Protein AF-A0A2Z4HPY4-F1 (afdb_monomer_lite)

Secondary structure (DSSP, 8-state):
----------HHHHHHHHHHHHHHHHHHT--TTS----B-B--THHHHHHHHHHHH-TT--STTTHHHHHHHHHHT--TTS--BSSTTSPBPHHHHHHHHHHHHHTT--TTSHHHHHHHHHHHHTT-GGG--HHHHHHHHTTTSS-GGGSPP--GGGGGS-TTSSSSGGGS-HHHHHHHHHHHHHHHH-----BTTB--TT--TTGGG-S-TT-----SSPPHHHHHHTT-HHHHHHHHHHHHHHHTGGGTTSTTHHHHHHHHHHHHHHT--TTS-STTBHHHHHHHHHHHHHTT--TTSHHHHHHHHHHHTTEEE-SS-EEE-SBB-HHHHHHHHHHHHHHTT-TT-HHHHHHHHHHHHT----S--GGGGT-S------B-SSSS-SSS-BHHHHHHHHHHHHHH-GGGGGSHHHHHHHHHHHHT--TTS---SS-SS---GGGGGSTT-TTS-S-----HHHHHHHHHHHHHHHH-SSSPPPHHHHHHHHHHHHHHHHHHHHH--TTS----SSBSHHHHHHHHHHHHHTTTTTT-HHHHHHHHHHHHHHHHT--TTS-----GGGGT-GGGTT-S---HHHHHHHHHHHHHHS-TT-HHHHHHHHHHHHTEEET---EETTEE-SS-TT--EEE---S---EEEETTTEEEB-TTHHHHHHHHHHHHHHHHHHGGGSPPP---HHHHHHHS--EEEEE--SSHHHHHHHHHHGGG-TTSEEEEEE-GGGHHHHHHTTPEEEE----HHHHHHHHHSTT-HHHHHHTSHHHHHHHHHHHHHHHHHHTTT--TTTTSS------SPPP--SEEEE-GGG--HHHHHHHHT--EEEEESS--S--SSS--GGG--STT----HHHHHHHHHHHHHHHHHHHHHHHHHHIIIII-PPP--HHIIIIIGGGS---EEE-S-TTTSPPPTTS-TTEEE--PPP-----TT---HHHHHHHTSSS-EEEEE-TT---S-HHHHHHHHHHHHHHTT-EEEEE-TT------GGG--TTEEEES---HHHHGGG-SEEEE---HHHHHHHHHHT-EEEE---STTHHHHHHHHHHTTSSSPP--GGG--HHHHHHHHHHHTSTTSHHHHHHHHHHHHHSPPHHHHHHHHHHHHHHTSPBPSS-TTSB--EEETTTTEEE-HHHHHHHHHTTSS-GGGEEE--SS-HHHHHHHHHHS-HHHHHHHHHHHHHHHHHHHHHHHTTTTTT----S--SS-------HHHHHHHHHHHHHHHHHHHHHTTS-SS-HHHHHHHHHHHHHHHHHHHHHTT-----S-S-S----------------

InterPro domains:
  IPR002213 UDP-glucuronosyl/UDP-glucosyltransferase [cd03784] (697-1127)
  IPR004276 Glycosyltransferase family 28, N-terminal domain [PF03033] (699-834)
  IPR006400 Squalene hopene cyclase [TIGR01507] (14-676)
  IPR008930 Terpenoid cyclases/protein prenyltransferase alpha-alpha toroid [SSF48239] (44-322)
  IPR008930 Terpenoid cyclases/protein prenyltransferase alpha-alpha toroid [SSF48239] (322-674)
  IPR010610 Erythromycin biosynthesis protein CIII-like, C-terminal domain [PF06722] (1002-1106)
  IPR018333 Squalene cyclase [SFLDG01016] (10-675)
  IPR018333 Squalene cyclase [TIGR01787] (19-672)
  IPR032696 Squalene cyclase, C-terminal [PF13243] (327-672)
  IPR032697 Squalene cyclase, N-terminal [PF13249] (20-317)
  IPR050426 Glycosyltransferase 28 [PTHR48050] (692-1157)

pLDDT: mean 83.68, std 17.11, range [25.3, 98.69]

Sequence (1314 aa):
MPSYHNTDKTLLGDARQSLQQAVDYSLGCQQPDGHWVAPVMADATFTAQYVFFKHQIPELSLDEDGPEIQRWLLGEQTADGSWTLAPDLPGNLSTTVEAYLALRILGVPKSDQAMLRARDFVVRNGGVEGVRFFTRFFLATFGLVPWTAIPQMPAELILLPTFMFLNIYVLSSWARSTLIPILLVRHHEPVYALPNGQSANNNFLDELWCNPGEKNIPFALPLWDLLRRYQWIEFAFTLLDHILALFGGLRRWPCRHMALKRCTAWLLEHQEESGDWAGFFPPIHGSIWALLLDGFSFQSEVIRLGMEALERLVVIDPKGKWVQSTVSPCWDTALMANALCDAGMSGDTRLAKATQWLRDRQLMVSHGDWRNYANTQQAGGWSFQYFNSFYPDVDDTAVVIMTLIKEDPNCTNSDCVMNGVEWMLGMQSRDGGWGAFDVNNNARWLHKIPFSDMDSLVDPSTSDVTGRILECLGLLLSQRKSPLSPRWRHRLQASSAKAIAFLAKEQESSGAWWGRWGNNYHYGTANVLRGLAWFAQTDPSAQMMCMRTLSWIDETQNADGGWGETLASYVDKSLAGLGRSTAAHTAWALESLLRFRLPSDQAIERGVRWLIDNQQPNVDGYYYGTKWQAGAGQGASWRFDHAYVGTGFPSVLYLGYPYYHHLFPIQALSRYIDKASRQGIETLRIPSSSAVILDRPNVLLMAMGSRGDIQVFLNVTKRLSSCRVRIATHPAHQAKVEGHGFEFYDVGGSPEVFSAALANGHGILRSIIDGRFRELQHLLRSIYRSFWVAALDDVQSHSPLKPESSSRPFIADVVVSGPSTSVHVHAAERAQAPLVIISTQPAIITGDFQSPLTMSRAQFNPSRLWNRISFHMLAFFDWLSFGPSFNRMRANSYQLRSLDLAWALFEFVKVSVPHVCLWSTSLAPKPEDWDNNVIIAGYSSMSDDADDVASKSLQAFLETRQPVVAISFGSATIEDPMKLIKLMSAALVKVGASSVVCRSWDSSFEAEADLPSNVFLVDSIPHGWLLQHVEGFVHHGGAGHTAAGAKAGVSQLVMPQFLDQFFWATKVSEMGLGPTPLPLRELFLDELAPRMEDLLSSKYTKACTNMALQLRGDVDGADVAGDEILRQVEAITTCCIFPELSAHWYCTESDLSLSGAAAASLVSSKEIQWQDLELRPAKDWEQQWRTVRSSSNLVRIWRAIVQLLYGFTTTILALFGWLKGTHGYLDGDRHLIKMEDPLRQARLEQAQFDLHLIHQACDSGSSTSLDAKIIENWKARKAVVIHEVFDDDSGASESSRSSLDGGHADSVLDIEEK

Foldseek 3Di:
DDDPDDPDPDLLVLLLVQLVLLVFLLLLQADPLQFHWDFKDWWQQLLLVVLLLQQQDPVHDCPVALVQSLLLLLVQQDPQLATDGFPPDDGDLLSLVSSLQSNVLSPNDCPDPSNVSSLVVLVVVQFPLPYALVSLLSCQQALCAALLQHFQQALCLQVDDPVDPRHLLLFDLVLSLLSLLVNLCNLLSHHGAGPVGTDNLDCSPVSRHPCSPCRNHHLADPLVVCVVVVVVLLNVQVVVRVVCVVVVSCSVPPCRVVSLVSSLVVLVVQQFPQLDHQQFRSSLSSSLVSVVSVPDDCPDPNNVSSVSSQCVQWDQFPSGIGGGRGIFGLPRLLLQLLLVLLVVCQPPPSSVSSLVVNLVQFQQDQEASQCSQFQDSQGQAGCRHSTHSRFGFLLSLLSSLSSNCSSPVQCLVPPNNVSSVRRSLSQQEPQLAHFTGHHVSPPLSCCSNSNNPQSRRTGDGFLLSLLSNLLSLLVSCPRDVHHDDPVSNVSSVVSNVSSLQSNLVQQDPQLFHFDAWFQTTLNSRLSNLSNLLSCLLPDVSSVVSLVSVLVSLVVLQDPQLAWDADLCCLVPVVRRRPDDGALLSLLSSLSSQLSPDALPPPSNSSSSVVLSVQKAFCPQPPPPRGRDSSNPGGRIFHDPPSPQGTHDGRPPMTIRDPCSRSSSSSSSSSSSSVRNVPPPQDFDAFPPVLLLVFQAAEEEEEFEADPVRVVLVLLLCVLNPSHQYEYEYDPVCVCVQVVSVHHYFHLYDDRVLVLVLFQPQPDPVVCLVVCVLVVVLVSLLSSLLSSLQSQWDPPVVVPVDDPDPPDFTHHHQEYEYEVVNVNRVLSCVLSLHAYAYEDLFDLAAFLAAAALQPDPAAPPDDGSVNNRVRNLVVLQVCCVSCLVSSQCCCVPPSVHHRDDSLCSRAQVSLFLHQYQHAADCLLPNDGPPDDPSDHPAYHADDPPVDVPFDDPVRVVLLPDPAAEEEEEAAQNADPDPVVVQVLLQVLQVVLRAAYEYAQNHDPPDPPDPPHDPRYHYDPDDPLLVVLLRGQAYEYQQRSVSLSSLLLSLHQYAHAHEGGNSSVSLNSCVVLLSADRHHHPVNDDSVVNNVRVNRRNDPRRNVSSVVSNVSSVPGDRSSNVSSVVSVVLSVSAQAFLNHRSHGFQKAQPVQRGTHALQLVVLCCVVPVDHPVRIDGDRSHDPVVSSVCSVVPDPVSVVVSVVVVVVVVVVLVVCVVVVSPPPPPDDPPPDDDPPPDPSSSSVSSNSSSVVSNVSSQVSPVPDDPDRPSVSSVVSVVVSSVVSVCVVPPPPPDPDPPDDPDDPDDDPDDPDPDPPD

Organism: Hormonema carpetanum (NCBI:txid284138)

Radius of gyration: 37.66 Å; chains: 1; bounding box: 101×94×107 Å

Structure (mmCIF, N/CA/C/O backbone):
data_AF-A0A2Z4HPY4-F1
#
_entry.id   AF-A0A2Z4HPY4-F1
#
loop_
_atom_site.group_PDB
_atom_site.id
_atom_site.type_symbol
_atom_site.label_atom_id
_atom_site.label_alt_id
_atom_site.label_comp_id
_atom_site.label_asym_id
_atom_site.label_entity_id
_atom_site.label_seq_id
_atom_site.pdbx_PDB_ins_code
_atom_site.Cartn_x
_atom_site.Cartn_y
_atom_site.Cartn_z
_atom_site.occupancy
_atom_site.B_iso_or_equiv
_atom_site.auth_seq_id
_atom_site.auth_comp_id
_atom_site.auth_asym_id
_atom_site.auth_atom_id
_atom_site.pdbx_PDB_model_num
ATOM 1 N N . MET A 1 1 ? -53.302 -1.403 -34.888 1.00 29.80 1 MET A N 1
ATOM 2 C CA . MET A 1 1 ? -52.097 -2.033 -34.318 1.00 29.80 1 MET A CA 1
ATOM 3 C C . MET A 1 1 ? -51.013 -0.974 -34.205 1.00 29.80 1 MET A C 1
ATOM 5 O O . MET A 1 1 ? -50.438 -0.636 -35.232 1.00 29.80 1 MET A O 1
ATOM 9 N N . PRO A 1 2 ? -50.788 -0.375 -33.029 1.00 30.78 2 PRO A N 1
ATOM 10 C CA . PRO A 1 2 ? -49.604 0.432 -32.790 1.00 30.78 2 PRO A CA 1
ATOM 11 C C . PRO A 1 2 ? -48.464 -0.473 -32.310 1.00 30.78 2 PRO A C 1
ATOM 13 O O . PRO A 1 2 ? -48.642 -1.322 -31.442 1.00 30.78 2 PRO A O 1
ATOM 16 N N . SER A 1 3 ? -47.318 -0.291 -32.948 1.00 27.08 3 SER A N 1
ATOM 17 C CA . SER A 1 3 ? -46.036 -0.956 -32.748 1.00 27.08 3 SER A CA 1
ATOM 18 C C . SER A 1 3 ? -45.542 -0.914 -31.298 1.00 27.08 3 SER A C 1
ATOM 20 O O . SER A 1 3 ? -45.352 0.165 -30.735 1.00 27.08 3 SER A O 1
ATOM 22 N N . TYR A 1 4 ? -45.254 -2.091 -30.743 1.00 28.55 4 TYR A N 1
ATOM 23 C CA . TYR A 1 4 ? -44.473 -2.281 -29.521 1.00 28.55 4 TYR A CA 1
ATOM 24 C C . TYR A 1 4 ? -42.997 -1.931 -29.777 1.00 28.55 4 TYR A C 1
ATOM 26 O O . TYR A 1 4 ? -42.174 -2.805 -30.017 1.00 28.55 4 TYR A O 1
ATOM 34 N N . HIS A 1 5 ? -42.658 -0.645 -29.737 1.00 28.94 5 HIS A N 1
ATOM 35 C CA . HIS A 1 5 ? -41.285 -0.180 -29.529 1.00 28.94 5 HIS A CA 1
ATOM 36 C C . HIS A 1 5 ? -41.317 0.965 -28.522 1.00 28.94 5 HIS A C 1
ATOM 38 O O . HIS A 1 5 ? -41.231 2.136 -28.871 1.00 28.94 5 HIS A O 1
ATOM 44 N N . ASN A 1 6 ? -41.503 0.604 -27.258 1.00 27.86 6 ASN A N 1
ATOM 45 C CA . ASN A 1 6 ? -41.200 1.475 -26.134 1.00 27.86 6 ASN A CA 1
ATOM 46 C C . ASN A 1 6 ? -40.545 0.583 -25.075 1.00 27.86 6 ASN A C 1
ATOM 48 O O . ASN A 1 6 ? -41.185 0.141 -24.130 1.00 27.86 6 ASN A O 1
ATOM 52 N N . THR A 1 7 ? -39.293 0.193 -25.317 1.00 32.53 7 THR A N 1
ATOM 53 C CA . THR A 1 7 ? -38.424 -0.308 -24.249 1.00 32.53 7 THR A CA 1
ATOM 54 C C . THR A 1 7 ? -38.289 0.821 -23.238 1.00 32.53 7 THR A C 1
ATOM 56 O O . THR A 1 7 ? -37.804 1.898 -23.585 1.00 32.53 7 THR A O 1
ATOM 59 N N . ASP A 1 8 ? -38.801 0.597 -22.030 1.00 34.69 8 ASP A N 1
ATOM 60 C CA . ASP A 1 8 ? -38.771 1.543 -20.922 1.00 34.69 8 ASP A CA 1
ATOM 61 C C . ASP A 1 8 ? -37.375 2.165 -20.762 1.00 34.69 8 ASP A C 1
ATOM 63 O O . ASP A 1 8 ? -36.398 1.456 -20.506 1.00 34.69 8 ASP A O 1
ATOM 67 N N . LYS A 1 9 ? -37.288 3.497 -20.900 1.00 48.53 9 LYS A N 1
ATOM 68 C CA . LYS A 1 9 ? -36.094 4.313 -20.614 1.00 48.53 9 LYS A CA 1
ATOM 69 C C . LYS A 1 9 ? -35.781 4.289 -19.115 1.00 48.53 9 LYS A C 1
ATOM 71 O O . LYS A 1 9 ? -36.032 5.252 -18.393 1.00 48.53 9 LYS A O 1
ATOM 76 N N . THR A 1 10 ? -35.314 3.150 -18.633 1.00 83.25 10 THR A N 1
ATOM 77 C CA . THR A 1 10 ? -34.859 2.950 -17.259 1.00 83.25 10 THR A CA 1
ATOM 78 C C . THR A 1 10 ? -33.340 2.999 -17.236 1.00 83.25 10 THR A C 1
ATOM 80 O O . THR A 1 10 ? -32.695 2.513 -18.162 1.00 83.25 10 THR A O 1
ATOM 83 N N . LEU A 1 11 ? -32.764 3.516 -16.147 1.00 89.88 11 LEU A N 1
ATOM 84 C CA . LEU A 1 11 ? -31.309 3.547 -15.947 1.00 89.88 11 LEU A CA 1
ATOM 85 C C . LEU A 1 11 ? -30.669 2.155 -16.115 1.00 89.88 11 LEU A C 1
ATOM 87 O O . LEU A 1 11 ? -29.559 2.035 -16.618 1.00 89.88 11 LEU A O 1
ATOM 91 N N . LEU A 1 12 ? -31.398 1.093 -15.751 1.00 90.44 12 LEU A N 1
ATOM 92 C CA . LEU A 1 12 ? -30.994 -0.297 -15.966 1.00 90.44 12 LEU A CA 1
ATOM 93 C C . LEU A 1 12 ? -30.886 -0.671 -17.455 1.00 90.44 12 LEU A C 1
ATOM 95 O O . LEU A 1 12 ? -29.958 -1.381 -17.838 1.00 90.44 12 LEU A O 1
ATOM 99 N N . GLY A 1 13 ? -31.825 -0.216 -18.288 1.00 90.12 13 GLY A N 1
ATOM 100 C CA . GLY A 1 13 ? -31.780 -0.422 -19.737 1.00 90.12 13 GLY A CA 1
ATOM 101 C C . GLY A 1 13 ? -30.577 0.274 -20.373 1.00 90.12 13 GLY A C 1
ATOM 102 O O . GLY A 1 13 ? -29.825 -0.362 -21.112 1.00 90.12 13 GLY A O 1
ATOM 103 N N . ASP A 1 14 ? -30.350 1.537 -20.008 1.00 95.06 14 ASP A N 1
ATOM 104 C CA . ASP A 1 14 ? -29.218 2.328 -20.501 1.00 95.06 14 ASP A CA 1
ATOM 105 C C . ASP A 1 14 ? -27.874 1.735 -20.034 1.00 95.06 14 ASP A C 1
ATOM 107 O O . ASP A 1 14 ? -26.940 1.603 -20.826 1.00 95.06 14 ASP A O 1
ATOM 111 N N . ALA A 1 15 ? -27.794 1.269 -18.781 1.00 95.88 15 ALA A N 1
ATOM 112 C CA . ALA A 1 15 ? -26.616 0.581 -18.252 1.00 95.88 15 ALA A CA 1
ATOM 113 C C . ALA A 1 15 ? -26.300 -0.711 -19.023 1.00 95.88 15 ALA A C 1
ATOM 115 O O . ALA A 1 15 ? -25.137 -0.968 -19.331 1.00 95.88 15 ALA A O 1
ATOM 116 N N . ARG A 1 16 ? -27.316 -1.515 -19.379 1.00 96.06 16 ARG A N 1
ATOM 117 C CA . ARG A 1 16 ? -27.134 -2.734 -20.194 1.00 96.06 16 ARG A CA 1
ATOM 118 C C . ARG A 1 16 ? -26.613 -2.415 -21.590 1.00 96.06 16 ARG A C 1
ATOM 120 O O . ARG A 1 16 ? -25.717 -3.101 -22.072 1.00 96.06 16 ARG A O 1
ATOM 127 N N . GLN A 1 17 ? -27.149 -1.374 -22.225 1.00 95.31 17 GLN A N 1
ATOM 128 C CA . GLN A 1 17 ? -26.663 -0.929 -23.527 1.00 95.31 17 GLN A CA 1
ATOM 129 C C . GLN A 1 17 ? -25.207 -0.448 -23.442 1.00 95.31 17 GLN A C 1
ATOM 131 O O . GLN A 1 17 ? -24.387 -0.849 -24.266 1.00 95.31 17 GLN A O 1
ATOM 136 N N . SER A 1 18 ? -24.884 0.360 -22.430 1.00 95.81 18 SER A N 1
ATOM 137 C CA . SER A 1 18 ? -23.531 0.870 -22.191 1.00 95.81 18 SER A CA 1
ATOM 138 C C . SER A 1 18 ? -22.522 -0.261 -21.956 1.00 95.81 18 SER A C 1
ATOM 140 O O . SER A 1 18 ? -21.458 -0.290 -22.584 1.00 95.81 18 SER A O 1
ATOM 142 N N . LEU A 1 19 ? -22.890 -1.252 -21.134 1.00 96.88 19 LEU A N 1
ATOM 143 C CA . LEU A 1 19 ? -22.081 -2.446 -20.889 1.00 96.88 19 LEU A CA 1
ATOM 144 C C . LEU A 1 19 ? -21.831 -3.235 -22.181 1.00 96.88 19 LEU A C 1
ATOM 146 O O . LEU A 1 19 ? -20.685 -3.572 -22.469 1.00 96.88 19 LEU A O 1
ATOM 150 N N . GLN A 1 20 ? -22.870 -3.492 -22.983 1.00 95.44 20 GLN A N 1
ATOM 151 C CA . GLN A 1 20 ? -22.719 -4.242 -24.233 1.00 95.44 20 GLN A CA 1
ATOM 152 C C . GLN A 1 20 ? -21.775 -3.532 -25.210 1.00 95.44 20 GLN A C 1
ATOM 154 O O . GLN A 1 20 ? -20.895 -4.163 -25.789 1.00 95.44 20 GLN A O 1
ATOM 159 N N . GLN A 1 21 ? -21.901 -2.210 -25.350 1.00 93.69 21 GLN A N 1
ATOM 160 C CA . GLN A 1 21 ? -20.999 -1.438 -26.204 1.00 93.69 21 GLN A CA 1
ATOM 161 C C . GLN A 1 21 ? -19.546 -1.485 -25.711 1.00 93.69 21 GLN A C 1
ATOM 163 O O . GLN A 1 21 ? -18.627 -1.523 -26.532 1.00 93.69 21 GLN A O 1
ATOM 168 N N . ALA A 1 22 ? -19.326 -1.507 -24.393 1.00 93.62 22 ALA A N 1
ATOM 169 C CA . ALA A 1 22 ? -17.992 -1.645 -23.818 1.00 93.62 22 ALA A CA 1
ATOM 170 C C . ALA A 1 22 ? -17.397 -3.042 -24.056 1.00 93.62 22 ALA A C 1
ATOM 172 O O . ALA A 1 22 ? -16.219 -3.157 -24.393 1.00 93.62 22 ALA A O 1
ATOM 173 N N . VAL A 1 23 ? -18.214 -4.093 -23.942 1.00 94.19 23 VAL A N 1
ATOM 174 C CA . VAL A 1 23 ? -17.824 -5.475 -24.256 1.00 94.19 23 VAL A CA 1
ATOM 175 C C . VAL A 1 23 ? -17.423 -5.615 -25.726 1.00 94.19 23 VAL A C 1
ATOM 177 O O . VAL A 1 23 ? -16.355 -6.155 -26.018 1.00 94.19 23 VAL A O 1
ATOM 180 N N . ASP A 1 24 ? -18.224 -5.082 -26.651 1.00 91.44 24 ASP A N 1
ATOM 181 C CA . ASP A 1 24 ? -17.928 -5.132 -28.088 1.00 91.44 24 ASP A CA 1
ATOM 182 C C . ASP A 1 24 ? -16.588 -4.447 -28.406 1.00 91.44 24 ASP A C 1
ATOM 184 O O . ASP A 1 24 ? -15.777 -4.983 -29.167 1.00 91.44 24 ASP A O 1
ATOM 188 N N . TYR A 1 25 ? -16.317 -3.306 -27.759 1.00 89.88 25 TYR A N 1
ATOM 189 C CA . TYR A 1 25 ? -15.034 -2.610 -27.868 1.00 89.88 25 TYR A CA 1
ATOM 190 C C . TYR A 1 25 ? -13.874 -3.471 -27.342 1.00 89.88 25 TYR A C 1
ATOM 192 O O . TYR A 1 25 ? -12.868 -3.629 -28.036 1.00 89.88 25 TYR A O 1
ATOM 200 N N . SER A 1 26 ? -14.015 -4.085 -26.157 1.00 91.38 26 SER A N 1
ATOM 201 C CA . SER A 1 26 ? -12.985 -4.964 -25.579 1.00 91.38 26 SER A CA 1
ATOM 202 C C . SER A 1 26 ? -12.597 -6.086 -26.537 1.00 91.38 26 SER A C 1
ATOM 204 O O . SER A 1 26 ? -11.415 -6.320 -26.780 1.00 91.38 26 SER A O 1
ATOM 206 N N . LEU A 1 27 ? -13.586 -6.766 -27.116 1.00 90.25 27 LEU A N 1
ATOM 207 C CA . LEU A 1 27 ? -13.361 -7.890 -28.027 1.00 90.25 27 LEU A CA 1
ATOM 208 C C . LEU A 1 27 ? -12.721 -7.432 -29.340 1.00 90.25 27 LEU A C 1
ATOM 210 O O . LEU A 1 27 ? -11.896 -8.148 -29.902 1.00 90.25 27 LEU A O 1
ATOM 214 N N . GLY A 1 28 ? -13.047 -6.221 -29.797 1.00 86.25 28 GLY A N 1
ATOM 215 C CA . GLY A 1 28 ? -12.378 -5.589 -30.927 1.00 86.25 28 GLY A CA 1
ATOM 216 C C . GLY A 1 28 ? -10.893 -5.305 -30.677 1.00 86.25 28 GLY A C 1
ATOM 217 O O . GLY A 1 28 ? -10.109 -5.306 -31.621 1.00 86.25 28 GLY A O 1
ATOM 218 N N . CYS A 1 29 ? -10.482 -5.076 -29.428 1.00 86.19 29 CYS A N 1
ATOM 219 C CA . CYS A 1 29 ? -9.089 -4.810 -29.054 1.00 86.19 29 CYS A CA 1
ATOM 220 C C . CYS A 1 29 ? -8.236 -6.064 -28.805 1.00 86.19 29 CYS A C 1
ATOM 222 O O . CYS A 1 29 ? -7.047 -5.923 -28.518 1.00 86.19 29 CYS A O 1
ATOM 224 N N . GLN A 1 30 ? -8.816 -7.265 -28.862 1.00 91.31 30 GLN A N 1
ATOM 225 C CA . GLN A 1 30 ? -8.106 -8.500 -28.533 1.00 91.31 30 GLN A CA 1
ATOM 226 C C . GLN A 1 30 ? -7.048 -8.841 -29.592 1.00 91.31 30 GLN A C 1
ATOM 228 O O . GLN A 1 30 ? -7.320 -8.814 -30.794 1.00 91.31 30 GLN A O 1
ATOM 233 N N . GLN A 1 31 ? -5.847 -9.214 -29.149 1.00 90.19 31 GLN A N 1
ATOM 234 C CA . GLN A 1 31 ? -4.774 -9.660 -30.035 1.00 90.19 31 GLN A CA 1
ATOM 235 C C . GLN A 1 31 ? -5.060 -11.051 -30.631 1.00 90.19 31 GLN A C 1
ATOM 237 O O . GLN A 1 31 ? -5.831 -11.834 -30.065 1.00 90.19 31 GLN A O 1
ATOM 242 N N . PRO A 1 32 ? -4.423 -11.424 -31.761 1.00 90.44 32 PRO A N 1
ATOM 243 C CA . PRO A 1 32 ? -4.674 -12.700 -32.430 1.00 90.44 32 PRO A CA 1
ATOM 244 C C . PRO A 1 32 ? -4.416 -13.957 -31.596 1.00 90.44 32 PRO A C 1
ATOM 246 O O . PRO A 1 32 ? -4.967 -15.003 -31.925 1.00 90.44 32 PRO A O 1
ATOM 249 N N . ASP A 1 33 ? -3.595 -13.905 -30.553 1.00 92.88 33 ASP A N 1
ATOM 250 C CA . ASP A 1 33 ? -3.329 -14.996 -29.604 1.00 92.88 33 ASP A CA 1
ATOM 251 C C . ASP A 1 33 ? -4.228 -14.940 -28.352 1.00 92.88 33 ASP A C 1
ATOM 253 O O . ASP A 1 33 ? -4.217 -15.876 -27.563 1.00 92.88 33 ASP A O 1
ATOM 257 N N . GLY A 1 34 ? -5.088 -13.924 -28.232 1.00 93.88 34 GLY A N 1
ATOM 258 C CA . GLY A 1 34 ? -6.133 -13.816 -27.214 1.00 93.88 34 GLY A CA 1
ATOM 259 C C . GLY A 1 34 ? -5.857 -12.816 -26.092 1.00 93.88 34 GLY A C 1
ATOM 260 O O . GLY A 1 34 ? -6.761 -12.555 -25.304 1.00 93.88 34 GLY A O 1
ATOM 261 N N . HIS A 1 35 ? -4.658 -12.245 -26.005 1.00 95.56 35 HIS A N 1
ATOM 262 C CA . HIS A 1 35 ? -4.322 -11.309 -24.930 1.00 95.56 35 HIS A CA 1
ATOM 263 C C . HIS A 1 35 ? -4.722 -9.860 -25.268 1.00 95.56 35 HIS A C 1
ATOM 265 O O . HIS A 1 35 ? -5.042 -9.531 -26.414 1.00 95.56 35 HIS A O 1
ATOM 271 N N . TRP A 1 36 ? -4.692 -8.986 -24.264 1.00 94.00 36 TRP A N 1
ATOM 272 C CA . TRP A 1 36 ? -4.801 -7.535 -24.414 1.00 94.00 36 TRP A CA 1
ATOM 273 C C . TRP A 1 36 ? -3.534 -6.874 -23.899 1.00 94.00 36 TRP A C 1
ATOM 275 O O . TRP A 1 36 ? -2.950 -7.301 -22.907 1.00 94.00 36 TRP A O 1
ATOM 285 N N . VAL A 1 37 ? -3.115 -5.813 -24.575 1.00 92.44 37 VAL A N 1
ATOM 286 C CA . VAL A 1 37 ? -1.999 -4.985 -24.130 1.00 92.44 37 VAL A CA 1
ATOM 287 C C . VAL A 1 37 ? -2.201 -3.589 -24.688 1.00 92.44 37 VAL A C 1
ATOM 289 O O . VAL A 1 37 ? -2.499 -3.434 -25.871 1.00 92.44 37 VAL A O 1
ATOM 292 N N . ALA A 1 38 ? -2.063 -2.577 -23.844 1.00 87.69 38 ALA A N 1
ATOM 293 C CA . ALA A 1 38 ? -2.007 -1.187 -24.260 1.00 87.69 38 ALA A CA 1
ATOM 294 C C . ALA A 1 38 ? -0.628 -0.596 -23.935 1.00 87.69 38 ALA A C 1
ATOM 296 O O . ALA A 1 38 ? 0.036 -1.055 -23.004 1.00 87.69 38 ALA A O 1
ATOM 297 N N . PRO A 1 39 ? -0.175 0.435 -24.672 1.00 88.31 39 PRO A N 1
ATOM 298 C CA . PRO A 1 39 ? 1.069 1.100 -24.328 1.00 88.31 39 PRO A CA 1
ATOM 299 C C . PRO A 1 39 ? 1.015 1.747 -22.937 1.00 88.31 39 PRO A C 1
ATOM 301 O O . PRO A 1 39 ? 0.075 2.488 -22.634 1.00 88.31 39 PRO A O 1
ATOM 304 N N . VAL A 1 40 ? 2.045 1.518 -22.118 1.00 90.44 40 VAL A N 1
ATOM 305 C CA . VAL A 1 40 ? 2.182 2.141 -20.794 1.00 90.44 40 VAL A CA 1
ATOM 306 C C . VAL A 1 40 ? 2.861 3.497 -20.959 1.00 90.44 40 VAL A C 1
ATOM 308 O O . VAL A 1 40 ? 4.052 3.588 -21.266 1.00 90.44 40 VAL A O 1
ATOM 311 N N . MET A 1 41 ? 2.099 4.572 -20.763 1.00 89.00 41 MET A N 1
ATOM 312 C CA . MET A 1 41 ? 2.627 5.933 -20.884 1.00 89.00 41 MET A CA 1
ATOM 313 C C . MET A 1 41 ? 3.364 6.351 -19.610 1.00 89.00 41 MET A C 1
ATOM 315 O O . MET A 1 41 ? 2.929 6.038 -18.503 1.00 89.00 41 MET A O 1
ATOM 319 N N . ALA A 1 42 ? 4.441 7.112 -19.775 1.00 92.19 42 ALA A N 1
ATOM 320 C CA . ALA A 1 42 ? 5.231 7.704 -18.700 1.00 92.19 42 ALA A CA 1
ATOM 321 C C . ALA A 1 42 ? 5.652 9.133 -19.095 1.00 92.19 42 ALA A C 1
ATOM 323 O O . ALA A 1 42 ? 5.116 9.690 -20.055 1.00 92.19 42 ALA A O 1
ATOM 324 N N . ASP A 1 43 ? 6.569 9.742 -18.349 1.00 93.88 43 ASP A N 1
ATOM 325 C CA . ASP A 1 43 ? 7.141 11.042 -18.690 1.00 93.88 43 ASP A CA 1
ATOM 326 C C . ASP A 1 43 ? 8.233 10.934 -19.774 1.00 93.88 43 ASP A C 1
ATOM 328 O O . ASP A 1 43 ? 8.643 9.852 -20.201 1.00 93.88 43 ASP A O 1
ATOM 332 N N . ALA A 1 44 ? 8.732 12.083 -20.236 1.00 96.19 44 ALA A N 1
ATOM 333 C CA . ALA A 1 44 ? 9.716 12.156 -21.319 1.00 96.19 44 ALA A CA 1
ATOM 334 C C . ALA A 1 44 ? 11.107 11.586 -20.966 1.00 96.19 44 ALA A C 1
ATOM 336 O O . ALA A 1 44 ? 11.977 11.504 -21.837 1.00 96.19 44 ALA A O 1
ATOM 337 N N . THR A 1 45 ? 11.327 11.190 -19.710 1.00 96.12 45 THR A N 1
ATOM 338 C CA . THR A 1 45 ? 12.620 10.731 -19.200 1.00 96.12 45 THR A CA 1
ATOM 339 C C . THR A 1 45 ? 13.142 9.506 -19.950 1.00 96.12 45 THR A C 1
ATOM 341 O O . THR A 1 45 ? 14.298 9.503 -20.366 1.00 96.12 45 THR A O 1
ATOM 344 N N . PHE A 1 46 ? 12.318 8.480 -20.178 1.00 96.56 46 PHE A N 1
ATOM 345 C CA . PHE A 1 46 ? 12.785 7.234 -20.805 1.00 96.56 46 PHE A CA 1
ATOM 346 C C . PHE A 1 46 ? 13.187 7.454 -22.266 1.00 96.56 46 PHE A C 1
ATOM 348 O O . PHE A 1 46 ? 14.246 7.002 -22.699 1.00 96.56 46 PHE A O 1
ATOM 355 N N . THR A 1 47 ? 12.401 8.244 -23.001 1.00 98.00 47 THR A N 1
ATOM 356 C CA . THR A 1 47 ? 12.729 8.657 -24.370 1.00 98.00 47 THR A CA 1
ATOM 357 C C . THR A 1 47 ? 14.014 9.492 -24.415 1.00 98.00 47 THR A C 1
ATOM 359 O O . THR A 1 47 ? 14.863 9.268 -25.277 1.00 98.00 47 THR A O 1
ATOM 362 N N . ALA A 1 48 ? 14.211 10.422 -23.473 1.00 98.44 48 ALA A N 1
ATOM 363 C CA . ALA A 1 48 ? 15.442 11.209 -23.392 1.00 98.44 48 ALA A CA 1
ATOM 364 C C . ALA A 1 48 ? 16.671 10.333 -23.085 1.00 98.44 48 ALA A C 1
ATOM 366 O O . ALA A 1 48 ? 17.705 10.456 -23.741 1.00 98.44 48 ALA A O 1
ATOM 367 N N . GLN A 1 49 ? 16.551 9.400 -22.141 1.00 97.50 49 GLN A N 1
ATOM 368 C CA . GLN A 1 49 ? 17.627 8.474 -21.781 1.00 97.50 49 GLN A CA 1
ATOM 369 C C . GLN A 1 49 ? 17.955 7.489 -22.907 1.00 97.50 49 GLN A C 1
ATOM 371 O O . GLN A 1 49 ? 19.120 7.156 -23.104 1.00 97.50 49 GLN A O 1
ATOM 376 N N . TYR A 1 50 ? 16.968 7.086 -23.706 1.00 97.81 50 TYR A N 1
ATOM 377 C CA . TYR A 1 50 ? 17.197 6.305 -24.920 1.00 97.81 50 TYR A CA 1
ATOM 378 C C . TYR A 1 50 ? 18.037 7.071 -25.955 1.00 97.81 50 TYR A C 1
ATOM 380 O O . TYR A 1 50 ? 18.956 6.500 -26.546 1.00 97.81 50 TYR A O 1
ATOM 388 N N . VAL A 1 51 ? 17.801 8.381 -26.121 1.00 98.38 51 VAL A N 1
ATOM 389 C CA . VAL A 1 51 ? 18.664 9.244 -26.951 1.00 98.38 51 VAL A CA 1
ATOM 390 C C . VAL A 1 51 ? 20.082 9.298 -26.389 1.00 98.38 51 VAL A C 1
ATOM 392 O O . VAL A 1 51 ? 21.040 9.181 -27.152 1.00 98.38 51 VAL A O 1
ATOM 395 N N . PHE A 1 52 ? 20.236 9.438 -25.066 1.00 97.81 52 PHE A N 1
ATOM 396 C CA . PHE A 1 52 ? 21.561 9.434 -24.435 1.00 97.81 52 PHE A CA 1
ATOM 397 C C . PHE A 1 52 ? 22.299 8.141 -24.745 1.00 97.81 52 PHE A C 1
ATOM 399 O O . PHE A 1 52 ? 23.440 8.189 -25.192 1.00 97.81 52 PHE A O 1
ATOM 406 N N . PHE A 1 53 ? 21.629 7.006 -24.573 1.00 96.50 53 PHE A N 1
ATOM 407 C CA . PHE A 1 53 ? 22.206 5.696 -24.812 1.00 96.50 53 PHE A CA 1
ATOM 408 C C . PHE A 1 53 ? 22.671 5.510 -26.254 1.00 96.50 53 PHE A C 1
ATOM 410 O O . PHE A 1 53 ? 23.835 5.188 -26.490 1.00 96.50 53 PHE A O 1
ATOM 417 N N . LYS A 1 54 ? 21.795 5.777 -27.232 1.00 96.19 54 LYS A N 1
ATOM 418 C CA . LYS A 1 54 ? 22.151 5.660 -28.652 1.00 96.19 54 LYS A CA 1
ATOM 419 C C . LYS A 1 54 ? 23.281 6.604 -29.052 1.00 96.19 54 LYS A C 1
ATOM 421 O O . LYS A 1 54 ? 24.101 6.239 -29.879 1.00 96.19 54 LYS A O 1
ATOM 426 N N . HIS A 1 55 ? 23.364 7.784 -28.440 1.00 96.56 55 HIS A N 1
ATOM 427 C CA . HIS A 1 55 ? 24.465 8.723 -28.673 1.00 96.56 55 HIS A CA 1
ATOM 428 C C . HIS A 1 55 ? 25.798 8.265 -28.052 1.00 96.56 55 HIS A C 1
ATOM 430 O O . HIS A 1 55 ? 26.869 8.596 -28.556 1.00 96.56 55 HIS A O 1
ATOM 436 N N . GLN A 1 56 ? 25.756 7.527 -26.940 1.00 94.56 56 GLN A N 1
ATOM 437 C CA . GLN A 1 56 ? 26.948 7.060 -26.220 1.00 94.56 56 GLN A CA 1
ATOM 438 C C . GLN A 1 56 ? 27.625 5.855 -26.884 1.00 94.56 56 GLN A C 1
ATOM 440 O O . GLN A 1 56 ? 28.842 5.700 -26.747 1.00 94.56 56 GLN A O 1
ATOM 445 N N . ILE A 1 57 ? 26.858 4.996 -27.561 1.00 93.75 57 ILE A N 1
ATOM 446 C CA . ILE A 1 57 ? 27.346 3.742 -28.147 1.00 93.75 57 ILE A CA 1
ATOM 447 C C . ILE A 1 57 ? 27.633 3.937 -29.647 1.00 93.75 57 ILE A C 1
ATOM 449 O O . ILE A 1 57 ? 26.691 4.136 -30.408 1.00 93.75 57 ILE A O 1
ATOM 453 N N . PRO A 1 58 ? 28.900 3.852 -30.104 1.00 90.44 58 PRO A N 1
ATOM 454 C CA . PRO A 1 58 ? 29.273 4.126 -31.498 1.00 90.44 58 PRO A CA 1
ATOM 455 C C . PRO A 1 58 ? 28.578 3.252 -32.550 1.00 90.44 58 PRO A C 1
ATOM 457 O O . PRO A 1 58 ? 28.431 3.669 -33.695 1.00 90.44 58 PRO A O 1
ATOM 460 N N . GLU A 1 59 ? 28.194 2.029 -32.186 1.00 92.88 59 GLU A N 1
ATOM 461 C CA . GLU A 1 59 ? 27.485 1.088 -33.054 1.00 92.88 59 GLU A CA 1
ATOM 462 C C . GLU A 1 59 ? 26.008 1.456 -33.280 1.00 92.88 59 GLU A C 1
ATOM 464 O O . GLU A 1 59 ? 25.372 0.888 -34.169 1.00 92.88 59 GLU A O 1
ATOM 469 N N . LEU A 1 60 ? 25.455 2.390 -32.500 1.00 93.44 60 LEU A N 1
ATOM 470 C CA . LEU A 1 60 ? 24.073 2.849 -32.606 1.00 93.44 60 LEU A CA 1
ATOM 471 C C . LEU A 1 60 ? 24.013 4.194 -33.344 1.00 93.44 60 LEU A C 1
ATOM 473 O O . LEU A 1 60 ? 24.836 5.077 -33.125 1.00 93.44 60 LEU A O 1
ATOM 477 N N . SER A 1 61 ? 23.015 4.361 -34.217 1.00 91.81 61 SER A N 1
ATOM 478 C CA . SER A 1 61 ? 22.754 5.631 -34.907 1.00 91.81 61 SER A CA 1
ATOM 479 C C . SER A 1 61 ? 21.448 6.263 -34.427 1.00 91.81 61 SER A C 1
ATOM 481 O O . SER A 1 61 ? 20.472 5.570 -34.134 1.00 91.81 61 SER A O 1
ATOM 483 N N . LEU A 1 62 ? 21.446 7.596 -34.369 1.00 95.00 62 LEU A N 1
ATOM 484 C CA . LEU A 1 62 ? 20.267 8.433 -34.138 1.00 95.00 62 LEU A CA 1
ATOM 485 C C . LEU A 1 62 ? 19.689 9.015 -35.437 1.00 95.00 62 LEU A C 1
ATOM 487 O O . LEU A 1 62 ? 18.691 9.725 -35.376 1.00 95.00 62 LEU A O 1
ATOM 491 N N . ASP A 1 63 ? 20.280 8.731 -36.601 1.00 92.38 63 ASP A N 1
ATOM 492 C CA . ASP A 1 63 ? 19.884 9.361 -37.868 1.00 92.38 63 ASP A CA 1
ATOM 493 C C . ASP A 1 63 ? 18.456 8.981 -38.293 1.00 92.38 63 ASP A C 1
ATOM 495 O O . ASP A 1 63 ? 17.708 9.827 -38.782 1.00 92.38 63 ASP A O 1
ATOM 499 N N . GLU A 1 64 ? 18.069 7.718 -38.085 1.00 89.88 64 GLU A N 1
ATOM 500 C CA . GLU A 1 64 ? 16.736 7.208 -38.438 1.00 89.88 64 GLU A CA 1
ATOM 501 C C . GLU A 1 64 ? 15.673 7.644 -37.419 1.00 89.88 64 GLU A C 1
ATOM 503 O O . GLU A 1 64 ? 14.602 8.120 -37.791 1.00 89.88 64 GLU A O 1
ATOM 508 N N . ASP A 1 65 ? 15.992 7.545 -36.127 1.00 92.94 65 ASP A N 1
ATOM 509 C CA . ASP A 1 65 ? 15.038 7.778 -35.038 1.00 92.94 65 ASP A CA 1
ATOM 510 C C . ASP A 1 65 ? 14.881 9.258 -34.670 1.00 92.94 65 ASP A C 1
ATOM 512 O O . ASP A 1 65 ? 13.832 9.694 -34.187 1.00 92.94 65 ASP A O 1
ATOM 516 N N . GLY A 1 66 ? 15.946 10.037 -34.860 1.00 96.44 66 GLY A N 1
ATOM 517 C CA . GLY A 1 66 ? 16.098 11.386 -34.329 1.00 96.44 66 GLY A CA 1
ATOM 518 C C . GLY A 1 66 ? 14.964 12.341 -34.703 1.00 96.44 66 GLY A C 1
ATOM 519 O O . GLY A 1 66 ? 14.405 12.966 -33.798 1.00 96.44 66 GLY A O 1
ATOM 520 N N . PRO A 1 67 ? 14.556 12.440 -35.984 1.00 97.00 67 PRO A N 1
ATOM 521 C CA . PRO A 1 67 ? 13.459 13.318 -36.388 1.00 97.00 67 PRO A CA 1
ATOM 522 C C . PRO A 1 67 ? 12.119 12.982 -35.722 1.00 97.00 67 PRO A C 1
ATOM 524 O O . PRO A 1 67 ? 11.334 13.884 -35.418 1.00 97.00 67 PRO A O 1
ATOM 527 N N . GLU A 1 68 ? 11.835 11.699 -35.495 1.00 96.25 68 GLU A N 1
ATOM 528 C CA . GLU A 1 68 ? 10.581 11.258 -34.881 1.00 96.25 68 GLU A CA 1
ATOM 529 C C . GLU A 1 68 ? 10.595 11.441 -33.365 1.00 96.25 68 GLU A C 1
ATOM 531 O O . GLU A 1 68 ? 9.598 11.891 -32.800 1.00 96.25 68 GLU A O 1
ATOM 536 N N . ILE A 1 69 ? 11.731 11.176 -32.714 1.00 98.19 69 ILE A N 1
ATOM 537 C CA . ILE A 1 69 ? 11.910 11.441 -31.282 1.00 98.19 69 ILE A CA 1
ATOM 538 C C . ILE A 1 69 ? 11.845 12.943 -30.999 1.00 98.19 69 ILE A C 1
ATOM 540 O O . ILE A 1 69 ? 11.170 13.374 -30.065 1.00 98.19 69 ILE A O 1
ATOM 544 N N . GLN A 1 70 ? 12.505 13.762 -31.823 1.00 97.94 70 GLN A N 1
ATOM 545 C CA . GLN A 1 70 ? 12.467 15.217 -31.699 1.00 97.94 70 GLN A CA 1
ATOM 546 C C . GLN A 1 70 ? 11.028 15.739 -31.797 1.00 97.94 70 GLN A C 1
ATOM 548 O O . GLN A 1 70 ? 10.629 16.588 -30.998 1.00 97.94 70 GLN A O 1
ATOM 553 N N . ARG A 1 71 ? 10.246 15.233 -32.761 1.00 96.50 71 ARG A N 1
ATOM 554 C CA . ARG A 1 71 ? 8.838 15.613 -32.938 1.00 96.50 71 ARG A CA 1
ATOM 555 C C . ARG A 1 71 ? 8.014 15.289 -31.693 1.00 96.50 71 ARG A C 1
ATOM 557 O O . ARG A 1 71 ? 7.274 16.157 -31.234 1.00 96.50 71 ARG A O 1
ATOM 564 N N . TRP A 1 72 ? 8.188 14.092 -31.136 1.00 96.12 72 TRP A N 1
ATOM 565 C CA . TRP A 1 72 ? 7.469 13.669 -29.938 1.00 96.12 72 TRP A CA 1
ATOM 566 C C . TRP A 1 72 ? 7.865 14.501 -28.713 1.00 96.12 72 TRP A C 1
ATOM 568 O O . TRP A 1 72 ? 7.002 15.104 -28.083 1.00 96.12 72 TRP A O 1
ATOM 578 N N . LEU A 1 73 ? 9.167 14.638 -28.428 1.00 97.81 73 LEU A N 1
ATOM 579 C CA . LEU A 1 73 ? 9.659 15.416 -27.284 1.00 97.81 73 LEU A CA 1
ATOM 580 C C . LEU A 1 73 ? 9.172 16.869 -27.328 1.00 97.81 73 LEU A C 1
ATOM 582 O O . LEU A 1 73 ? 8.693 17.380 -26.320 1.00 97.81 73 LEU A O 1
ATOM 586 N N . LEU A 1 74 ? 9.257 17.536 -28.484 1.00 97.31 74 LEU A N 1
ATOM 587 C CA . LEU A 1 74 ? 8.756 18.907 -28.637 1.00 97.31 74 LEU A CA 1
ATOM 588 C C . LEU A 1 74 ? 7.228 18.992 -28.513 1.00 97.31 74 LEU A C 1
ATOM 590 O O . LEU A 1 74 ? 6.722 20.012 -28.048 1.00 97.31 74 LEU A O 1
ATOM 594 N N . GLY A 1 75 ? 6.506 17.945 -28.918 1.00 93.81 75 GLY A N 1
ATOM 595 C CA . GLY A 1 75 ? 5.052 17.850 -28.789 1.00 93.81 75 GLY A CA 1
ATOM 596 C C . GLY A 1 75 ? 4.565 17.715 -27.345 1.00 93.81 75 GLY A C 1
ATOM 597 O O . GLY A 1 75 ? 3.475 18.187 -27.035 1.00 93.81 75 GLY A O 1
ATOM 598 N N . GLU A 1 76 ? 5.381 17.132 -26.465 1.00 93.75 76 GLU A N 1
ATOM 599 C CA . GLU A 1 76 ? 5.069 16.960 -25.039 1.00 93.75 76 GLU A CA 1
ATOM 600 C C . GLU A 1 76 ? 5.526 18.148 -24.165 1.00 93.75 76 GLU A C 1
ATOM 602 O O . GLU A 1 76 ? 5.288 18.159 -22.957 1.00 93.75 76 GLU A O 1
ATOM 607 N N . GLN A 1 77 ? 6.168 19.170 -24.746 1.00 96.94 77 GLN A N 1
ATOM 608 C CA . GLN A 1 77 ? 6.537 20.378 -24.006 1.00 96.94 77 GLN A CA 1
ATOM 609 C C . GLN A 1 77 ? 5.286 21.172 -23.604 1.00 96.94 77 GLN A C 1
ATOM 611 O O . GLN A 1 77 ? 4.454 21.529 -24.441 1.00 96.94 77 GLN A O 1
ATOM 616 N N . THR A 1 78 ? 5.186 21.535 -22.329 1.00 95.38 78 THR A N 1
ATOM 617 C CA . THR A 1 78 ? 4.074 22.344 -21.822 1.00 95.38 78 THR A CA 1
ATOM 618 C C . THR A 1 78 ? 4.249 23.841 -22.109 1.00 95.38 78 THR A C 1
ATOM 620 O O . THR A 1 78 ? 5.304 24.320 -22.540 1.00 95.38 78 THR A O 1
ATOM 623 N N . ALA A 1 79 ? 3.189 24.619 -21.866 1.00 93.56 79 ALA A N 1
ATOM 624 C CA . ALA A 1 79 ? 3.149 26.048 -22.179 1.00 93.56 79 ALA A CA 1
ATOM 625 C C . ALA A 1 79 ? 4.199 26.890 -21.426 1.00 93.56 79 ALA A C 1
ATOM 627 O O . ALA A 1 79 ? 4.620 27.930 -21.938 1.00 93.56 79 ALA A O 1
ATOM 628 N N . ASP A 1 80 ? 4.641 26.457 -20.240 1.00 94.50 80 ASP A N 1
ATOM 629 C CA . ASP A 1 80 ? 5.674 27.154 -19.464 1.00 94.50 80 ASP A CA 1
ATOM 630 C C . ASP A 1 80 ? 7.112 26.820 -19.915 1.00 94.50 80 ASP A C 1
ATOM 632 O O . ASP A 1 80 ? 8.065 27.437 -19.435 1.00 94.50 80 ASP A O 1
ATOM 636 N N . GLY A 1 81 ? 7.262 25.895 -20.873 1.00 96.94 81 GLY A N 1
ATOM 637 C CA . GLY A 1 81 ? 8.539 25.424 -21.405 1.00 96.94 81 GLY A CA 1
ATOM 638 C C . GLY A 1 81 ? 9.058 24.122 -20.797 1.00 96.94 81 GLY A C 1
ATOM 639 O O . GLY A 1 81 ? 10.078 23.620 -21.268 1.00 96.94 81 GLY A O 1
ATOM 640 N N . SER A 1 82 ? 8.401 23.579 -19.777 1.00 97.94 82 SER A N 1
ATOM 641 C CA . SER A 1 82 ? 8.837 22.373 -19.072 1.00 97.94 82 SER A CA 1
ATOM 642 C C . SER A 1 82 ? 8.254 21.081 -19.647 1.00 97.94 82 SER A C 1
ATOM 644 O O . SER A 1 82 ? 7.314 21.098 -20.447 1.00 97.94 82 SER A O 1
ATOM 646 N N . TRP A 1 83 ? 8.789 19.956 -19.172 1.00 97.81 83 TRP A N 1
ATOM 647 C CA . TRP A 1 83 ? 8.185 18.627 -19.265 1.00 97.81 83 TRP A CA 1
ATOM 648 C C . TRP A 1 83 ? 7.754 18.175 -17.870 1.00 97.81 83 TRP A C 1
ATOM 650 O O . TRP A 1 83 ? 8.445 18.436 -16.881 1.00 97.81 83 TRP A O 1
ATOM 660 N N . THR A 1 84 ? 6.606 17.511 -17.784 1.00 95.19 84 THR A N 1
ATOM 661 C CA . THR A 1 84 ? 5.950 17.145 -16.522 1.00 95.19 84 THR A CA 1
ATOM 662 C C . THR A 1 84 ? 6.054 15.641 -16.260 1.00 95.19 84 THR A C 1
ATOM 664 O O . THR A 1 84 ? 6.286 14.860 -17.179 1.00 95.19 84 THR A O 1
ATOM 667 N N . LEU A 1 85 ? 5.882 15.221 -14.997 1.00 93.06 85 LEU A N 1
ATOM 668 C CA . LEU A 1 85 ? 5.853 13.790 -14.631 1.00 93.06 85 LEU A CA 1
ATOM 669 C C . LEU A 1 85 ? 4.557 13.090 -15.060 1.00 93.06 85 LEU A C 1
ATOM 671 O O . LEU A 1 85 ? 4.516 11.875 -15.231 1.00 93.06 85 LEU A O 1
ATOM 675 N N . ALA A 1 86 ? 3.483 13.864 -15.157 1.00 92.06 86 ALA A N 1
ATOM 676 C CA . ALA A 1 86 ? 2.189 13.445 -15.655 1.00 92.06 86 ALA A CA 1
ATOM 677 C C . ALA A 1 86 ? 1.469 14.671 -16.233 1.00 92.06 86 ALA A C 1
ATOM 679 O O . ALA A 1 86 ? 1.836 15.813 -15.917 1.00 92.06 86 ALA A O 1
ATOM 680 N N . PRO A 1 87 ? 0.429 14.465 -17.044 1.00 86.44 87 PRO A N 1
ATOM 681 C CA . PRO A 1 87 ? -0.448 15.541 -17.483 1.00 86.44 87 PRO A CA 1
ATOM 682 C C . PRO A 1 87 ? -1.069 16.275 -16.284 1.00 86.44 87 PRO A C 1
ATOM 684 O O . PRO A 1 87 ? -1.296 15.682 -15.231 1.00 86.44 87 PRO A O 1
ATOM 687 N N . ASP A 1 88 ? -1.305 17.577 -16.438 1.00 81.31 88 ASP A N 1
ATOM 688 C CA . ASP A 1 88 ? -1.854 18.485 -15.414 1.00 81.31 88 ASP A CA 1
ATOM 689 C C . ASP A 1 88 ? -0.987 18.703 -14.151 1.00 81.31 88 ASP A C 1
ATOM 691 O O . ASP A 1 88 ? -1.345 19.517 -13.297 1.00 81.31 88 ASP A O 1
ATOM 695 N N . LEU A 1 89 ? 0.173 18.045 -14.024 1.00 89.94 89 LEU A N 1
ATOM 696 C CA . LEU A 1 89 ? 1.140 18.338 -12.963 1.00 89.94 89 LEU A CA 1
ATOM 697 C C . LEU A 1 89 ? 2.063 19.511 -13.336 1.00 89.94 89 LEU A C 1
ATOM 699 O O . LEU A 1 89 ? 2.297 19.761 -14.518 1.00 89.94 89 LEU A O 1
ATOM 703 N N . PRO A 1 90 ? 2.637 20.219 -12.345 1.00 91.81 90 PRO A N 1
ATOM 704 C CA . PRO A 1 90 ? 3.660 21.228 -12.599 1.00 91.81 90 PRO A CA 1
ATOM 705 C C . PRO A 1 90 ? 4.891 20.657 -13.316 1.00 91.81 90 PRO A C 1
ATOM 707 O O . PRO A 1 90 ? 5.209 19.469 -13.197 1.00 91.81 90 PRO A O 1
ATOM 710 N N . GLY A 1 91 ? 5.617 21.533 -14.015 1.00 94.88 91 GLY A N 1
ATOM 711 C CA . GLY A 1 91 ? 6.881 21.197 -14.664 1.00 94.88 91 GLY A CA 1
ATOM 712 C C . GLY A 1 91 ? 7.877 20.522 -13.726 1.00 94.88 91 GLY A C 1
ATOM 713 O O . GLY A 1 91 ? 8.073 20.961 -12.591 1.00 94.88 91 GLY A O 1
ATOM 714 N N . ASN A 1 92 ? 8.542 19.470 -14.205 1.00 95.69 92 ASN A N 1
ATOM 715 C CA . ASN A 1 92 ? 9.581 18.774 -13.456 1.00 95.69 92 ASN A CA 1
ATOM 716 C C . ASN A 1 92 ? 10.969 19.201 -13.939 1.00 95.69 92 ASN A C 1
ATOM 718 O O . ASN A 1 92 ? 11.300 19.079 -15.119 1.00 95.69 92 ASN A O 1
ATOM 722 N N . LEU A 1 93 ? 11.803 19.673 -13.013 1.00 96.56 93 LEU A N 1
ATOM 723 C CA . LEU A 1 93 ? 13.150 20.162 -13.313 1.00 96.56 93 LEU A CA 1
ATOM 724 C C . LEU A 1 93 ? 14.037 19.093 -13.969 1.00 96.56 93 LEU A C 1
ATOM 726 O O . LEU A 1 93 ? 14.700 19.367 -14.965 1.00 96.56 93 LEU A O 1
ATOM 730 N N . SER A 1 94 ? 14.020 17.870 -13.438 1.00 96.00 94 SER A N 1
ATOM 731 C CA . SER A 1 94 ? 14.874 16.774 -13.905 1.00 96.00 94 SER A CA 1
ATOM 732 C C . SER A 1 94 ? 14.442 16.273 -15.281 1.00 96.00 94 SER A C 1
ATOM 734 O O . SER A 1 94 ? 15.262 16.233 -16.196 1.00 96.00 94 SER A O 1
ATOM 736 N N . THR A 1 95 ? 13.147 15.994 -15.464 1.00 96.88 95 THR A N 1
ATOM 737 C CA . THR A 1 95 ? 12.578 15.587 -16.760 1.00 96.88 95 THR A CA 1
ATOM 738 C C . THR A 1 95 ? 12.808 16.667 -17.825 1.00 96.88 95 THR A C 1
ATOM 740 O O . THR A 1 95 ? 13.164 16.353 -18.958 1.00 96.88 95 THR A O 1
ATOM 743 N N . THR A 1 96 ? 12.701 17.953 -17.461 1.00 98.50 96 THR A N 1
ATOM 744 C CA . THR A 1 96 ? 12.967 19.077 -18.379 1.00 98.50 96 THR A CA 1
ATOM 745 C C . THR A 1 96 ? 14.435 19.151 -18.800 1.00 98.50 96 THR A C 1
ATOM 747 O O . THR A 1 96 ? 14.718 19.347 -19.980 1.00 98.50 96 THR A O 1
ATOM 750 N N . VAL A 1 97 ? 15.382 18.986 -17.868 1.00 98.50 97 VAL A N 1
ATOM 751 C CA . VAL A 1 97 ? 16.821 18.980 -18.189 1.00 98.50 97 VAL A CA 1
ATOM 752 C C . VAL A 1 97 ? 17.186 17.779 -19.064 1.00 98.50 97 VAL A C 1
ATOM 754 O O . VAL A 1 97 ? 17.950 17.933 -20.018 1.00 98.50 97 VAL A O 1
ATOM 757 N N . GLU A 1 98 ? 16.617 16.603 -18.786 1.00 98.56 98 GLU A N 1
ATOM 758 C CA . GLU A 1 98 ? 16.824 15.403 -19.603 1.00 98.56 98 GLU A CA 1
ATOM 759 C C . GLU A 1 98 ? 16.286 15.601 -21.033 1.00 98.56 98 GLU A C 1
ATOM 761 O O . GLU A 1 98 ? 17.028 15.422 -22.001 1.00 98.56 98 GLU A O 1
ATOM 766 N N . ALA A 1 99 ? 15.039 16.063 -21.182 1.00 98.62 99 ALA A N 1
ATOM 767 C CA . ALA A 1 99 ? 14.445 16.350 -22.489 1.00 98.62 99 ALA A CA 1
ATOM 768 C C . ALA A 1 99 ? 15.231 17.426 -23.263 1.00 98.62 99 ALA A C 1
ATOM 770 O O . ALA A 1 99 ? 15.498 17.265 -24.456 1.00 98.62 99 ALA A O 1
ATOM 771 N N . TYR A 1 100 ? 15.674 18.491 -22.585 1.00 98.69 100 TYR A N 1
ATOM 772 C CA . TYR A 1 100 ? 16.503 19.536 -23.188 1.00 98.69 100 TYR A CA 1
ATOM 773 C C . TYR A 1 100 ? 17.822 18.974 -23.726 1.00 98.69 100 TYR A C 1
ATOM 775 O O . TYR A 1 100 ? 18.201 19.262 -24.863 1.00 98.69 100 TYR A O 1
ATOM 783 N N . LEU A 1 101 ? 18.533 18.165 -22.932 1.00 98.62 101 LEU A N 1
ATOM 784 C CA . LEU A 1 101 ? 19.783 17.546 -23.372 1.00 98.62 101 LEU A CA 1
ATOM 785 C C . LEU A 1 101 ? 19.553 16.629 -24.579 1.00 98.62 101 LEU A C 1
ATOM 787 O O . LEU A 1 101 ? 20.330 16.688 -25.531 1.00 98.62 101 LEU A O 1
ATOM 791 N N . ALA A 1 102 ? 18.479 15.837 -24.577 1.00 98.62 102 ALA A N 1
ATOM 792 C CA . ALA A 1 102 ? 18.156 14.945 -25.688 1.00 98.62 102 ALA A CA 1
ATOM 793 C C . ALA A 1 102 ? 17.910 15.739 -26.979 1.00 98.62 102 ALA A C 1
ATOM 795 O O . ALA A 1 102 ? 18.518 15.454 -28.008 1.00 98.62 102 ALA A O 1
ATOM 796 N N . LEU A 1 103 ? 17.117 16.812 -26.914 1.00 98.69 103 LEU A N 1
ATOM 797 C CA . LEU A 1 103 ? 16.875 17.702 -28.055 1.00 98.69 103 LEU A CA 1
ATOM 798 C C . LEU A 1 103 ? 18.162 18.373 -28.559 1.00 98.69 103 LEU A C 1
ATOM 800 O O . LEU A 1 103 ? 18.365 18.501 -29.766 1.00 98.69 103 LEU A O 1
ATOM 804 N N . ARG A 1 104 ? 19.067 18.767 -27.655 1.00 98.19 104 ARG A N 1
ATOM 805 C CA . ARG A 1 104 ? 20.379 19.318 -28.026 1.00 98.19 104 ARG A CA 1
ATOM 806 C C . ARG A 1 104 ? 21.273 18.297 -28.726 1.00 98.19 104 ARG A C 1
ATOM 808 O O . ARG A 1 104 ? 21.988 18.681 -29.651 1.00 98.19 104 ARG A O 1
ATOM 815 N N . ILE A 1 105 ? 21.254 17.038 -28.289 1.00 98.12 105 ILE A N 1
ATOM 816 C CA . ILE A 1 105 ? 21.972 15.930 -28.938 1.00 98.12 105 ILE A CA 1
ATOM 817 C C . ILE A 1 105 ? 21.413 15.690 -30.346 1.00 98.12 105 ILE A C 1
ATOM 819 O O . ILE A 1 105 ? 22.188 15.577 -31.290 1.00 98.12 105 ILE A O 1
ATOM 823 N N . LEU A 1 106 ? 20.088 15.736 -30.503 1.00 98.00 106 LEU A N 1
ATOM 824 C CA . LEU A 1 106 ? 19.390 15.617 -31.791 1.00 98.00 106 LEU A CA 1
ATOM 825 C C . LEU A 1 106 ? 19.548 16.844 -32.714 1.00 98.00 106 LEU A C 1
ATOM 827 O O . LEU A 1 106 ? 18.972 16.885 -33.797 1.00 98.00 106 LEU A O 1
ATOM 831 N N . GLY A 1 107 ? 20.333 17.851 -32.316 1.00 96.31 107 GLY A N 1
ATOM 832 C CA . GLY A 1 107 ? 20.686 18.991 -33.164 1.00 96.31 107 GLY A CA 1
ATOM 833 C C . GLY A 1 107 ? 19.743 20.194 -33.081 1.00 96.31 107 GLY A C 1
ATOM 834 O O . GLY A 1 107 ? 19.926 21.152 -33.835 1.00 96.31 107 GLY A O 1
ATOM 835 N N . VAL A 1 108 ? 18.776 20.211 -32.155 1.00 97.81 108 VAL A N 1
ATOM 836 C CA . VAL A 1 108 ? 17.927 21.393 -31.935 1.00 97.81 108 VAL A CA 1
ATOM 837 C C . VAL A 1 108 ? 18.785 22.536 -31.373 1.00 97.81 108 VAL A C 1
ATOM 839 O O . VAL A 1 108 ? 19.419 22.377 -30.324 1.00 97.81 108 VAL A O 1
ATOM 842 N N . PRO A 1 109 ? 18.851 23.706 -32.034 1.00 96.81 109 PRO A N 1
ATOM 843 C CA . PRO A 1 109 ? 19.722 24.785 -31.593 1.00 96.81 109 PRO A CA 1
ATOM 844 C C . PRO A 1 109 ? 19.197 25.419 -30.301 1.00 96.81 109 PRO A C 1
ATOM 846 O O . PRO A 1 109 ? 18.001 25.628 -30.132 1.00 96.81 109 PRO A O 1
ATOM 849 N N . LYS A 1 110 ? 20.098 25.841 -29.405 1.00 95.94 110 LYS A N 1
ATOM 850 C CA . LYS A 1 110 ? 19.727 26.534 -28.151 1.00 95.94 110 LYS A CA 1
ATOM 851 C C . LYS A 1 110 ? 18.976 27.862 -28.348 1.00 95.94 110 LYS A C 1
ATOM 853 O O . LYS A 1 110 ? 18.423 28.395 -27.393 1.00 95.94 110 LYS A O 1
ATOM 858 N N . SER A 1 111 ? 19.011 28.414 -29.563 1.00 96.94 111 SER A N 1
ATOM 859 C CA . SER A 1 111 ? 18.252 29.601 -29.971 1.00 96.94 111 SER A CA 1
ATOM 860 C C . SER A 1 111 ? 16.820 29.289 -30.405 1.00 96.94 111 SER A C 1
ATOM 862 O O . SER A 1 111 ? 16.065 30.224 -30.656 1.00 96.94 111 SER A O 1
ATOM 864 N N . ASP A 1 112 ? 16.458 28.012 -30.549 1.00 97.88 112 ASP A N 1
ATOM 865 C CA . ASP A 1 112 ? 15.088 27.608 -30.843 1.00 97.88 112 ASP A CA 1
ATOM 866 C C . ASP A 1 112 ? 14.147 28.068 -29.721 1.00 97.88 112 ASP A C 1
ATOM 868 O O . ASP A 1 112 ? 14.491 28.026 -28.536 1.00 97.88 112 ASP A O 1
ATOM 872 N N . GLN A 1 113 ? 12.950 28.519 -30.092 1.00 97.50 113 GLN A N 1
ATOM 873 C CA . GLN A 1 113 ? 12.001 29.087 -29.142 1.00 97.50 113 GLN A CA 1
ATOM 874 C C . GLN A 1 113 ? 11.573 28.082 -28.063 1.00 97.50 113 GLN A C 1
ATOM 876 O O . GLN A 1 113 ? 11.391 28.480 -26.911 1.00 97.50 113 GLN A O 1
ATOM 881 N N . ALA A 1 114 ? 11.429 26.797 -28.402 1.00 97.44 114 ALA A N 1
ATOM 882 C CA . ALA A 1 114 ? 11.112 25.752 -27.433 1.00 97.44 114 ALA A CA 1
ATOM 883 C C . ALA A 1 114 ? 12.244 25.592 -26.410 1.00 97.44 114 ALA A C 1
ATOM 885 O O . ALA A 1 114 ? 11.995 25.526 -25.204 1.00 97.44 114 ALA A O 1
ATOM 886 N N . MET A 1 115 ? 13.492 25.633 -26.878 1.00 98.44 115 MET A N 1
ATOM 887 C CA . MET A 1 115 ? 14.680 25.537 -26.031 1.00 98.44 115 MET A CA 1
ATOM 888 C C . MET A 1 115 ? 14.826 26.764 -25.123 1.00 98.44 115 MET A C 1
ATOM 890 O O . MET A 1 115 ? 15.142 26.626 -23.944 1.00 98.44 115 MET A O 1
ATOM 894 N N . LEU A 1 116 ? 14.537 27.970 -25.617 1.00 98.38 116 LEU A N 1
ATOM 895 C CA . LEU A 1 116 ? 14.568 29.183 -24.791 1.00 98.38 116 LEU A CA 1
ATOM 896 C C . LEU A 1 116 ? 13.562 29.119 -23.634 1.00 98.38 116 LEU A C 1
ATOM 898 O O . LEU A 1 116 ? 13.929 29.431 -22.502 1.00 98.38 116 LEU A O 1
ATOM 902 N N . ARG A 1 117 ? 12.329 28.653 -23.886 1.00 98.19 117 ARG A N 1
ATOM 903 C CA . ARG A 1 117 ? 11.323 28.474 -22.824 1.00 98.19 117 ARG A CA 1
ATOM 904 C C . ARG A 1 117 ? 11.768 27.448 -21.782 1.00 98.19 117 ARG A C 1
ATOM 906 O O . ARG A 1 117 ? 11.671 27.713 -20.589 1.00 98.19 117 ARG A O 1
ATOM 913 N N . ALA A 1 118 ? 12.302 26.313 -22.232 1.00 98.44 118 ALA A N 1
ATOM 914 C CA . ALA A 1 118 ? 12.819 25.271 -21.348 1.00 98.44 118 ALA A CA 1
ATOM 915 C C . ALA A 1 118 ? 13.975 25.771 -20.474 1.00 98.44 118 ALA A C 1
ATOM 917 O O . ALA A 1 118 ? 13.974 25.560 -19.263 1.00 98.44 118 ALA A O 1
ATOM 918 N N . ARG A 1 119 ? 14.927 26.506 -21.062 1.00 98.31 119 ARG A N 1
ATOM 919 C CA . ARG A 1 119 ? 16.012 27.163 -20.321 1.00 98.31 119 ARG A CA 1
ATOM 920 C C . ARG A 1 119 ? 15.460 28.100 -19.251 1.00 98.31 119 ARG A C 1
ATOM 922 O O . ARG A 1 119 ? 15.887 28.033 -18.102 1.00 98.31 119 ARG A O 1
ATOM 929 N N . ASP A 1 120 ? 14.517 28.963 -19.620 1.00 97.94 120 ASP A N 1
ATOM 930 C CA . ASP A 1 120 ? 13.943 29.947 -18.700 1.00 97.94 120 ASP A CA 1
ATOM 931 C C . ASP A 1 120 ? 13.207 29.274 -17.538 1.00 97.94 120 ASP A C 1
ATOM 933 O O . ASP A 1 120 ? 13.290 29.748 -16.404 1.00 97.94 120 ASP A O 1
ATOM 937 N N . PHE A 1 121 ? 12.524 28.156 -17.797 1.00 98.38 121 PHE A N 1
ATOM 938 C CA . PHE A 1 121 ? 11.938 27.323 -16.753 1.00 98.38 121 PHE A CA 1
ATOM 939 C C . PHE A 1 121 ? 13.010 26.733 -15.826 1.00 98.38 121 PHE A C 1
ATOM 941 O O . PHE A 1 121 ? 12.901 26.876 -14.608 1.00 98.38 121 PHE A O 1
ATOM 948 N N . VAL A 1 122 ? 14.046 26.097 -16.383 1.00 98.38 122 VAL A N 1
ATOM 949 C CA . VAL A 1 122 ? 15.104 25.426 -15.609 1.00 98.38 122 VAL A CA 1
ATOM 950 C C . VAL A 1 122 ? 15.826 26.417 -14.699 1.00 98.38 122 VAL A C 1
ATOM 952 O O . VAL A 1 122 ? 15.894 26.195 -13.492 1.00 98.38 122 VAL A O 1
ATOM 955 N N . VAL A 1 123 ? 16.283 27.551 -15.237 1.00 97.25 123 VAL A N 1
ATOM 956 C CA . VAL A 1 123 ? 16.987 28.585 -14.459 1.00 97.25 123 VAL A CA 1
ATOM 957 C C . VAL A 1 123 ? 16.088 29.161 -13.361 1.00 97.25 123 VAL A C 1
ATOM 959 O O . VAL A 1 123 ? 16.533 29.349 -12.230 1.00 97.25 123 VAL A O 1
ATOM 962 N N . ARG A 1 124 ? 14.799 29.391 -13.648 1.00 96.50 124 ARG A N 1
ATOM 963 C CA . ARG A 1 124 ? 13.834 29.881 -12.648 1.00 96.50 124 ARG A CA 1
ATOM 964 C C . ARG A 1 124 ? 13.614 28.891 -11.500 1.00 96.50 124 ARG A C 1
ATOM 966 O O . ARG A 1 124 ? 13.338 29.325 -10.387 1.00 96.50 124 ARG A O 1
ATOM 973 N N . ASN A 1 125 ? 13.746 27.592 -11.762 1.00 96.38 125 ASN A N 1
ATOM 974 C CA . ASN A 1 125 ? 13.538 26.519 -10.787 1.00 96.38 125 ASN A CA 1
ATOM 975 C C . ASN A 1 125 ? 14.846 26.008 -10.153 1.00 96.38 125 ASN A C 1
ATOM 977 O O . ASN A 1 125 ? 14.888 24.893 -9.643 1.00 96.38 125 ASN A O 1
ATOM 981 N N . GLY A 1 126 ? 15.905 26.824 -10.147 1.00 93.25 126 GLY A N 1
ATOM 982 C CA . GLY A 1 126 ? 17.160 26.520 -9.449 1.00 93.25 126 GLY A CA 1
ATOM 983 C C . GLY A 1 126 ? 18.258 25.910 -10.319 1.00 93.25 126 GLY A C 1
ATOM 984 O O . GLY A 1 126 ? 19.329 25.620 -9.798 1.00 93.25 126 GLY A O 1
ATOM 985 N N . GLY A 1 127 ? 18.027 25.765 -11.626 1.00 96.00 127 GLY A N 1
ATOM 986 C CA . GLY A 1 127 ? 19.023 25.301 -12.589 1.00 96.00 127 GLY A CA 1
ATOM 987 C C . GLY A 1 127 ? 19.334 23.805 -12.505 1.00 96.00 127 GLY A C 1
ATOM 988 O O . GLY A 1 127 ? 18.677 23.042 -11.793 1.00 96.00 127 GLY A O 1
ATOM 989 N N . VAL A 1 128 ? 20.356 23.366 -13.246 1.00 95.50 128 VAL A N 1
ATOM 990 C CA . VAL A 1 128 ? 20.851 21.972 -13.221 1.00 95.50 128 VAL A CA 1
ATOM 991 C C . VAL A 1 128 ? 21.268 21.541 -11.808 1.00 95.50 128 VAL A C 1
ATOM 993 O O . VAL A 1 128 ? 21.217 20.362 -11.467 1.00 95.50 128 VAL A O 1
ATOM 996 N N . GLU A 1 129 ? 21.613 22.496 -10.951 1.00 92.88 129 GLU A N 1
ATOM 997 C CA . GLU A 1 129 ? 21.952 22.293 -9.549 1.00 92.88 129 GLU A CA 1
ATOM 998 C C . GLU A 1 129 ? 20.852 21.567 -8.756 1.00 92.88 129 GLU A C 1
ATOM 1000 O O . GLU A 1 129 ? 21.155 20.812 -7.831 1.00 92.88 129 GLU A O 1
ATOM 1005 N N . GLY A 1 130 ? 19.582 21.749 -9.128 1.00 90.31 130 GLY A N 1
ATOM 1006 C CA . GLY A 1 130 ? 18.434 21.153 -8.442 1.00 90.31 130 GLY A CA 1
ATOM 1007 C C . GLY A 1 130 ? 17.994 19.776 -8.953 1.00 90.31 130 GLY A C 1
ATOM 1008 O O . GLY A 1 130 ? 17.016 19.240 -8.435 1.00 90.31 130 GLY A O 1
ATOM 1009 N N . VAL A 1 131 ? 18.648 19.198 -9.971 1.00 93.56 131 VAL A N 1
ATOM 1010 C CA . VAL A 1 131 ? 18.193 17.922 -10.560 1.00 93.56 131 VAL A CA 1
ATOM 1011 C C . VAL A 1 131 ? 18.478 16.719 -9.656 1.00 93.56 131 VAL A C 1
ATOM 1013 O O . VAL A 1 131 ? 19.450 16.711 -8.889 1.00 93.56 131 VAL A O 1
ATOM 1016 N N . ARG A 1 132 ? 17.649 15.680 -9.808 1.00 91.00 132 ARG A N 1
ATOM 1017 C CA . ARG A 1 132 ? 17.722 14.412 -9.070 1.00 91.00 132 ARG A CA 1
ATOM 1018 C C . ARG A 1 132 ? 19.002 13.623 -9.362 1.00 91.00 132 ARG A C 1
ATOM 1020 O O . ARG A 1 132 ? 19.669 13.835 -10.379 1.00 91.00 132 ARG A O 1
ATOM 1027 N N . PHE A 1 133 ? 19.303 12.645 -8.513 1.00 89.12 133 PHE A N 1
ATOM 1028 C CA . PHE A 1 133 ? 20.466 11.764 -8.591 1.00 89.12 133 PHE A CA 1
ATOM 1029 C C . PHE A 1 133 ? 20.608 11.118 -9.969 1.00 89.12 133 PHE A C 1
ATOM 1031 O O . PHE A 1 133 ? 21.668 11.236 -10.579 1.00 89.12 133 PHE A O 1
ATOM 1038 N N . PHE A 1 134 ? 19.551 10.478 -10.480 1.00 89.75 134 PHE A N 1
ATOM 1039 C CA . PHE A 1 134 ? 19.600 9.796 -11.777 1.00 89.75 134 PHE A CA 1
ATOM 1040 C C . PHE A 1 134 ? 19.975 10.749 -12.913 1.00 89.75 134 PHE A C 1
ATOM 1042 O O . PHE A 1 134 ? 20.840 10.432 -13.726 1.00 89.75 134 PHE A O 1
ATOM 1049 N N . THR A 1 135 ? 19.412 11.956 -12.925 1.00 94.25 135 THR A N 1
ATOM 1050 C CA . THR A 1 135 ? 19.764 12.975 -13.915 1.00 94.25 135 THR A CA 1
ATOM 1051 C C . THR A 1 135 ? 21.225 13.384 -13.770 1.00 94.25 135 THR A C 1
ATOM 1053 O O . THR A 1 135 ? 21.954 13.360 -14.757 1.00 94.25 135 THR A O 1
ATOM 1056 N N . ARG A 1 136 ? 21.710 13.664 -12.550 1.00 93.81 136 ARG A N 1
ATOM 1057 C CA . ARG A 1 136 ? 23.139 13.958 -12.319 1.00 93.81 136 ARG A CA 1
ATOM 1058 C C . ARG A 1 136 ? 24.040 12.814 -12.781 1.00 93.81 136 ARG A C 1
ATOM 1060 O O . ARG A 1 136 ? 25.090 13.075 -13.359 1.00 93.81 136 ARG A O 1
ATOM 1067 N N . PHE A 1 137 ? 23.628 11.569 -12.552 1.00 94.06 137 PHE A N 1
ATOM 1068 C CA . PHE A 1 137 ? 24.359 10.378 -12.965 1.00 94.06 137 PHE A CA 1
ATOM 1069 C C . PHE A 1 137 ? 24.526 10.339 -14.487 1.00 94.06 137 PHE A C 1
ATOM 1071 O O . PHE A 1 137 ? 25.654 10.239 -14.964 1.00 94.06 137 PHE A O 1
ATOM 1078 N N . PHE A 1 138 ? 23.448 10.530 -15.256 1.00 95.94 138 PHE A N 1
ATOM 1079 C CA . PHE A 1 138 ? 23.532 10.640 -16.717 1.00 95.94 138 PHE A CA 1
ATOM 1080 C C . PHE A 1 138 ? 24.348 11.858 -17.167 1.00 95.94 138 PHE A C 1
ATOM 1082 O O . PHE A 1 138 ? 25.204 11.731 -18.039 1.00 95.94 138 PHE A O 1
ATOM 1089 N N . LEU A 1 139 ? 24.171 13.025 -16.546 1.00 97.25 139 LEU A N 1
ATOM 1090 C CA . LEU A 1 139 ? 24.957 14.222 -16.864 1.00 97.25 139 LEU A CA 1
ATOM 1091 C C . LEU A 1 139 ? 26.462 14.022 -16.617 1.00 97.25 139 LEU A C 1
ATOM 1093 O O . LEU A 1 139 ? 27.286 14.549 -17.372 1.00 97.25 139 LEU A O 1
ATOM 1097 N N . ALA A 1 140 ? 26.837 13.232 -15.606 1.00 96.25 140 ALA A N 1
ATOM 1098 C CA . ALA A 1 140 ? 28.232 12.916 -15.321 1.00 96.25 140 ALA A CA 1
ATOM 1099 C C . ALA A 1 140 ? 28.898 12.104 -16.433 1.00 96.25 140 ALA A C 1
ATOM 1101 O O . ALA A 1 140 ? 30.065 12.333 -16.754 1.00 96.25 140 ALA A O 1
ATOM 1102 N N . THR A 1 141 ? 28.127 11.253 -17.111 1.00 96.94 141 THR A N 1
ATOM 1103 C CA . THR A 1 141 ? 28.617 10.484 -18.262 1.00 96.94 141 THR A CA 1
ATOM 1104 C C . THR A 1 141 ? 28.951 11.347 -19.472 1.00 96.94 141 THR A C 1
ATOM 1106 O O . THR A 1 141 ? 29.624 10.877 -20.375 1.00 96.94 141 THR A O 1
ATOM 1109 N N . PHE A 1 142 ? 28.529 12.610 -19.501 1.00 97.88 142 PHE A N 1
ATOM 1110 C CA . PHE A 1 142 ? 28.875 13.568 -20.551 1.00 97.88 142 PHE A CA 1
ATOM 1111 C C . PHE A 1 142 ? 29.827 14.669 -20.058 1.00 97.88 142 PHE A C 1
ATOM 1113 O O . PHE A 1 142 ? 30.087 15.640 -20.774 1.00 97.88 142 PHE A O 1
ATOM 1120 N N . GLY A 1 143 ? 30.319 14.555 -18.817 1.00 96.88 143 GLY A N 1
ATOM 1121 C CA . GLY A 1 143 ? 31.149 15.567 -18.162 1.00 96.88 143 GLY A CA 1
ATOM 1122 C C . GLY A 1 143 ? 30.430 16.895 -17.912 1.00 96.88 143 GLY A C 1
ATOM 1123 O O . GLY A 1 143 ? 31.085 17.922 -17.742 1.00 96.88 143 GLY A O 1
ATOM 1124 N N . LEU A 1 144 ? 29.092 16.898 -17.912 1.00 96.75 144 LEU A N 1
ATOM 1125 C CA . LEU A 1 144 ? 28.274 18.073 -17.589 1.00 96.75 144 LEU A CA 1
ATOM 1126 C C . LEU A 1 144 ? 28.171 18.290 -16.077 1.00 96.75 144 LEU A C 1
ATOM 1128 O O . LEU A 1 144 ? 27.971 19.411 -15.629 1.00 96.75 144 LEU A O 1
ATOM 1132 N N . VAL A 1 145 ? 28.351 17.220 -15.306 1.00 94.94 145 VAL A N 1
ATOM 1133 C CA . VAL A 1 145 ? 28.563 17.206 -13.856 1.00 94.94 145 VAL A CA 1
ATOM 1134 C C . VAL A 1 145 ? 29.833 16.379 -13.615 1.00 94.94 145 VAL A C 1
ATOM 1136 O O . VAL A 1 145 ? 30.027 15.368 -14.285 1.00 94.94 145 VAL A O 1
ATOM 1139 N N . PRO A 1 146 ? 30.749 16.751 -12.711 1.00 94.19 146 PRO A N 1
ATOM 1140 C CA . PRO A 1 146 ? 31.913 15.914 -12.446 1.00 94.19 146 PRO A CA 1
ATOM 1141 C C . PRO A 1 146 ? 31.512 14.641 -11.684 1.00 94.19 146 PRO A C 1
ATOM 1143 O O . PRO A 1 146 ? 30.694 14.686 -10.768 1.00 94.19 146 PRO A O 1
ATOM 1146 N N . TRP A 1 147 ? 32.162 13.508 -11.969 1.00 93.31 147 TRP A N 1
ATOM 1147 C CA . TRP A 1 147 ? 31.944 12.244 -11.240 1.00 93.31 147 TRP A CA 1
ATOM 1148 C C . TRP A 1 147 ? 32.202 12.333 -9.726 1.00 93.31 147 TRP A C 1
ATOM 1150 O O . TRP A 1 147 ? 31.733 11.482 -8.971 1.00 93.31 147 TRP A O 1
ATOM 1160 N N . THR A 1 148 ? 32.929 13.353 -9.260 1.00 90.75 148 THR A N 1
ATOM 1161 C CA . THR A 1 148 ? 33.128 13.641 -7.831 1.00 90.75 148 THR A CA 1
ATOM 1162 C C . THR A 1 148 ? 31.871 14.154 -7.130 1.00 90.75 148 THR A C 1
ATOM 1164 O O . THR A 1 148 ? 31.801 14.058 -5.910 1.00 90.75 148 THR A O 1
ATOM 1167 N N . ALA A 1 149 ? 30.886 14.666 -7.875 1.00 89.06 149 ALA A N 1
ATOM 1168 C CA . ALA A 1 149 ? 29.589 15.090 -7.344 1.00 89.06 149 ALA A CA 1
ATOM 1169 C C . ALA A 1 149 ? 28.584 13.927 -7.226 1.00 89.06 149 ALA A C 1
ATOM 1171 O O . ALA A 1 149 ? 27.476 14.113 -6.724 1.00 89.06 149 ALA A O 1
ATOM 1172 N N . ILE A 1 150 ? 28.954 12.731 -7.697 1.00 91.19 150 ILE A N 1
ATOM 1173 C CA . ILE A 1 150 ? 28.135 11.521 -7.617 1.00 91.19 150 ILE A CA 1
ATOM 1174 C C . ILE A 1 150 ? 28.585 10.691 -6.404 1.00 91.19 150 ILE A C 1
ATOM 1176 O O . ILE A 1 150 ? 29.780 10.363 -6.327 1.00 91.19 150 ILE A O 1
ATOM 1180 N N . PRO A 1 151 ? 27.661 10.299 -5.499 1.00 89.31 151 PRO A N 1
ATOM 1181 C CA . PRO A 1 151 ? 27.970 9.447 -4.355 1.00 89.31 151 PRO A CA 1
ATOM 1182 C C . PRO A 1 151 ? 28.786 8.198 -4.712 1.00 89.31 151 PRO A C 1
ATOM 1184 O O . PRO A 1 151 ? 28.765 7.677 -5.836 1.00 89.31 151 PRO A O 1
ATOM 1187 N N . GLN A 1 152 ? 29.538 7.710 -3.737 1.00 86.69 152 GLN A N 1
ATOM 1188 C CA . GLN A 1 152 ? 30.278 6.464 -3.809 1.00 86.69 152 GLN A CA 1
ATOM 1189 C C . GLN A 1 152 ? 29.304 5.288 -3.721 1.00 86.69 152 GLN A C 1
ATOM 1191 O O . GLN A 1 152 ? 28.562 5.130 -2.756 1.00 86.69 152 GLN A O 1
ATOM 1196 N N . MET A 1 153 ? 29.332 4.432 -4.742 1.00 89.06 153 MET A N 1
ATOM 1197 C CA . MET A 1 153 ? 28.485 3.241 -4.837 1.00 89.06 153 MET A CA 1
ATOM 1198 C C . MET A 1 153 ? 29.407 2.029 -5.037 1.00 89.06 153 MET A C 1
ATOM 1200 O O . MET A 1 153 ? 29.714 1.665 -6.174 1.00 89.06 153 MET A O 1
ATOM 1204 N N . PRO A 1 154 ? 29.981 1.477 -3.951 1.00 90.75 154 PRO A N 1
ATOM 1205 C CA . PRO A 1 154 ? 30.994 0.434 -4.051 1.00 90.75 154 PRO A CA 1
ATOM 1206 C C . PRO A 1 154 ? 30.380 -0.875 -4.556 1.00 90.75 154 PRO A C 1
ATOM 1208 O O . PRO A 1 154 ? 29.402 -1.370 -3.994 1.00 90.75 154 PRO A O 1
ATOM 1211 N N . ALA A 1 155 ? 30.996 -1.472 -5.581 1.00 93.94 155 ALA A N 1
ATOM 1212 C CA . ALA A 1 155 ? 30.572 -2.760 -6.136 1.00 93.94 155 ALA A CA 1
ATOM 1213 C C . ALA A 1 155 ? 30.562 -3.877 -5.076 1.00 93.94 155 ALA A C 1
ATOM 1215 O O . ALA A 1 155 ? 29.803 -4.833 -5.184 1.00 93.94 155 ALA A O 1
ATOM 1216 N N . GLU A 1 156 ? 31.369 -3.743 -4.019 1.00 94.44 156 GLU A N 1
ATOM 1217 C CA . GLU A 1 156 ? 31.455 -4.680 -2.898 1.00 94.44 156 GLU A CA 1
ATOM 1218 C C . GLU A 1 156 ? 30.118 -4.909 -2.170 1.00 94.44 156 GLU A C 1
ATOM 1220 O O . GLU A 1 156 ? 29.987 -5.918 -1.478 1.00 94.44 156 GLU A O 1
ATOM 1225 N N . LEU A 1 157 ? 29.111 -4.045 -2.357 1.00 92.06 157 LEU A N 1
ATOM 1226 C CA . LEU A 1 157 ? 27.749 -4.267 -1.857 1.00 92.06 157 LEU A CA 1
ATOM 1227 C C . LEU A 1 157 ? 27.175 -5.623 -2.309 1.00 92.06 157 LEU A C 1
ATOM 1229 O O . LEU A 1 157 ? 26.477 -6.277 -1.534 1.00 92.06 157 LEU A O 1
ATOM 1233 N N . ILE A 1 158 ? 27.522 -6.085 -3.517 1.00 95.56 158 ILE A N 1
ATOM 1234 C CA . ILE A 1 158 ? 27.065 -7.376 -4.055 1.00 95.56 158 ILE A CA 1
ATOM 1235 C C . ILE A 1 158 ? 27.652 -8.591 -3.316 1.00 95.56 158 ILE A C 1
ATOM 1237 O O . ILE A 1 158 ? 27.168 -9.712 -3.457 1.00 95.56 158 ILE A O 1
ATOM 1241 N N . LEU A 1 159 ? 28.715 -8.386 -2.535 1.00 95.06 159 LEU A N 1
ATOM 1242 C CA . LEU A 1 159 ? 29.381 -9.442 -1.773 1.00 95.06 159 LEU A CA 1
ATOM 1243 C C . LEU A 1 159 ? 28.761 -9.642 -0.384 1.00 95.06 159 LEU A C 1
ATOM 1245 O O . LEU A 1 159 ? 29.125 -10.595 0.306 1.00 95.06 159 LEU A O 1
ATOM 1249 N N . LEU A 1 160 ? 27.859 -8.752 0.049 1.00 93.06 160 LEU A N 1
ATOM 1250 C CA . LEU A 1 160 ? 27.231 -8.849 1.362 1.00 93.06 160 LEU A CA 1
ATOM 1251 C C . LEU A 1 160 ? 26.184 -9.981 1.380 1.00 93.06 160 LEU A C 1
ATOM 1253 O O . LEU A 1 160 ? 25.269 -9.982 0.555 1.00 93.06 160 LEU A O 1
ATOM 1257 N N . PRO A 1 161 ? 26.286 -10.947 2.310 1.00 90.12 161 PRO A N 1
ATOM 1258 C CA . PRO A 1 161 ? 25.366 -12.077 2.387 1.00 90.12 161 PRO A CA 1
ATOM 1259 C C . PRO A 1 161 ? 23.985 -11.683 2.934 1.00 90.12 161 PRO A C 1
ATOM 1261 O O . PRO A 1 161 ? 23.847 -10.745 3.719 1.00 90.12 161 PRO A O 1
ATOM 1264 N N . THR A 1 162 ? 22.962 -12.470 2.590 1.00 89.12 162 THR A N 1
ATOM 1265 C CA . THR A 1 162 ? 21.538 -12.209 2.896 1.00 89.12 162 THR A CA 1
ATOM 1266 C C . THR A 1 162 ? 21.182 -12.156 4.383 1.00 89.12 162 THR A C 1
ATOM 1268 O O . THR A 1 162 ? 20.133 -11.613 4.732 1.00 89.12 162 THR A O 1
ATOM 1271 N N . PHE A 1 163 ? 22.029 -12.699 5.266 1.00 84.75 163 PHE A N 1
ATOM 1272 C CA . PHE A 1 163 ? 21.836 -12.628 6.719 1.00 84.75 163 PHE A CA 1
ATOM 1273 C C . PHE A 1 163 ? 22.260 -11.279 7.325 1.00 84.75 163 PHE A C 1
ATOM 1275 O O . PHE A 1 163 ? 21.940 -11.007 8.483 1.00 84.75 163 PHE A O 1
ATOM 1282 N N . MET A 1 164 ? 23.006 -10.445 6.590 1.00 88.50 164 MET A N 1
ATOM 1283 C CA . MET A 1 164 ? 23.381 -9.105 7.042 1.00 88.50 164 MET A CA 1
ATOM 1284 C C . MET A 1 164 ? 22.227 -8.122 6.852 1.00 88.50 164 MET A C 1
ATOM 1286 O O . MET A 1 164 ? 21.483 -8.200 5.878 1.00 88.50 164 MET A O 1
ATOM 1290 N N . PHE A 1 165 ? 22.124 -7.150 7.761 1.00 83.44 165 PHE A N 1
ATOM 1291 C CA . PHE A 1 165 ? 21.077 -6.120 7.734 1.00 83.44 165 PHE A CA 1
ATOM 1292 C C . PHE A 1 165 ? 21.119 -5.229 6.478 1.00 83.44 165 PHE A C 1
ATOM 1294 O O . PHE A 1 165 ? 20.102 -4.649 6.112 1.00 83.44 165 PHE A O 1
ATOM 1301 N N . LEU A 1 166 ? 22.288 -5.111 5.839 1.00 86.19 166 LEU A N 1
ATOM 1302 C CA . LEU A 1 166 ? 22.482 -4.471 4.543 1.00 86.19 166 LEU A CA 1
ATOM 1303 C C . LEU A 1 166 ? 23.018 -5.522 3.569 1.00 86.19 166 LEU A C 1
ATOM 1305 O O . LEU A 1 166 ? 24.088 -6.085 3.792 1.00 86.19 166 LEU A O 1
ATOM 1309 N N . ASN A 1 167 ? 22.266 -5.772 2.505 1.00 92.50 167 ASN A N 1
ATOM 1310 C CA . ASN A 1 167 ? 22.646 -6.575 1.347 1.00 92.50 167 ASN A CA 1
ATOM 1311 C C . ASN A 1 167 ? 21.715 -6.201 0.176 1.00 92.50 167 ASN A C 1
ATOM 1313 O O . ASN A 1 167 ? 20.724 -5.495 0.379 1.00 92.50 167 ASN A O 1
ATOM 1317 N N . ILE A 1 168 ? 22.010 -6.667 -1.039 1.00 93.69 168 ILE A N 1
ATOM 1318 C CA . ILE A 1 168 ? 21.250 -6.264 -2.235 1.00 93.69 168 ILE A CA 1
ATOM 1319 C C . ILE A 1 168 ? 19.778 -6.709 -2.221 1.00 93.69 168 ILE A C 1
ATOM 1321 O O . ILE A 1 168 ? 18.958 -6.073 -2.872 1.00 93.69 168 ILE A O 1
ATOM 1325 N N . TYR A 1 169 ? 19.416 -7.759 -1.476 1.00 93.44 169 TYR A N 1
ATOM 1326 C CA . TYR A 1 169 ? 18.048 -8.290 -1.434 1.00 93.44 169 TYR A CA 1
ATOM 1327 C C . TYR A 1 169 ? 17.133 -7.541 -0.460 1.00 93.44 169 TYR A C 1
ATOM 1329 O O . TYR A 1 169 ? 15.925 -7.751 -0.461 1.00 93.44 169 TYR A O 1
ATOM 1337 N N . VAL A 1 170 ? 17.696 -6.642 0.354 1.00 92.38 170 VAL A N 1
ATOM 1338 C CA . VAL A 1 170 ? 16.919 -5.695 1.172 1.00 92.38 170 VAL A CA 1
ATOM 1339 C C . VAL A 1 170 ? 16.371 -4.546 0.314 1.00 92.38 170 VAL A C 1
ATOM 1341 O O . VAL A 1 170 ? 15.439 -3.864 0.726 1.00 92.38 170 VAL A O 1
ATOM 1344 N N . LEU A 1 171 ? 16.926 -4.339 -0.884 1.00 92.62 171 LEU A N 1
ATOM 1345 C CA . LEU A 1 171 ? 16.364 -3.446 -1.894 1.00 92.62 171 LEU A CA 1
ATOM 1346 C C . LEU A 1 171 ? 15.224 -4.155 -2.625 1.00 92.62 171 LEU A C 1
ATOM 1348 O O . LEU A 1 171 ? 15.289 -5.365 -2.851 1.00 92.62 171 LEU A O 1
ATOM 1352 N N . SER A 1 172 ? 14.208 -3.389 -3.004 1.00 93.62 172 SER A N 1
ATOM 1353 C CA . SER A 1 172 ? 13.147 -3.834 -3.914 1.00 93.62 172 SER A CA 1
ATOM 1354 C C . SER A 1 172 ? 13.709 -4.335 -5.247 1.00 93.62 172 SER A C 1
ATOM 1356 O O . SER A 1 172 ? 14.793 -3.923 -5.674 1.00 93.62 172 SER A O 1
ATOM 1358 N N . SER A 1 173 ? 12.960 -5.202 -5.922 1.00 93.81 173 SER A N 1
ATOM 1359 C CA . SER A 1 173 ? 13.308 -5.811 -7.208 1.00 93.81 173 SER A CA 1
ATOM 1360 C C . SER A 1 173 ? 13.784 -4.794 -8.249 1.00 93.81 173 SER A C 1
ATOM 1362 O O . SER A 1 173 ? 14.871 -4.956 -8.808 1.00 93.81 173 SER A O 1
ATOM 1364 N N . TRP A 1 174 ? 13.034 -3.708 -8.454 1.00 92.00 174 TRP A N 1
ATOM 1365 C CA . TRP A 1 174 ? 13.368 -2.656 -9.418 1.00 92.00 174 TRP A CA 1
ATOM 1366 C C . TRP A 1 174 ? 14.611 -1.856 -9.012 1.00 92.00 174 TRP A C 1
ATOM 1368 O O . TRP A 1 174 ? 15.424 -1.490 -9.865 1.00 92.00 174 TRP A O 1
ATOM 1378 N N . ALA A 1 175 ? 14.793 -1.588 -7.715 1.00 92.19 175 ALA A N 1
ATOM 1379 C CA . ALA A 1 175 ? 15.956 -0.864 -7.218 1.00 92.19 175 ALA A CA 1
ATOM 1380 C C . ALA A 1 175 ? 17.214 -1.727 -7.334 1.00 92.19 175 ALA A C 1
ATOM 1382 O O . ALA A 1 175 ? 18.251 -1.238 -7.774 1.00 92.19 175 ALA A O 1
ATOM 1383 N N . ARG A 1 176 ? 17.118 -3.018 -6.997 1.00 94.44 176 ARG A N 1
ATOM 1384 C CA . ARG A 1 176 ? 18.197 -4.003 -7.124 1.00 94.44 176 ARG A CA 1
ATOM 1385 C C . ARG A 1 176 ? 18.642 -4.135 -8.579 1.00 94.44 176 ARG A C 1
ATOM 1387 O O . ARG A 1 176 ? 19.814 -3.894 -8.863 1.00 94.44 176 ARG A O 1
ATOM 1394 N N . SER A 1 177 ? 17.723 -4.440 -9.494 1.00 95.31 177 SER A N 1
ATOM 1395 C CA . SER A 1 177 ? 18.038 -4.651 -10.915 1.00 95.31 177 SER A CA 1
ATOM 1396 C C . SER A 1 177 ? 18.559 -3.390 -11.616 1.00 95.31 177 SER A C 1
ATOM 1398 O O . SER A 1 177 ? 19.368 -3.495 -12.533 1.00 95.31 177 SER A O 1
ATOM 1400 N N . THR A 1 178 ? 18.186 -2.197 -11.141 1.00 94.88 178 THR A N 1
ATOM 1401 C CA . THR A 1 178 ? 18.730 -0.919 -11.634 1.00 94.88 178 THR A CA 1
ATOM 1402 C C . THR A 1 178 ? 20.081 -0.570 -10.994 1.00 94.88 178 THR A C 1
ATOM 1404 O O . THR A 1 178 ? 20.955 0.007 -11.640 1.00 94.88 178 THR A O 1
ATOM 1407 N N . LEU A 1 179 ? 20.295 -0.925 -9.723 1.00 93.81 179 LEU A N 1
ATOM 1408 C CA . LEU A 1 179 ? 21.515 -0.594 -8.987 1.00 93.81 179 LEU A CA 1
ATOM 1409 C C . LEU A 1 179 ? 22.728 -1.388 -9.477 1.00 93.81 179 LEU A C 1
ATOM 1411 O O . LEU A 1 179 ? 23.801 -0.808 -9.622 1.00 93.81 179 LEU A O 1
ATOM 1415 N N . ILE A 1 180 ? 22.593 -2.695 -9.723 1.00 96.75 180 ILE A N 1
ATOM 1416 C CA . ILE A 1 180 ? 23.727 -3.541 -10.136 1.00 96.75 180 ILE A CA 1
ATOM 1417 C C . ILE A 1 180 ? 24.462 -3.002 -11.379 1.00 96.75 180 ILE A C 1
ATOM 1419 O O . ILE A 1 180 ? 25.686 -2.846 -11.297 1.00 96.75 180 ILE A O 1
ATOM 1423 N N . PRO A 1 181 ? 23.792 -2.645 -12.493 1.00 97.38 181 PRO A N 1
ATOM 1424 C CA . PRO A 1 181 ? 24.486 -2.036 -13.625 1.00 97.38 181 PRO A CA 1
ATOM 1425 C C . PRO A 1 181 ? 25.086 -0.664 -13.282 1.00 97.38 181 PRO A C 1
ATOM 1427 O O . PRO A 1 181 ? 26.205 -0.362 -13.698 1.00 97.38 181 PRO A O 1
ATOM 1430 N N . ILE A 1 182 ? 24.416 0.143 -12.448 1.00 94.94 182 ILE A N 1
ATOM 1431 C CA . ILE A 1 182 ? 24.957 1.427 -11.970 1.00 94.94 182 ILE A CA 1
ATOM 1432 C C . ILE A 1 182 ? 26.277 1.242 -11.209 1.00 94.94 182 ILE A C 1
ATOM 1434 O O . ILE A 1 182 ? 27.176 2.066 -11.368 1.00 94.94 182 ILE A O 1
ATOM 1438 N N . LEU A 1 183 ? 26.445 0.168 -10.426 1.00 95.25 183 LEU A N 1
ATOM 1439 C CA . LEU A 1 183 ? 27.707 -0.116 -9.724 1.00 95.25 183 LEU A CA 1
ATOM 1440 C C . LEU A 1 183 ? 28.880 -0.316 -10.699 1.00 95.25 183 LEU A C 1
ATOM 1442 O O . LEU A 1 183 ? 29.988 0.154 -10.426 1.00 95.25 183 LEU A O 1
ATOM 1446 N N . LEU A 1 184 ? 28.641 -0.975 -11.838 1.00 96.50 184 LEU A N 1
ATOM 1447 C CA . LEU A 1 184 ? 29.641 -1.159 -12.897 1.00 96.50 184 LEU A CA 1
ATOM 1448 C C . LEU A 1 184 ? 29.939 0.168 -13.600 1.00 96.50 184 LEU A C 1
ATOM 1450 O O . LEU A 1 184 ? 31.091 0.593 -13.662 1.00 96.50 184 LEU A O 1
ATOM 1454 N N . VAL A 1 185 ? 28.913 0.901 -14.030 1.00 95.69 185 VAL A N 1
ATOM 1455 C CA . VAL A 1 185 ? 29.099 2.215 -14.665 1.00 95.69 185 VAL A CA 1
ATOM 1456 C C . VAL A 1 185 ? 29.859 3.180 -13.744 1.00 95.69 185 VAL A C 1
ATOM 1458 O O . VAL A 1 185 ? 30.821 3.830 -14.159 1.00 95.69 185 VAL A O 1
ATOM 1461 N N . ARG A 1 186 ? 29.480 3.244 -12.462 1.00 93.69 186 ARG A N 1
ATOM 1462 C CA . ARG A 1 186 ? 30.134 4.079 -11.444 1.00 93.69 186 ARG A CA 1
ATOM 1463 C C . ARG A 1 186 ? 31.586 3.661 -11.192 1.00 93.69 186 ARG A C 1
ATOM 1465 O O . ARG A 1 186 ? 32.392 4.496 -10.764 1.00 93.69 186 ARG A O 1
ATOM 1472 N N . HIS A 1 187 ? 31.928 2.390 -11.414 1.00 94.19 187 HIS A N 1
ATOM 1473 C CA . HIS A 1 187 ? 33.306 1.914 -11.357 1.00 94.19 187 HIS A CA 1
ATOM 1474 C C . HIS A 1 187 ? 34.147 2.460 -12.516 1.00 94.19 187 HIS A C 1
ATOM 1476 O O . HIS A 1 187 ? 35.270 2.897 -12.255 1.00 94.19 187 HIS A O 1
ATOM 1482 N N . HIS A 1 188 ? 33.606 2.460 -13.737 1.00 94.31 188 HIS A N 1
ATOM 1483 C CA . HIS A 1 188 ? 34.313 2.901 -14.943 1.00 94.31 188 HIS A CA 1
ATOM 1484 C C . HIS A 1 188 ? 34.377 4.424 -15.109 1.00 94.31 188 HIS A C 1
ATOM 1486 O O . HIS A 1 188 ? 35.330 4.909 -15.710 1.00 94.31 188 HIS A O 1
ATOM 1492 N N . GLU A 1 189 ? 33.402 5.170 -14.575 1.00 94.69 189 GLU A N 1
ATOM 1493 C CA . GLU A 1 189 ? 33.312 6.635 -14.712 1.00 94.69 189 GLU A CA 1
ATOM 1494 C C . GLU A 1 189 ? 33.460 7.129 -16.169 1.00 94.69 189 GLU A C 1
ATOM 1496 O O . GLU A 1 189 ? 34.287 8.006 -16.442 1.00 94.69 189 GLU A O 1
ATOM 1501 N N . PRO A 1 190 ? 32.700 6.580 -17.138 1.00 96.44 190 PRO A N 1
ATOM 1502 C CA . PRO A 1 190 ? 32.862 6.967 -18.535 1.00 96.44 190 PRO A CA 1
ATOM 1503 C C . PRO A 1 190 ? 32.519 8.449 -18.749 1.00 96.44 190 PRO A C 1
ATOM 1505 O O . PRO A 1 190 ? 31.665 9.009 -18.062 1.00 96.44 190 PRO A O 1
ATOM 1508 N N . VAL A 1 191 ? 33.179 9.077 -19.725 1.00 97.69 191 VAL A N 1
ATOM 1509 C CA . VAL A 1 191 ? 32.843 10.421 -20.220 1.00 97.69 191 VAL A CA 1
ATOM 1510 C C . VAL A 1 191 ? 32.730 10.343 -21.737 1.00 97.69 191 VAL A C 1
ATOM 1512 O O . VAL A 1 191 ? 33.744 10.226 -22.415 1.00 97.69 191 VAL A O 1
ATOM 1515 N N . TYR A 1 192 ? 31.518 10.385 -22.272 1.00 97.12 192 TYR A N 1
ATOM 1516 C CA . TYR A 1 192 ? 31.215 10.315 -23.697 1.00 97.12 192 TYR A CA 1
ATOM 1517 C C . TYR A 1 192 ? 31.258 11.701 -24.348 1.00 97.12 192 TYR A C 1
ATOM 1519 O O . TYR A 1 192 ? 31.066 12.732 -23.696 1.00 97.12 192 TYR A O 1
ATOM 1527 N N . ALA A 1 193 ? 31.537 11.731 -25.651 1.00 96.94 193 ALA A N 1
ATOM 1528 C CA . ALA A 1 193 ? 31.551 12.967 -26.420 1.00 96.94 193 ALA A CA 1
ATOM 1529 C C . ALA A 1 193 ? 30.128 13.500 -26.620 1.00 96.94 193 ALA A C 1
ATOM 1531 O O . ALA A 1 193 ? 29.216 12.744 -26.935 1.00 96.94 193 ALA A O 1
ATOM 1532 N N . LEU A 1 194 ? 29.949 14.811 -26.500 1.00 97.62 194 LEU A N 1
ATOM 1533 C CA . LEU A 1 194 ? 28.755 15.514 -26.971 1.00 97.62 194 LEU A CA 1
ATOM 1534 C C . LEU A 1 194 ? 29.044 16.160 -28.338 1.00 97.62 194 LEU A C 1
ATOM 1536 O O . LEU A 1 194 ? 30.193 16.134 -28.786 1.00 97.62 194 LEU A O 1
ATOM 1540 N N . PRO A 1 195 ? 28.057 16.778 -29.015 1.00 96.06 195 PRO A N 1
ATOM 1541 C CA . PRO A 1 195 ? 28.290 17.458 -30.295 1.00 96.06 195 PRO A CA 1
ATOM 1542 C C . PRO A 1 195 ? 29.383 18.544 -30.275 1.00 96.06 195 PRO A C 1
ATOM 1544 O O . PRO A 1 195 ? 29.926 18.893 -31.319 1.00 96.06 195 PRO A O 1
ATOM 1547 N N . ASN A 1 196 ? 29.740 19.079 -29.101 1.00 96.12 196 ASN A N 1
ATOM 1548 C CA . ASN A 1 196 ? 30.863 20.007 -28.917 1.00 96.12 196 ASN A CA 1
ATOM 1549 C C . ASN A 1 196 ? 32.189 19.326 -28.503 1.00 96.12 196 ASN A C 1
ATOM 1551 O O . ASN A 1 196 ? 33.138 20.022 -28.144 1.00 96.12 196 ASN A O 1
ATOM 1555 N N . GLY A 1 197 ? 32.266 17.994 -28.548 1.00 96.56 197 GLY A N 1
ATOM 1556 C CA . GLY A 1 197 ? 33.433 17.192 -28.183 1.00 96.56 197 GLY A CA 1
ATOM 1557 C C . GLY A 1 197 ? 33.340 16.519 -26.807 1.00 96.56 197 GLY A C 1
ATOM 1558 O O . GLY A 1 197 ? 32.364 16.655 -26.069 1.00 96.56 197 GLY A O 1
ATOM 1559 N N . GLN A 1 198 ? 34.380 15.754 -26.470 1.00 96.38 198 GLN A N 1
ATOM 1560 C CA . GLN A 1 198 ? 34.531 15.065 -25.185 1.00 96.38 198 GLN A CA 1
ATOM 1561 C C . GLN A 1 198 ? 35.290 15.953 -24.192 1.00 96.38 198 GLN A C 1
ATOM 1563 O O . GLN A 1 198 ? 36.387 16.427 -24.485 1.00 96.38 198 GLN A O 1
ATOM 1568 N N . SER A 1 199 ? 34.725 16.173 -23.005 1.00 96.75 199 SER A N 1
ATOM 1569 C CA . SER A 1 199 ? 35.356 16.948 -21.932 1.00 96.75 199 SER A CA 1
ATOM 1570 C C . SER A 1 199 ? 34.810 16.513 -20.577 1.00 96.75 199 SER A C 1
ATOM 1572 O O . SER A 1 199 ? 33.608 16.335 -20.439 1.00 96.75 199 SER A O 1
ATOM 1574 N N . ALA A 1 200 ? 35.673 16.397 -19.563 1.00 93.19 200 ALA A N 1
ATOM 1575 C CA . ALA A 1 200 ? 35.261 16.129 -18.178 1.00 93.19 200 ALA A CA 1
ATOM 1576 C C . ALA A 1 200 ? 34.634 17.354 -17.475 1.00 93.19 200 ALA A C 1
ATOM 1578 O O . ALA A 1 200 ? 34.088 17.226 -16.384 1.00 93.19 200 ALA A O 1
ATOM 1579 N N . ASN A 1 201 ? 34.736 18.535 -18.090 1.00 94.75 201 ASN A N 1
ATOM 1580 C CA . ASN A 1 201 ? 34.058 19.763 -17.680 1.00 94.75 201 ASN A CA 1
ATOM 1581 C C . ASN A 1 201 ? 33.390 20.380 -18.913 1.00 94.75 201 ASN A C 1
ATOM 1583 O O . ASN A 1 201 ? 33.797 21.426 -19.424 1.00 94.75 201 ASN A O 1
ATOM 1587 N N . ASN A 1 202 ? 32.442 19.646 -19.480 1.00 96.56 202 ASN A N 1
ATOM 1588 C CA . ASN A 1 202 ? 31.770 20.015 -20.709 1.00 96.56 202 ASN A CA 1
ATOM 1589 C C . ASN A 1 202 ? 30.833 21.213 -20.471 1.00 96.56 202 ASN A C 1
ATOM 1591 O O . ASN A 1 202 ? 30.088 21.244 -19.492 1.00 96.56 202 ASN A O 1
ATOM 1595 N N . ASN A 1 203 ? 30.871 22.201 -21.368 1.00 96.06 203 ASN A N 1
ATOM 1596 C CA . ASN A 1 203 ? 30.054 23.414 -21.311 1.00 96.06 203 ASN A CA 1
ATOM 1597 C C . ASN A 1 203 ? 28.770 23.353 -22.158 1.00 96.06 203 ASN A C 1
ATOM 1599 O O . ASN A 1 203 ? 28.136 24.378 -22.402 1.00 96.06 203 ASN A O 1
ATOM 1603 N N . PHE A 1 204 ? 28.387 22.166 -22.639 1.00 97.00 204 PHE A N 1
ATOM 1604 C CA . PHE A 1 204 ? 27.287 22.002 -23.594 1.00 97.00 204 PHE A CA 1
ATOM 1605 C C . PHE A 1 204 ? 25.925 22.485 -23.075 1.00 97.00 204 PHE A C 1
ATOM 1607 O O . PHE A 1 204 ? 25.089 22.865 -23.897 1.00 97.00 204 PHE A O 1
ATOM 1614 N N . LEU A 1 205 ? 25.718 22.473 -21.751 1.00 96.19 205 LEU A N 1
ATOM 1615 C CA . LEU A 1 205 ? 24.491 22.909 -21.072 1.00 96.19 205 LEU A CA 1
ATOM 1616 C C . LEU A 1 205 ? 24.709 24.102 -20.122 1.00 96.19 205 LEU A C 1
ATOM 1618 O O . LEU A 1 205 ? 23.887 24.314 -19.234 1.00 96.19 205 LEU A O 1
ATOM 1622 N N . ASP A 1 206 ? 25.800 24.868 -20.248 1.00 96.75 206 ASP A N 1
ATOM 1623 C CA . ASP A 1 206 ? 26.124 25.954 -19.300 1.00 96.75 206 ASP A CA 1
ATOM 1624 C C . ASP A 1 206 ? 25.001 26.996 -19.161 1.00 96.75 206 ASP A C 1
ATOM 1626 O O . ASP A 1 206 ? 24.838 27.577 -18.093 1.00 96.75 206 ASP A O 1
ATOM 1630 N N . GLU A 1 207 ? 24.181 27.203 -20.196 1.00 96.94 207 GLU A N 1
ATOM 1631 C CA . GLU A 1 207 ? 23.018 28.098 -20.137 1.00 96.94 207 GLU A CA 1
ATOM 1632 C C . GLU A 1 207 ? 21.883 27.644 -19.203 1.00 96.94 207 GLU A C 1
ATOM 1634 O O . GLU A 1 207 ? 20.978 28.437 -18.945 1.00 96.94 207 GLU A O 1
ATOM 1639 N N . LEU A 1 208 ? 21.897 26.392 -18.737 1.00 97.50 208 LEU A N 1
ATOM 1640 C CA . LEU A 1 208 ? 20.916 25.852 -17.790 1.00 97.50 208 LEU A CA 1
ATOM 1641 C C . LEU A 1 208 ? 21.376 25.943 -16.326 1.00 97.50 208 LEU A C 1
ATOM 1643 O O . LEU A 1 208 ? 20.576 25.706 -15.422 1.00 97.50 208 LEU A O 1
ATOM 1647 N N . TRP A 1 209 ? 22.652 26.243 -16.084 1.00 96.88 209 TRP A N 1
ATOM 1648 C CA . TRP A 1 209 ? 23.204 26.384 -14.738 1.00 96.88 209 TRP A CA 1
ATOM 1649 C C . TRP A 1 209 ? 22.939 27.787 -14.193 1.00 96.88 209 TRP A C 1
ATOM 1651 O O . TRP A 1 209 ? 23.083 28.778 -14.913 1.00 96.88 209 TRP A O 1
ATOM 1661 N N . CYS A 1 210 ? 22.629 27.891 -12.902 1.00 94.06 210 CYS A N 1
ATOM 1662 C CA . CYS A 1 210 ? 22.656 29.176 -12.201 1.00 94.06 210 CYS A CA 1
ATOM 1663 C C . CYS A 1 210 ? 24.103 29.659 -11.997 1.00 94.06 210 CYS A C 1
ATOM 1665 O O . CYS A 1 210 ? 24.385 30.851 -12.126 1.00 94.06 210 CYS A O 1
ATOM 1667 N N . ASN A 1 211 ? 25.026 28.736 -11.708 1.00 91.69 211 ASN A N 1
ATOM 1668 C CA . ASN A 1 211 ? 26.457 28.985 -11.559 1.00 91.69 211 ASN A CA 1
ATOM 1669 C C . ASN A 1 211 ? 27.298 27.943 -12.336 1.00 91.69 211 ASN A C 1
ATOM 1671 O O . ASN A 1 211 ? 27.835 27.005 -11.742 1.00 91.69 211 ASN A O 1
ATOM 1675 N N . PRO A 1 212 ? 27.490 28.109 -13.661 1.00 90.69 212 PRO A N 1
ATOM 1676 C CA . PRO A 1 212 ? 28.240 27.151 -14.486 1.00 90.69 212 PRO A CA 1
ATOM 1677 C C . PRO A 1 212 ? 29.724 27.014 -14.098 1.00 90.69 212 PRO A C 1
ATOM 1679 O O . PRO A 1 212 ? 30.384 26.063 -14.518 1.00 90.69 212 PRO A O 1
ATOM 1682 N N . GLY A 1 213 ? 30.265 27.942 -13.299 1.00 89.81 213 GLY A N 1
ATOM 1683 C CA . GLY A 1 213 ? 31.629 27.861 -12.775 1.00 89.81 213 GLY A CA 1
ATOM 1684 C C . GLY A 1 213 ? 31.808 26.843 -11.642 1.00 89.81 213 GLY A C 1
ATOM 1685 O O . GLY A 1 213 ? 32.939 26.443 -11.371 1.00 89.81 213 GLY A O 1
ATOM 1686 N N . GLU A 1 214 ? 30.725 26.397 -10.998 1.00 89.69 214 GLU A N 1
ATOM 1687 C CA . GLU A 1 214 ? 30.757 25.537 -9.810 1.00 89.69 214 GLU A CA 1
ATOM 1688 C C . GLU A 1 214 ? 29.852 24.307 -9.976 1.00 89.69 214 GLU A C 1
ATOM 1690 O O . GLU A 1 214 ? 28.813 24.159 -9.344 1.00 89.69 214 GLU A O 1
ATOM 1695 N N . LYS A 1 215 ? 30.269 23.378 -10.841 1.00 91.75 215 LYS A N 1
ATOM 1696 C CA . LYS A 1 215 ? 29.479 22.172 -11.156 1.00 91.75 215 LYS A CA 1
ATOM 1697 C C . LYS A 1 215 ? 29.585 21.052 -10.116 1.00 91.75 215 LYS A C 1
ATOM 1699 O O . LYS A 1 215 ? 28.819 20.092 -10.162 1.00 91.75 215 LYS A O 1
ATOM 1704 N N . ASN A 1 216 ? 30.552 21.127 -9.198 1.00 89.00 216 ASN A N 1
ATOM 1705 C CA . ASN A 1 216 ? 30.811 20.083 -8.200 1.00 89.00 216 ASN A CA 1
ATOM 1706 C C . ASN A 1 216 ? 29.964 20.287 -6.935 1.00 89.00 216 ASN A C 1
ATOM 1708 O O . ASN A 1 216 ? 30.489 20.624 -5.875 1.00 89.00 216 ASN A O 1
ATOM 1712 N N . ILE A 1 217 ? 28.651 20.115 -7.064 1.00 83.94 217 ILE A N 1
ATOM 1713 C CA . ILE A 1 217 ? 27.696 20.393 -5.988 1.00 83.94 217 ILE A CA 1
ATOM 1714 C C . ILE A 1 217 ? 27.435 19.114 -5.187 1.00 83.94 217 ILE A C 1
ATOM 1716 O O . ILE A 1 217 ? 27.038 18.104 -5.778 1.00 83.94 217 ILE A O 1
ATOM 1720 N N . PRO A 1 218 ? 27.623 19.127 -3.853 1.00 78.94 218 PRO A N 1
ATOM 1721 C CA . PRO A 1 218 ? 27.348 17.962 -3.025 1.00 78.94 218 PRO A CA 1
ATOM 1722 C C . PRO A 1 218 ? 25.863 17.590 -3.086 1.00 78.94 218 PRO A C 1
ATOM 1724 O O . PRO A 1 218 ? 24.988 18.444 -3.226 1.00 78.94 218 PRO A O 1
ATOM 1727 N N . PHE A 1 219 ? 25.573 16.294 -2.999 1.00 74.38 219 PHE A N 1
ATOM 1728 C CA . PHE A 1 219 ? 24.193 15.809 -2.973 1.00 74.38 219 PHE A CA 1
ATOM 1729 C C . PHE A 1 219 ? 23.566 15.924 -1.579 1.00 74.38 219 PHE A C 1
ATOM 1731 O O . PHE A 1 219 ? 22.419 16.336 -1.434 1.00 74.38 219 PHE A O 1
ATOM 1738 N N . ALA A 1 220 ? 24.327 15.565 -0.545 1.00 80.25 220 ALA A N 1
ATOM 1739 C CA . ALA A 1 220 ? 23.878 15.611 0.838 1.00 80.25 220 ALA A CA 1
ATOM 1740 C C . ALA A 1 220 ? 24.155 16.975 1.488 1.00 80.25 220 ALA A C 1
ATOM 1742 O O . ALA A 1 220 ? 25.084 17.694 1.112 1.00 80.25 220 ALA A O 1
ATOM 1743 N N . LEU A 1 221 ? 23.368 17.297 2.517 1.00 81.31 221 LEU A N 1
ATOM 1744 C CA . LEU A 1 221 ? 23.646 18.431 3.397 1.00 81.31 221 LEU A CA 1
ATOM 1745 C C . LEU A 1 221 ? 24.999 18.252 4.112 1.00 81.31 221 LEU A C 1
ATOM 1747 O O . LEU A 1 221 ? 25.420 17.119 4.365 1.00 81.31 221 LEU A O 1
ATOM 1751 N N . PRO A 1 222 ? 25.659 19.351 4.517 1.00 84.50 222 PRO A N 1
ATOM 1752 C CA . PRO A 1 222 ? 26.858 19.276 5.342 1.00 84.50 222 PRO A CA 1
ATOM 1753 C C . PRO A 1 222 ? 26.635 18.444 6.614 1.00 84.50 222 PRO A C 1
ATOM 1755 O O . PRO A 1 222 ? 25.614 18.578 7.290 1.00 84.50 222 PRO A O 1
ATOM 1758 N N . LEU A 1 223 ? 27.630 17.635 6.999 1.00 87.06 223 LEU A N 1
ATOM 1759 C CA . LEU A 1 223 ? 27.571 16.768 8.188 1.00 87.06 223 LEU A CA 1
ATOM 1760 C C . LEU A 1 223 ? 27.148 17.511 9.469 1.00 87.06 223 LEU A C 1
ATOM 1762 O O . LEU A 1 223 ? 26.385 16.983 10.276 1.00 87.06 223 LEU A O 1
ATOM 1766 N N . TRP A 1 224 ? 27.620 18.747 9.648 1.00 88.06 224 TRP A N 1
ATOM 1767 C CA . TRP A 1 224 ? 27.262 19.589 10.792 1.00 88.06 224 TRP A CA 1
ATOM 1768 C C . TRP A 1 224 ? 25.783 19.987 10.807 1.00 88.06 224 TRP A C 1
ATOM 1770 O O . TRP A 1 224 ? 25.183 20.038 11.881 1.00 88.06 224 TRP A O 1
ATOM 1780 N N . ASP A 1 225 ? 25.181 20.225 9.641 1.00 87.62 225 ASP A N 1
ATOM 1781 C CA . ASP A 1 225 ? 23.758 20.552 9.538 1.00 87.62 225 ASP A CA 1
ATOM 1782 C C . ASP A 1 225 ? 22.891 19.328 9.830 1.00 87.62 225 ASP A C 1
ATOM 1784 O O . ASP A 1 225 ? 21.904 19.444 10.557 1.00 87.62 225 ASP A O 1
ATOM 1788 N N . LEU A 1 226 ? 23.294 18.147 9.347 1.00 87.06 226 LEU A N 1
ATOM 1789 C CA . LEU A 1 226 ? 22.621 16.881 9.656 1.00 87.06 226 LEU A CA 1
ATOM 1790 C C . LEU A 1 226 ? 22.653 16.579 11.164 1.00 87.06 226 LEU A C 1
ATOM 1792 O O . LEU A 1 226 ? 21.616 16.252 11.743 1.00 87.06 226 LEU A O 1
ATOM 1796 N N . LEU A 1 227 ? 23.805 16.771 11.824 1.00 86.06 227 LEU A N 1
ATOM 1797 C CA . LEU A 1 227 ? 23.929 16.640 13.284 1.00 86.06 227 LEU A CA 1
ATOM 1798 C C . LEU A 1 227 ? 23.031 17.631 14.027 1.00 86.06 227 LEU A C 1
ATOM 1800 O O . LEU A 1 227 ? 22.309 17.245 14.944 1.00 86.06 227 LEU A O 1
ATOM 1804 N N . ARG A 1 228 ? 23.044 18.907 13.623 1.00 89.00 228 ARG A N 1
ATOM 1805 C CA . ARG A 1 228 ? 22.245 19.963 14.262 1.00 89.00 228 ARG A CA 1
ATOM 1806 C C . ARG A 1 228 ? 20.740 19.730 14.114 1.00 89.00 228 ARG A C 1
ATOM 1808 O O . ARG A 1 228 ? 19.978 20.125 14.992 1.00 89.00 228 ARG A O 1
ATOM 1815 N N . ARG A 1 229 ? 20.319 19.102 13.013 1.00 87.56 229 ARG A N 1
ATOM 1816 C CA . ARG A 1 229 ? 18.926 18.717 12.733 1.00 87.56 229 ARG A CA 1
ATOM 1817 C C . ARG A 1 229 ? 18.551 17.345 13.305 1.00 87.56 229 ARG A C 1
ATOM 1819 O O . ARG A 1 229 ? 17.430 16.902 13.080 1.00 87.56 229 ARG A O 1
ATOM 1826 N N . TYR A 1 230 ? 19.454 16.682 14.036 1.00 85.06 230 TYR A N 1
ATOM 1827 C CA . TYR A 1 230 ? 19.259 15.340 14.600 1.00 85.06 230 TYR A CA 1
ATOM 1828 C C . TYR A 1 230 ? 18.918 14.261 13.547 1.00 85.06 230 TYR A C 1
ATOM 1830 O O . TYR A 1 230 ? 18.227 13.286 13.842 1.00 85.06 230 TYR A O 1
ATOM 1838 N N . GLN A 1 231 ? 19.415 14.412 12.313 1.00 85.38 231 GLN A N 1
ATOM 1839 C CA . GLN A 1 231 ? 19.214 13.470 11.202 1.00 85.38 231 GLN A CA 1
ATOM 1840 C C . GLN A 1 231 ? 20.316 12.398 11.196 1.00 85.38 231 GLN A C 1
ATOM 1842 O O . GLN A 1 231 ? 21.242 12.421 10.386 1.00 85.38 231 GLN A O 1
ATOM 1847 N N . TRP A 1 232 ? 20.256 11.477 12.163 1.00 86.81 232 TRP A N 1
ATOM 1848 C CA . TRP A 1 232 ? 21.346 10.533 12.457 1.00 86.81 232 TRP A CA 1
ATOM 1849 C C . TRP A 1 232 ? 21.630 9.511 11.348 1.00 86.81 232 TRP A C 1
ATOM 1851 O O . TRP A 1 232 ? 22.787 9.143 11.146 1.00 86.81 232 TRP A O 1
ATOM 1861 N N . ILE A 1 233 ? 20.599 9.046 10.636 1.00 85.44 233 ILE A N 1
ATOM 1862 C CA . ILE A 1 233 ? 20.748 8.032 9.579 1.00 85.44 233 ILE A CA 1
ATOM 1863 C C . ILE A 1 233 ? 21.384 8.671 8.340 1.00 85.44 233 ILE A C 1
ATOM 1865 O O . ILE A 1 233 ? 22.391 8.171 7.840 1.00 85.44 233 ILE A O 1
ATOM 1869 N N . GLU A 1 234 ? 20.855 9.814 7.897 1.00 87.06 234 GLU A N 1
ATOM 1870 C CA . GLU A 1 234 ? 21.427 10.620 6.816 1.00 87.06 234 GLU A CA 1
ATOM 1871 C C . GLU A 1 234 ? 22.878 11.016 7.131 1.00 87.06 234 GLU A C 1
ATOM 1873 O O . GLU A 1 234 ? 23.751 10.920 6.266 1.00 87.06 234 GLU A O 1
ATOM 1878 N N . PHE A 1 235 ? 23.161 11.415 8.379 1.00 90.12 235 PHE A N 1
ATOM 1879 C CA . PHE A 1 235 ? 24.520 11.710 8.837 1.00 90.12 235 PHE A CA 1
ATOM 1880 C C . PHE A 1 235 ? 25.445 10.502 8.671 1.00 90.12 235 PHE A C 1
ATOM 1882 O O . PHE A 1 235 ? 26.536 10.641 8.119 1.00 90.12 235 PHE A O 1
ATOM 1889 N N . ALA A 1 236 ? 25.017 9.317 9.117 1.00 87.94 236 ALA A N 1
ATOM 1890 C CA . ALA A 1 236 ? 25.825 8.105 9.039 1.00 87.94 236 ALA A CA 1
ATOM 1891 C C . ALA A 1 236 ? 26.147 7.722 7.588 1.00 87.94 236 ALA A C 1
ATOM 1893 O O . ALA A 1 236 ? 27.303 7.427 7.282 1.00 87.94 236 ALA A O 1
ATOM 1894 N N . PHE A 1 237 ? 25.164 7.772 6.683 1.00 87.81 237 PHE A N 1
ATOM 1895 C CA . PHE A 1 237 ? 25.409 7.476 5.273 1.00 87.81 237 PHE A CA 1
ATOM 1896 C C . PHE A 1 237 ? 26.263 8.535 4.577 1.00 87.81 237 PHE A C 1
ATOM 1898 O O . PHE A 1 237 ? 27.145 8.178 3.803 1.00 87.81 237 PHE A O 1
ATOM 1905 N N . THR A 1 238 ? 26.051 9.819 4.870 1.00 88.25 238 THR A N 1
ATOM 1906 C CA . THR A 1 238 ? 26.866 10.909 4.305 1.00 88.25 238 THR A CA 1
ATOM 1907 C C . THR A 1 238 ? 28.314 10.815 4.789 1.00 88.25 238 THR A C 1
ATOM 1909 O O . THR A 1 238 ? 29.256 10.987 4.019 1.00 88.25 238 THR A O 1
ATOM 1912 N N . LEU A 1 239 ? 28.518 10.471 6.064 1.00 89.75 239 LEU A N 1
ATOM 1913 C CA . LEU A 1 239 ? 29.847 10.225 6.612 1.00 89.75 239 LEU A CA 1
ATOM 1914 C C . LEU A 1 239 ? 30.500 9.006 5.951 1.00 89.75 239 LEU A C 1
ATOM 1916 O O . LEU A 1 239 ? 31.676 9.065 5.597 1.00 89.75 239 LEU A O 1
ATOM 1920 N N . LEU A 1 240 ? 29.749 7.917 5.767 1.00 89.06 240 LEU A N 1
ATOM 1921 C CA . LEU A 1 240 ? 30.232 6.725 5.075 1.00 89.06 240 LEU A CA 1
ATOM 1922 C C . LEU A 1 240 ? 30.629 7.041 3.629 1.00 89.06 240 LEU A C 1
ATOM 1924 O O . LEU A 1 240 ? 31.690 6.605 3.195 1.00 89.06 240 LEU A O 1
ATOM 1928 N N . ASP A 1 241 ? 29.829 7.827 2.912 1.00 89.19 241 ASP A N 1
ATOM 1929 C CA . ASP A 1 241 ? 30.131 8.291 1.557 1.00 89.19 241 ASP A CA 1
ATOM 1930 C C . ASP A 1 241 ? 31.450 9.078 1.505 1.00 89.19 241 ASP A C 1
ATOM 1932 O O . ASP A 1 241 ? 32.332 8.771 0.701 1.00 89.19 241 ASP A O 1
ATOM 1936 N N . HIS A 1 242 ? 31.651 10.015 2.437 1.00 88.94 242 HIS A N 1
ATOM 1937 C CA . HIS A 1 242 ? 32.913 10.746 2.564 1.00 88.94 242 HIS A CA 1
ATOM 1938 C C . HIS A 1 242 ? 34.099 9.831 2.887 1.00 88.94 242 HIS A C 1
ATOM 1940 O O . HIS A 1 242 ? 35.170 9.984 2.300 1.00 88.94 242 HIS A O 1
ATOM 1946 N N . ILE A 1 243 ? 33.926 8.854 3.782 1.00 90.06 243 ILE A N 1
ATOM 1947 C CA . ILE A 1 243 ? 34.964 7.861 4.090 1.00 90.06 243 ILE A CA 1
ATOM 1948 C C . ILE A 1 243 ? 35.300 7.043 2.840 1.00 90.06 243 ILE A C 1
ATOM 1950 O O . ILE A 1 243 ? 36.473 6.880 2.506 1.00 90.06 243 ILE A O 1
ATOM 1954 N N . LEU A 1 244 ? 34.292 6.564 2.111 1.00 90.19 244 LEU A N 1
ATOM 1955 C CA . LEU A 1 244 ? 34.492 5.842 0.859 1.00 90.19 244 LEU A CA 1
ATOM 1956 C C . LEU A 1 244 ? 35.234 6.715 -0.156 1.00 90.19 244 LEU A C 1
ATOM 1958 O O . LEU A 1 244 ? 36.173 6.230 -0.783 1.00 90.19 244 LEU A O 1
ATOM 1962 N N . ALA A 1 245 ? 34.888 7.998 -0.273 1.00 88.12 245 ALA A N 1
ATOM 1963 C CA . ALA A 1 245 ? 35.553 8.933 -1.175 1.00 88.12 245 ALA A CA 1
ATOM 1964 C C . ALA A 1 245 ? 37.039 9.109 -0.816 1.00 88.12 245 ALA A C 1
ATOM 1966 O O . ALA A 1 245 ? 37.888 9.069 -1.709 1.00 88.12 245 ALA A O 1
ATOM 1967 N N . LEU A 1 246 ? 37.377 9.197 0.480 1.00 88.75 246 LEU A N 1
ATOM 1968 C CA . LEU A 1 246 ? 38.767 9.238 0.961 1.00 88.75 246 LEU A CA 1
ATOM 1969 C C . LEU A 1 246 ? 39.569 7.992 0.553 1.00 88.75 246 LEU A C 1
ATOM 1971 O O . LEU A 1 246 ? 40.757 8.095 0.252 1.00 88.75 246 LEU A O 1
ATOM 1975 N N . PHE A 1 247 ? 38.924 6.825 0.487 1.00 87.81 247 PHE A N 1
ATOM 1976 C CA . PHE A 1 247 ? 39.529 5.572 0.020 1.00 87.81 247 PHE A CA 1
ATOM 1977 C C . PHE A 1 247 ? 39.346 5.320 -1.489 1.00 87.81 247 PHE A C 1
ATOM 1979 O O . PHE A 1 247 ? 39.506 4.189 -1.958 1.00 87.81 247 PHE A O 1
ATOM 1986 N N . GLY A 1 248 ? 39.010 6.352 -2.272 1.00 85.19 248 GLY A N 1
ATOM 1987 C CA . GLY A 1 248 ? 38.822 6.243 -3.722 1.00 85.19 248 GLY A CA 1
ATOM 1988 C C . GLY A 1 248 ? 37.685 5.293 -4.110 1.00 85.19 248 GLY A C 1
ATOM 1989 O O . GLY A 1 248 ? 37.819 4.509 -5.054 1.00 85.19 248 GLY A O 1
ATOM 1990 N N . GLY A 1 249 ? 36.611 5.284 -3.320 1.00 84.50 249 GLY A N 1
ATOM 1991 C CA . GLY A 1 249 ? 35.427 4.454 -3.515 1.00 84.50 249 GLY A CA 1
ATOM 1992 C C . GLY A 1 249 ? 35.710 2.958 -3.465 1.00 84.50 249 GLY A C 1
ATOM 1993 O O . GLY A 1 249 ? 34.984 2.205 -4.104 1.00 84.50 249 GLY A O 1
ATOM 1994 N N . LEU A 1 250 ? 36.796 2.531 -2.803 1.00 87.19 250 LEU A N 1
ATOM 1995 C CA . LEU A 1 250 ? 37.309 1.151 -2.780 1.00 87.19 250 LEU A CA 1
ATOM 1996 C C . LEU A 1 250 ? 37.768 0.605 -4.150 1.00 87.19 250 LEU A C 1
ATOM 1998 O O . LEU A 1 250 ? 38.015 -0.588 -4.291 1.00 87.19 250 LEU A O 1
ATOM 2002 N N . ARG A 1 251 ? 37.964 1.449 -5.175 1.00 86.50 251 ARG A N 1
ATOM 2003 C CA . ARG A 1 251 ? 38.352 0.998 -6.536 1.00 86.50 251 ARG A CA 1
ATOM 2004 C C . ARG A 1 251 ? 39.668 0.238 -6.606 1.00 86.50 251 ARG A C 1
ATOM 2006 O O . ARG A 1 251 ? 39.856 -0.581 -7.497 1.00 86.50 251 ARG A O 1
ATOM 2013 N N . ARG A 1 252 ? 40.583 0.525 -5.684 1.00 84.81 252 ARG A N 1
ATOM 2014 C CA . ARG A 1 252 ? 41.886 -0.146 -5.578 1.00 84.81 252 ARG A CA 1
ATOM 2015 C C . ARG A 1 252 ? 41.897 -1.232 -4.500 1.00 84.81 252 ARG A C 1
ATOM 2017 O O . ARG A 1 252 ? 42.961 -1.741 -4.164 1.00 84.81 252 ARG A O 1
ATOM 2024 N N . TRP A 1 253 ? 40.739 -1.549 -3.921 1.00 86.62 253 TRP A N 1
ATOM 2025 C CA . TRP A 1 253 ? 40.628 -2.531 -2.853 1.00 86.62 253 TRP A CA 1
ATOM 2026 C C . TRP A 1 253 ? 40.779 -3.958 -3.408 1.00 86.62 253 TRP A C 1
ATOM 2028 O O . TRP A 1 253 ? 40.290 -4.228 -4.506 1.00 86.62 253 TRP A O 1
ATOM 2038 N N . PRO A 1 254 ? 41.406 -4.901 -2.676 1.00 86.81 254 PRO A N 1
ATOM 2039 C CA . PRO A 1 254 ? 41.679 -6.247 -3.196 1.00 86.81 254 PRO A CA 1
ATOM 2040 C C . PRO A 1 254 ? 40.436 -7.018 -3.667 1.00 86.81 254 PRO A C 1
ATOM 2042 O O . PRO A 1 254 ? 40.508 -7.786 -4.623 1.00 86.81 254 PRO A O 1
ATOM 2045 N N . CYS A 1 255 ? 39.281 -6.794 -3.032 1.00 90.31 255 CYS A N 1
ATOM 2046 C CA . CYS A 1 255 ? 38.029 -7.467 -3.386 1.00 90.31 255 CYS A CA 1
ATOM 2047 C C . CYS A 1 255 ? 37.317 -6.856 -4.603 1.00 90.31 255 CYS A C 1
ATOM 2049 O O . CYS A 1 255 ? 36.341 -7.444 -5.067 1.00 90.31 255 CYS A O 1
ATOM 2051 N N . ARG A 1 256 ? 37.786 -5.718 -5.141 1.00 94.25 256 ARG A N 1
ATOM 2052 C CA . ARG A 1 256 ? 37.109 -5.009 -6.236 1.00 94.25 256 ARG A CA 1
ATOM 2053 C C . ARG A 1 256 ? 36.905 -5.896 -7.454 1.00 94.25 256 ARG A C 1
ATOM 2055 O O . ARG A 1 256 ? 35.795 -5.999 -7.954 1.00 94.25 256 ARG A O 1
ATOM 2062 N N . HIS A 1 257 ? 37.955 -6.573 -7.908 1.00 93.44 257 HIS A N 1
ATOM 2063 C CA . HIS A 1 257 ? 37.866 -7.444 -9.080 1.00 93.44 257 HIS A CA 1
ATOM 2064 C C . HIS A 1 257 ? 36.828 -8.564 -8.893 1.00 93.44 257 HIS A C 1
ATOM 2066 O O . HIS A 1 257 ? 36.049 -8.853 -9.797 1.00 93.44 257 HIS A O 1
ATOM 2072 N N . MET A 1 258 ? 36.768 -9.151 -7.693 1.00 95.75 258 MET A N 1
ATOM 2073 C CA . MET A 1 258 ? 35.764 -10.158 -7.345 1.00 95.75 258 MET A CA 1
ATOM 2074 C C . MET A 1 258 ? 34.347 -9.572 -7.329 1.00 95.75 258 MET A C 1
ATOM 2076 O O . MET A 1 258 ? 33.426 -10.217 -7.820 1.00 95.75 258 MET A O 1
ATOM 2080 N N . ALA A 1 259 ? 34.178 -8.361 -6.794 1.00 96.62 259 ALA A N 1
ATOM 2081 C CA . ALA A 1 259 ? 32.896 -7.667 -6.776 1.00 96.62 259 ALA A CA 1
ATOM 2082 C C . ALA A 1 259 ? 32.384 -7.377 -8.194 1.00 96.62 259 ALA A C 1
ATOM 2084 O O . ALA A 1 259 ? 31.252 -7.728 -8.502 1.00 96.62 259 ALA A O 1
ATOM 2085 N N . LEU A 1 260 ? 33.231 -6.834 -9.078 1.00 96.62 260 LEU A N 1
ATOM 2086 C CA . LEU A 1 260 ? 32.874 -6.574 -10.480 1.00 96.62 260 LEU A CA 1
ATOM 2087 C C . LEU A 1 260 ? 32.496 -7.867 -11.200 1.00 96.62 260 LEU A C 1
ATOM 2089 O O . LEU A 1 260 ? 31.420 -7.952 -11.777 1.00 96.62 260 LEU A O 1
ATOM 2093 N N . LYS A 1 261 ? 33.316 -8.916 -11.056 1.00 96.81 261 LYS A N 1
ATOM 2094 C CA . LYS A 1 261 ? 33.019 -10.232 -11.629 1.00 96.81 261 LYS A CA 1
ATOM 2095 C C . LYS A 1 261 ? 31.684 -10.788 -11.129 1.00 96.81 261 LYS A C 1
ATOM 2097 O O . LYS A 1 261 ? 30.977 -11.442 -11.890 1.00 96.81 261 LYS A O 1
ATOM 2102 N N . ARG A 1 262 ? 31.333 -10.550 -9.860 1.00 97.69 262 ARG A N 1
ATOM 2103 C CA . ARG A 1 262 ? 30.040 -10.960 -9.304 1.00 97.69 262 ARG A CA 1
ATOM 2104 C C . ARG A 1 262 ? 28.893 -10.108 -9.849 1.00 97.69 262 ARG A C 1
ATOM 2106 O O . ARG A 1 262 ? 27.847 -10.688 -10.103 1.00 97.69 262 ARG A O 1
ATOM 2113 N N . CYS A 1 263 ? 29.084 -8.803 -10.068 1.00 98.06 263 CYS A N 1
ATOM 2114 C CA . CYS A 1 263 ? 28.095 -7.951 -10.741 1.00 98.06 263 CYS A CA 1
ATOM 2115 C C . CYS A 1 263 ? 27.824 -8.452 -12.159 1.00 98.06 263 CYS A C 1
ATOM 2117 O O . CYS A 1 263 ? 26.674 -8.706 -12.495 1.00 98.06 263 CYS A O 1
ATOM 2119 N N . THR A 1 264 ? 28.870 -8.682 -12.953 1.00 98.31 264 THR A N 1
ATOM 2120 C CA . THR A 1 264 ? 28.748 -9.220 -14.313 1.00 98.31 264 THR A CA 1
ATOM 2121 C C . THR A 1 264 ? 28.072 -10.588 -14.308 1.00 98.31 264 THR A C 1
ATOM 2123 O O . THR A 1 264 ? 27.127 -10.801 -15.057 1.00 98.31 264 THR A O 1
ATOM 2126 N N . ALA A 1 265 ? 28.486 -11.502 -13.422 1.00 98.06 265 ALA A N 1
ATOM 2127 C CA . ALA A 1 265 ? 27.835 -12.805 -13.287 1.00 98.06 265 ALA A CA 1
ATOM 2128 C C . ALA A 1 265 ? 26.349 -12.671 -12.926 1.00 98.06 265 ALA A C 1
ATOM 2130 O O . ALA A 1 265 ? 25.526 -13.349 -13.524 1.00 98.06 265 ALA A O 1
ATOM 2131 N N . TRP A 1 266 ? 26.001 -11.766 -12.007 1.00 97.69 266 TRP A N 1
ATOM 2132 C CA . TRP A 1 266 ? 24.610 -11.504 -11.641 1.00 97.69 266 TRP A CA 1
ATOM 2133 C C . TRP A 1 266 ? 23.806 -11.001 -12.846 1.00 97.69 266 TRP A C 1
ATOM 2135 O O . TRP A 1 266 ? 22.738 -11.537 -13.106 1.00 97.69 266 TRP A O 1
ATOM 2145 N N . LEU A 1 267 ? 24.332 -10.055 -13.636 1.00 98.25 267 LEU A N 1
ATOM 2146 C CA . LEU A 1 267 ? 23.656 -9.573 -14.849 1.00 98.25 267 LEU A CA 1
ATOM 2147 C C . LEU A 1 267 ? 23.419 -10.700 -15.862 1.00 98.25 267 LEU A C 1
ATOM 2149 O O . LEU A 1 267 ? 22.321 -10.809 -16.395 1.00 98.25 267 LEU A O 1
ATOM 2153 N N . LEU A 1 268 ? 24.416 -11.556 -16.100 1.00 98.25 268 LEU A N 1
ATOM 2154 C CA . LEU A 1 268 ? 24.278 -12.697 -17.010 1.00 98.25 268 LEU A CA 1
ATOM 2155 C C . LEU A 1 268 ? 23.279 -13.740 -16.490 1.00 98.25 268 LEU A C 1
ATOM 2157 O O . LEU A 1 268 ? 22.542 -14.320 -17.276 1.00 98.25 268 LEU A O 1
ATOM 2161 N N . GLU A 1 269 ? 23.250 -13.972 -15.176 1.00 97.12 269 GLU A N 1
ATOM 2162 C CA . GLU A 1 269 ? 22.301 -14.884 -14.527 1.00 97.12 269 GLU A CA 1
ATOM 2163 C C . GLU A 1 269 ? 20.854 -14.357 -14.583 1.00 97.12 269 GLU A C 1
ATOM 2165 O O . GLU A 1 269 ? 19.939 -15.169 -14.555 1.00 97.12 269 GLU A O 1
ATOM 2170 N N . HIS A 1 270 ? 20.646 -13.035 -14.661 1.00 97.38 270 HIS A N 1
ATOM 2171 C CA . HIS A 1 270 ? 19.326 -12.384 -14.589 1.00 97.38 270 HIS A CA 1
ATOM 2172 C C . HIS A 1 270 ? 18.785 -11.894 -15.940 1.00 97.38 270 HIS A C 1
ATOM 2174 O O . HIS A 1 270 ? 17.757 -11.214 -15.966 1.00 97.38 270 HIS A O 1
ATOM 2180 N N . GLN A 1 271 ? 19.461 -12.200 -17.052 1.00 98.12 271 GLN A N 1
ATOM 2181 C CA . GLN A 1 271 ? 18.891 -11.974 -18.377 1.00 98.12 271 GLN A CA 1
ATOM 2182 C C . GLN A 1 271 ? 17.898 -13.098 -18.692 1.00 98.12 271 GLN A C 1
ATOM 2184 O O . GLN A 1 271 ? 18.249 -14.276 -18.628 1.00 98.12 271 GLN A O 1
ATOM 2189 N N . GLU A 1 272 ? 16.668 -12.743 -19.050 1.00 97.19 272 GLU A N 1
ATOM 2190 C CA . GLU A 1 272 ? 15.694 -13.698 -19.578 1.00 97.19 272 GLU A CA 1
ATOM 2191 C C . GLU A 1 272 ? 16.162 -14.250 -20.933 1.00 97.19 272 GLU A C 1
ATOM 2193 O O . GLU A 1 272 ? 16.915 -13.603 -21.660 1.00 97.19 272 GLU A O 1
ATOM 2198 N N . GLU A 1 273 ? 15.653 -15.413 -21.343 1.00 95.62 273 GLU A N 1
ATOM 2199 C CA . GLU A 1 273 ? 15.967 -15.993 -22.663 1.00 95.62 273 GLU A CA 1
ATOM 2200 C C . GLU A 1 273 ? 15.588 -15.059 -23.829 1.00 95.62 273 GLU A C 1
ATOM 2202 O O . GLU A 1 273 ? 16.205 -15.091 -24.893 1.00 95.62 273 GLU A O 1
ATOM 2207 N N . SER A 1 274 ? 14.593 -14.192 -23.623 1.00 94.88 274 SER A N 1
ATOM 2208 C CA . SER A 1 274 ? 14.178 -13.152 -24.570 1.00 94.88 274 SER A CA 1
ATOM 2209 C C . SER A 1 274 ? 15.135 -11.956 -24.642 1.00 94.88 274 SER A C 1
ATOM 2211 O O . SER A 1 274 ? 14.999 -11.125 -25.544 1.00 94.88 274 SER A O 1
ATOM 2213 N N . GLY A 1 275 ? 16.068 -11.835 -23.696 1.00 97.56 275 GLY A N 1
ATOM 2214 C CA . GLY A 1 275 ? 17.013 -10.730 -23.564 1.00 97.56 275 GLY A CA 1
ATOM 2215 C C . GLY A 1 275 ? 16.657 -9.673 -22.517 1.00 97.56 275 GLY A C 1
ATOM 2216 O O . GLY A 1 275 ? 17.472 -8.785 -22.267 1.00 97.56 275 GLY A O 1
ATOM 2217 N N . ASP A 1 276 ? 15.466 -9.741 -21.918 1.00 97.38 276 ASP A N 1
ATOM 2218 C CA . ASP A 1 276 ? 14.982 -8.752 -20.951 1.00 97.38 276 ASP A CA 1
ATOM 2219 C C . ASP A 1 276 ? 15.691 -8.872 -19.592 1.00 97.38 276 ASP A C 1
ATOM 2221 O O . ASP A 1 276 ? 16.024 -9.963 -19.138 1.00 97.38 276 ASP A O 1
ATOM 2225 N N . TRP A 1 277 ? 15.841 -7.742 -18.899 1.00 97.94 277 TRP A N 1
ATOM 2226 C CA . TRP A 1 277 ? 16.148 -7.689 -17.469 1.00 97.94 277 TRP A CA 1
ATOM 2227 C C . TRP A 1 277 ? 14.979 -7.034 -16.751 1.00 97.94 277 TRP A C 1
ATOM 2229 O O . TRP A 1 277 ? 14.693 -5.859 -16.981 1.00 97.94 277 TRP A O 1
ATOM 2239 N N . ALA A 1 278 ? 14.291 -7.788 -15.892 1.00 95.50 278 ALA A N 1
ATOM 2240 C CA . ALA A 1 278 ? 13.131 -7.329 -15.121 1.00 95.50 278 ALA A CA 1
ATOM 2241 C C . ALA A 1 278 ? 11.940 -6.773 -15.945 1.00 95.50 278 ALA A C 1
ATOM 2243 O O . ALA A 1 278 ? 10.967 -6.304 -15.362 1.00 95.50 278 ALA A O 1
ATOM 2244 N N . GLY A 1 279 ? 12.003 -6.787 -17.281 1.00 94.06 279 GLY A N 1
ATOM 2245 C CA . GLY A 1 279 ? 10.938 -6.330 -18.178 1.00 94.06 279 GLY A CA 1
ATOM 2246 C C . GLY A 1 279 ? 10.696 -4.809 -18.225 1.00 94.06 279 GLY A C 1
ATOM 2247 O O . GLY A 1 279 ? 9.649 -4.360 -18.697 1.00 94.06 279 GLY A O 1
ATOM 2248 N N . PHE A 1 280 ? 11.618 -3.975 -17.740 1.00 94.81 280 PHE A N 1
ATOM 2249 C CA . PHE A 1 280 ? 11.444 -2.517 -17.784 1.00 94.81 280 PHE A CA 1
ATOM 2250 C C . PHE A 1 280 ? 12.734 -1.780 -18.156 1.00 94.81 280 PHE A C 1
ATOM 2252 O O . PHE A 1 280 ? 13.828 -2.342 -18.114 1.00 94.81 280 PHE A O 1
ATOM 2259 N N . PHE A 1 281 ? 12.601 -0.521 -18.580 1.00 96.50 281 PHE A N 1
ATOM 2260 C CA . PHE A 1 281 ? 13.660 0.202 -19.289 1.00 96.50 281 PHE A CA 1
ATOM 2261 C C . PHE A 1 281 ? 14.997 0.298 -18.525 1.00 96.50 281 PHE A C 1
ATOM 2263 O O . PHE A 1 281 ? 16.015 -0.097 -19.097 1.00 96.50 281 PHE A O 1
ATOM 2270 N N . PRO A 1 282 ? 15.060 0.790 -17.267 1.00 95.19 282 PRO A N 1
ATOM 2271 C CA . PRO A 1 282 ? 16.332 1.066 -16.603 1.00 95.19 282 PRO A CA 1
ATOM 2272 C C . PRO A 1 282 ? 17.253 -0.154 -16.438 1.00 95.19 282 PRO A C 1
ATOM 2274 O O . PRO A 1 282 ? 18.437 -0.001 -16.749 1.00 95.19 282 PRO A O 1
ATOM 2277 N N . PRO A 1 283 ? 16.792 -1.357 -16.030 1.00 96.69 283 PRO A N 1
ATOM 2278 C CA . PRO A 1 283 ? 17.665 -2.529 -15.993 1.00 96.69 283 PRO A CA 1
ATOM 2279 C C . PRO A 1 283 ? 18.046 -3.045 -17.374 1.00 96.69 283 PRO A C 1
ATOM 2281 O O . PRO A 1 283 ? 19.187 -3.468 -17.535 1.00 96.69 283 PRO A O 1
ATOM 2284 N N . ILE A 1 284 ? 17.154 -2.990 -18.372 1.00 98.19 284 ILE A N 1
ATOM 2285 C CA . ILE A 1 284 ? 17.479 -3.434 -19.738 1.00 98.19 284 ILE A CA 1
ATOM 2286 C C . ILE A 1 284 ? 18.602 -2.565 -20.307 1.00 98.19 284 ILE A C 1
ATOM 2288 O O . ILE A 1 284 ? 19.693 -3.051 -20.598 1.00 98.19 284 ILE A O 1
ATOM 2292 N N . HIS A 1 285 ? 18.362 -1.256 -20.381 1.00 96.69 285 HIS A N 1
ATOM 2293 C CA . HIS A 1 285 ? 19.340 -0.276 -20.841 1.00 96.69 285 HIS A CA 1
ATOM 2294 C C . HIS A 1 285 ? 20.633 -0.332 -20.009 1.00 96.69 285 HIS A C 1
ATOM 2296 O O . HIS A 1 285 ? 21.739 -0.406 -20.549 1.00 96.69 285 HIS A O 1
ATOM 2302 N N . GLY A 1 286 ? 20.497 -0.319 -18.679 1.00 96.94 286 GLY A N 1
ATOM 2303 C CA . GLY A 1 286 ? 21.626 -0.274 -17.758 1.00 96.94 286 GLY A CA 1
ATOM 2304 C C . GLY A 1 286 ? 22.525 -1.501 -17.869 1.00 96.94 286 GLY A C 1
ATOM 2305 O O . GLY A 1 286 ? 23.745 -1.359 -17.828 1.00 96.94 286 GLY A O 1
ATOM 2306 N N . SER A 1 287 ? 21.951 -2.693 -18.043 1.00 98.31 287 SER A N 1
ATOM 2307 C CA . SER A 1 287 ? 22.715 -3.942 -18.146 1.00 98.31 287 SER A CA 1
ATOM 2308 C C . SER A 1 287 ? 23.516 -4.009 -19.439 1.00 98.31 287 SER A C 1
ATOM 2310 O O . SER A 1 287 ? 24.701 -4.333 -19.394 1.00 98.31 287 SER A O 1
ATOM 2312 N N . ILE A 1 288 ? 22.920 -3.621 -20.572 1.00 98.00 288 ILE A N 1
ATOM 2313 C CA . ILE A 1 288 ? 23.632 -3.533 -21.857 1.00 98.00 288 ILE A CA 1
ATOM 2314 C C . ILE A 1 288 ? 24.812 -2.569 -21.720 1.00 98.00 288 ILE A C 1
ATOM 2316 O O . ILE A 1 288 ? 25.951 -2.914 -22.035 1.00 98.00 288 ILE A O 1
ATOM 2320 N N . TRP A 1 289 ? 24.551 -1.377 -21.182 1.00 96.56 289 TRP A N 1
ATOM 2321 C CA . TRP A 1 289 ? 25.571 -0.357 -20.976 1.00 96.56 289 TRP A CA 1
ATOM 2322 C C . TRP A 1 289 ? 26.715 -0.837 -20.072 1.00 96.56 289 TRP A C 1
ATOM 2324 O O . TRP A 1 289 ? 27.891 -0.678 -20.408 1.00 96.56 289 TRP A O 1
ATOM 2334 N N . ALA A 1 290 ? 26.382 -1.465 -18.945 1.00 97.75 290 ALA A N 1
ATOM 2335 C CA . ALA A 1 290 ? 27.351 -1.985 -17.994 1.00 97.75 290 ALA A CA 1
ATOM 2336 C C . ALA A 1 290 ? 28.215 -3.109 -18.587 1.00 97.75 290 ALA A C 1
ATOM 2338 O O . ALA A 1 290 ? 29.428 -3.114 -18.386 1.00 97.75 290 ALA A O 1
ATOM 2339 N N . LEU A 1 291 ? 27.618 -4.032 -19.346 1.00 98.38 291 LEU A N 1
ATOM 2340 C CA . LEU A 1 291 ? 28.334 -5.136 -19.988 1.00 98.38 291 LEU A CA 1
ATOM 2341 C C . LEU A 1 291 ? 29.273 -4.648 -21.101 1.00 98.38 291 LEU A C 1
ATOM 2343 O O . LEU A 1 291 ? 30.393 -5.146 -21.212 1.00 98.38 291 LEU A O 1
ATOM 2347 N N . LEU A 1 292 ? 28.869 -3.643 -21.887 1.00 97.44 292 LEU A N 1
ATOM 2348 C CA . LEU A 1 292 ? 29.753 -3.011 -22.875 1.00 97.44 292 LEU A CA 1
ATOM 2349 C C . LEU A 1 292 ? 30.981 -2.376 -22.204 1.00 97.44 292 LEU A C 1
ATOM 2351 O O . LEU A 1 292 ? 32.103 -2.544 -22.682 1.00 97.44 292 LEU A O 1
ATOM 2355 N N . LEU A 1 293 ? 30.795 -1.698 -21.066 1.00 96.12 293 LEU A N 1
ATOM 2356 C CA . LEU A 1 293 ? 31.902 -1.133 -20.283 1.00 96.12 293 LEU A CA 1
ATOM 2357 C C . LEU A 1 293 ? 32.809 -2.203 -19.656 1.00 96.12 293 LEU A C 1
ATOM 2359 O O . LEU A 1 293 ? 34.019 -1.989 -19.567 1.00 96.12 293 LEU A O 1
ATOM 2363 N N . ASP A 1 294 ? 32.250 -3.356 -19.279 1.00 95.12 294 ASP A N 1
ATOM 2364 C CA . ASP A 1 294 ? 33.002 -4.517 -18.777 1.00 95.12 294 ASP A CA 1
ATOM 2365 C C . ASP A 1 294 ? 33.720 -5.298 -19.904 1.00 95.12 294 ASP A C 1
ATOM 2367 O O . ASP A 1 294 ? 34.437 -6.266 -19.652 1.00 95.12 294 ASP A O 1
ATOM 2371 N N . GLY A 1 295 ? 33.581 -4.854 -21.161 1.00 95.31 295 GLY A N 1
ATOM 2372 C CA . GLY A 1 295 ? 34.347 -5.339 -22.312 1.00 95.31 295 GLY A CA 1
ATOM 2373 C C . GLY A 1 295 ? 33.636 -6.373 -23.187 1.00 95.31 295 GLY A C 1
ATOM 2374 O O . GLY A 1 295 ? 34.285 -6.996 -24.032 1.00 95.31 295 GLY A O 1
ATOM 2375 N N . PHE A 1 296 ? 32.325 -6.572 -23.024 1.00 97.69 296 PHE A N 1
ATOM 2376 C CA . PHE A 1 296 ? 31.550 -7.408 -23.940 1.00 97.69 296 PHE A CA 1
ATOM 2377 C C . PHE A 1 296 ? 31.481 -6.755 -25.324 1.00 97.69 296 PHE A C 1
ATOM 2379 O O . PHE A 1 296 ? 31.284 -5.551 -25.460 1.00 97.69 296 PHE A O 1
ATOM 2386 N N . SER A 1 297 ? 31.633 -7.563 -26.376 1.00 96.50 297 SER A N 1
ATOM 2387 C CA . SER A 1 297 ? 31.453 -7.084 -27.749 1.00 96.50 297 SER A CA 1
ATOM 2388 C C . SER A 1 297 ? 29.984 -6.755 -28.005 1.00 96.50 297 SER A C 1
ATOM 2390 O O . SER A 1 297 ? 29.105 -7.512 -27.585 1.00 96.50 297 SER A O 1
ATOM 2392 N N . PHE A 1 298 ? 29.726 -5.710 -28.794 1.00 94.94 298 PHE A N 1
ATOM 2393 C CA . PHE A 1 298 ? 28.388 -5.393 -29.296 1.00 94.94 298 PHE A CA 1
ATOM 2394 C C . PHE A 1 298 ? 27.731 -6.572 -30.045 1.00 94.94 298 PHE A C 1
ATOM 2396 O O . PHE A 1 298 ? 26.514 -6.702 -30.047 1.00 94.94 298 PHE A O 1
ATOM 2403 N N . GLN A 1 299 ? 28.538 -7.486 -30.603 1.00 93.69 299 GLN A N 1
ATOM 2404 C CA . GLN A 1 299 ? 28.060 -8.683 -31.310 1.00 93.69 299 GLN A CA 1
ATOM 2405 C C . GLN A 1 299 ? 27.898 -9.917 -30.424 1.00 93.69 299 GLN A C 1
ATOM 2407 O O . GLN A 1 299 ? 27.567 -10.996 -30.918 1.00 93.69 299 GLN A O 1
ATOM 2412 N N . SER A 1 300 ? 28.165 -9.794 -29.123 1.00 97.19 300 SER A N 1
ATOM 2413 C CA . SER A 1 300 ? 27.879 -10.876 -28.190 1.00 97.19 300 SER A CA 1
ATOM 2414 C C . SER A 1 300 ? 26.372 -11.105 -28.093 1.00 97.19 300 SER A C 1
ATOM 2416 O O . SER A 1 300 ? 25.571 -10.174 -28.180 1.00 97.19 300 SER A O 1
ATOM 2418 N N . GLU A 1 301 ? 25.986 -12.363 -27.908 1.00 97.75 301 GLU A N 1
ATOM 2419 C CA . GLU A 1 301 ? 24.582 -12.766 -27.873 1.00 97.75 301 GLU A CA 1
ATOM 2420 C C . GLU A 1 301 ? 23.788 -12.032 -26.786 1.00 97.75 301 GLU A C 1
ATOM 2422 O O . GLU A 1 301 ? 22.716 -11.508 -27.074 1.00 97.75 301 GLU A O 1
ATOM 2427 N N . VAL A 1 302 ? 24.361 -11.903 -25.584 1.00 98.06 302 VAL A N 1
ATOM 2428 C CA . VAL A 1 302 ? 23.775 -11.165 -24.451 1.00 98.06 302 VAL A CA 1
ATOM 2429 C C . VAL A 1 302 ? 23.445 -9.711 -24.813 1.00 98.06 302 VAL A C 1
ATOM 2431 O O . VAL A 1 302 ? 22.358 -9.232 -24.493 1.00 98.06 302 VAL A O 1
ATOM 2434 N N . ILE A 1 303 ? 24.341 -9.013 -25.525 1.00 98.19 303 ILE A N 1
ATOM 2435 C CA . ILE A 1 303 ? 24.118 -7.623 -25.948 1.00 98.19 303 ILE A CA 1
ATOM 2436 C C . ILE A 1 303 ? 23.064 -7.561 -27.051 1.00 98.19 303 ILE A C 1
ATOM 2438 O O . ILE A 1 303 ? 22.150 -6.746 -26.958 1.00 98.19 303 ILE A O 1
ATOM 2442 N N . ARG A 1 304 ? 23.140 -8.439 -28.060 1.00 97.75 304 ARG A N 1
ATOM 2443 C CA . ARG A 1 304 ? 22.155 -8.491 -29.152 1.00 97.75 304 ARG A CA 1
ATOM 2444 C C . ARG A 1 304 ? 20.736 -8.719 -28.620 1.00 97.75 304 ARG A C 1
ATOM 2446 O O . ARG A 1 304 ? 19.833 -7.970 -28.975 1.00 97.75 304 ARG A O 1
ATOM 2453 N N . LEU A 1 305 ? 20.552 -9.714 -27.751 1.00 98.25 305 LEU A N 1
ATOM 2454 C CA . LEU A 1 305 ? 19.259 -10.011 -27.127 1.00 98.25 305 LEU A CA 1
ATOM 2455 C C . LEU A 1 305 ? 18.782 -8.851 -26.240 1.00 98.25 305 LEU A C 1
ATOM 2457 O O . LEU A 1 305 ? 17.610 -8.485 -26.280 1.00 98.25 305 LEU A O 1
ATOM 2461 N N . GLY A 1 306 ? 19.694 -8.217 -25.498 1.00 98.00 306 GLY A N 1
ATOM 2462 C CA . GLY A 1 306 ? 19.385 -7.020 -24.717 1.00 98.00 306 GLY A CA 1
ATOM 2463 C C . GLY A 1 306 ? 18.892 -5.855 -25.578 1.00 98.00 306 GLY A C 1
ATOM 2464 O O . GLY A 1 306 ? 17.905 -5.206 -25.238 1.00 98.00 306 GLY A O 1
ATOM 2465 N N . MET A 1 307 ? 19.533 -5.608 -26.722 1.00 97.38 307 MET A N 1
ATOM 2466 C CA . MET A 1 307 ? 19.097 -4.581 -27.673 1.00 97.38 307 MET A CA 1
ATOM 2467 C C . MET A 1 307 ? 17.715 -4.895 -28.256 1.00 97.38 307 MET A C 1
ATOM 2469 O O . MET A 1 307 ? 16.884 -3.998 -28.362 1.00 97.38 307 MET A O 1
ATOM 2473 N N . GLU A 1 308 ? 17.436 -6.160 -28.578 1.00 97.12 308 GLU A N 1
ATOM 2474 C CA . GLU A 1 308 ? 16.101 -6.592 -29.012 1.00 97.12 308 GLU A CA 1
ATOM 2475 C C . GLU A 1 308 ? 15.042 -6.358 -27.923 1.00 97.12 308 GLU A C 1
ATOM 2477 O O . GLU A 1 308 ? 13.931 -5.935 -28.239 1.00 97.12 308 GLU A O 1
ATOM 2482 N N . ALA A 1 309 ? 15.380 -6.581 -26.649 1.00 97.50 309 ALA A N 1
ATOM 2483 C CA . ALA A 1 309 ? 14.511 -6.259 -25.517 1.00 97.50 309 ALA A CA 1
ATOM 2484 C C . ALA A 1 309 ? 14.257 -4.756 -25.373 1.00 97.50 309 ALA A C 1
ATOM 2486 O O . ALA A 1 309 ? 13.115 -4.338 -25.186 1.00 97.50 309 ALA A O 1
ATOM 2487 N N . LEU A 1 310 ? 15.295 -3.933 -25.527 1.00 96.94 310 LEU A N 1
ATOM 2488 C CA . LEU A 1 310 ? 15.170 -2.479 -25.463 1.00 96.94 310 LEU A CA 1
ATOM 2489 C C . LEU A 1 310 ? 14.262 -1.933 -26.576 1.00 96.94 310 LEU A C 1
ATOM 2491 O O . LEU A 1 310 ? 13.393 -1.104 -26.313 1.00 96.94 310 LEU A O 1
ATOM 2495 N N . GLU A 1 311 ? 14.426 -2.419 -27.808 1.00 95.62 311 GLU A N 1
ATOM 2496 C CA . GLU A 1 311 ? 13.621 -1.978 -28.954 1.00 95.62 311 GLU A CA 1
ATOM 2497 C C . GLU A 1 311 ? 12.150 -2.426 -28.857 1.00 95.62 311 GLU A C 1
ATOM 2499 O O . GLU A 1 311 ? 11.281 -1.758 -29.412 1.00 95.62 311 GLU A O 1
ATOM 2504 N N . ARG A 1 312 ? 11.815 -3.479 -28.090 1.00 94.81 312 ARG A N 1
ATOM 2505 C CA . ARG A 1 312 ? 10.408 -3.851 -27.819 1.00 94.81 312 ARG A CA 1
ATOM 2506 C C . ARG A 1 312 ? 9.638 -2.805 -27.006 1.00 94.81 312 ARG A C 1
ATOM 2508 O O . ARG A 1 312 ? 8.409 -2.814 -27.035 1.00 94.81 312 ARG A O 1
ATOM 2515 N N . LEU A 1 313 ? 10.327 -1.915 -26.289 1.00 95.75 313 LEU A N 1
ATOM 2516 C CA . LEU A 1 313 ? 9.693 -0.832 -25.526 1.00 95.75 313 LEU A CA 1
ATOM 2517 C C . LEU A 1 313 ? 9.359 0.393 -26.389 1.00 95.75 313 LEU A C 1
ATOM 2519 O O . LEU A 1 313 ? 8.615 1.270 -25.943 1.00 95.75 313 LEU A O 1
ATOM 2523 N N . VAL A 1 314 ? 9.899 0.467 -27.606 1.00 95.31 314 VAL A N 1
ATOM 2524 C CA . VAL A 1 314 ? 9.703 1.592 -28.522 1.00 95.31 314 VAL A CA 1
ATOM 2525 C C . VAL A 1 314 ? 8.289 1.578 -29.098 1.00 95.31 314 VAL A C 1
ATOM 2527 O O . VAL A 1 314 ? 7.801 0.561 -29.586 1.00 95.31 314 VAL A O 1
ATOM 2530 N N . VAL A 1 315 ? 7.656 2.748 -29.109 1.00 92.06 315 VAL A N 1
ATOM 2531 C CA . VAL A 1 315 ? 6.381 3.008 -29.777 1.00 92.06 315 VAL A CA 1
ATOM 2532 C C . VAL A 1 315 ? 6.604 4.066 -30.851 1.00 92.06 315 VAL A C 1
ATOM 2534 O O . VAL A 1 315 ? 7.276 5.070 -30.616 1.00 92.06 315 VAL A O 1
ATOM 2537 N N . ILE A 1 316 ? 6.045 3.831 -32.038 1.00 90.19 316 ILE A N 1
ATOM 2538 C CA . ILE A 1 316 ? 6.043 4.791 -33.143 1.00 90.19 316 ILE A CA 1
ATOM 2539 C C . ILE A 1 316 ? 4.597 5.105 -33.496 1.00 90.19 316 ILE A C 1
ATOM 2541 O O . ILE A 1 316 ? 3.815 4.212 -33.826 1.00 90.19 316 ILE A O 1
ATOM 2545 N N . ASP A 1 317 ? 4.267 6.387 -33.443 1.00 85.56 317 ASP A N 1
ATOM 2546 C CA . ASP A 1 317 ? 2.961 6.934 -33.761 1.00 85.56 317 ASP A CA 1
ATOM 2547 C C . ASP A 1 317 ? 3.058 8.267 -34.527 1.00 85.56 317 ASP A C 1
ATOM 2549 O O . ASP A 1 317 ? 4.153 8.777 -34.767 1.00 85.56 317 ASP A O 1
ATOM 2553 N N . PRO A 1 318 ? 1.938 8.869 -34.968 1.00 84.81 318 PRO A N 1
ATOM 2554 C CA . PRO A 1 318 ? 1.961 10.136 -35.686 1.00 84.81 318 PRO A CA 1
ATOM 2555 C C . PRO A 1 318 ? 2.464 11.333 -34.886 1.00 84.81 318 PRO A C 1
ATOM 2557 O O . PRO A 1 318 ? 2.834 12.330 -35.510 1.00 84.81 318 PRO A O 1
ATOM 2560 N N . LYS A 1 319 ? 2.512 11.278 -33.549 1.00 85.31 319 LYS A N 1
ATOM 2561 C CA . LYS A 1 319 ? 3.220 12.295 -32.760 1.00 85.31 319 LYS A CA 1
ATOM 2562 C C . LYS A 1 319 ? 4.729 12.049 -32.760 1.00 85.31 319 LYS A C 1
ATOM 2564 O O . LYS A 1 319 ? 5.482 13.022 -32.743 1.00 85.31 319 LYS A O 1
ATOM 2569 N N . GLY A 1 320 ? 5.179 10.803 -32.881 1.00 92.62 320 GLY A N 1
ATOM 2570 C CA . GLY A 1 320 ? 6.562 10.456 -33.196 1.00 92.62 320 GLY A CA 1
ATOM 2571 C C . GLY A 1 320 ? 7.004 9.128 -32.592 1.00 92.62 320 GLY A C 1
ATOM 2572 O O . GLY A 1 320 ? 6.202 8.223 -32.385 1.00 92.62 320 GLY A O 1
ATOM 2573 N N . LYS A 1 321 ? 8.304 9.018 -32.312 1.00 94.88 321 LYS A N 1
ATOM 2574 C CA . LYS A 1 321 ? 8.916 7.834 -31.702 1.00 94.88 321 LYS A CA 1
ATOM 2575 C C . LYS A 1 321 ? 9.209 8.108 -30.229 1.00 94.88 321 LYS A C 1
ATOM 2577 O O . LYS A 1 321 ? 9.826 9.118 -29.898 1.00 94.88 321 LYS A O 1
ATOM 2582 N N . TRP A 1 322 ? 8.783 7.211 -29.350 1.00 95.50 322 TRP A N 1
ATOM 2583 C CA . TRP A 1 322 ? 8.972 7.325 -27.904 1.00 95.50 322 TRP A CA 1
ATOM 2584 C C . TRP A 1 322 ? 9.161 5.959 -27.253 1.00 95.50 322 TRP A C 1
ATOM 2586 O O . TRP A 1 322 ? 8.996 4.926 -27.899 1.00 95.50 322 TRP A O 1
ATOM 2596 N N . VAL A 1 323 ? 9.574 5.947 -25.985 1.00 95.62 323 VAL A N 1
ATOM 2597 C CA . VAL A 1 323 ? 9.930 4.719 -25.264 1.00 95.62 323 VAL A CA 1
ATOM 2598 C C . VAL A 1 323 ? 9.067 4.571 -24.022 1.00 95.62 323 VAL A C 1
ATOM 2600 O O . VAL A 1 323 ? 8.989 5.482 -23.197 1.00 95.62 323 VAL A O 1
ATOM 2603 N N . GLN A 1 324 ? 8.429 3.412 -23.888 1.00 93.88 324 GLN A N 1
ATOM 2604 C CA . GLN A 1 324 ? 7.668 3.053 -22.696 1.00 93.88 324 GLN A CA 1
ATOM 2605 C C . GLN A 1 324 ? 8.605 2.744 -21.526 1.00 93.88 324 GLN A C 1
ATOM 2607 O O . GLN A 1 324 ? 9.712 2.235 -21.708 1.00 93.88 324 GLN A O 1
ATOM 2612 N N . SER A 1 325 ? 8.138 2.982 -20.300 1.00 93.75 325 SER A N 1
ATOM 2613 C CA . SER A 1 325 ? 8.870 2.563 -19.101 1.00 93.75 325 SER A CA 1
ATOM 2614 C C . SER A 1 325 ? 8.888 1.035 -18.953 1.00 93.75 325 SER A C 1
ATOM 2616 O O . SER A 1 325 ? 9.897 0.470 -18.534 1.00 93.75 325 SER A O 1
ATOM 2618 N N . THR A 1 326 ? 7.787 0.371 -19.312 1.00 95.19 326 THR A N 1
ATOM 2619 C CA . THR A 1 326 ? 7.568 -1.084 -19.276 1.00 95.19 326 THR A CA 1
ATOM 2620 C C . THR A 1 326 ? 6.375 -1.451 -20.178 1.00 95.19 326 THR A C 1
ATOM 2622 O O . THR A 1 326 ? 5.813 -0.580 -20.836 1.00 95.19 326 THR A O 1
ATOM 2625 N N . VAL A 1 327 ? 5.971 -2.722 -20.204 1.00 93.62 327 VAL A N 1
ATOM 2626 C CA . VAL A 1 327 ? 4.769 -3.226 -20.894 1.00 93.62 327 VAL A CA 1
ATOM 2627 C C . VAL A 1 327 ? 3.938 -4.084 -19.936 1.00 93.62 327 VAL A C 1
ATOM 2629 O O . VAL A 1 327 ? 4.514 -4.790 -19.115 1.00 93.62 327 VAL A O 1
ATOM 2632 N N . SER A 1 328 ? 2.606 -4.052 -20.037 1.00 94.06 328 SER A N 1
ATOM 2633 C CA . SER A 1 328 ? 1.682 -4.637 -19.042 1.00 94.06 328 SER A CA 1
ATOM 2634 C C . SER A 1 328 ? 0.760 -5.762 -19.558 1.00 94.06 328 SER A C 1
ATOM 2636 O O . SER A 1 328 ? -0.413 -5.799 -19.189 1.00 94.06 328 SER A O 1
ATOM 2638 N N . PRO A 1 329 ? 1.208 -6.694 -20.421 1.00 95.50 329 PRO A N 1
ATOM 2639 C CA . PRO A 1 329 ? 0.312 -7.637 -21.096 1.00 95.50 329 PRO A CA 1
ATOM 2640 C C . PRO A 1 329 ? -0.432 -8.583 -20.145 1.00 95.50 329 PRO A C 1
ATOM 2642 O O . PRO A 1 329 ? -1.615 -8.846 -20.354 1.00 95.50 329 PRO A O 1
ATOM 2645 N N . CYS A 1 330 ? 0.229 -9.104 -19.106 1.00 97.19 330 CYS A N 1
ATOM 2646 C CA . CYS A 1 330 ? -0.411 -10.004 -18.146 1.00 97.19 330 CYS A CA 1
ATOM 2647 C C . CYS A 1 330 ? -1.454 -9.255 -17.322 1.00 97.19 330 CYS A C 1
ATOM 2649 O O . CYS A 1 330 ? -2.587 -9.723 -17.212 1.00 97.19 330 CYS A O 1
ATOM 2651 N N . TRP A 1 331 ? -1.093 -8.069 -16.835 1.00 96.38 331 TRP A N 1
ATOM 2652 C CA . TRP A 1 331 ? -1.973 -7.208 -16.058 1.00 96.38 331 TRP A CA 1
ATOM 2653 C C . TRP A 1 331 ? -3.216 -6.789 -16.846 1.00 96.38 331 TRP A C 1
ATOM 2655 O O . TRP A 1 331 ? -4.346 -7.017 -16.407 1.00 96.38 331 TRP A O 1
ATOM 2665 N N . ASP A 1 332 ? -3.016 -6.254 -18.053 1.00 95.62 332 ASP A N 1
ATOM 2666 C CA . ASP A 1 332 ? -4.089 -5.812 -18.944 1.00 95.62 332 ASP A CA 1
ATOM 2667 C C . ASP A 1 332 ? -5.020 -6.973 -19.302 1.00 95.62 332 ASP A C 1
ATOM 2669 O O . ASP A 1 332 ? -6.244 -6.839 -19.238 1.00 95.62 332 ASP A O 1
ATOM 2673 N N . THR A 1 333 ? -4.451 -8.135 -19.638 1.00 97.69 333 THR A N 1
ATOM 2674 C CA . THR A 1 333 ? -5.223 -9.324 -20.015 1.00 97.69 333 THR A CA 1
ATOM 2675 C C . THR A 1 333 ? -6.007 -9.881 -18.839 1.00 97.69 333 THR A C 1
ATOM 2677 O O . THR A 1 333 ? -7.187 -10.187 -18.996 1.00 97.69 333 THR A O 1
ATOM 2680 N N . ALA A 1 334 ? -5.386 -9.995 -17.664 1.00 98.00 334 ALA A N 1
ATOM 2681 C CA . ALA A 1 334 ? -6.039 -10.502 -16.465 1.00 98.00 334 ALA A CA 1
ATOM 2682 C C . ALA A 1 334 ? -7.196 -9.590 -16.047 1.00 98.00 334 ALA A C 1
ATOM 2684 O O . ALA A 1 334 ? -8.305 -10.066 -15.819 1.00 98.00 334 ALA A O 1
ATOM 2685 N N . LEU A 1 335 ? -6.981 -8.274 -16.015 1.00 97.25 335 LEU A N 1
ATOM 2686 C CA . LEU A 1 335 ? -8.030 -7.319 -15.673 1.00 97.25 335 LEU A CA 1
ATOM 2687 C C . LEU A 1 335 ? -9.157 -7.278 -16.712 1.00 97.25 335 LEU A C 1
ATOM 2689 O O . LEU A 1 335 ? -10.328 -7.265 -16.329 1.00 97.25 335 LEU A O 1
ATOM 2693 N N . MET A 1 336 ? -8.827 -7.280 -18.009 1.00 96.94 336 MET A N 1
ATOM 2694 C CA . MET A 1 336 ? -9.831 -7.285 -19.076 1.00 96.94 336 MET A CA 1
ATOM 2695 C C . MET A 1 336 ? -10.667 -8.565 -19.034 1.00 96.94 336 MET A C 1
ATOM 2697 O O . MET A 1 336 ? -11.893 -8.496 -19.020 1.00 96.94 336 MET A O 1
ATOM 2701 N N . ALA A 1 337 ? -10.023 -9.731 -18.951 1.00 98.00 337 ALA A N 1
ATOM 2702 C CA . ALA A 1 337 ? -10.710 -11.012 -18.859 1.00 98.00 337 ALA A CA 1
ATOM 2703 C C . ALA A 1 337 ? -11.592 -11.088 -17.602 1.00 98.00 337 ALA A C 1
ATOM 2705 O O . ALA A 1 337 ? -12.752 -11.475 -17.702 1.00 98.00 337 ALA A O 1
ATOM 2706 N N . ASN A 1 338 ? -11.101 -10.630 -16.445 1.00 97.19 338 ASN A N 1
ATOM 2707 C CA . ASN A 1 338 ? -11.889 -10.552 -15.211 1.00 97.19 338 ASN A CA 1
ATOM 2708 C C . ASN A 1 338 ? -13.151 -9.689 -15.382 1.00 97.19 338 ASN A C 1
ATOM 2710 O O . ASN A 1 338 ? -14.229 -10.072 -14.930 1.00 97.19 338 ASN A O 1
ATOM 2714 N N . ALA A 1 339 ? -13.023 -8.536 -16.047 1.00 97.50 339 ALA A N 1
ATOM 2715 C CA . ALA A 1 339 ? -14.146 -7.645 -16.315 1.00 97.50 339 ALA A CA 1
ATOM 2716 C C . ALA A 1 339 ? -15.161 -8.262 -17.292 1.00 97.50 339 ALA A C 1
ATOM 2718 O O . ALA A 1 339 ? -16.366 -8.110 -17.100 1.00 97.50 339 ALA A O 1
ATOM 2719 N N . LEU A 1 340 ? -14.698 -9.008 -18.299 1.00 97.62 340 LEU A N 1
ATOM 2720 C CA . LEU A 1 340 ? -15.570 -9.740 -19.221 1.00 97.62 340 LEU A CA 1
ATOM 2721 C C . LEU A 1 340 ? -16.282 -10.920 -18.538 1.00 97.62 340 LEU A C 1
ATOM 2723 O O . LEU A 1 340 ? -17.462 -11.142 -18.812 1.00 97.62 340 LEU A O 1
ATOM 2727 N N . CYS A 1 341 ? -15.631 -11.624 -17.602 1.00 96.62 341 CYS A N 1
ATOM 2728 C CA . CYS A 1 341 ? -16.313 -12.600 -16.745 1.00 96.62 341 CYS A CA 1
ATOM 2729 C C . CYS A 1 341 ? -17.448 -11.931 -15.956 1.00 96.62 341 CYS A C 1
ATOM 2731 O O . CYS A 1 341 ? -18.568 -12.436 -15.940 1.00 96.62 341 CYS A O 1
ATOM 2733 N N . ASP A 1 342 ? -17.185 -10.768 -15.346 1.00 93.94 342 ASP A N 1
ATOM 2734 C CA . ASP A 1 342 ? -18.205 -10.009 -14.608 1.00 93.94 342 ASP A CA 1
ATOM 2735 C C . ASP A 1 342 ? -19.359 -9.558 -15.525 1.00 93.94 342 ASP A C 1
ATOM 2737 O O . ASP A 1 342 ? -20.502 -9.490 -15.083 1.00 93.94 342 ASP A O 1
ATOM 2741 N N . ALA A 1 343 ? -19.087 -9.297 -16.808 1.00 95.00 343 ALA A N 1
ATOM 2742 C CA . ALA A 1 343 ? -20.089 -8.996 -17.834 1.00 95.00 343 ALA A CA 1
ATOM 2743 C C . ALA A 1 343 ? -20.870 -10.223 -18.352 1.00 95.00 343 ALA A C 1
ATOM 2745 O O . ALA A 1 343 ? -21.681 -10.082 -19.267 1.00 95.00 343 ALA A O 1
ATOM 2746 N N . GLY A 1 344 ? -20.654 -11.414 -17.781 1.00 91.06 344 GLY A N 1
ATOM 2747 C CA . GLY A 1 344 ? -21.390 -12.632 -18.129 1.00 91.06 344 GLY A CA 1
ATOM 2748 C C . GLY A 1 344 ? -20.868 -13.358 -19.370 1.00 91.06 344 GLY A C 1
ATOM 2749 O O . GLY A 1 344 ? -21.618 -14.100 -19.996 1.00 91.06 344 GLY A O 1
ATOM 2750 N N . MET A 1 345 ? -19.600 -13.156 -19.745 1.00 91.19 345 MET A N 1
ATOM 2751 C CA . MET A 1 345 ? -18.994 -13.811 -20.914 1.00 91.19 345 MET A CA 1
ATOM 2752 C C . MET A 1 345 ? -18.374 -15.191 -20.640 1.00 91.19 345 MET A C 1
ATOM 2754 O O . MET A 1 345 ? -17.713 -15.740 -21.525 1.00 91.19 345 MET A O 1
ATOM 2758 N N . SER A 1 346 ? -18.547 -15.768 -19.448 1.00 84.00 346 SER A N 1
ATOM 2759 C CA . SER A 1 346 ? -18.048 -17.119 -19.152 1.00 84.00 346 SER A CA 1
ATOM 2760 C C . SER A 1 346 ? -18.594 -18.129 -20.176 1.00 84.00 346 SER A C 1
ATOM 2762 O O . SER A 1 346 ? -19.788 -18.147 -20.469 1.00 84.00 346 SER A O 1
ATOM 2764 N N . GLY A 1 347 ? -17.707 -18.934 -20.772 1.00 83.69 347 GLY A N 1
ATOM 2765 C CA . GLY A 1 347 ? -18.024 -19.843 -21.884 1.00 83.69 347 GLY A CA 1
ATOM 2766 C C . GLY A 1 347 ? -17.803 -19.276 -23.298 1.00 83.69 347 GLY A C 1
ATOM 2767 O O . GLY A 1 347 ? -17.825 -20.041 -24.265 1.00 83.69 347 GLY A O 1
ATOM 2768 N N . ASP A 1 348 ? -17.538 -17.974 -23.465 1.00 92.25 348 ASP A N 1
ATOM 2769 C CA . ASP A 1 348 ? -17.153 -17.422 -24.770 1.00 92.25 348 ASP A CA 1
ATOM 2770 C C . ASP A 1 348 ? -15.737 -17.879 -25.156 1.00 92.25 348 ASP A C 1
ATOM 2772 O O . ASP A 1 348 ? -14.763 -17.676 -24.430 1.00 92.25 348 ASP A O 1
ATOM 2776 N N . THR A 1 349 ? -15.600 -18.452 -26.353 1.00 94.19 349 THR A N 1
ATOM 2777 C CA . THR A 1 349 ? -14.314 -18.953 -26.871 1.00 94.19 349 THR A CA 1
ATOM 2778 C C . THR A 1 349 ? -13.194 -17.904 -26.910 1.00 94.19 349 THR A C 1
ATOM 2780 O O . THR A 1 349 ? -12.021 -18.261 -26.795 1.00 94.19 349 THR A O 1
ATOM 2783 N N . ARG A 1 350 ? -13.519 -16.611 -27.050 1.00 93.31 350 ARG A N 1
ATOM 2784 C CA . ARG A 1 350 ? -12.544 -15.508 -27.038 1.00 93.31 350 ARG A CA 1
ATOM 2785 C C . ARG A 1 350 ? -12.009 -15.250 -25.637 1.00 93.31 350 ARG A C 1
ATOM 2787 O O . ARG A 1 350 ? -10.813 -15.011 -25.488 1.00 93.31 350 ARG A O 1
ATOM 2794 N N . LEU A 1 351 ? -12.868 -15.343 -24.623 1.00 95.25 351 LEU A N 1
ATOM 2795 C CA . LEU A 1 351 ? -12.461 -15.252 -23.223 1.00 95.25 351 LEU A CA 1
ATOM 2796 C C . LEU A 1 351 ? -11.631 -16.479 -22.824 1.00 95.25 351 LEU A C 1
ATOM 2798 O O . LEU A 1 351 ? -10.552 -16.314 -22.262 1.00 95.25 351 LEU A O 1
ATOM 2802 N N . ALA A 1 352 ? -12.063 -17.682 -23.218 1.00 95.31 352 ALA A N 1
ATOM 2803 C CA . ALA A 1 352 ? -11.317 -18.922 -22.986 1.00 95.31 352 ALA A CA 1
ATOM 2804 C C . ALA A 1 352 ? -9.907 -18.884 -23.608 1.00 95.31 352 ALA A C 1
ATOM 2806 O O . ALA A 1 352 ? -8.940 -19.397 -23.050 1.00 95.31 352 ALA A O 1
ATOM 2807 N N . LYS A 1 353 ? -9.759 -18.228 -24.764 1.00 97.06 353 LYS A N 1
ATOM 2808 C CA . LYS A 1 353 ? -8.451 -18.016 -25.391 1.00 97.06 353 LYS A CA 1
ATOM 2809 C C . LYS A 1 353 ? -7.544 -17.110 -24.553 1.00 97.06 353 LYS A C 1
ATOM 2811 O O . LYS A 1 353 ? -6.360 -17.403 -24.417 1.00 97.06 353 LYS A O 1
ATOM 2816 N N . ALA A 1 354 ? -8.093 -16.046 -23.970 1.00 97.62 354 ALA A N 1
ATOM 2817 C CA . ALA A 1 354 ? -7.351 -15.159 -23.078 1.00 97.62 354 ALA A CA 1
ATOM 2818 C C . ALA A 1 354 ? -6.950 -15.856 -21.769 1.00 97.62 354 ALA A C 1
ATOM 2820 O O . ALA A 1 354 ? -5.814 -15.720 -21.318 1.00 97.62 354 ALA A O 1
ATOM 2821 N N . THR A 1 355 ? -7.850 -16.641 -21.167 1.00 97.25 355 THR A N 1
ATOM 2822 C CA . THR A 1 355 ? -7.530 -17.399 -19.948 1.00 97.25 355 THR A CA 1
ATOM 2823 C C . THR A 1 355 ? -6.519 -18.505 -20.220 1.00 97.25 355 THR A C 1
ATOM 2825 O O . THR A 1 355 ? -5.623 -18.710 -19.402 1.00 97.25 355 THR A O 1
ATOM 2828 N N . GLN A 1 356 ? -6.577 -19.162 -21.383 1.00 97.50 356 GLN A N 1
ATOM 2829 C CA . GLN A 1 356 ? -5.534 -20.095 -21.807 1.00 97.50 356 GLN A CA 1
ATOM 2830 C C . GLN A 1 356 ? -4.183 -19.391 -21.968 1.00 97.50 356 GLN A C 1
ATOM 2832 O O . GLN A 1 356 ? -3.186 -19.875 -21.437 1.00 97.50 356 GLN A O 1
ATOM 2837 N N . TRP A 1 357 ? -4.155 -18.219 -22.610 1.00 98.12 357 TRP A N 1
ATOM 2838 C CA . TRP A 1 357 ? -2.935 -17.421 -22.725 1.00 98.12 357 TRP A CA 1
ATOM 2839 C C . TRP A 1 357 ? -2.343 -17.086 -21.349 1.00 98.12 357 TRP A C 1
ATOM 2841 O O . TRP A 1 357 ? -1.140 -17.229 -21.148 1.00 98.12 357 TRP A O 1
ATOM 2851 N N . LEU A 1 358 ? -3.173 -16.716 -20.365 1.00 98.31 358 LEU A N 1
ATOM 2852 C CA . LEU A 1 358 ? -2.717 -16.484 -18.989 1.00 98.31 358 LEU A CA 1
ATOM 2853 C C . LEU A 1 358 ? -2.158 -17.759 -18.344 1.00 98.31 358 LEU A C 1
ATOM 2855 O O . LEU A 1 358 ? -1.113 -17.699 -17.699 1.00 98.31 358 LEU A O 1
ATOM 2859 N N . ARG A 1 359 ? -2.801 -18.921 -18.523 1.00 97.94 359 ARG A N 1
ATOM 2860 C CA . ARG A 1 359 ? -2.291 -20.206 -18.000 1.00 97.94 359 ARG A CA 1
ATOM 2861 C C . ARG A 1 359 ? -0.900 -20.523 -18.550 1.00 97.94 359 ARG A C 1
ATOM 2863 O O . ARG A 1 359 ? -0.031 -20.932 -17.783 1.00 97.94 359 ARG A O 1
ATOM 2870 N N . ASP A 1 360 ? -0.668 -20.251 -19.831 1.00 97.19 360 ASP A N 1
ATOM 2871 C CA . ASP A 1 360 ? 0.620 -20.478 -20.497 1.00 97.19 360 ASP A CA 1
ATOM 2872 C C . ASP A 1 360 ? 1.738 -19.548 -19.977 1.00 97.19 360 ASP A C 1
ATOM 2874 O O . ASP A 1 360 ? 2.920 -19.808 -20.205 1.00 97.19 360 ASP A O 1
ATOM 2878 N N . ARG A 1 361 ? 1.384 -18.477 -19.249 1.00 97.12 361 ARG A N 1
ATOM 2879 C CA . ARG A 1 361 ? 2.320 -17.515 -18.638 1.00 97.12 361 ARG A CA 1
ATOM 2880 C C . ARG A 1 361 ? 2.636 -17.781 -17.169 1.00 97.12 361 ARG A C 1
ATOM 2882 O O . ARG A 1 361 ? 3.401 -17.018 -16.581 1.00 97.12 361 ARG A O 1
ATOM 2889 N N . GLN A 1 362 ? 2.085 -18.833 -16.562 1.00 98.12 362 GLN A N 1
ATOM 2890 C CA . GLN A 1 362 ? 2.393 -19.141 -15.167 1.00 98.12 362 GLN A CA 1
ATOM 2891 C C . GLN A 1 362 ? 3.875 -19.492 -14.992 1.00 98.12 362 GLN A C 1
ATOM 2893 O O . GLN A 1 362 ? 4.401 -20.406 -15.630 1.00 98.12 362 GLN A O 1
ATOM 2898 N N . LEU A 1 363 ? 4.550 -18.810 -14.067 1.00 97.50 363 LEU A N 1
ATOM 2899 C CA . LEU A 1 363 ? 5.975 -19.005 -13.835 1.00 97.50 363 LEU A CA 1
ATOM 2900 C C . LEU A 1 363 ? 6.210 -20.203 -12.911 1.00 97.50 363 LEU A C 1
ATOM 2902 O O . LEU A 1 363 ? 6.140 -20.102 -11.686 1.00 97.50 363 LEU A O 1
ATOM 2906 N N . MET A 1 364 ? 6.550 -21.342 -13.514 1.00 97.00 364 MET A N 1
ATOM 2907 C CA . MET A 1 364 ? 6.910 -22.589 -12.824 1.00 97.00 364 MET A CA 1
ATOM 2908 C C . MET A 1 364 ? 8.429 -22.825 -12.822 1.00 97.00 364 MET A C 1
ATOM 2910 O O . MET A 1 364 ? 8.914 -23.916 -13.117 1.00 97.00 364 MET A O 1
ATOM 2914 N N . VAL A 1 365 ? 9.192 -21.776 -12.504 1.00 93.50 365 VAL A N 1
ATOM 2915 C CA . VAL A 1 365 ? 10.662 -21.761 -12.579 1.00 93.50 365 VAL A CA 1
ATOM 2916 C C . VAL A 1 365 ? 11.345 -22.095 -11.248 1.00 93.50 365 VAL A C 1
ATOM 2918 O O . VAL A 1 365 ? 10.799 -21.875 -10.163 1.00 93.50 365 VAL A O 1
ATOM 2921 N N . SER A 1 366 ? 12.579 -22.607 -11.308 1.00 92.50 366 SER A N 1
ATOM 2922 C CA . SER A 1 366 ? 13.393 -22.955 -10.128 1.00 92.50 366 SER A CA 1
ATOM 2923 C C . SER A 1 366 ? 14.229 -21.797 -9.561 1.00 92.50 366 SER A C 1
ATOM 2925 O O . SER A 1 366 ? 14.966 -21.998 -8.598 1.00 92.50 366 SER A O 1
ATOM 2927 N N . HIS A 1 367 ? 14.120 -20.596 -10.131 1.00 94.19 367 HIS A N 1
ATOM 2928 C CA . HIS A 1 367 ? 14.869 -19.391 -9.750 1.00 94.19 367 HIS A CA 1
ATOM 2929 C C . HIS A 1 367 ? 13.936 -18.228 -9.363 1.00 94.19 367 HIS A C 1
ATOM 2931 O O . HIS A 1 367 ? 12.724 -18.419 -9.249 1.00 94.19 367 HIS A O 1
ATOM 2937 N N . GLY A 1 368 ? 14.519 -17.064 -9.063 1.00 94.44 368 GLY A N 1
ATOM 2938 C CA . GLY A 1 368 ? 13.826 -15.830 -8.677 1.00 94.44 368 GLY A CA 1
ATOM 2939 C C . GLY A 1 368 ? 14.281 -15.275 -7.327 1.00 94.44 368 GLY A C 1
ATOM 2940 O O . GLY A 1 368 ? 14.475 -16.024 -6.368 1.00 94.44 368 GLY A O 1
ATOM 2941 N N . ASP A 1 369 ? 14.444 -13.955 -7.236 1.00 95.44 369 ASP A N 1
ATOM 2942 C CA . ASP A 1 369 ? 15.045 -13.321 -6.052 1.00 95.44 369 ASP A CA 1
ATOM 2943 C C . ASP A 1 369 ? 14.129 -13.351 -4.827 1.00 95.44 369 ASP A C 1
ATOM 2945 O O . ASP A 1 369 ? 14.617 -13.405 -3.693 1.00 95.44 369 ASP A O 1
ATOM 2949 N N . TRP A 1 370 ? 12.812 -13.383 -5.043 1.00 93.50 370 TRP A N 1
ATOM 2950 C CA . TRP A 1 370 ? 11.801 -13.517 -3.991 1.00 93.50 370 TRP A CA 1
ATOM 2951 C C . TRP A 1 370 ? 12.059 -14.741 -3.092 1.00 93.50 370 TRP A C 1
ATOM 2953 O O . TRP A 1 370 ? 11.789 -14.705 -1.888 1.00 93.50 370 TRP A O 1
ATOM 2963 N N . ARG A 1 371 ? 12.681 -15.800 -3.635 1.00 94.44 371 ARG A N 1
ATOM 2964 C CA . ARG A 1 371 ? 13.036 -17.038 -2.918 1.00 94.44 371 ARG A CA 1
ATOM 2965 C C . ARG A 1 371 ? 13.983 -16.821 -1.738 1.00 94.44 371 ARG A C 1
ATOM 2967 O O . ARG A 1 371 ? 14.046 -17.690 -0.869 1.00 94.44 371 ARG A O 1
ATOM 2974 N N . ASN A 1 372 ? 14.715 -15.702 -1.690 1.00 92.75 372 ASN A N 1
ATOM 2975 C CA . ASN A 1 372 ? 15.642 -15.400 -0.595 1.00 92.75 372 ASN A CA 1
ATOM 2976 C C . ASN A 1 372 ? 14.923 -15.195 0.747 1.00 92.75 372 ASN A C 1
ATOM 2978 O O . ASN A 1 372 ? 15.451 -15.593 1.786 1.00 92.75 372 ASN A O 1
ATOM 2982 N N . TYR A 1 373 ? 13.739 -14.574 0.728 1.00 93.00 373 TYR A N 1
ATOM 2983 C CA . TYR A 1 373 ? 13.004 -14.197 1.942 1.00 93.00 373 TYR A CA 1
ATOM 2984 C C . TYR A 1 373 ? 11.568 -14.723 2.005 1.00 93.00 373 TYR A C 1
ATOM 2986 O O . TYR A 1 373 ? 10.972 -14.691 3.085 1.00 93.00 373 TYR A O 1
ATOM 2994 N N . ALA A 1 374 ? 11.016 -15.225 0.897 1.00 94.00 374 ALA A N 1
ATOM 2995 C CA . ALA A 1 374 ? 9.694 -15.832 0.888 1.00 94.00 374 ALA A CA 1
ATOM 2996 C C . ALA A 1 374 ? 9.628 -17.081 1.776 1.00 94.00 374 ALA A C 1
ATOM 2998 O O . ALA A 1 374 ? 10.567 -17.872 1.880 1.00 94.00 374 ALA A O 1
ATOM 2999 N N . ASN A 1 375 ? 8.460 -17.300 2.379 1.00 90.81 375 ASN A N 1
ATOM 3000 C CA . ASN A 1 375 ? 8.198 -18.467 3.224 1.00 90.81 375 ASN A CA 1
ATOM 3001 C C . ASN A 1 375 ? 7.856 -19.729 2.411 1.00 90.81 375 ASN A C 1
ATOM 3003 O O . ASN A 1 375 ? 7.468 -20.749 2.980 1.00 90.81 375 ASN A O 1
ATOM 3007 N N . THR A 1 376 ? 7.984 -19.661 1.086 1.00 93.19 376 THR A N 1
ATOM 3008 C CA . THR A 1 376 ? 7.787 -20.770 0.157 1.00 93.19 376 THR A CA 1
ATOM 3009 C C . THR A 1 376 ? 8.937 -20.828 -0.840 1.00 93.19 376 THR A C 1
ATOM 3011 O O . THR A 1 376 ? 9.605 -19.832 -1.102 1.00 93.19 376 THR A O 1
ATOM 3014 N N . GLN A 1 377 ? 9.164 -22.015 -1.389 1.00 93.56 377 GLN A N 1
ATOM 3015 C CA . GLN A 1 377 ? 10.065 -22.244 -2.522 1.00 93.56 377 GLN A CA 1
ATOM 3016 C C . GLN A 1 377 ? 9.300 -22.736 -3.761 1.00 93.56 377 GLN A C 1
ATOM 3018 O O . GLN A 1 377 ? 9.907 -22.969 -4.808 1.00 93.56 377 GLN A O 1
ATOM 3023 N N . GLN A 1 378 ? 7.980 -22.911 -3.632 1.00 94.69 378 GLN A N 1
ATOM 3024 C CA . GLN A 1 378 ? 7.084 -23.272 -4.722 1.00 94.69 378 GLN A CA 1
ATOM 3025 C C . GLN A 1 378 ? 6.828 -22.031 -5.575 1.00 94.69 378 GLN A C 1
ATOM 3027 O O . GLN A 1 378 ? 6.353 -21.025 -5.055 1.00 94.69 378 GLN A O 1
ATOM 3032 N N . ALA A 1 379 ? 7.155 -22.109 -6.864 1.00 96.25 379 ALA A N 1
ATOM 3033 C CA . ALA A 1 379 ? 6.797 -21.085 -7.839 1.00 96.25 379 ALA A CA 1
ATOM 3034 C C . ALA A 1 379 ? 5.343 -21.270 -8.310 1.00 96.25 379 ALA A C 1
ATOM 3036 O O . ALA A 1 379 ? 4.741 -22.325 -8.085 1.00 96.25 379 ALA A O 1
ATOM 3037 N N . GLY A 1 380 ? 4.791 -20.246 -8.952 1.00 96.88 380 GLY A N 1
ATOM 3038 C CA . GLY A 1 380 ? 3.405 -20.251 -9.417 1.00 96.88 380 GLY A CA 1
ATOM 3039 C C . GLY A 1 380 ? 2.798 -18.871 -9.651 1.00 96.88 380 GLY A C 1
ATOM 3040 O O . GLY A 1 380 ? 1.624 -18.812 -10.000 1.00 96.88 380 GLY A O 1
ATOM 3041 N N . GLY A 1 381 ? 3.554 -17.789 -9.439 1.00 97.25 381 GLY A N 1
ATOM 3042 C CA . GLY A 1 381 ? 3.112 -16.426 -9.730 1.00 97.25 381 GLY A CA 1
ATOM 3043 C C . GLY A 1 381 ? 3.144 -16.077 -11.221 1.00 97.25 381 GLY A C 1
ATOM 3044 O O . GLY A 1 381 ? 3.676 -16.824 -12.046 1.00 97.25 381 GLY A O 1
ATOM 3045 N N . TRP A 1 382 ? 2.599 -14.909 -11.543 1.00 98.38 382 TRP A N 1
ATOM 3046 C CA . TRP A 1 382 ? 2.633 -14.281 -12.865 1.00 98.38 382 TRP A CA 1
ATOM 3047 C C . TRP A 1 382 ? 3.390 -12.960 -12.788 1.00 98.38 382 TRP A C 1
ATOM 3049 O O . TRP A 1 382 ? 3.341 -12.287 -11.766 1.00 98.38 382 TRP A O 1
ATOM 3059 N N . SER A 1 383 ? 4.104 -12.591 -13.847 1.00 97.00 383 SER A N 1
ATOM 3060 C CA . SER A 1 383 ? 4.746 -11.279 -13.957 1.00 97.00 383 SER A CA 1
ATOM 3061 C C . SER A 1 383 ? 3.840 -10.271 -14.642 1.00 97.00 383 SER A C 1
ATOM 3063 O O . SER A 1 383 ? 3.071 -10.647 -15.519 1.00 97.00 383 SER A O 1
ATOM 3065 N N . PHE A 1 384 ? 4.036 -8.991 -14.337 1.00 95.69 384 PHE A N 1
ATOM 3066 C CA . PHE A 1 384 ? 3.386 -7.872 -15.020 1.00 95.69 384 PHE A CA 1
ATOM 3067 C C . PHE A 1 384 ? 3.695 -7.843 -16.535 1.00 95.69 384 PHE A C 1
ATOM 3069 O O . PHE A 1 384 ? 2.824 -7.592 -17.372 1.00 95.69 384 PHE A O 1
ATOM 3076 N N . GLN A 1 385 ? 4.948 -8.153 -16.893 1.00 96.69 385 GLN A N 1
ATOM 3077 C CA . GLN A 1 385 ? 5.477 -8.141 -18.261 1.00 96.69 385 GLN A CA 1
ATOM 3078 C C . GLN A 1 385 ? 5.374 -9.502 -18.973 1.00 96.69 385 GLN A C 1
ATOM 3080 O O . GLN A 1 385 ? 5.112 -10.526 -18.344 1.00 96.69 385 GLN A O 1
ATOM 3085 N N . TYR A 1 386 ? 5.685 -9.532 -20.281 1.00 94.31 386 TYR A N 1
ATOM 3086 C CA . TYR A 1 386 ? 5.852 -10.777 -21.057 1.00 94.31 386 TYR A CA 1
ATOM 3087 C C . TYR A 1 386 ? 6.959 -11.693 -20.516 1.00 94.31 386 TYR A C 1
ATOM 3089 O O . TYR A 1 386 ? 6.813 -12.916 -20.566 1.00 94.31 386 TYR A O 1
ATOM 3097 N N . PHE A 1 387 ? 8.072 -11.097 -20.070 1.00 95.12 387 PHE A N 1
ATOM 3098 C CA . PHE A 1 387 ? 9.302 -11.793 -19.691 1.00 95.12 387 PHE A CA 1
ATOM 3099 C C . PHE A 1 387 ? 9.886 -11.162 -18.424 1.00 95.12 387 PHE A C 1
ATOM 3101 O O . PHE A 1 387 ? 10.510 -10.102 -18.481 1.00 95.12 387 PHE A O 1
ATOM 3108 N N . ASN A 1 388 ? 9.630 -11.787 -17.276 1.00 96.44 388 ASN A N 1
ATOM 3109 C CA . ASN A 1 388 ? 10.201 -11.395 -15.988 1.00 96.44 388 ASN A CA 1
ATOM 3110 C C . ASN A 1 388 ? 10.011 -12.527 -14.960 1.00 96.44 388 ASN A C 1
ATOM 3112 O O . ASN A 1 388 ? 9.184 -12.461 -14.052 1.00 96.44 388 ASN A O 1
ATOM 3116 N N . SER A 1 389 ? 10.764 -13.609 -15.131 1.00 95.81 389 SER A N 1
ATOM 3117 C CA . SER A 1 389 ? 10.695 -14.799 -14.286 1.00 95.81 389 SER A CA 1
ATOM 3118 C C . SER A 1 389 ? 11.302 -14.587 -12.892 1.00 95.81 389 SER A C 1
ATOM 3120 O O . SER A 1 389 ? 10.953 -15.299 -11.945 1.00 95.81 389 SER A O 1
ATOM 3122 N N . PHE A 1 390 ? 12.173 -13.583 -12.739 1.00 96.50 390 PHE A N 1
ATOM 3123 C CA . PHE A 1 390 ? 12.811 -13.254 -11.463 1.00 96.50 390 PHE A CA 1
ATOM 3124 C C . PHE A 1 390 ? 11.906 -12.499 -10.489 1.00 96.50 390 PHE A C 1
ATOM 3126 O O . PHE A 1 390 ? 12.069 -12.673 -9.273 1.00 96.50 390 PHE A O 1
ATOM 3133 N N . TYR A 1 391 ? 10.964 -11.697 -11.001 1.00 96.19 391 TYR A N 1
ATOM 3134 C CA . TYR A 1 391 ? 10.107 -10.812 -10.206 1.00 96.19 391 TYR A CA 1
ATOM 3135 C C . TYR A 1 391 ? 8.618 -10.957 -10.576 1.00 96.19 391 TYR A C 1
ATOM 3137 O O . TYR A 1 391 ? 8.040 -10.029 -11.144 1.00 96.19 391 TYR A O 1
ATOM 3145 N N . PRO A 1 392 ? 7.974 -12.100 -10.265 1.00 97.06 392 PRO A N 1
ATOM 3146 C CA . PRO A 1 392 ? 6.522 -12.212 -10.377 1.00 97.06 392 PRO A CA 1
ATOM 3147 C C . PRO A 1 392 ? 5.821 -11.203 -9.450 1.00 97.06 392 PRO A C 1
ATOM 3149 O O . PRO A 1 392 ? 6.339 -10.892 -8.376 1.00 97.06 392 PRO A O 1
ATOM 3152 N N . ASP A 1 393 ? 4.642 -10.736 -9.855 1.00 97.31 393 ASP A N 1
ATOM 3153 C CA . ASP A 1 393 ? 3.811 -9.770 -9.136 1.00 97.31 393 ASP A CA 1
ATOM 3154 C C . ASP A 1 393 ? 2.667 -10.487 -8.399 1.00 97.31 393 ASP A C 1
ATOM 3156 O O . ASP A 1 393 ? 1.934 -11.318 -8.958 1.00 97.31 393 ASP A O 1
ATOM 3160 N N . VAL A 1 394 ? 2.525 -10.199 -7.107 1.00 97.62 394 VAL A N 1
ATOM 3161 C CA . VAL A 1 394 ? 1.455 -10.747 -6.270 1.00 97.62 394 VAL A CA 1
ATOM 3162 C C . VAL A 1 394 ? 0.085 -10.175 -6.653 1.00 97.62 394 VAL A C 1
ATOM 3164 O O . VAL A 1 394 ? -0.902 -10.914 -6.587 1.00 97.62 394 VAL A O 1
ATOM 3167 N N . ASP A 1 395 ? 0.012 -8.917 -7.097 1.00 95.94 395 ASP A N 1
ATOM 3168 C CA . ASP A 1 395 ? -1.239 -8.274 -7.517 1.00 95.94 395 ASP A CA 1
ATOM 3169 C C . ASP A 1 395 ? -1.775 -8.929 -8.805 1.00 95.94 395 ASP A C 1
ATOM 3171 O O . ASP A 1 395 ? -2.909 -9.425 -8.824 1.00 95.94 395 ASP A O 1
ATOM 3175 N N . ASP A 1 396 ? -0.937 -9.074 -9.843 1.00 97.94 396 ASP A N 1
ATOM 3176 C CA . ASP A 1 396 ? -1.260 -9.832 -11.065 1.00 97.94 396 ASP A CA 1
ATOM 3177 C C . ASP A 1 396 ? -1.707 -11.257 -10.743 1.00 97.94 396 ASP A C 1
ATOM 3179 O O . ASP A 1 396 ? -2.749 -11.718 -11.216 1.00 97.94 396 ASP A O 1
ATOM 3183 N N . THR A 1 397 ? -0.947 -11.954 -9.894 1.00 98.62 397 THR A N 1
ATOM 3184 C CA . THR A 1 397 ? -1.245 -13.337 -9.509 1.00 98.62 397 THR A CA 1
ATOM 3185 C C . THR A 1 397 ? -2.642 -13.460 -8.897 1.00 98.62 397 THR A C 1
ATOM 3187 O O . THR A 1 397 ? -3.394 -14.375 -9.245 1.00 98.62 397 THR A O 1
ATOM 3190 N N . ALA A 1 398 ? -3.031 -12.528 -8.021 1.00 98.50 398 ALA A N 1
ATOM 3191 C CA . ALA A 1 398 ? -4.359 -12.518 -7.418 1.00 98.50 398 ALA A CA 1
ATOM 3192 C C . ALA A 1 398 ? -5.465 -12.322 -8.469 1.00 98.50 398 ALA A C 1
ATOM 3194 O O . ALA A 1 398 ? -6.480 -13.024 -8.429 1.00 98.50 398 ALA A O 1
ATOM 3195 N N . VAL A 1 399 ? -5.273 -11.408 -9.427 1.00 98.12 399 VAL A N 1
ATOM 3196 C CA . VAL A 1 399 ? -6.248 -11.152 -10.502 1.00 98.12 399 VAL A CA 1
ATOM 3197 C C . VAL A 1 399 ? -6.368 -12.336 -11.446 1.00 98.12 399 VAL A C 1
ATOM 3199 O O . VAL A 1 399 ? -7.490 -12.722 -11.776 1.00 98.12 399 VAL A O 1
ATOM 3202 N N . VAL A 1 400 ? -5.253 -12.949 -11.849 1.00 98.62 400 VAL A N 1
ATOM 3203 C CA . VAL A 1 400 ? -5.271 -14.134 -12.713 1.00 98.62 400 VAL A CA 1
ATOM 3204 C C . VAL A 1 400 ? -6.044 -15.261 -12.038 1.00 98.62 400 VAL A C 1
ATOM 3206 O O . VAL A 1 400 ? -6.970 -15.798 -12.639 1.00 98.62 400 VAL A O 1
ATOM 3209 N N . ILE A 1 401 ? -5.760 -15.566 -10.767 1.00 98.44 401 ILE A N 1
ATOM 3210 C CA . ILE A 1 401 ? -6.490 -16.603 -10.022 1.00 98.44 401 ILE A CA 1
ATOM 3211 C C . ILE A 1 401 ? -7.997 -16.318 -10.004 1.00 98.44 401 ILE A C 1
ATOM 3213 O O . ILE A 1 401 ? -8.790 -17.206 -10.320 1.00 98.44 401 ILE A O 1
ATOM 3217 N N . MET A 1 402 ? -8.402 -15.087 -9.674 1.00 97.44 402 MET A N 1
ATOM 3218 C CA . MET A 1 402 ? -9.821 -14.718 -9.674 1.00 97.44 402 MET A CA 1
ATOM 3219 C C . MET A 1 402 ? -10.453 -14.861 -11.058 1.00 97.44 402 MET A C 1
ATOM 3221 O O . MET A 1 402 ? -11.565 -15.370 -11.167 1.00 97.44 402 MET A O 1
ATOM 3225 N N . THR A 1 403 ? -9.737 -14.457 -12.104 1.00 97.44 403 THR A N 1
ATOM 3226 C CA . THR A 1 403 ? -10.190 -14.554 -13.496 1.00 97.44 403 THR A CA 1
ATOM 3227 C C . THR A 1 403 ? -10.438 -16.003 -13.893 1.00 97.44 403 THR A C 1
ATOM 3229 O O . THR A 1 403 ? -11.517 -16.315 -14.388 1.00 97.44 403 THR A O 1
ATOM 3232 N N . LEU A 1 404 ? -9.478 -16.895 -13.622 1.00 97.31 404 LEU A N 1
ATOM 3233 C CA . LEU A 1 404 ? -9.594 -18.320 -13.940 1.00 97.31 404 LEU A CA 1
ATOM 3234 C C . LEU A 1 404 ? -10.794 -18.957 -13.227 1.00 97.31 404 LEU A C 1
ATOM 3236 O O . LEU A 1 404 ? -11.541 -19.705 -13.844 1.00 97.31 404 LEU A O 1
ATOM 3240 N N . ILE A 1 405 ? -11.010 -18.621 -11.952 1.00 95.12 405 ILE A N 1
ATOM 3241 C CA . ILE A 1 405 ? -12.135 -19.142 -11.161 1.00 95.12 405 ILE A CA 1
ATOM 3242 C C . ILE A 1 405 ? -13.482 -18.598 -11.653 1.00 95.12 405 ILE A C 1
ATOM 3244 O O . ILE A 1 405 ? -14.478 -19.314 -11.617 1.00 95.12 405 ILE A O 1
ATOM 3248 N N . LYS A 1 406 ? -13.550 -17.329 -12.071 1.00 93.38 406 LYS A N 1
ATOM 3249 C CA . LYS A 1 406 ? -14.791 -16.746 -12.603 1.00 93.38 406 LYS A CA 1
ATOM 3250 C C . LYS A 1 406 ? -15.141 -17.275 -13.995 1.00 93.38 406 LYS A C 1
ATOM 3252 O O . LYS A 1 406 ? -16.321 -17.374 -14.320 1.00 93.38 406 LYS A O 1
ATOM 3257 N N . GLU A 1 407 ? -14.135 -17.582 -14.809 1.00 94.38 407 GLU A N 1
ATOM 3258 C CA . GLU A 1 407 ? -14.335 -18.185 -16.128 1.00 94.38 407 GLU A CA 1
ATOM 3259 C C . GLU A 1 407 ? -14.778 -19.650 -16.007 1.00 94.38 407 GLU A C 1
ATOM 3261 O O . GLU A 1 407 ? -15.796 -20.014 -16.591 1.00 94.38 407 GLU A O 1
ATOM 3266 N N . ASP A 1 408 ? -14.095 -20.449 -15.176 1.00 92.62 408 ASP A N 1
ATOM 3267 C CA . ASP A 1 408 ? -14.478 -21.826 -14.838 1.00 92.62 408 ASP A CA 1
ATOM 3268 C C . ASP A 1 408 ? -14.320 -22.114 -13.326 1.00 92.62 408 ASP A C 1
ATOM 3270 O O . ASP A 1 408 ? -13.228 -22.451 -12.849 1.00 92.62 408 ASP A O 1
ATOM 3274 N N . PRO A 1 409 ? -15.416 -22.085 -12.542 1.00 89.50 409 PRO A N 1
ATOM 3275 C CA . PRO A 1 409 ? -15.376 -22.378 -11.107 1.00 89.50 409 PRO A CA 1
ATOM 3276 C C . PRO A 1 409 ? -14.832 -23.770 -10.750 1.00 89.50 409 PRO A C 1
ATOM 3278 O O . PRO A 1 409 ? -14.328 -23.973 -9.636 1.00 89.50 409 PRO A O 1
ATOM 3281 N N . ASN A 1 410 ? -14.895 -24.742 -11.669 1.00 90.44 410 ASN A N 1
ATOM 3282 C CA . ASN A 1 410 ? -14.390 -26.094 -11.422 1.00 90.44 410 ASN A CA 1
ATOM 3283 C C . ASN A 1 410 ? -12.866 -26.116 -11.273 1.00 90.44 410 ASN A C 1
ATOM 3285 O O . ASN A 1 410 ? -12.330 -26.965 -10.550 1.00 90.44 410 ASN A O 1
ATOM 3289 N N . CYS A 1 411 ? -12.162 -25.141 -11.859 1.00 91.00 411 CYS A N 1
ATOM 3290 C CA . CYS A 1 411 ? -10.708 -25.070 -11.806 1.00 91.00 411 CYS A CA 1
ATOM 3291 C C . CYS A 1 411 ? -10.156 -24.561 -10.463 1.00 91.00 411 CYS A C 1
ATOM 3293 O O . CYS A 1 411 ? -8.936 -24.464 -10.317 1.00 91.00 411 CYS A O 1
ATOM 3295 N N . THR A 1 412 ? -11.006 -24.262 -9.472 1.00 92.75 412 THR A N 1
ATOM 3296 C CA . THR A 1 412 ? -10.597 -23.767 -8.141 1.00 92.75 412 THR A CA 1
ATOM 3297 C C . THR A 1 412 ? -9.511 -24.635 -7.493 1.00 92.75 412 THR A C 1
ATOM 3299 O O . THR A 1 412 ? -8.568 -24.107 -6.916 1.00 92.75 412 THR A O 1
ATOM 3302 N N . ASN A 1 413 ? -9.609 -25.964 -7.609 1.00 94.19 413 ASN A N 1
ATOM 3303 C CA . ASN A 1 413 ? -8.622 -26.909 -7.067 1.00 94.19 413 ASN A CA 1
ATOM 3304 C C . ASN A 1 413 ? -7.585 -27.379 -8.111 1.00 94.19 413 ASN A C 1
ATOM 3306 O O . ASN A 1 413 ? -6.882 -28.356 -7.866 1.00 94.19 413 ASN A O 1
ATOM 3310 N N . SER A 1 414 ? -7.496 -26.729 -9.277 1.00 95.12 414 SER A N 1
ATOM 3311 C CA . SER A 1 414 ? -6.488 -27.062 -10.292 1.00 95.12 414 SER A CA 1
ATOM 3312 C C . SER A 1 414 ? -5.078 -26.719 -9.812 1.00 95.12 414 SER A C 1
ATOM 3314 O O . SER A 1 414 ? -4.887 -25.761 -9.059 1.00 95.12 414 SER A O 1
ATOM 3316 N N . ASP A 1 415 ? -4.078 -27.453 -10.303 1.00 96.31 415 ASP A N 1
ATOM 3317 C CA . ASP A 1 415 ? -2.673 -27.192 -9.970 1.00 96.31 415 ASP A CA 1
ATOM 3318 C C . ASP A 1 415 ? -2.268 -25.753 -10.310 1.00 96.31 415 ASP A C 1
ATOM 3320 O O . ASP A 1 415 ? -1.583 -25.107 -9.524 1.00 96.31 415 ASP A O 1
ATOM 3324 N N . CYS A 1 416 ? -2.752 -25.209 -11.430 1.00 97.19 416 CYS A N 1
ATOM 3325 C CA . CYS A 1 416 ? -2.481 -23.830 -11.836 1.00 97.19 416 CYS A CA 1
ATOM 3326 C C . CYS A 1 416 ? -2.927 -22.821 -10.762 1.00 97.19 416 CYS A C 1
ATOM 3328 O O . CYS A 1 416 ? -2.117 -22.029 -10.277 1.00 97.19 416 CYS A O 1
ATOM 3330 N N . VAL A 1 417 ? -4.185 -22.903 -10.313 1.00 97.69 417 VAL A N 1
ATOM 3331 C CA . VAL A 1 417 ? -4.703 -22.027 -9.251 1.00 97.69 417 VAL A CA 1
ATOM 3332 C C . VAL A 1 417 ? -3.950 -22.264 -7.943 1.00 97.69 417 VAL A C 1
ATOM 3334 O O . VAL A 1 417 ? -3.479 -21.315 -7.318 1.00 97.69 417 VAL A O 1
ATOM 3337 N N . MET A 1 418 ? -3.777 -23.521 -7.534 1.00 97.38 418 MET A N 1
ATOM 3338 C CA . MET A 1 418 ? -3.213 -23.833 -6.221 1.00 97.38 418 MET A CA 1
ATOM 3339 C C . MET A 1 418 ? -1.708 -23.563 -6.113 1.00 97.38 418 MET A C 1
ATOM 3341 O O . MET A 1 418 ? -1.247 -23.211 -5.027 1.00 97.38 418 MET A O 1
ATOM 3345 N N . ASN A 1 419 ? -0.953 -23.641 -7.212 1.00 98.00 419 ASN A N 1
ATOM 3346 C CA . ASN A 1 419 ? 0.441 -23.195 -7.263 1.00 98.00 419 ASN A CA 1
ATOM 3347 C C . ASN A 1 419 ? 0.537 -21.676 -7.074 1.00 98.00 419 ASN A C 1
ATOM 3349 O O . ASN A 1 419 ? 1.360 -21.211 -6.284 1.00 98.00 419 ASN A O 1
ATOM 3353 N N . GLY A 1 420 ? -0.347 -20.910 -7.725 1.00 97.88 420 GLY A N 1
ATOM 3354 C CA . GLY A 1 420 ? -0.445 -19.462 -7.531 1.00 97.88 420 GLY A CA 1
ATOM 3355 C C . GLY A 1 420 ? -0.822 -19.091 -6.096 1.00 97.88 420 GLY A C 1
ATOM 3356 O O . GLY A 1 420 ? -0.184 -18.234 -5.489 1.00 97.88 420 GLY A O 1
ATOM 3357 N N . VAL A 1 421 ? -1.793 -19.797 -5.506 1.00 98.12 421 VAL A N 1
ATOM 3358 C CA . VAL A 1 421 ? -2.190 -19.609 -4.100 1.00 98.12 421 VAL A CA 1
ATOM 3359 C C . VAL A 1 421 ? -1.047 -19.954 -3.140 1.00 98.12 421 VAL A C 1
ATOM 3361 O O . VAL A 1 421 ? -0.803 -19.201 -2.198 1.00 98.12 421 VAL A O 1
ATOM 3364 N N . GLU A 1 422 ? -0.324 -21.062 -3.345 1.00 97.75 422 GLU A N 1
ATOM 3365 C CA . GLU A 1 422 ? 0.838 -21.417 -2.513 1.00 97.75 422 GLU A CA 1
ATOM 3366 C C . GLU A 1 422 ? 1.911 -20.328 -2.562 1.00 97.75 422 GLU A C 1
ATOM 3368 O O . GLU A 1 422 ? 2.418 -19.922 -1.512 1.00 97.75 422 GLU A O 1
ATOM 3373 N N . TRP A 1 423 ? 2.234 -19.855 -3.769 1.00 97.88 423 TRP A N 1
ATOM 3374 C CA . TRP A 1 423 ? 3.220 -18.803 -3.978 1.00 97.88 423 TRP A CA 1
ATOM 3375 C C . TRP A 1 423 ? 2.789 -17.501 -3.286 1.00 97.88 423 TRP A C 1
ATOM 3377 O O . TRP A 1 423 ? 3.493 -17.018 -2.401 1.00 97.88 423 TRP A O 1
ATOM 3387 N N . MET A 1 424 ? 1.577 -17.012 -3.568 1.00 97.81 424 MET A N 1
ATOM 3388 C CA . MET A 1 424 ? 1.001 -15.795 -2.980 1.00 97.81 424 MET A CA 1
ATOM 3389 C C . MET A 1 424 ? 0.958 -15.835 -1.442 1.00 97.81 424 MET A C 1
ATOM 3391 O O . MET A 1 424 ? 1.326 -14.864 -0.781 1.00 97.81 424 MET A O 1
ATOM 3395 N N . LEU A 1 425 ? 0.576 -16.965 -0.833 1.00 97.94 425 LEU A N 1
ATOM 3396 C CA . LEU A 1 425 ? 0.597 -17.118 0.631 1.00 97.94 425 LEU A CA 1
ATOM 3397 C C . LEU A 1 425 ? 2.023 -17.114 1.204 1.00 97.94 425 LEU A C 1
ATOM 3399 O O . LEU A 1 425 ? 2.238 -16.643 2.323 1.00 97.94 425 LEU A O 1
ATOM 3403 N N . GLY A 1 426 ? 2.999 -17.643 0.463 1.00 97.12 426 GLY A N 1
ATOM 3404 C CA . GLY A 1 426 ? 4.412 -17.599 0.838 1.00 97.12 426 GLY A CA 1
ATOM 3405 C C . GLY A 1 426 ? 5.031 -16.202 0.751 1.00 97.12 426 GLY A C 1
ATOM 3406 O O . GLY A 1 426 ? 6.044 -15.959 1.413 1.00 97.12 426 GLY A O 1
ATOM 3407 N N . MET A 1 427 ? 4.392 -15.299 0.002 1.00 97.75 427 MET A N 1
ATOM 3408 C CA . MET A 1 427 ? 4.788 -13.899 -0.160 1.00 97.75 427 MET A CA 1
ATOM 3409 C C . MET A 1 427 ? 4.227 -12.956 0.923 1.00 97.75 427 MET A C 1
ATOM 3411 O O . MET A 1 427 ? 4.556 -11.774 0.926 1.00 97.75 427 MET A O 1
ATOM 3415 N N . GLN A 1 428 ? 3.419 -13.448 1.874 1.00 98.06 428 GLN A N 1
ATOM 3416 C CA . GLN A 1 428 ? 2.860 -12.604 2.941 1.00 98.06 428 GLN A CA 1
ATOM 3417 C C . GLN A 1 428 ? 3.951 -12.121 3.909 1.00 98.06 428 GLN A C 1
ATOM 3419 O O . GLN A 1 428 ? 4.679 -12.925 4.510 1.00 98.06 428 GLN A O 1
ATOM 3424 N N . SER A 1 429 ? 4.025 -10.807 4.110 1.00 97.25 429 SER A N 1
ATOM 3425 C CA . SER A 1 429 ? 4.950 -10.164 5.042 1.00 97.25 429 SER A CA 1
ATOM 3426 C C . SER A 1 429 ? 4.548 -10.396 6.505 1.00 97.25 429 SER A C 1
ATOM 3428 O O . SER A 1 429 ? 3.423 -10.768 6.847 1.00 97.25 429 SER A O 1
ATOM 3430 N N . ARG A 1 430 ? 5.495 -10.177 7.423 1.00 95.00 430 ARG A N 1
ATOM 3431 C CA . ARG A 1 430 ? 5.313 -10.364 8.875 1.00 95.00 430 ARG A CA 1
ATOM 3432 C C . ARG A 1 430 ? 4.296 -9.405 9.490 1.00 95.00 430 ARG A C 1
ATOM 3434 O O . ARG A 1 430 ? 3.739 -9.733 10.533 1.00 95.00 430 ARG A O 1
ATOM 3441 N N . ASP A 1 431 ? 4.084 -8.247 8.872 1.00 94.62 431 ASP A N 1
ATOM 3442 C CA . ASP A 1 431 ? 3.061 -7.272 9.263 1.00 94.62 431 ASP A CA 1
ATOM 3443 C C . ASP A 1 431 ? 1.637 -7.691 8.862 1.00 94.62 431 ASP A C 1
ATOM 3445 O O . ASP A 1 431 ? 0.682 -7.071 9.318 1.00 94.62 431 ASP A O 1
ATOM 3449 N N . GLY A 1 432 ? 1.491 -8.769 8.083 1.00 96.88 432 GLY A N 1
ATOM 3450 C CA . GLY A 1 432 ? 0.211 -9.316 7.640 1.00 96.88 432 GLY A CA 1
ATOM 3451 C C . GLY A 1 432 ? -0.228 -8.859 6.249 1.00 96.88 432 GLY A C 1
ATOM 3452 O O . GLY A 1 432 ? -1.146 -9.472 5.706 1.00 96.88 432 GLY A O 1
ATOM 3453 N N . GLY A 1 433 ? 0.425 -7.852 5.665 1.00 97.69 433 GLY A N 1
ATOM 3454 C CA . GLY A 1 433 ? 0.167 -7.398 4.298 1.00 97.69 433 GLY A CA 1
ATOM 3455 C C . GLY A 1 433 ? 1.112 -8.018 3.263 1.00 97.69 433 GLY A C 1
ATOM 3456 O O . GLY A 1 433 ? 1.863 -8.954 3.559 1.00 97.69 433 GLY A O 1
ATOM 3457 N N . TRP A 1 434 ? 1.071 -7.478 2.044 1.00 98.38 434 TRP A N 1
ATOM 3458 C CA . TRP A 1 434 ? 1.940 -7.860 0.926 1.00 98.38 434 TRP A CA 1
ATOM 3459 C C . TRP A 1 434 ? 2.499 -6.632 0.210 1.00 98.38 434 TRP A C 1
ATOM 3461 O O . TRP A 1 434 ? 1.763 -5.671 -0.029 1.00 98.38 434 TRP A O 1
ATOM 3471 N N . GLY A 1 435 ? 3.793 -6.686 -0.122 1.00 95.69 435 GLY A N 1
ATOM 3472 C CA . GLY A 1 435 ? 4.372 -5.889 -1.206 1.00 95.69 435 GLY A CA 1
ATOM 3473 C C . GLY A 1 435 ? 4.045 -6.530 -2.559 1.00 95.69 435 GLY A C 1
ATOM 3474 O O . GLY A 1 435 ? 3.515 -7.645 -2.601 1.00 95.69 435 GLY A O 1
ATOM 3475 N N . ALA A 1 436 ? 4.343 -5.839 -3.656 1.00 95.19 436 ALA A N 1
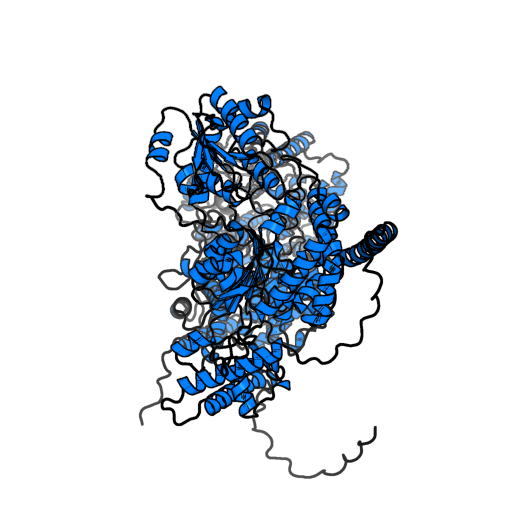ATOM 3476 C CA . ALA A 1 436 ? 4.036 -6.349 -4.993 1.00 95.19 436 ALA A CA 1
ATOM 3477 C C . ALA A 1 436 ? 5.000 -7.468 -5.432 1.00 95.19 436 ALA A C 1
ATOM 3479 O O . ALA A 1 436 ? 4.564 -8.468 -5.994 1.00 95.19 436 ALA A O 1
ATOM 3480 N N . PHE A 1 437 ? 6.296 -7.350 -5.124 1.00 95.62 437 PHE A N 1
ATOM 3481 C CA . PHE A 1 437 ? 7.346 -8.242 -5.636 1.00 95.62 437 PHE A CA 1
ATOM 3482 C C . PHE A 1 437 ? 8.227 -8.865 -4.544 1.00 95.62 437 PHE A C 1
ATOM 3484 O O . PHE A 1 437 ? 8.751 -9.963 -4.746 1.00 95.62 437 PHE A O 1
ATOM 3491 N N . ASP A 1 438 ? 8.426 -8.200 -3.399 1.00 94.69 438 ASP A N 1
ATOM 3492 C CA . ASP A 1 438 ? 9.336 -8.667 -2.342 1.00 94.69 438 ASP A CA 1
ATOM 3493 C C . ASP A 1 438 ? 8.642 -8.836 -0.972 1.00 94.69 438 ASP A C 1
ATOM 3495 O O . ASP A 1 438 ? 7.691 -8.147 -0.612 1.00 94.69 438 ASP A O 1
ATOM 3499 N N . VAL A 1 439 ? 9.164 -9.761 -0.155 1.00 93.69 439 VAL A N 1
ATOM 3500 C CA . VAL A 1 439 ? 8.615 -10.110 1.170 1.00 93.69 439 VAL A CA 1
ATOM 3501 C C . VAL A 1 439 ? 9.420 -9.443 2.280 1.00 93.69 439 VAL A C 1
ATOM 3503 O O . VAL A 1 439 ? 10.647 -9.548 2.306 1.00 93.69 439 VAL A O 1
ATOM 3506 N N . ASN A 1 440 ? 8.747 -8.833 3.262 1.00 91.69 440 ASN A N 1
ATOM 3507 C CA . ASN A 1 440 ? 9.378 -8.110 4.378 1.00 91.69 440 ASN A CA 1
ATOM 3508 C C . ASN A 1 440 ? 10.347 -6.995 3.932 1.00 91.69 440 ASN A C 1
ATOM 3510 O O . ASN A 1 440 ? 11.286 -6.657 4.665 1.00 91.69 440 ASN A O 1
ATOM 3514 N N . ASN A 1 441 ? 10.142 -6.426 2.743 1.00 93.12 441 ASN A N 1
ATOM 3515 C CA . ASN A 1 441 ? 10.992 -5.390 2.170 1.00 93.12 441 ASN A CA 1
ATOM 3516 C C . ASN A 1 441 ? 10.626 -4.006 2.747 1.00 93.12 441 ASN A C 1
ATOM 3518 O O . ASN A 1 441 ? 10.125 -3.112 2.078 1.00 93.12 441 ASN A O 1
ATOM 3522 N N . ASN A 1 442 ? 10.846 -3.842 4.056 1.00 89.81 442 ASN A N 1
ATOM 3523 C CA . ASN A 1 442 ? 10.309 -2.724 4.845 1.00 89.81 442 ASN A CA 1
ATOM 3524 C C . ASN A 1 442 ? 11.414 -1.749 5.303 1.00 89.81 442 ASN A C 1
ATOM 3526 O O . ASN A 1 442 ? 11.209 -0.945 6.216 1.00 89.81 442 ASN A O 1
ATOM 3530 N N . ALA A 1 443 ? 12.614 -1.837 4.723 1.00 87.75 443 ALA A N 1
ATOM 3531 C CA . ALA A 1 443 ? 13.817 -1.126 5.158 1.00 87.75 443 ALA A CA 1
ATOM 3532 C C . ALA A 1 443 ? 13.826 0.362 4.750 1.00 87.75 443 ALA A C 1
ATOM 3534 O O . ALA A 1 443 ? 14.778 0.846 4.146 1.00 87.75 443 ALA A O 1
ATOM 3535 N N . ARG A 1 444 ? 12.778 1.115 5.113 1.00 85.62 444 ARG A N 1
ATOM 3536 C CA . ARG A 1 444 ? 12.574 2.534 4.748 1.00 85.62 444 ARG A CA 1
ATOM 3537 C C . ARG A 1 444 ? 13.734 3.458 5.148 1.00 85.62 444 ARG A C 1
ATOM 3539 O O . ARG A 1 444 ? 13.886 4.531 4.580 1.00 85.62 444 ARG A O 1
ATOM 3546 N N . TRP A 1 445 ? 14.585 3.051 6.091 1.00 85.38 445 TRP A N 1
ATOM 3547 C CA . TRP A 1 445 ? 15.820 3.769 6.430 1.00 85.38 445 TRP A CA 1
ATOM 3548 C C . TRP A 1 445 ? 16.818 3.838 5.260 1.00 85.38 445 TRP A C 1
ATOM 3550 O O . TRP A 1 445 ? 17.628 4.760 5.227 1.00 85.38 445 TRP A O 1
ATOM 3560 N N . LEU A 1 446 ? 16.740 2.929 4.279 1.00 84.44 446 LEU A N 1
ATOM 3561 C CA . LEU A 1 446 ? 17.534 2.979 3.045 1.00 84.44 446 LEU A CA 1
ATOM 3562 C C . LEU A 1 446 ? 17.212 4.209 2.193 1.00 84.44 446 LEU A C 1
ATOM 3564 O O . LEU A 1 446 ? 18.077 4.677 1.461 1.00 84.44 446 LEU A O 1
ATOM 3568 N N . HIS A 1 447 ? 16.023 4.800 2.340 1.00 80.88 447 HIS A N 1
ATOM 3569 C CA . HIS A 1 447 ? 15.674 6.039 1.644 1.00 80.88 447 HIS A CA 1
ATOM 3570 C C . HIS A 1 447 ? 16.569 7.222 2.034 1.00 80.88 447 HIS A C 1
ATOM 3572 O O . HIS A 1 447 ? 16.658 8.218 1.332 1.00 80.88 447 HIS A O 1
ATOM 3578 N N . LYS A 1 448 ? 17.286 7.103 3.155 1.00 79.81 448 LYS A N 1
ATOM 3579 C CA . LYS A 1 448 ? 18.210 8.124 3.659 1.00 79.81 448 LYS A CA 1
ATOM 3580 C C . LYS A 1 448 ? 19.615 8.023 3.069 1.00 79.81 448 LYS A C 1
ATOM 3582 O O . LYS A 1 448 ? 20.502 8.776 3.469 1.00 79.81 448 LYS A O 1
ATOM 3587 N N . ILE A 1 449 ? 19.833 7.091 2.143 1.00 79.75 449 ILE A N 1
ATOM 3588 C CA . ILE A 1 449 ? 21.086 6.974 1.406 1.00 79.75 449 ILE A CA 1
ATOM 3589 C C . ILE A 1 449 ? 21.246 8.198 0.479 1.00 79.75 449 ILE A C 1
ATOM 3591 O O . ILE A 1 449 ? 20.286 8.562 -0.196 1.00 79.75 449 ILE A O 1
ATOM 3595 N N . PRO A 1 450 ? 22.450 8.797 0.364 1.00 68.56 450 PRO A N 1
ATOM 3596 C CA . PRO A 1 450 ? 22.728 9.969 -0.471 1.00 68.56 450 PRO A CA 1
ATOM 3597 C C . PRO A 1 450 ? 22.429 9.851 -1.968 1.00 68.56 450 PRO A C 1
ATOM 3599 O O . PRO A 1 450 ? 22.747 10.768 -2.698 1.00 68.56 450 PRO A O 1
ATOM 3602 N N . PHE A 1 451 ? 21.910 8.742 -2.474 1.00 70.62 451 PHE A N 1
ATOM 3603 C CA . PHE A 1 451 ? 21.481 8.610 -3.871 1.00 70.62 451 PHE A CA 1
ATOM 3604 C C . PHE A 1 451 ? 20.016 8.164 -3.984 1.00 70.62 451 PHE A C 1
ATOM 3606 O O . PHE A 1 451 ? 19.572 7.740 -5.044 1.00 70.62 451 PHE A O 1
ATOM 3613 N N . SER A 1 452 ? 19.268 8.238 -2.880 1.00 71.56 452 SER A N 1
ATOM 3614 C CA . SER A 1 452 ? 17.867 7.840 -2.784 1.00 71.56 452 SER A CA 1
ATOM 3615 C C . SER A 1 452 ? 16.947 9.051 -2.610 1.00 71.56 452 SER A C 1
ATOM 3617 O O . SER A 1 452 ? 16.230 9.153 -1.622 1.00 71.56 452 SER A O 1
ATOM 3619 N N . ASP A 1 453 ? 16.933 9.977 -3.562 1.00 66.12 453 ASP A N 1
ATOM 3620 C CA . ASP A 1 453 ? 16.002 11.120 -3.537 1.00 66.12 453 ASP A CA 1
ATOM 3621 C C . ASP A 1 453 ? 14.565 10.787 -3.952 1.00 66.12 453 ASP A C 1
ATOM 3623 O O . ASP A 1 453 ? 13.687 11.640 -3.859 1.00 66.12 453 ASP A O 1
ATOM 3627 N N . MET A 1 454 ? 14.312 9.560 -4.401 1.00 65.56 454 MET A N 1
ATOM 3628 C CA . MET A 1 454 ? 12.999 9.130 -4.887 1.00 65.56 454 MET A CA 1
ATOM 3629 C C . MET A 1 454 ? 12.162 8.382 -3.838 1.00 65.56 454 MET A C 1
ATOM 3631 O O . MET A 1 454 ? 11.052 7.970 -4.158 1.00 65.56 454 MET A O 1
ATOM 3635 N N . ASP A 1 455 ? 12.686 8.160 -2.621 1.00 69.44 455 ASP A N 1
ATOM 3636 C CA . ASP A 1 455 ? 12.024 7.395 -1.545 1.00 69.44 455 ASP A CA 1
ATOM 3637 C C . ASP A 1 455 ? 11.364 6.082 -2.038 1.00 69.44 455 ASP A C 1
ATOM 3639 O O . ASP A 1 455 ? 10.287 5.685 -1.589 1.00 69.44 455 ASP A O 1
ATOM 3643 N N . SER A 1 456 ? 12.012 5.401 -2.990 1.00 79.38 456 SER A N 1
ATOM 3644 C CA . SER A 1 456 ? 11.440 4.267 -3.727 1.00 79.38 456 SER A CA 1
ATOM 3645 C C . SER A 1 456 ? 12.309 3.009 -3.695 1.00 79.38 456 SER A C 1
ATOM 3647 O O . SER A 1 456 ? 12.132 2.120 -4.520 1.00 79.38 456 SER A O 1
ATOM 3649 N N . LEU A 1 457 ? 13.257 2.893 -2.758 1.00 85.31 457 LEU A N 1
ATOM 3650 C CA . LEU A 1 457 ? 14.184 1.751 -2.725 1.00 85.31 457 LEU A CA 1
ATOM 3651 C C . LEU A 1 457 ? 13.575 0.469 -2.161 1.00 85.31 457 LEU A C 1
ATOM 3653 O O . LEU A 1 457 ? 14.179 -0.593 -2.326 1.00 85.31 457 LEU A O 1
ATOM 3657 N N . VAL A 1 458 ? 12.414 0.543 -1.511 1.00 90.75 458 VAL A N 1
ATOM 3658 C CA . VAL A 1 458 ? 11.794 -0.607 -0.847 1.00 90.75 458 VAL A CA 1
ATOM 3659 C C . VAL A 1 458 ? 10.376 -0.914 -1.332 1.00 90.75 458 VAL A C 1
ATOM 3661 O O . VAL A 1 458 ? 9.667 -0.050 -1.862 1.00 90.75 458 VAL A O 1
ATOM 3664 N N . ASP A 1 459 ? 9.961 -2.160 -1.114 1.00 93.12 459 ASP A N 1
ATOM 3665 C CA . ASP A 1 459 ? 8.640 -2.699 -1.447 1.00 93.12 459 ASP A CA 1
ATOM 3666 C C . ASP A 1 459 ? 7.857 -3.117 -0.184 1.00 93.12 459 ASP A C 1
ATOM 3668 O O . ASP A 1 459 ? 7.658 -4.305 0.075 1.00 93.12 459 ASP A O 1
ATOM 3672 N N . PRO A 1 460 ? 7.473 -2.156 0.679 1.00 94.00 460 PRO A N 1
ATOM 3673 C CA . PRO A 1 460 ? 6.711 -2.466 1.880 1.00 94.00 460 PRO A CA 1
ATOM 3674 C C . PRO A 1 460 ? 5.297 -2.926 1.522 1.00 94.00 460 PRO A C 1
ATOM 3676 O O . PRO A 1 460 ? 4.775 -2.574 0.466 1.00 94.00 460 PRO A O 1
ATOM 3679 N N . SER A 1 461 ? 4.642 -3.610 2.463 1.00 96.75 461 SER A N 1
ATOM 3680 C CA . SER A 1 461 ? 3.223 -3.940 2.343 1.00 96.75 461 SER A CA 1
ATOM 3681 C C . SER A 1 461 ? 2.358 -2.696 2.105 1.00 96.75 461 SER A C 1
ATOM 3683 O O . SER A 1 461 ? 2.527 -1.693 2.805 1.00 96.75 461 SER A O 1
ATOM 3685 N N . THR A 1 462 ? 1.416 -2.765 1.158 1.00 96.38 462 THR A N 1
ATOM 3686 C CA . THR A 1 462 ? 0.474 -1.672 0.853 1.00 96.38 462 THR A CA 1
ATOM 3687 C C . THR A 1 462 ? -0.984 -2.133 0.897 1.00 96.38 462 THR A C 1
ATOM 3689 O O . THR A 1 462 ? -1.300 -3.312 0.708 1.00 96.38 462 THR A O 1
ATOM 3692 N N . SER A 1 463 ? -1.889 -1.199 1.203 1.00 98.12 463 SER A N 1
ATOM 3693 C CA . SER A 1 463 ? -3.315 -1.482 1.414 1.00 98.12 463 SER A CA 1
ATOM 3694 C C . SER A 1 463 ? -4.034 -1.910 0.135 1.00 98.12 463 SER A C 1
ATOM 3696 O O . SER A 1 463 ? -4.869 -2.807 0.185 1.00 98.12 463 SER A O 1
ATOM 3698 N N . ASP A 1 464 ? -3.682 -1.326 -1.011 1.00 97.12 464 ASP A N 1
ATOM 3699 C CA . ASP A 1 464 ? -4.241 -1.671 -2.322 1.00 97.12 464 ASP A CA 1
ATOM 3700 C C . ASP A 1 464 ? -3.952 -3.127 -2.721 1.00 97.12 464 ASP A C 1
ATOM 3702 O O . ASP A 1 464 ? -4.890 -3.871 -3.011 1.00 97.12 464 ASP A O 1
ATOM 3706 N N . VAL A 1 465 ? -2.686 -3.551 -2.661 1.00 98.06 465 VAL A N 1
ATOM 3707 C CA . VAL A 1 465 ? -2.265 -4.933 -2.959 1.00 98.06 465 VAL A CA 1
ATOM 3708 C C . VAL A 1 465 ? -2.869 -5.904 -1.942 1.00 98.06 465 VAL A C 1
ATOM 3710 O O . VAL A 1 465 ? -3.471 -6.916 -2.304 1.00 98.06 465 VAL A O 1
ATOM 3713 N N . THR A 1 466 ? -2.795 -5.571 -0.649 1.00 98.69 466 THR A N 1
ATOM 3714 C CA . THR A 1 466 ? -3.358 -6.414 0.419 1.00 98.69 466 THR A CA 1
ATOM 3715 C C . THR A 1 466 ? -4.875 -6.583 0.271 1.00 98.69 466 THR A C 1
ATOM 3717 O O . THR A 1 466 ? -5.392 -7.685 0.458 1.00 98.69 466 THR A O 1
ATOM 3720 N N . GLY A 1 467 ? -5.591 -5.521 -0.108 1.00 98.19 467 GLY A N 1
ATOM 3721 C CA . GLY A 1 467 ? -7.024 -5.551 -0.397 1.00 98.19 467 GLY A CA 1
ATOM 3722 C C . GLY A 1 467 ? -7.375 -6.456 -1.579 1.00 98.19 467 GLY A C 1
ATOM 3723 O O . GLY A 1 467 ? -8.286 -7.280 -1.463 1.00 98.19 467 GLY A O 1
ATOM 3724 N N . ARG A 1 468 ? -6.616 -6.378 -2.684 1.00 97.75 468 ARG A N 1
ATOM 3725 C CA . ARG A 1 468 ? -6.817 -7.250 -3.855 1.00 97.75 468 ARG A CA 1
ATOM 3726 C C . ARG A 1 468 ? -6.581 -8.721 -3.528 1.00 97.75 468 ARG A C 1
ATOM 3728 O O . ARG A 1 468 ? -7.379 -9.577 -3.911 1.00 97.75 468 ARG A O 1
ATOM 3735 N N . ILE A 1 469 ? -5.522 -9.028 -2.785 1.00 98.62 469 ILE A N 1
ATOM 3736 C CA . ILE A 1 469 ? -5.248 -10.400 -2.345 1.00 98.62 469 ILE A CA 1
ATOM 3737 C C . ILE A 1 469 ? -6.376 -10.890 -1.440 1.00 98.62 469 ILE A C 1
ATOM 3739 O O . ILE A 1 469 ? -6.849 -12.012 -1.607 1.00 98.62 469 ILE A O 1
ATOM 3743 N N . LEU A 1 470 ? -6.863 -10.048 -0.524 1.00 98.06 470 LEU A N 1
ATOM 3744 C CA . LEU A 1 470 ? -7.978 -10.401 0.349 1.00 98.06 470 LEU A CA 1
ATOM 3745 C C . LEU A 1 470 ? -9.265 -10.695 -0.444 1.00 98.06 470 LEU A C 1
ATOM 3747 O O . LEU A 1 470 ? -9.985 -11.625 -0.089 1.00 98.06 470 LEU A O 1
ATOM 3751 N N . GLU A 1 471 ? -9.521 -9.976 -1.543 1.00 97.44 471 GLU A N 1
ATOM 3752 C CA . GLU A 1 471 ? -10.613 -10.285 -2.481 1.00 97.44 471 GLU A CA 1
ATOM 3753 C C . GLU A 1 471 ? -10.455 -11.685 -3.087 1.00 97.44 471 GLU A C 1
ATOM 3755 O O . GLU A 1 471 ? -11.402 -12.474 -3.077 1.00 97.44 471 GLU A O 1
ATOM 3760 N N . CYS A 1 472 ? -9.248 -12.025 -3.545 1.00 98.25 472 CYS A N 1
ATOM 3761 C CA . CYS A 1 472 ? -8.942 -13.347 -4.089 1.00 98.25 472 CYS A CA 1
ATOM 3762 C C . CYS A 1 472 ? -9.132 -14.459 -3.042 1.00 98.25 472 CYS A C 1
ATOM 3764 O O . CYS A 1 472 ? -9.784 -15.473 -3.313 1.00 98.25 472 CYS A O 1
ATOM 3766 N N . LEU A 1 473 ? -8.637 -14.257 -1.815 1.00 97.94 473 LEU A N 1
ATOM 3767 C CA . LEU A 1 473 ? -8.818 -15.209 -0.715 1.00 97.94 473 LEU A CA 1
ATOM 3768 C C . LEU A 1 473 ? -10.298 -15.381 -0.341 1.00 97.94 473 LEU A C 1
ATOM 3770 O O . LEU A 1 473 ? -10.737 -16.507 -0.094 1.00 97.94 473 LEU A O 1
ATOM 3774 N N . GLY A 1 474 ? -11.066 -14.290 -0.320 1.00 94.88 474 GLY A N 1
ATOM 3775 C CA . GLY A 1 474 ? -12.508 -14.304 -0.082 1.00 94.88 474 GLY A CA 1
ATOM 3776 C C . GLY A 1 474 ? -13.260 -15.119 -1.135 1.00 94.88 474 GLY A C 1
ATOM 3777 O O . GLY A 1 474 ? -14.022 -16.023 -0.782 1.00 94.88 474 GLY A O 1
ATOM 3778 N N . LEU A 1 475 ? -12.966 -14.884 -2.420 1.00 93.88 475 LEU A N 1
ATOM 3779 C CA . LEU A 1 475 ? -13.542 -15.647 -3.529 1.00 93.88 475 LEU A CA 1
ATOM 3780 C C . LEU A 1 475 ? -13.248 -17.146 -3.383 1.00 93.88 475 LEU A C 1
ATOM 3782 O O . LEU A 1 475 ? -14.174 -17.956 -3.410 1.00 93.88 475 LEU A O 1
ATOM 3786 N N . LEU A 1 476 ? -11.985 -17.517 -3.160 1.00 95.62 476 LEU A N 1
ATOM 3787 C CA . LEU A 1 476 ? -11.550 -18.903 -2.949 1.00 95.62 476 LEU A CA 1
ATOM 3788 C C . LEU A 1 476 ? -12.281 -19.584 -1.779 1.00 95.62 476 LEU A C 1
ATOM 3790 O O . LEU A 1 476 ? -12.701 -20.737 -1.886 1.00 95.62 476 LEU A O 1
ATOM 3794 N N . LEU A 1 477 ? -12.456 -18.880 -0.657 1.00 93.38 477 LEU A N 1
ATOM 3795 C CA . LEU A 1 477 ? -13.154 -19.404 0.521 1.00 93.38 477 LEU A CA 1
ATOM 3796 C C . LEU A 1 477 ? -14.657 -19.610 0.286 1.00 93.38 477 LEU A C 1
ATOM 3798 O O . LEU A 1 477 ? -15.244 -20.500 0.912 1.00 93.38 477 LEU A O 1
ATOM 3802 N N . SER A 1 478 ? -15.249 -18.824 -0.616 1.00 87.62 478 SER A N 1
ATOM 3803 C CA . SER A 1 478 ? -16.673 -18.868 -0.963 1.00 87.62 478 SER A CA 1
ATOM 3804 C C . SER A 1 478 ? -17.054 -19.944 -1.989 1.00 87.62 478 SER A C 1
ATOM 3806 O O . SER A 1 478 ? -18.242 -20.204 -2.176 1.00 87.62 478 SER A O 1
ATOM 3808 N N . GLN A 1 479 ? -16.079 -20.591 -2.642 1.00 85.12 479 GLN A N 1
ATOM 3809 C CA . GLN A 1 479 ? -16.345 -21.557 -3.712 1.00 85.12 479 GLN A CA 1
ATOM 3810 C C . GLN A 1 479 ? -17.137 -22.778 -3.224 1.00 85.12 479 GLN A C 1
ATOM 3812 O O . GLN A 1 479 ? -16.697 -23.518 -2.337 1.00 85.12 479 GLN A O 1
ATOM 3817 N N . ARG A 1 480 ? -18.306 -22.996 -3.845 1.00 79.00 480 ARG A N 1
ATOM 3818 C CA . ARG A 1 480 ? -19.237 -24.098 -3.536 1.00 79.00 480 ARG A CA 1
ATOM 3819 C C . ARG A 1 480 ? -19.136 -25.267 -4.519 1.00 79.00 480 ARG A C 1
ATOM 3821 O O . ARG A 1 480 ? -19.176 -26.408 -4.076 1.00 79.00 480 ARG A O 1
ATOM 3828 N N . LYS A 1 481 ? -18.968 -24.994 -5.821 1.00 75.94 481 LYS A N 1
ATOM 3829 C CA . LYS A 1 481 ? -18.897 -26.022 -6.883 1.00 75.94 481 LYS A CA 1
ATOM 3830 C C . LYS A 1 481 ? -17.648 -26.901 -6.768 1.00 75.94 481 LYS A C 1
ATOM 3832 O O . LYS A 1 481 ? -17.714 -28.111 -6.938 1.00 75.94 481 LYS A O 1
ATOM 3837 N N . SER A 1 482 ? -16.517 -26.291 -6.421 1.00 83.19 482 SER A N 1
ATOM 3838 C CA . SER A 1 482 ? -15.234 -26.969 -6.218 1.00 83.19 482 SER A CA 1
ATOM 3839 C C . SER A 1 482 ? -14.658 -26.531 -4.865 1.00 83.19 482 SER A C 1
ATOM 3841 O O . SER A 1 482 ? -13.776 -25.672 -4.807 1.00 83.19 482 SER A O 1
ATOM 3843 N N . PRO A 1 483 ? -15.202 -27.038 -3.739 1.00 84.69 483 PRO A N 1
ATOM 3844 C CA . PRO A 1 483 ? -14.846 -26.543 -2.417 1.00 84.69 483 PRO A CA 1
ATOM 3845 C C . PRO A 1 483 ? -13.403 -26.908 -2.062 1.00 84.69 483 PRO A C 1
ATOM 3847 O O . PRO A 1 483 ? -12.933 -28.017 -2.316 1.00 84.69 483 PRO A O 1
ATOM 3850 N N . LEU A 1 484 ? -12.699 -25.979 -1.416 1.00 90.31 484 LEU A N 1
ATOM 3851 C CA . LEU A 1 484 ? -11.327 -26.207 -0.965 1.00 90.31 484 LEU A CA 1
ATOM 3852 C C . LEU A 1 484 ? -11.245 -27.281 0.126 1.00 90.31 484 LEU A C 1
ATOM 3854 O O . LEU A 1 484 ? -12.110 -27.379 1.006 1.00 90.31 484 LEU A O 1
ATOM 3858 N N . SER A 1 485 ? -10.128 -28.014 0.136 1.00 90.12 485 SER A N 1
ATOM 3859 C CA . SER A 1 485 ? -9.812 -28.945 1.222 1.00 90.12 485 SER A CA 1
ATOM 3860 C C . SER A 1 485 ? -9.707 -28.222 2.579 1.00 90.12 485 SER A C 1
ATOM 3862 O O . SER A 1 485 ? -9.333 -27.043 2.632 1.00 90.12 485 SER A O 1
ATOM 3864 N N . PRO A 1 486 ? -9.962 -28.908 3.714 1.00 91.00 486 PRO A N 1
ATOM 3865 C CA . PRO A 1 486 ? -9.874 -28.292 5.042 1.00 91.00 486 PRO A CA 1
ATOM 3866 C C . PRO A 1 486 ? -8.513 -27.646 5.338 1.00 91.00 486 PRO A C 1
ATOM 3868 O O . PRO A 1 486 ? -8.449 -26.592 5.972 1.00 91.00 486 PRO A O 1
ATOM 3871 N N . ARG A 1 487 ? -7.418 -28.243 4.838 1.00 92.06 487 ARG A N 1
ATOM 3872 C CA . ARG A 1 487 ? -6.058 -27.697 4.969 1.00 92.06 487 ARG A CA 1
ATOM 3873 C C . ARG A 1 487 ? -5.939 -26.334 4.291 1.00 92.06 487 ARG A C 1
ATOM 3875 O O . ARG A 1 487 ? -5.379 -25.414 4.885 1.00 92.06 487 ARG A O 1
ATOM 3882 N N . TRP A 1 488 ? -6.435 -26.218 3.060 1.00 93.94 488 TRP A N 1
ATOM 3883 C CA . TRP A 1 488 ? -6.402 -24.962 2.318 1.00 93.94 488 TRP A CA 1
ATOM 3884 C C . TRP A 1 488 ? -7.279 -23.919 2.986 1.00 93.94 488 TRP A C 1
ATOM 3886 O O . TRP A 1 488 ? -6.773 -22.863 3.354 1.00 93.94 488 TRP A O 1
ATOM 3896 N N . ARG A 1 489 ? -8.537 -24.259 3.277 1.00 94.19 489 ARG A N 1
ATOM 3897 C CA . ARG A 1 489 ? -9.475 -23.356 3.956 1.00 94.19 489 ARG A CA 1
ATOM 3898 C C . ARG A 1 489 ? -8.877 -22.756 5.237 1.00 94.19 489 ARG A C 1
ATOM 3900 O O . ARG A 1 489 ? -8.895 -21.540 5.396 1.00 94.19 489 ARG A O 1
ATOM 3907 N N . HIS A 1 490 ? -8.245 -23.570 6.087 1.00 93.00 490 HIS A N 1
ATOM 3908 C CA . HIS A 1 490 ? -7.584 -23.083 7.305 1.00 93.00 490 HIS A CA 1
ATOM 3909 C C . HIS A 1 490 ? -6.423 -22.112 7.022 1.00 93.00 490 HIS A C 1
ATOM 3911 O O . HIS A 1 490 ? -6.280 -21.099 7.706 1.00 93.00 490 HIS A O 1
ATOM 3917 N N . ARG A 1 491 ? -5.572 -22.396 6.025 1.00 95.69 491 ARG A N 1
ATOM 3918 C CA . ARG A 1 491 ? -4.455 -21.506 5.660 1.00 95.69 491 ARG A CA 1
ATOM 3919 C C . ARG A 1 491 ? -4.945 -20.169 5.115 1.00 95.69 491 ARG A C 1
ATOM 3921 O O . ARG A 1 491 ? -4.430 -19.138 5.541 1.00 95.69 491 ARG A O 1
ATOM 3928 N N . LEU A 1 492 ? -5.938 -20.192 4.225 1.00 96.38 492 LEU A N 1
ATOM 3929 C CA . LEU A 1 492 ? -6.536 -18.977 3.675 1.00 96.38 492 LEU A CA 1
ATOM 3930 C C . LEU A 1 492 ? -7.181 -18.131 4.779 1.00 96.38 492 LEU A C 1
ATOM 3932 O O . LEU A 1 492 ? -6.928 -16.933 4.838 1.00 96.38 492 LEU A O 1
ATOM 3936 N N . GLN A 1 493 ? -7.930 -18.741 5.703 1.00 95.00 493 GLN A N 1
ATOM 3937 C CA . GLN A 1 493 ? -8.515 -18.037 6.851 1.00 95.00 493 GLN A CA 1
ATOM 3938 C C . GLN A 1 493 ? -7.445 -17.404 7.750 1.00 95.00 493 GLN A C 1
ATOM 3940 O O . GLN A 1 493 ? -7.550 -16.234 8.108 1.00 95.00 493 GLN A O 1
ATOM 3945 N N . ALA A 1 494 ? -6.383 -18.147 8.079 1.00 94.94 494 ALA A N 1
ATOM 3946 C CA . ALA A 1 494 ? -5.294 -17.632 8.908 1.00 94.94 494 ALA A CA 1
ATOM 3947 C C . ALA A 1 494 ? -4.531 -16.478 8.235 1.00 94.94 494 ALA A C 1
ATOM 3949 O O . ALA A 1 494 ? -4.104 -15.546 8.915 1.00 94.94 494 ALA A O 1
ATOM 3950 N N . SER A 1 495 ? -4.350 -16.536 6.913 1.00 97.38 495 SER A N 1
ATOM 3951 C CA . SER A 1 495 ? -3.729 -15.457 6.140 1.00 97.38 495 SER A CA 1
ATOM 3952 C C . SER A 1 495 ? -4.644 -14.233 6.035 1.00 97.38 495 SER A C 1
ATOM 3954 O O . SER A 1 495 ? -4.186 -13.117 6.280 1.00 97.38 495 SER A O 1
ATOM 3956 N N . SER A 1 496 ? -5.943 -14.449 5.800 1.00 97.44 496 SER A N 1
ATOM 3957 C CA . SER A 1 496 ? -6.967 -13.396 5.728 1.00 97.44 496 SER A CA 1
ATOM 3958 C C . SER A 1 496 ? -7.088 -12.636 7.050 1.00 97.44 496 SER A C 1
ATOM 3960 O O . SER A 1 496 ? -7.122 -11.413 7.052 1.00 97.44 496 SER A O 1
ATOM 3962 N N . ALA A 1 497 ? -7.055 -13.331 8.192 1.00 95.88 497 ALA A N 1
ATOM 3963 C CA . ALA A 1 497 ? -7.105 -12.689 9.507 1.00 95.88 497 ALA A CA 1
ATOM 3964 C C . ALA A 1 497 ? -5.922 -11.728 9.744 1.00 95.88 497 ALA A C 1
ATOM 3966 O O . ALA A 1 497 ? -6.098 -10.647 10.304 1.00 95.88 497 ALA A O 1
ATOM 3967 N N . LYS A 1 498 ? -4.716 -12.090 9.284 1.00 96.81 498 LYS A N 1
ATOM 3968 C CA . LYS A 1 498 ? -3.544 -11.200 9.352 1.00 96.81 498 LYS A CA 1
ATOM 3969 C C . LYS A 1 498 ? -3.690 -9.993 8.424 1.00 96.81 498 LYS A C 1
ATOM 3971 O O . LYS A 1 498 ? -3.340 -8.890 8.824 1.00 96.81 498 LYS A O 1
ATOM 3976 N N . ALA A 1 499 ? -4.232 -10.204 7.226 1.00 98.25 499 ALA A N 1
ATOM 3977 C CA . ALA A 1 499 ? -4.493 -9.142 6.258 1.00 98.25 499 ALA A CA 1
ATOM 3978 C C . ALA A 1 499 ? -5.517 -8.126 6.791 1.00 98.25 499 ALA A C 1
ATOM 3980 O O . ALA A 1 499 ? -5.292 -6.923 6.721 1.00 98.25 499 ALA A O 1
ATOM 3981 N N . ILE A 1 500 ? -6.608 -8.605 7.399 1.00 97.81 500 ILE A N 1
ATOM 3982 C CA . ILE A 1 500 ? -7.632 -7.765 8.038 1.00 97.81 500 ILE A CA 1
ATOM 3983 C C . ILE A 1 500 ? -7.017 -6.948 9.182 1.00 97.81 500 ILE A C 1
ATOM 3985 O O . ILE A 1 500 ? -7.280 -5.752 9.286 1.00 97.81 500 ILE A O 1
ATOM 3989 N N . ALA A 1 501 ? -6.158 -7.557 10.007 1.00 95.62 501 ALA A N 1
ATOM 3990 C CA . ALA A 1 501 ? -5.458 -6.847 11.078 1.00 95.62 501 ALA A CA 1
ATOM 3991 C C . ALA A 1 501 ? -4.498 -5.763 10.547 1.00 95.62 501 ALA A C 1
ATOM 3993 O O . ALA A 1 501 ? -4.448 -4.670 11.110 1.00 95.62 501 ALA A O 1
ATOM 3994 N N . PHE A 1 502 ? -3.776 -6.038 9.454 1.00 97.81 502 PHE A N 1
ATOM 3995 C CA . PHE A 1 502 ? -2.943 -5.049 8.762 1.00 97.81 502 PHE A CA 1
ATOM 3996 C C . PHE A 1 502 ? -3.781 -3.866 8.259 1.00 97.81 502 PHE A C 1
ATOM 3998 O O . PHE A 1 502 ? -3.494 -2.720 8.597 1.00 97.81 502 PHE A O 1
ATOM 4005 N N . LEU A 1 503 ? -4.869 -4.134 7.531 1.00 98.25 503 LEU A N 1
ATOM 4006 C CA . LEU A 1 503 ? -5.747 -3.095 6.981 1.00 98.25 503 LEU A CA 1
ATOM 4007 C C . LEU A 1 503 ? -6.399 -2.242 8.073 1.00 98.25 503 LEU A C 1
ATOM 4009 O O . LEU A 1 503 ? -6.548 -1.035 7.897 1.00 98.25 503 LEU A O 1
ATOM 4013 N N . ALA A 1 504 ? -6.727 -2.839 9.220 1.00 95.94 504 ALA A N 1
ATOM 4014 C CA . ALA A 1 504 ? -7.271 -2.110 10.361 1.00 95.94 504 ALA A CA 1
ATOM 4015 C C . ALA A 1 504 ? -6.259 -1.158 11.007 1.00 95.94 504 ALA A C 1
ATOM 4017 O O . ALA A 1 504 ? -6.658 -0.164 11.609 1.00 95.94 504 ALA A O 1
ATOM 4018 N N . LYS A 1 505 ? -4.961 -1.453 10.891 1.00 94.88 505 LYS A N 1
ATOM 4019 C CA . LYS A 1 505 ? -3.883 -0.577 11.356 1.00 94.88 505 LYS A CA 1
ATOM 4020 C C . LYS A 1 505 ? -3.592 0.558 10.368 1.00 94.88 505 LYS A C 1
ATOM 4022 O O . LYS A 1 505 ? -3.248 1.651 10.804 1.00 94.88 505 LYS A O 1
ATOM 4027 N N . GLU A 1 506 ? -3.720 0.295 9.069 1.00 95.62 506 GLU A N 1
ATOM 4028 C CA . GLU A 1 506 ? -3.433 1.264 8.000 1.00 95.62 506 GLU A CA 1
ATOM 4029 C C . GLU A 1 506 ? -4.628 2.165 7.638 1.00 95.62 506 GLU A C 1
ATOM 4031 O O . GLU A 1 506 ? -4.465 3.093 6.848 1.00 95.62 506 GLU A O 1
ATOM 4036 N N . GLN A 1 507 ? -5.829 1.914 8.179 1.00 96.56 507 GLN A N 1
ATOM 4037 C CA . GLN A 1 507 ? -6.993 2.771 7.934 1.00 96.56 507 GLN A CA 1
ATOM 4038 C C . GLN A 1 507 ? -6.763 4.166 8.537 1.00 96.56 507 GLN A C 1
ATOM 4040 O O . GLN A 1 507 ? -6.533 4.300 9.741 1.00 96.56 507 GLN A O 1
ATOM 4045 N N . GLU A 1 508 ? -6.846 5.212 7.712 1.00 93.75 508 GLU A N 1
ATOM 4046 C CA . GLU A 1 508 ? -6.678 6.591 8.175 1.00 93.75 508 GLU A CA 1
ATOM 4047 C C . GLU A 1 508 ? -7.933 7.106 8.904 1.00 93.75 508 GLU A C 1
ATOM 4049 O O . GLU A 1 508 ? -9.004 6.500 8.863 1.00 93.75 508 GLU A O 1
ATOM 4054 N N . SER A 1 509 ? -7.831 8.259 9.574 1.00 88.38 509 SER A N 1
ATOM 4055 C CA . SER A 1 509 ? -8.943 8.845 10.341 1.00 88.38 509 SER A CA 1
ATOM 4056 C C . SER A 1 509 ? -10.153 9.235 9.487 1.00 88.38 509 SER A C 1
ATOM 4058 O O . SER A 1 509 ? -11.255 9.319 10.016 1.00 88.38 509 SER A O 1
ATOM 4060 N N . SER A 1 510 ? -9.958 9.464 8.184 1.00 86.88 510 SER A N 1
ATOM 4061 C CA . SER A 1 510 ? -11.046 9.655 7.215 1.00 86.88 510 SER A CA 1
ATOM 4062 C C . SER A 1 510 ? -11.813 8.363 6.913 1.00 86.88 510 SER A C 1
ATOM 4064 O O . SER A 1 510 ? -12.886 8.412 6.330 1.00 86.88 510 SER A O 1
ATOM 4066 N N . GLY A 1 511 ? -11.269 7.197 7.274 1.00 91.06 511 GLY A N 1
ATOM 4067 C CA . GLY A 1 511 ? -11.785 5.884 6.891 1.00 91.06 511 GLY A CA 1
ATOM 4068 C C . GLY A 1 511 ? -11.239 5.359 5.558 1.00 91.06 511 GLY A C 1
ATOM 4069 O O . GLY A 1 511 ? -11.497 4.199 5.234 1.00 91.06 511 GLY A O 1
ATOM 4070 N N . ALA A 1 512 ? -10.486 6.161 4.801 1.00 95.44 512 ALA A N 1
ATOM 4071 C CA . ALA A 1 512 ? -9.859 5.761 3.541 1.00 95.44 512 ALA A CA 1
ATOM 4072 C C . ALA A 1 512 ? -8.514 5.037 3.754 1.00 95.44 512 ALA A C 1
ATOM 4074 O O . ALA A 1 512 ? -7.926 5.080 4.839 1.00 95.44 512 ALA A O 1
ATOM 4075 N N . TRP A 1 513 ? -8.006 4.410 2.689 1.00 97.56 513 TRP A N 1
ATOM 4076 C CA . TRP A 1 513 ? -6.665 3.824 2.638 1.00 97.56 513 TRP A CA 1
ATOM 4077 C C . TRP A 1 513 ? -5.836 4.440 1.519 1.00 97.56 513 TRP A C 1
ATOM 4079 O O . TRP A 1 513 ? -6.312 4.614 0.398 1.00 97.56 513 TRP A O 1
ATOM 4089 N N . TRP A 1 514 ? -4.568 4.702 1.822 1.00 95.50 514 TRP A N 1
ATOM 4090 C CA . TRP A 1 514 ? -3.568 5.125 0.849 1.00 95.50 514 TRP A CA 1
ATOM 4091 C C . TRP A 1 514 ? -3.252 3.993 -0.147 1.00 95.50 514 TRP A C 1
ATOM 4093 O O . TRP A 1 514 ? -3.014 2.851 0.262 1.00 95.50 514 TRP A O 1
ATOM 4103 N N . GLY A 1 515 ? -3.250 4.302 -1.447 1.00 95.12 515 GLY A N 1
ATOM 4104 C CA . GLY A 1 515 ? -2.946 3.364 -2.537 1.00 95.12 515 GLY A CA 1
ATOM 4105 C C . GLY A 1 515 ? -1.639 3.711 -3.251 1.00 95.12 515 GLY A C 1
ATOM 4106 O O . GLY A 1 515 ? -1.349 4.886 -3.475 1.00 95.12 515 GLY A O 1
ATOM 4107 N N . ARG A 1 516 ? -0.837 2.707 -3.626 1.00 93.31 516 ARG A N 1
ATOM 4108 C CA . ARG A 1 516 ? 0.488 2.904 -4.233 1.00 93.31 516 ARG A CA 1
ATOM 4109 C C . ARG A 1 516 ? 0.497 2.806 -5.747 1.00 93.31 516 ARG A C 1
ATOM 4111 O O . ARG A 1 516 ? 1.249 3.573 -6.339 1.00 93.31 516 ARG A O 1
ATOM 4118 N N . TRP A 1 517 ? -0.224 1.850 -6.336 1.00 93.25 517 TRP A N 1
ATOM 4119 C CA . TRP A 1 517 ? -0.048 1.425 -7.741 1.00 93.25 517 TRP A CA 1
ATOM 4120 C C . TRP A 1 517 ? -1.120 1.955 -8.707 1.00 93.25 517 TRP A C 1
ATOM 4122 O O . TRP A 1 517 ? -0.923 2.001 -9.925 1.00 93.25 517 TRP A O 1
ATOM 4132 N N . GLY A 1 518 ? -2.245 2.407 -8.161 1.00 92.00 518 GLY A N 1
ATOM 4133 C CA . GLY A 1 518 ? -3.217 3.264 -8.835 1.00 92.00 518 GLY A CA 1
ATOM 4134 C C . GLY A 1 518 ? -3.406 4.554 -8.048 1.00 92.00 518 GLY A C 1
ATOM 4135 O O . GLY A 1 518 ? -2.932 4.649 -6.918 1.00 92.00 518 GLY A O 1
ATOM 4136 N N . ASN A 1 519 ? -4.083 5.539 -8.642 1.00 93.25 519 ASN A N 1
ATOM 4137 C CA . ASN A 1 519 ? -4.192 6.894 -8.100 1.00 93.25 519 ASN A CA 1
ATOM 4138 C C . ASN A 1 519 ? -4.795 6.934 -6.682 1.00 93.25 519 ASN A C 1
ATOM 4140 O O . ASN A 1 519 ? -6.010 6.936 -6.485 1.00 93.25 519 ASN A O 1
ATOM 4144 N N . ASN A 1 520 ? -3.873 6.930 -5.727 1.00 95.25 520 ASN A N 1
ATOM 4145 C CA . ASN A 1 520 ? -3.981 7.121 -4.296 1.00 95.25 520 ASN A CA 1
ATOM 4146 C C . ASN A 1 520 ? -5.266 6.606 -3.622 1.00 95.25 520 ASN A C 1
ATOM 4148 O O . ASN A 1 520 ? -5.497 5.392 -3.599 1.00 95.25 520 ASN A O 1
ATOM 4152 N N . TYR A 1 521 ? -6.051 7.487 -2.990 1.00 96.38 521 TYR A N 1
ATOM 4153 C CA . TYR A 1 521 ? -7.031 7.083 -1.984 1.00 96.38 521 TYR A CA 1
ATOM 4154 C C . TYR A 1 521 ? -8.226 6.363 -2.595 1.00 96.38 521 TYR A C 1
ATOM 4156 O O . TYR A 1 521 ? -8.643 5.343 -2.049 1.00 96.38 521 TYR A O 1
ATOM 4164 N N . HIS A 1 522 ? -8.765 6.821 -3.727 1.00 95.12 522 HIS A N 1
ATOM 4165 C CA . HIS A 1 522 ? -9.863 6.110 -4.387 1.00 95.12 522 HIS A CA 1
ATOM 4166 C C . HIS A 1 522 ? -9.454 4.699 -4.820 1.00 95.12 522 HIS A C 1
ATOM 4168 O O . HIS A 1 522 ? -10.204 3.754 -4.567 1.00 95.12 522 HIS A O 1
ATOM 4174 N N . TYR A 1 523 ? -8.267 4.538 -5.416 1.00 95.69 523 TYR A N 1
ATOM 4175 C CA . TYR A 1 523 ? -7.777 3.223 -5.836 1.00 95.69 523 TYR A CA 1
ATOM 4176 C C . TYR A 1 523 ? -7.550 2.290 -4.641 1.00 95.69 523 TYR A C 1
ATOM 4178 O O . TYR A 1 523 ? -8.085 1.178 -4.601 1.00 95.69 523 TYR A O 1
ATOM 4186 N N . GLY A 1 524 ? -6.789 2.754 -3.642 1.00 96.75 524 GLY A N 1
ATOM 4187 C CA . GLY A 1 524 ? -6.469 1.958 -2.458 1.00 96.75 524 GLY A CA 1
ATOM 4188 C C . GLY A 1 524 ? -7.711 1.560 -1.679 1.00 96.75 524 GLY A C 1
ATOM 4189 O O . GLY A 1 524 ? -7.903 0.386 -1.360 1.00 96.75 524 GLY A O 1
ATOM 4190 N N . THR A 1 525 ? -8.608 2.515 -1.459 1.00 97.12 525 THR A N 1
ATOM 4191 C CA . THR A 1 525 ? -9.861 2.291 -0.740 1.00 97.12 525 THR A CA 1
ATOM 4192 C C . THR A 1 525 ? -10.776 1.312 -1.466 1.00 97.12 525 THR A C 1
ATOM 4194 O O . THR A 1 525 ? -11.325 0.410 -0.831 1.00 97.12 525 THR A O 1
ATOM 4197 N N . ALA A 1 526 ? -10.912 1.428 -2.789 1.00 95.88 526 ALA A N 1
ATOM 4198 C CA . ALA A 1 526 ? -11.746 0.512 -3.553 1.00 95.88 526 ALA A CA 1
ATOM 4199 C C . ALA A 1 526 ? -11.213 -0.924 -3.508 1.00 95.88 526 ALA A C 1
ATOM 4201 O O . ALA A 1 526 ? -11.976 -1.844 -3.212 1.00 95.88 526 ALA A O 1
ATOM 4202 N N . ASN A 1 527 ? -9.907 -1.134 -3.710 1.00 96.50 527 ASN A N 1
ATOM 4203 C CA . ASN A 1 527 ? -9.306 -2.466 -3.588 1.00 96.50 527 ASN A CA 1
ATOM 4204 C C . ASN A 1 527 ? -9.506 -3.067 -2.184 1.00 96.50 527 ASN A C 1
ATOM 4206 O O . ASN A 1 527 ? -9.848 -4.245 -2.063 1.00 96.50 527 ASN A O 1
ATOM 4210 N N . VAL A 1 528 ? -9.359 -2.268 -1.122 1.00 98.00 528 VAL A N 1
ATOM 4211 C CA . VAL A 1 528 ? -9.596 -2.726 0.256 1.00 98.00 528 VAL A CA 1
ATOM 4212 C C . VAL A 1 528 ? -11.055 -3.113 0.485 1.00 98.00 528 VAL A C 1
ATOM 4214 O O . VAL A 1 528 ? -11.319 -4.202 0.995 1.00 98.00 528 VAL A O 1
ATOM 4217 N N . LEU A 1 529 ? -12.012 -2.276 0.079 1.00 94.88 529 LEU A N 1
ATOM 4218 C CA . LEU A 1 529 ? -13.438 -2.572 0.245 1.00 94.88 529 LEU A CA 1
ATOM 4219 C C . LEU A 1 529 ? -13.872 -3.801 -0.555 1.00 94.88 529 LEU A C 1
ATOM 4221 O O . LEU A 1 529 ? -14.678 -4.596 -0.066 1.00 94.88 529 LEU A O 1
ATOM 4225 N N . ARG A 1 530 ? -13.314 -3.999 -1.756 1.00 93.06 530 ARG A N 1
ATOM 4226 C CA . ARG A 1 530 ? -13.536 -5.209 -2.557 1.00 93.06 530 ARG A CA 1
ATOM 4227 C C . ARG A 1 530 ? -13.133 -6.472 -1.797 1.00 93.06 530 ARG A C 1
ATOM 4229 O O . ARG A 1 530 ? -13.887 -7.444 -1.821 1.00 93.06 530 ARG A O 1
ATOM 4236 N N . GLY A 1 531 ? -12.000 -6.433 -1.094 1.00 95.06 531 GLY A N 1
ATOM 4237 C CA . GLY A 1 531 ? -11.518 -7.526 -0.252 1.00 95.06 531 GLY A CA 1
ATOM 4238 C C . GLY A 1 531 ? -12.323 -7.715 1.031 1.00 95.06 531 GLY A C 1
ATOM 4239 O O . GLY A 1 531 ? -12.830 -8.806 1.290 1.00 95.06 531 GLY A O 1
ATOM 4240 N N . LEU A 1 532 ? -12.494 -6.652 1.822 1.00 94.94 532 LEU A N 1
ATOM 4241 C CA . LEU A 1 532 ? -13.190 -6.709 3.111 1.00 94.94 532 LEU A CA 1
ATOM 4242 C C . LEU A 1 532 ? -14.662 -7.112 2.981 1.00 94.94 532 LEU A C 1
ATOM 4244 O O . LEU A 1 532 ? -15.189 -7.747 3.894 1.00 94.94 532 LEU A O 1
ATOM 4248 N N . ALA A 1 533 ? -15.321 -6.813 1.857 1.00 89.50 533 ALA A N 1
ATOM 4249 C CA . ALA A 1 533 ? -16.717 -7.184 1.630 1.00 89.50 533 ALA A CA 1
ATOM 4250 C C . ALA A 1 533 ? -16.984 -8.695 1.753 1.00 89.50 533 ALA A C 1
ATOM 4252 O O . ALA A 1 533 ? -18.065 -9.081 2.192 1.00 89.50 533 ALA A O 1
ATOM 4253 N N . TRP A 1 534 ? -16.001 -9.546 1.442 1.00 90.50 534 TRP A N 1
ATOM 4254 C CA . TRP A 1 534 ? -16.110 -11.001 1.618 1.00 90.50 534 TRP A CA 1
ATOM 4255 C C . TRP A 1 534 ? -16.138 -11.440 3.085 1.00 90.50 534 TRP A C 1
ATOM 4257 O O . TRP A 1 534 ? -16.624 -12.524 3.396 1.00 90.50 534 TRP A O 1
ATOM 4267 N N . PHE A 1 535 ? -15.623 -10.603 3.986 1.00 89.62 535 PHE A N 1
ATOM 4268 C CA . PHE A 1 535 ? -15.458 -10.914 5.404 1.00 89.62 535 PHE A CA 1
ATOM 4269 C C . PHE A 1 535 ? -16.357 -10.066 6.304 1.00 89.62 535 PHE A C 1
ATOM 4271 O O . PHE A 1 535 ? -16.577 -10.446 7.447 1.00 89.62 535 PHE A O 1
ATOM 4278 N N . ALA A 1 536 ? -16.924 -8.963 5.807 1.00 83.50 536 ALA A N 1
ATOM 4279 C CA . ALA A 1 536 ? -17.706 -8.003 6.588 1.00 83.50 536 ALA A CA 1
ATOM 4280 C C . ALA A 1 536 ? -18.931 -8.610 7.298 1.00 83.50 536 ALA A C 1
ATOM 4282 O O . ALA A 1 536 ? -19.375 -8.075 8.305 1.00 83.50 536 ALA A O 1
ATOM 4283 N N . GLN A 1 537 ? -19.477 -9.726 6.806 1.00 74.88 537 GLN A N 1
ATOM 4284 C CA . GLN A 1 537 ? -20.587 -10.421 7.474 1.00 74.88 537 GLN A CA 1
ATOM 4285 C C . GLN A 1 537 ? -20.129 -11.336 8.620 1.00 74.88 537 GLN A C 1
ATOM 4287 O O . GLN A 1 537 ? -20.912 -11.644 9.512 1.00 74.88 537 GLN A O 1
ATOM 4292 N N . THR A 1 538 ? -18.875 -11.793 8.596 1.00 76.06 538 THR A N 1
ATOM 4293 C CA . THR A 1 538 ? -18.332 -12.777 9.551 1.00 76.06 538 THR A CA 1
ATOM 4294 C C . THR A 1 538 ? -17.279 -12.196 10.493 1.00 76.06 538 THR A C 1
ATOM 4296 O O . THR A 1 538 ? -16.984 -12.786 11.529 1.00 76.06 538 THR A O 1
ATOM 4299 N N . ASP A 1 539 ? -16.693 -11.057 10.133 1.00 79.12 539 ASP A N 1
ATOM 4300 C CA . ASP A 1 539 ? -15.651 -10.365 10.878 1.00 79.12 539 ASP A CA 1
ATOM 4301 C C . ASP A 1 539 ? -16.144 -8.953 11.253 1.00 79.12 539 ASP A C 1
ATOM 4303 O O . ASP A 1 539 ? -16.228 -8.067 10.393 1.00 79.12 539 ASP A O 1
ATOM 4307 N N . PRO A 1 540 ? -16.466 -8.712 12.539 1.00 79.88 540 PRO A N 1
ATOM 4308 C CA . PRO A 1 540 ? -16.945 -7.411 13.002 1.00 79.88 540 PRO A CA 1
ATOM 4309 C C . PRO A 1 540 ? -15.949 -6.263 12.788 1.00 79.88 540 PRO A C 1
ATOM 4311 O O . PRO A 1 540 ? -16.367 -5.114 12.643 1.00 79.88 540 PRO A O 1
ATOM 4314 N N . SER A 1 541 ? -14.640 -6.547 12.777 1.00 81.88 541 SER A N 1
ATOM 4315 C CA . SER A 1 541 ? -13.615 -5.540 12.488 1.00 81.88 541 SER A CA 1
ATOM 4316 C C . SER A 1 541 ? -13.668 -5.146 11.016 1.00 81.88 541 SER A C 1
ATOM 4318 O O . SER A 1 541 ? -13.634 -3.957 10.705 1.00 81.88 541 SER A O 1
ATOM 4320 N N . ALA A 1 542 ? -13.805 -6.120 10.110 1.00 82.62 542 ALA A N 1
ATOM 4321 C CA . ALA A 1 542 ? -13.992 -5.856 8.685 1.00 82.62 542 ALA A CA 1
ATOM 4322 C C . ALA A 1 542 ? -15.256 -5.029 8.420 1.00 82.62 542 ALA A C 1
ATOM 4324 O O . ALA A 1 542 ? -15.204 -4.049 7.677 1.00 82.62 542 ALA A O 1
ATOM 4325 N N . GLN A 1 543 ? -16.367 -5.368 9.080 1.00 85.31 543 GLN A N 1
ATOM 4326 C CA . GLN A 1 543 ? -17.616 -4.614 8.980 1.00 85.31 543 GLN A CA 1
ATOM 4327 C C . GLN A 1 543 ? -17.440 -3.148 9.398 1.00 85.31 543 GLN A C 1
ATOM 4329 O O . GLN A 1 543 ? -17.830 -2.240 8.666 1.00 85.31 543 GLN A O 1
ATOM 4334 N N . MET A 1 544 ? -16.818 -2.919 10.560 1.00 80.75 544 MET A N 1
ATOM 4335 C CA . MET A 1 544 ? -16.578 -1.580 11.100 1.00 80.75 544 MET A CA 1
ATOM 4336 C C . MET A 1 544 ? -15.709 -0.737 10.165 1.00 80.75 544 MET A C 1
ATOM 4338 O O . MET A 1 544 ? -16.033 0.421 9.899 1.00 80.75 544 MET A O 1
ATOM 4342 N N . MET A 1 545 ? -14.624 -1.323 9.650 1.00 88.94 545 MET A N 1
ATOM 4343 C CA . MET A 1 545 ? -13.758 -0.655 8.681 1.00 88.94 545 MET A CA 1
ATOM 4344 C C . MET A 1 545 ? -14.549 -0.211 7.452 1.00 88.94 545 MET A C 1
ATOM 4346 O O . MET A 1 545 ? -14.454 0.954 7.081 1.00 88.94 545 MET A O 1
ATOM 4350 N N . CYS A 1 546 ? -15.374 -1.099 6.883 1.00 86.81 546 CYS A N 1
ATOM 4351 C CA . CYS A 1 546 ? -16.187 -0.785 5.708 1.00 86.81 546 CYS A CA 1
ATOM 4352 C C . CYS A 1 546 ? -17.154 0.377 5.969 1.00 86.81 546 CYS A C 1
ATOM 4354 O O . CYS A 1 546 ? -17.231 1.295 5.158 1.00 86.81 546 CYS A O 1
ATOM 4356 N N . MET A 1 547 ? -17.864 0.370 7.103 1.00 83.06 547 MET A N 1
ATOM 4357 C CA . MET A 1 547 ? -18.856 1.407 7.414 1.00 83.06 547 MET A CA 1
ATOM 4358 C C . MET A 1 547 ? -18.243 2.807 7.518 1.00 83.06 547 MET A C 1
ATOM 4360 O O . MET A 1 547 ? -18.812 3.758 6.988 1.00 83.06 547 MET A O 1
ATOM 4364 N N . ARG A 1 548 ? -17.064 2.937 8.142 1.00 81.88 548 ARG A N 1
ATOM 4365 C CA . ARG A 1 548 ? -16.353 4.226 8.250 1.00 81.88 548 ARG A CA 1
ATOM 4366 C C . ARG A 1 548 ? -16.003 4.800 6.880 1.00 81.88 548 ARG A C 1
ATOM 4368 O O . ARG A 1 548 ? -16.144 5.995 6.653 1.00 81.88 548 ARG A O 1
ATOM 4375 N N . THR A 1 549 ? -15.593 3.940 5.957 1.00 89.75 549 THR A N 1
ATOM 4376 C CA . THR A 1 549 ? -15.190 4.329 4.605 1.00 89.75 549 THR A CA 1
ATOM 4377 C C . THR A 1 549 ? -16.353 4.798 3.735 1.00 89.75 549 THR A C 1
ATOM 4379 O O . THR A 1 549 ? -16.168 5.674 2.895 1.00 89.75 549 THR A O 1
ATOM 4382 N N . LEU A 1 550 ? -17.555 4.237 3.912 1.00 87.12 550 LEU A N 1
ATOM 4383 C CA . LEU A 1 550 ? -18.708 4.608 3.086 1.00 87.12 550 LEU A CA 1
ATOM 4384 C C . LEU A 1 550 ? -19.072 6.095 3.221 1.00 87.12 550 LEU A C 1
ATOM 4386 O O . LEU A 1 550 ? -19.471 6.690 2.226 1.00 87.12 550 LEU A O 1
ATOM 4390 N N . SER A 1 551 ? -18.878 6.697 4.403 1.00 84.81 551 SER A N 1
ATOM 4391 C CA . SER A 1 551 ? -19.062 8.147 4.604 1.00 84.81 551 SER A CA 1
ATOM 4392 C C . SER A 1 551 ? -18.101 8.960 3.735 1.00 84.81 551 SER A C 1
ATOM 4394 O O . SER A 1 551 ? -18.512 9.882 3.040 1.00 84.81 551 SER A O 1
ATOM 4396 N N . TRP A 1 552 ? -16.825 8.568 3.699 1.00 92.50 552 TRP A N 1
ATOM 4397 C CA . TRP A 1 552 ? -15.805 9.267 2.916 1.00 92.50 552 TRP A CA 1
ATOM 4398 C C . TRP A 1 552 ? -16.072 9.215 1.404 1.00 92.50 552 TRP A C 1
ATOM 4400 O O . TRP A 1 552 ? -15.852 10.202 0.701 1.00 92.50 552 TRP A O 1
ATOM 4410 N N . ILE A 1 553 ? -16.584 8.092 0.886 1.00 93.56 553 ILE A N 1
ATOM 4411 C CA . ILE A 1 553 ? -16.947 7.985 -0.538 1.00 93.56 553 ILE A CA 1
ATOM 4412 C C . ILE A 1 553 ? -18.097 8.942 -0.885 1.00 93.56 553 ILE A C 1
ATOM 4414 O O . ILE A 1 553 ? -18.077 9.546 -1.957 1.00 93.56 553 ILE A O 1
ATOM 4418 N N . ASP A 1 554 ? -19.072 9.124 0.008 1.00 90.12 554 ASP A N 1
ATOM 4419 C CA . ASP A 1 554 ? -20.162 10.082 -0.216 1.00 90.12 554 ASP A CA 1
ATOM 4420 C C . ASP A 1 554 ? -19.661 11.528 -0.217 1.00 90.12 554 ASP A C 1
ATOM 4422 O O . ASP A 1 554 ? -20.026 12.317 -1.088 1.00 90.12 554 ASP A O 1
ATOM 4426 N N . GLU A 1 555 ? -18.796 11.866 0.742 1.00 91.38 555 GLU A N 1
ATOM 4427 C CA . GLU A 1 555 ? -18.221 13.206 0.904 1.00 91.38 555 GLU A CA 1
ATOM 4428 C C . GLU A 1 555 ? -17.329 13.626 -0.276 1.00 91.38 555 GLU A C 1
ATOM 4430 O O . GLU A 1 555 ? -17.132 14.819 -0.505 1.00 91.38 555 GLU A O 1
ATOM 4435 N N . THR A 1 556 ? -16.816 12.658 -1.040 1.00 95.00 556 THR A N 1
ATOM 4436 C CA . THR A 1 556 ? -15.919 12.873 -2.188 1.00 95.00 556 THR A CA 1
ATOM 4437 C C . THR A 1 556 ? -16.618 12.778 -3.550 1.00 95.00 556 THR A C 1
ATOM 4439 O O . THR A 1 556 ? -15.962 12.901 -4.584 1.00 95.00 556 THR A O 1
ATOM 4442 N N . GLN A 1 557 ? -17.947 12.597 -3.602 1.00 97.88 557 GLN A N 1
ATOM 4443 C CA . GLN A 1 557 ? -18.675 12.622 -4.877 1.00 97.88 557 GLN A CA 1
ATOM 4444 C C . GLN A 1 557 ? -18.748 14.048 -5.440 1.00 97.88 557 GLN A C 1
ATOM 4446 O O . GLN A 1 557 ? -19.253 14.972 -4.800 1.00 97.88 557 GLN A O 1
ATOM 4451 N N . ASN A 1 558 ? -18.328 14.225 -6.693 1.00 97.50 558 ASN A N 1
ATOM 4452 C CA . ASN A 1 558 ? -18.390 15.516 -7.366 1.00 97.50 558 ASN A CA 1
ATOM 4453 C C . ASN A 1 558 ? -19.837 15.943 -7.677 1.00 97.50 558 ASN A C 1
ATOM 4455 O O . ASN A 1 558 ? -20.786 15.150 -7.728 1.00 97.50 558 ASN A O 1
ATOM 4459 N N . ALA A 1 559 ? -20.022 17.239 -7.947 1.00 96.06 559 ALA A N 1
ATOM 4460 C CA . ALA A 1 559 ? -21.329 17.806 -8.290 1.00 96.06 559 ALA A CA 1
ATOM 4461 C C . ALA A 1 559 ? -21.932 17.209 -9.580 1.00 96.06 559 ALA A C 1
ATOM 4463 O O . ALA A 1 559 ? -23.153 17.098 -9.696 1.00 96.06 559 ALA A O 1
ATOM 4464 N N . ASP A 1 560 ? -21.094 16.758 -10.515 1.00 96.06 560 ASP A N 1
ATOM 4465 C CA . ASP A 1 560 ? -21.517 16.084 -11.749 1.00 96.06 560 ASP A CA 1
ATOM 4466 C C . ASP A 1 560 ? -21.955 14.621 -11.536 1.00 96.06 560 ASP A C 1
ATOM 4468 O O . ASP A 1 560 ? -22.525 14.018 -12.438 1.00 96.06 560 ASP A O 1
ATOM 4472 N N . GLY A 1 561 ? -21.755 14.065 -10.336 1.00 96.62 561 GLY A N 1
ATOM 4473 C CA . GLY A 1 561 ? -22.124 12.695 -9.976 1.00 96.62 561 GLY A CA 1
ATOM 4474 C C . GLY A 1 561 ? -20.998 11.673 -10.116 1.00 96.62 561 GLY A C 1
ATOM 4475 O O . GLY A 1 561 ? -21.157 10.554 -9.631 1.00 96.62 561 GLY A O 1
ATOM 4476 N N . GLY A 1 562 ? -19.874 12.041 -10.729 1.00 96.81 562 GLY A N 1
ATOM 4477 C CA . GLY A 1 562 ? -18.691 11.190 -10.801 1.00 96.81 562 GLY A CA 1
ATOM 4478 C C . GLY A 1 562 ? -17.781 11.330 -9.578 1.00 96.81 562 GLY A C 1
ATOM 4479 O O . GLY A 1 562 ? -18.055 12.095 -8.651 1.00 96.81 562 GLY A O 1
ATOM 4480 N N . TRP A 1 563 ? -16.671 10.596 -9.607 1.00 97.12 563 TRP A N 1
ATOM 4481 C CA . TRP A 1 563 ? -15.572 10.712 -8.644 1.00 97.12 563 TRP A CA 1
ATOM 4482 C C . TRP A 1 563 ? -14.253 10.927 -9.368 1.00 97.12 563 TRP A C 1
ATOM 4484 O O . TRP A 1 563 ? -14.075 10.500 -10.516 1.00 97.12 563 TRP A O 1
ATOM 4494 N N . GLY A 1 564 ? -13.316 11.574 -8.684 1.00 94.31 564 GLY A N 1
ATOM 4495 C CA . GLY A 1 564 ? -12.031 11.947 -9.245 1.00 94.31 564 GLY A CA 1
ATOM 4496 C C . GLY A 1 564 ? -11.019 12.308 -8.177 1.00 94.31 564 GLY A C 1
ATOM 4497 O O . GLY A 1 564 ? -11.372 12.842 -7.135 1.00 94.31 564 GLY A O 1
ATOM 4498 N N . GLU A 1 565 ? -9.746 12.061 -8.463 1.00 94.06 565 GLU A N 1
ATOM 4499 C CA . GLU A 1 565 ? -8.654 12.419 -7.565 1.00 94.06 565 GLU A CA 1
ATOM 4500 C C . GLU A 1 565 ? -7.458 12.962 -8.348 1.00 94.06 565 GLU A C 1
ATOM 4502 O O . GLU A 1 565 ? -7.134 12.482 -9.436 1.00 94.06 565 GLU A O 1
ATOM 4507 N N . THR A 1 566 ? -6.803 13.986 -7.809 1.00 92.81 566 THR A N 1
ATOM 4508 C CA . THR A 1 566 ? -5.548 14.519 -8.345 1.00 92.81 566 THR A CA 1
ATOM 4509 C C . THR A 1 566 ? -4.346 13.741 -7.816 1.00 92.81 566 THR A C 1
ATOM 4511 O O . THR A 1 566 ? -4.263 13.459 -6.625 1.00 92.81 566 THR A O 1
ATOM 4514 N N . LEU A 1 567 ? -3.344 13.496 -8.668 1.00 92.69 567 LEU A N 1
ATOM 4515 C CA . LEU A 1 567 ? -2.060 12.905 -8.256 1.00 92.69 567 LEU A CA 1
ATOM 4516 C C . LEU A 1 567 ? -1.330 13.752 -7.195 1.00 92.69 567 LEU A C 1
ATOM 4518 O O .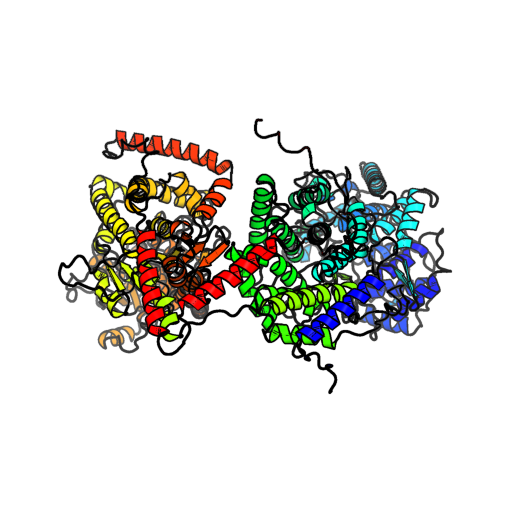 LEU A 1 567 ? -0.459 13.252 -6.485 1.00 92.69 567 LEU A O 1
ATOM 4522 N N . ALA A 1 568 ? -1.687 15.034 -7.049 1.00 92.00 568 ALA A N 1
ATOM 4523 C CA . ALA A 1 568 ? -1.155 15.888 -5.989 1.00 92.00 568 ALA A CA 1
ATOM 4524 C C . ALA A 1 568 ? -1.537 15.410 -4.572 1.00 92.00 568 ALA A C 1
ATOM 4526 O O . ALA A 1 568 ? -0.868 15.801 -3.612 1.00 92.00 568 ALA A O 1
ATOM 4527 N N . SER A 1 569 ? -2.535 14.526 -4.425 1.00 94.12 569 SER A N 1
ATOM 4528 C CA . SER A 1 569 ? -2.926 13.955 -3.129 1.00 94.12 569 SER A CA 1
ATOM 4529 C C . SER A 1 569 ? -1.836 13.086 -2.484 1.00 94.12 569 SER A C 1
ATOM 4531 O O . SER A 1 569 ? -1.861 12.858 -1.273 1.00 94.12 569 SER A O 1
ATOM 4533 N N . TYR A 1 570 ? -0.839 12.637 -3.262 1.00 92.06 570 TYR A N 1
ATOM 4534 C CA . TYR A 1 570 ? 0.355 11.969 -2.733 1.00 92.06 570 TYR A CA 1
ATOM 4535 C C . TYR A 1 570 ? 1.262 12.900 -1.924 1.00 92.06 570 TYR A C 1
ATOM 4537 O O . TYR A 1 570 ? 1.973 12.435 -1.033 1.00 92.06 570 TYR A O 1
ATOM 4545 N N . VAL A 1 571 ? 1.252 14.198 -2.234 1.00 89.50 571 VAL A N 1
ATOM 4546 C CA . VAL A 1 571 ? 2.049 15.218 -1.537 1.00 89.50 571 VAL A CA 1
ATOM 4547 C C . VAL A 1 571 ? 1.207 15.916 -0.473 1.00 89.50 571 VAL A C 1
ATOM 4549 O O . VAL A 1 571 ? 1.682 16.134 0.641 1.00 89.50 571 VAL A O 1
ATOM 4552 N N . ASP A 1 572 ? -0.045 16.240 -0.797 1.00 92.75 572 ASP A N 1
ATOM 4553 C CA . ASP A 1 572 ? -0.975 16.923 0.097 1.00 92.75 572 ASP A CA 1
ATOM 4554 C C . ASP A 1 572 ? -2.211 16.060 0.365 1.00 92.75 572 ASP A C 1
ATOM 4556 O O . ASP A 1 572 ? -3.141 15.988 -0.440 1.00 92.75 572 ASP A O 1
ATOM 4560 N N . LYS A 1 573 ? -2.245 15.440 1.548 1.00 91.56 573 LYS A N 1
ATOM 4561 C CA . LYS A 1 573 ? -3.358 14.583 1.976 1.00 91.56 573 LYS A CA 1
ATOM 4562 C C . LYS A 1 573 ? -4.705 15.308 2.040 1.00 91.56 573 LYS A C 1
ATOM 4564 O O . LYS A 1 573 ? -5.732 14.640 1.995 1.00 91.56 573 LYS A O 1
ATOM 4569 N N . SER A 1 574 ? -4.732 16.641 2.141 1.00 92.38 574 SER A N 1
ATOM 4570 C CA . SER A 1 574 ? -5.993 17.398 2.134 1.00 92.38 574 SER A CA 1
ATOM 4571 C C . SER A 1 574 ? -6.714 17.351 0.781 1.00 92.38 574 SER A C 1
ATOM 4573 O O . SER A 1 574 ? -7.898 17.666 0.707 1.00 92.38 574 SER A O 1
ATOM 4575 N N . LEU A 1 575 ? -6.021 16.901 -0.272 1.00 94.25 575 LEU A N 1
ATOM 4576 C CA . LEU A 1 575 ? -6.566 16.689 -1.612 1.00 94.25 575 LEU A CA 1
ATOM 4577 C C . LEU A 1 575 ? -7.086 15.256 -1.841 1.00 94.25 575 LEU A C 1
ATOM 4579 O O . LEU A 1 575 ? -7.389 14.895 -2.978 1.00 94.25 575 LEU A O 1
ATOM 4583 N N . ALA A 1 576 ? -7.167 14.425 -0.795 1.00 95.12 576 ALA A N 1
ATOM 4584 C CA . ALA A 1 576 ? -7.667 13.053 -0.887 1.00 95.12 576 ALA A CA 1
ATOM 4585 C C . ALA A 1 576 ? -9.096 13.007 -1.455 1.00 95.12 576 ALA A C 1
ATOM 4587 O O . ALA A 1 576 ? -10.001 13.643 -0.916 1.00 95.12 576 ALA A O 1
ATOM 4588 N N . GLY A 1 577 ? -9.293 12.242 -2.533 1.00 94.31 577 GLY A N 1
ATOM 4589 C CA . GLY A 1 577 ? -10.587 12.132 -3.221 1.00 94.31 577 GLY A CA 1
ATOM 4590 C C . GLY A 1 577 ? -11.073 13.425 -3.893 1.00 94.31 577 GLY A C 1
ATOM 4591 O O . GLY A 1 577 ? -12.256 13.540 -4.197 1.00 94.31 577 GLY A O 1
ATOM 4592 N N . LEU A 1 578 ? -10.192 14.416 -4.102 1.00 93.69 578 LEU A N 1
ATOM 4593 C CA . LEU A 1 578 ? -10.520 15.659 -4.803 1.00 93.69 578 LEU A CA 1
ATOM 4594 C C . LEU A 1 578 ? -9.884 15.679 -6.194 1.00 93.69 578 LEU A C 1
ATOM 4596 O O . LEU A 1 578 ? -8.666 15.593 -6.342 1.00 93.69 578 LEU A O 1
ATOM 4600 N N . GLY A 1 579 ? -10.692 15.854 -7.235 1.00 92.06 579 GLY A N 1
ATOM 4601 C CA . GLY A 1 579 ? -10.212 15.930 -8.611 1.00 92.06 579 GLY A CA 1
ATOM 4602 C C . GLY A 1 579 ? -11.347 15.888 -9.627 1.00 92.06 579 GLY A C 1
ATOM 4603 O O . GLY A 1 579 ? -12.501 15.646 -9.282 1.00 92.06 579 GLY A O 1
ATOM 4604 N N . ARG A 1 580 ? -11.022 16.123 -10.904 1.00 91.81 580 ARG A N 1
ATOM 4605 C CA . ARG A 1 580 ? -12.002 15.997 -11.995 1.00 91.81 580 ARG A CA 1
ATOM 4606 C C . ARG A 1 580 ? -12.524 14.565 -12.077 1.00 91.81 580 ARG A C 1
ATOM 4608 O O . ARG A 1 580 ? -11.734 13.628 -11.972 1.00 91.81 580 ARG A O 1
ATOM 4615 N N . SER A 1 581 ? -13.823 14.406 -12.311 1.00 94.44 581 SER A N 1
ATOM 4616 C CA . SER A 1 581 ? -14.420 13.086 -12.483 1.00 94.44 581 SER A CA 1
ATOM 4617 C C . SER A 1 581 ? -13.775 12.338 -13.651 1.00 94.44 581 SER A C 1
ATOM 4619 O O . SER A 1 581 ? -13.515 12.914 -14.707 1.00 94.44 581 SER A O 1
ATOM 4621 N N . THR A 1 582 ? -13.504 11.049 -13.458 1.00 93.50 582 THR A N 1
ATOM 4622 C CA . THR A 1 582 ? -12.986 10.165 -14.517 1.00 93.50 582 THR A CA 1
ATOM 4623 C C . THR A 1 582 ? -13.704 8.822 -14.471 1.00 93.50 582 THR A C 1
ATOM 4625 O O . THR A 1 582 ? -14.248 8.444 -13.429 1.00 93.50 582 THR A O 1
ATOM 4628 N N . ALA A 1 583 ? -13.662 8.069 -15.570 1.00 94.25 583 ALA A N 1
ATOM 4629 C CA . ALA A 1 583 ? -14.303 6.761 -15.643 1.00 94.25 583 ALA A CA 1
ATOM 4630 C C . ALA A 1 583 ? -13.705 5.762 -14.642 1.00 94.25 583 ALA A C 1
ATOM 4632 O O . ALA A 1 583 ? -14.458 5.099 -13.932 1.00 94.25 583 ALA A O 1
ATOM 4633 N N . ALA A 1 584 ? -12.374 5.717 -14.511 1.00 94.50 584 ALA A N 1
ATOM 4634 C CA . ALA A 1 584 ? -11.703 4.827 -13.561 1.00 94.50 584 ALA A CA 1
ATOM 4635 C C . ALA A 1 584 ? -12.108 5.111 -12.099 1.00 94.50 584 ALA A C 1
ATOM 4637 O O . ALA A 1 584 ? -12.590 4.215 -11.410 1.00 94.50 584 ALA A O 1
ATOM 4638 N N . HIS A 1 585 ? -11.996 6.364 -11.642 1.00 95.38 585 HIS A N 1
ATOM 4639 C CA . HIS A 1 585 ? -12.339 6.735 -10.261 1.00 95.38 585 HIS A CA 1
ATOM 4640 C C . HIS A 1 585 ? -13.833 6.555 -9.960 1.00 95.38 585 HIS A C 1
ATOM 4642 O O . HIS A 1 585 ? -14.192 6.030 -8.907 1.00 95.38 585 HIS A O 1
ATOM 4648 N N . THR A 1 586 ? -14.706 6.932 -10.901 1.00 97.31 586 THR A N 1
ATOM 4649 C CA . THR A 1 586 ? -16.158 6.733 -10.769 1.00 97.31 586 THR A CA 1
ATOM 4650 C C . THR A 1 586 ? -16.497 5.250 -10.658 1.00 97.31 586 THR A C 1
ATOM 4652 O O . THR A 1 586 ? -17.293 4.860 -9.806 1.00 97.31 586 THR A O 1
ATOM 4655 N N . ALA A 1 587 ? -15.856 4.402 -11.463 1.00 97.31 587 ALA A N 1
ATOM 4656 C CA . ALA A 1 587 ? -16.031 2.963 -11.371 1.00 97.31 587 ALA A CA 1
ATOM 4657 C C . ALA A 1 587 ? -15.557 2.401 -10.022 1.00 97.31 587 ALA A C 1
ATOM 4659 O O . ALA A 1 587 ? -16.295 1.645 -9.398 1.00 97.31 587 ALA A O 1
ATOM 4660 N N . TRP A 1 588 ? -14.386 2.808 -9.523 1.00 96.44 588 TRP A N 1
ATOM 4661 C CA . TRP A 1 588 ? -13.869 2.374 -8.216 1.00 96.44 588 TRP A CA 1
ATOM 4662 C C . TRP A 1 588 ? -14.803 2.737 -7.052 1.00 96.44 588 TRP A C 1
ATOM 4664 O O . TRP A 1 588 ? -15.053 1.911 -6.165 1.00 96.44 588 TRP A O 1
ATOM 4674 N N . ALA A 1 589 ? -15.375 3.943 -7.074 1.00 96.75 589 ALA A N 1
ATOM 4675 C CA . ALA A 1 589 ? -16.374 4.364 -6.096 1.00 96.75 589 ALA A CA 1
ATOM 4676 C C . ALA A 1 589 ? -17.664 3.529 -6.202 1.00 96.75 589 ALA A C 1
ATOM 4678 O O . ALA A 1 589 ? -18.158 3.018 -5.195 1.00 96.75 589 ALA A O 1
ATOM 4679 N N . LEU A 1 590 ? -18.181 3.303 -7.413 1.00 97.12 590 LEU A N 1
ATOM 4680 C CA . LEU A 1 590 ? -19.372 2.475 -7.631 1.00 97.12 590 LEU A CA 1
ATOM 4681 C C . LEU A 1 590 ? -19.168 1.022 -7.196 1.00 97.12 590 LEU A C 1
ATOM 4683 O O . LEU A 1 590 ? -20.024 0.462 -6.511 1.00 97.12 590 LEU A O 1
ATOM 4687 N N . GLU A 1 591 ? -18.034 0.413 -7.545 1.00 91.38 591 GLU A N 1
ATOM 4688 C CA . GLU A 1 591 ? -17.685 -0.945 -7.120 1.00 91.38 591 GLU A CA 1
ATOM 4689 C C . GLU A 1 591 ? -17.672 -1.085 -5.594 1.00 91.38 591 GLU A C 1
ATOM 4691 O O . GLU A 1 591 ? -18.040 -2.140 -5.060 1.00 91.38 591 GLU A O 1
ATOM 4696 N N . SER A 1 592 ? -17.268 -0.021 -4.904 1.00 90.25 592 SER A N 1
ATOM 4697 C CA . SER A 1 592 ? -17.274 0.067 -3.450 1.00 90.25 592 SER A CA 1
ATOM 4698 C C . SER A 1 592 ? -18.702 0.171 -2.908 1.00 90.25 592 SER A C 1
ATOM 4700 O O . SER A 1 592 ? -19.127 -0.677 -2.124 1.00 90.25 592 SER A O 1
ATOM 4702 N N . LEU A 1 593 ? -19.483 1.152 -3.372 1.00 90.81 593 LEU A N 1
ATOM 4703 C CA . LEU A 1 593 ? -20.840 1.418 -2.880 1.00 90.81 593 LEU A CA 1
ATOM 4704 C C . LEU A 1 593 ? -21.810 0.256 -3.149 1.00 90.81 593 LEU A C 1
ATOM 4706 O O . LEU A 1 593 ? -22.578 -0.134 -2.266 1.00 90.81 593 LEU A O 1
ATOM 4710 N N . LEU A 1 594 ? -21.752 -0.353 -4.338 1.00 89.00 594 LEU A N 1
ATOM 4711 C CA . LEU A 1 594 ? -22.663 -1.425 -4.765 1.00 89.00 594 LEU A CA 1
ATOM 4712 C C . LEU A 1 594 ? -22.572 -2.696 -3.913 1.00 89.00 594 LEU A C 1
ATOM 4714 O O . LEU A 1 594 ? -23.479 -3.529 -3.955 1.00 89.00 594 LEU A O 1
ATOM 4718 N N . ARG A 1 595 ? -21.515 -2.872 -3.116 1.00 84.44 595 ARG A N 1
ATOM 4719 C CA . ARG A 1 595 ? -21.397 -3.996 -2.174 1.00 84.44 595 ARG A CA 1
ATOM 4720 C C . ARG A 1 595 ? -22.249 -3.795 -0.923 1.00 84.44 595 ARG A C 1
ATOM 4722 O O . ARG A 1 595 ? -22.824 -4.759 -0.428 1.00 84.44 595 ARG A O 1
ATOM 4729 N N . PHE A 1 596 ? -22.413 -2.552 -0.482 1.00 83.62 596 PHE A N 1
ATOM 4730 C CA . PHE A 1 596 ? -23.043 -2.226 0.801 1.00 83.62 596 PHE A CA 1
ATOM 4731 C C . PHE A 1 596 ? -24.404 -1.536 0.662 1.00 83.62 596 PHE A C 1
ATOM 4733 O O . PHE A 1 596 ? -25.190 -1.556 1.603 1.00 83.62 596 PHE A O 1
ATOM 4740 N N . ARG A 1 597 ? -24.721 -0.967 -0.509 1.00 83.31 597 ARG A N 1
ATOM 4741 C CA . ARG A 1 597 ? -25.956 -0.197 -0.735 1.00 83.31 597 ARG A CA 1
ATOM 4742 C C . ARG A 1 597 ? -26.801 -0.731 -1.877 1.00 83.31 597 ARG A C 1
ATOM 4744 O O . ARG A 1 597 ? -26.320 -1.478 -2.729 1.00 83.31 597 ARG A O 1
ATOM 4751 N N . LEU A 1 598 ? -28.086 -0.392 -1.868 1.00 81.81 598 LEU A N 1
ATOM 4752 C CA . LEU A 1 598 ? -29.018 -0.789 -2.922 1.00 81.81 598 LEU A CA 1
ATOM 4753 C C . LEU A 1 598 ? -28.746 0.002 -4.215 1.00 81.81 598 LEU A C 1
ATOM 4755 O O . LEU A 1 598 ? -28.344 1.157 -4.129 1.00 81.81 598 LEU A O 1
ATOM 4759 N N . PRO A 1 599 ? -29.006 -0.565 -5.408 1.00 81.75 599 PRO A N 1
ATOM 4760 C CA . PRO A 1 599 ? -28.800 0.127 -6.687 1.00 81.75 599 PRO A CA 1
ATOM 4761 C C . PRO A 1 599 ? -29.585 1.437 -6.842 1.00 81.75 599 PRO A C 1
ATOM 4763 O O . PRO A 1 599 ? -29.184 2.292 -7.622 1.00 81.75 599 PRO A O 1
ATOM 4766 N N . SER A 1 600 ? -30.688 1.587 -6.104 1.00 82.00 600 SER A N 1
ATOM 4767 C CA . SER A 1 600 ? -31.529 2.790 -6.062 1.00 82.00 600 SER A CA 1
ATOM 4768 C C . SER A 1 600 ? -30.960 3.918 -5.191 1.00 82.00 600 SER A C 1
ATOM 4770 O O . SER A 1 600 ? -31.609 4.948 -5.024 1.00 82.00 600 SER A O 1
ATOM 4772 N N . ASP A 1 601 ? -29.805 3.714 -4.554 1.00 87.12 601 ASP A N 1
ATOM 4773 C CA . ASP A 1 601 ? -29.123 4.766 -3.806 1.00 87.12 601 ASP A CA 1
ATOM 4774 C C . ASP A 1 601 ? -28.749 5.923 -4.744 1.00 87.12 601 ASP A C 1
ATOM 4776 O O . ASP A 1 601 ? -28.217 5.716 -5.838 1.00 87.12 601 ASP A O 1
ATOM 4780 N N . GLN A 1 602 ? -29.033 7.155 -4.320 1.00 90.25 602 GLN A N 1
ATOM 4781 C CA . GLN A 1 602 ? -28.878 8.329 -5.173 1.00 90.25 602 GLN A CA 1
ATOM 4782 C C . GLN A 1 602 ? -27.425 8.547 -5.616 1.00 90.25 602 GLN A C 1
ATOM 4784 O O . GLN A 1 602 ? -27.201 8.969 -6.754 1.00 90.25 602 GLN A O 1
ATOM 4789 N N . ALA A 1 603 ? -26.441 8.257 -4.757 1.00 93.31 603 ALA A N 1
ATOM 4790 C CA . ALA A 1 603 ? -25.033 8.396 -5.114 1.00 93.31 603 ALA A CA 1
ATOM 4791 C C . ALA A 1 603 ? -24.657 7.389 -6.210 1.00 93.31 603 ALA A C 1
ATOM 4793 O O . ALA A 1 603 ? -24.017 7.767 -7.195 1.00 93.31 603 ALA A O 1
ATOM 4794 N N . ILE A 1 604 ? -25.138 6.144 -6.090 1.00 94.88 604 ILE A N 1
ATOM 4795 C CA . ILE A 1 604 ? -24.948 5.088 -7.096 1.00 94.88 604 ILE A CA 1
ATOM 4796 C C . ILE A 1 604 ? -25.600 5.479 -8.421 1.00 94.88 604 ILE A C 1
ATOM 4798 O O . ILE A 1 604 ? -24.935 5.444 -9.454 1.00 94.88 604 ILE A O 1
ATOM 4802 N N . GLU A 1 605 ? -26.871 5.889 -8.421 1.00 96.00 605 GLU A N 1
ATOM 4803 C CA . GLU A 1 605 ? -27.552 6.255 -9.666 1.00 96.00 605 GLU A CA 1
ATOM 4804 C C . GLU A 1 605 ? -26.861 7.416 -10.388 1.00 96.00 605 GLU A C 1
ATOM 4806 O O . GLU A 1 605 ? -26.763 7.409 -11.614 1.00 96.00 605 GLU A O 1
ATOM 4811 N N . ARG A 1 606 ? -26.378 8.419 -9.644 1.00 97.56 606 ARG A N 1
ATOM 4812 C CA . ARG A 1 606 ? -25.623 9.545 -10.210 1.00 97.56 606 ARG A CA 1
ATOM 4813 C C . ARG A 1 606 ? -24.303 9.090 -10.830 1.00 97.56 606 ARG A C 1
ATOM 4815 O O . ARG A 1 606 ? -24.004 9.510 -11.943 1.00 97.56 606 ARG A O 1
ATOM 4822 N N . GLY A 1 607 ? -23.569 8.199 -10.166 1.00 98.06 607 GLY A N 1
ATOM 4823 C CA . GLY A 1 607 ? -22.337 7.625 -10.710 1.00 98.06 607 GLY A CA 1
ATOM 4824 C C . GLY A 1 607 ? -22.564 6.786 -11.964 1.00 98.06 607 GLY A C 1
ATOM 4825 O O . GLY A 1 607 ? -21.829 6.914 -12.940 1.00 98.06 607 GLY A O 1
ATOM 4826 N N . VAL A 1 608 ? -23.604 5.948 -11.965 1.00 98.12 608 VAL A N 1
ATOM 4827 C CA . VAL A 1 608 ? -23.963 5.118 -13.126 1.00 98.12 608 VAL A CA 1
ATOM 4828 C C . VAL A 1 608 ? -24.383 5.996 -14.304 1.00 98.12 608 VAL A C 1
ATOM 4830 O O . VAL A 1 608 ? -23.908 5.775 -15.416 1.00 98.12 608 VAL A O 1
ATOM 4833 N N . ARG A 1 609 ? -25.201 7.033 -14.066 1.00 97.81 609 ARG A N 1
ATOM 4834 C CA . ARG A 1 609 ? -25.540 8.031 -15.096 1.00 97.81 609 ARG A CA 1
ATOM 4835 C C . ARG A 1 609 ? -24.290 8.714 -15.642 1.00 97.81 609 ARG A C 1
ATOM 4837 O O . ARG A 1 609 ? -24.149 8.799 -16.853 1.00 97.81 609 ARG A O 1
ATOM 4844 N N . TRP A 1 610 ? -23.354 9.112 -14.777 1.00 97.50 610 TRP A N 1
ATOM 4845 C CA . TRP A 1 610 ? -22.099 9.726 -15.214 1.00 97.50 610 TRP A CA 1
ATOM 4846 C C . TRP A 1 610 ? -21.312 8.807 -16.158 1.00 97.50 610 TRP A C 1
ATOM 4848 O O . TRP A 1 610 ? -20.853 9.270 -17.201 1.00 97.50 610 TRP A O 1
ATOM 4858 N N . LEU A 1 611 ? -21.182 7.510 -15.844 1.00 97.44 611 LEU A N 1
ATOM 4859 C CA . LEU A 1 611 ? -20.509 6.559 -16.739 1.00 97.44 611 LEU A CA 1
ATOM 4860 C C . LEU A 1 611 ? -21.226 6.450 -18.090 1.00 97.44 611 LEU A C 1
ATOM 4862 O O . LEU A 1 611 ? -20.564 6.507 -19.122 1.00 97.44 611 LEU A O 1
ATOM 4866 N N . ILE A 1 612 ? -22.553 6.334 -18.096 1.00 96.94 612 ILE A N 1
ATOM 4867 C CA . ILE A 1 612 ? -23.345 6.220 -19.329 1.00 96.94 612 ILE A CA 1
ATOM 4868 C C . ILE A 1 612 ? -23.200 7.483 -20.191 1.00 96.94 612 ILE A C 1
ATOM 4870 O O . ILE A 1 612 ? -22.880 7.387 -21.373 1.00 96.94 612 ILE A O 1
ATOM 4874 N N . ASP A 1 613 ? -23.368 8.664 -19.595 1.00 94.94 613 ASP A N 1
ATOM 4875 C CA . ASP A 1 613 ? -23.366 9.951 -20.303 1.00 94.94 613 ASP A CA 1
ATOM 4876 C C . ASP A 1 613 ? -21.983 10.325 -20.869 1.00 94.94 613 ASP A C 1
ATOM 4878 O O . ASP A 1 613 ? -21.887 11.119 -21.808 1.00 94.94 613 ASP A O 1
ATOM 4882 N N . ASN A 1 614 ? -20.906 9.755 -20.316 1.00 93.62 614 ASN A N 1
ATOM 4883 C CA . ASN A 1 614 ? -19.525 10.014 -20.737 1.00 93.62 614 ASN A CA 1
ATOM 4884 C C . ASN A 1 614 ? -18.903 8.874 -21.566 1.00 93.62 614 ASN A C 1
ATOM 4886 O O . ASN A 1 614 ? -17.724 8.960 -21.924 1.00 93.62 614 ASN A O 1
ATOM 4890 N N . GLN A 1 615 ? -19.663 7.826 -21.899 1.00 93.50 615 GLN A N 1
ATOM 4891 C CA . GLN A 1 615 ? -19.225 6.802 -22.849 1.00 93.50 615 GLN A CA 1
ATOM 4892 C C . GLN A 1 615 ? -19.383 7.319 -24.286 1.00 93.50 615 GLN A C 1
ATOM 4894 O O . GLN A 1 615 ? -20.392 7.925 -24.644 1.00 93.50 615 GLN A O 1
ATOM 4899 N N . GLN A 1 616 ? -18.386 7.084 -25.138 1.00 87.06 616 GLN A N 1
ATOM 4900 C CA . GLN A 1 616 ? -18.368 7.577 -26.515 1.00 87.06 616 GLN A CA 1
ATOM 4901 C C . GLN A 1 616 ? -18.189 6.424 -27.516 1.00 87.06 616 GLN A C 1
ATOM 4903 O O . GLN A 1 616 ? -17.356 5.539 -27.300 1.00 87.06 616 GLN A O 1
ATOM 4908 N N . PRO A 1 617 ? -18.957 6.394 -28.621 1.00 80.75 617 PRO A N 1
ATOM 4909 C CA . PRO A 1 617 ? -18.763 5.415 -29.684 1.00 80.75 617 PRO A CA 1
ATOM 4910 C C . PRO A 1 617 ? -17.503 5.751 -30.475 1.00 80.75 617 PRO A C 1
ATOM 4912 O O . PRO A 1 617 ? -17.186 6.928 -30.646 1.00 80.75 617 PRO A O 1
ATOM 4915 N N . ASN A 1 618 ? -16.829 4.731 -31.014 1.00 60.69 618 ASN A N 1
ATOM 4916 C CA . ASN A 1 618 ? -15.631 4.920 -31.837 1.00 60.69 618 ASN A CA 1
ATOM 4917 C C . ASN A 1 618 ? -14.646 5.912 -31.197 1.00 60.69 618 ASN A C 1
ATOM 4919 O O . ASN A 1 618 ? -14.134 6.800 -31.883 1.00 60.69 618 ASN A O 1
ATOM 4923 N N . VAL A 1 619 ? -14.401 5.791 -29.882 1.00 58.06 619 VAL A N 1
ATOM 4924 C CA . VAL A 1 619 ? -13.157 6.326 -29.327 1.00 58.06 619 VAL A CA 1
ATOM 4925 C C . VAL A 1 619 ? -12.087 5.534 -30.049 1.00 58.06 619 VAL A C 1
ATOM 4927 O O . VAL A 1 619 ? -11.784 4.405 -29.675 1.00 58.06 619 VAL A O 1
ATOM 4930 N N . ASP A 1 620 ? -11.629 6.056 -31.184 1.00 47.25 620 ASP A N 1
ATOM 4931 C CA . ASP A 1 620 ? -10.512 5.474 -31.887 1.00 47.25 620 ASP A CA 1
ATOM 4932 C C . ASP A 1 620 ? -9.437 5.278 -30.821 1.00 47.25 620 ASP A C 1
ATOM 4934 O O . ASP A 1 620 ? -9.153 6.202 -30.049 1.00 47.25 620 ASP A O 1
ATOM 4938 N N . GLY A 1 621 ? -8.815 4.101 -30.786 1.00 45.09 621 GLY A N 1
ATOM 4939 C CA . GLY A 1 621 ? -7.617 3.855 -29.985 1.00 45.09 621 GLY A CA 1
ATOM 4940 C C . GLY A 1 621 ? -6.426 4.723 -30.419 1.00 45.09 621 GLY A C 1
ATOM 4941 O O . GLY A 1 621 ? -5.286 4.295 -30.279 1.00 45.09 621 GLY A O 1
ATOM 4942 N N . TYR A 1 622 ? -6.675 5.918 -30.973 1.00 40.47 622 TYR A N 1
ATOM 4943 C CA . TYR A 1 622 ? -5.775 7.044 -31.128 1.00 40.47 622 TYR A CA 1
ATOM 4944 C C . TYR A 1 622 ? -5.284 7.511 -29.760 1.00 40.47 622 TYR A C 1
ATOM 4946 O O . TYR A 1 622 ? -5.523 8.633 -29.320 1.00 40.47 622 TYR A O 1
ATOM 4954 N N . TYR A 1 623 ? -4.476 6.680 -29.123 1.00 42.97 623 TYR A N 1
ATOM 4955 C CA . TYR A 1 623 ? -3.396 7.212 -28.324 1.00 42.97 623 TYR A CA 1
ATOM 4956 C C . TYR A 1 623 ? -2.420 7.851 -29.306 1.00 42.97 623 TYR A C 1
ATOM 4958 O O . TYR A 1 623 ? -1.896 7.187 -30.198 1.00 42.97 623 TYR A O 1
ATOM 4966 N N . TYR A 1 624 ? -2.268 9.173 -29.199 1.00 41.28 624 TYR A N 1
ATOM 4967 C CA . TYR A 1 624 ? -1.259 9.948 -29.931 1.00 41.28 624 TYR A CA 1
ATOM 4968 C C . TYR A 1 624 ? -1.418 9.945 -31.469 1.00 41.28 624 TYR A C 1
ATOM 4970 O O . TYR A 1 624 ? -0.474 10.205 -32.206 1.00 41.28 624 TYR A O 1
ATOM 4978 N N . GLY A 1 625 ? -2.633 9.720 -31.984 1.00 36.06 625 GLY A N 1
ATOM 4979 C CA . GLY A 1 625 ? -2.897 9.753 -33.427 1.00 36.06 625 GLY A CA 1
ATOM 4980 C C . GLY A 1 625 ? -2.499 8.474 -34.172 1.00 36.06 625 GLY A C 1
ATOM 4981 O O . GLY A 1 625 ? -2.763 8.386 -35.367 1.00 36.06 625 GLY A O 1
ATOM 4982 N N . THR A 1 626 ? -1.968 7.440 -33.501 1.00 34.38 626 THR A N 1
ATOM 4983 C CA . THR A 1 626 ? -1.796 6.095 -34.087 1.00 34.38 626 THR A CA 1
ATOM 4984 C C . THR A 1 626 ? -3.107 5.354 -34.087 1.00 34.38 626 THR A C 1
ATOM 4986 O O . THR A 1 626 ? -3.714 5.166 -33.036 1.00 34.38 626 THR A O 1
ATOM 4989 N N . LYS A 1 627 ? -3.506 4.843 -35.247 1.00 36.19 627 LYS A N 1
ATOM 4990 C CA . LYS A 1 627 ? -4.558 3.840 -35.311 1.00 36.19 627 LYS A CA 1
ATOM 4991 C C . LYS A 1 627 ? -3.975 2.546 -34.747 1.00 36.19 627 LYS A C 1
ATOM 4993 O O . LYS A 1 627 ? -3.406 1.750 -35.490 1.00 36.19 627 LYS A O 1
ATOM 4998 N N . TRP A 1 628 ? -4.054 2.359 -33.432 1.00 42.81 628 TRP A N 1
ATOM 4999 C CA . TRP A 1 628 ? -3.908 1.027 -32.862 1.00 42.81 628 TRP A CA 1
ATOM 5000 C C . TRP A 1 628 ? -4.927 0.126 -33.567 1.00 42.81 628 TRP A C 1
ATOM 5002 O O . TRP A 1 628 ? -6.033 0.577 -33.872 1.00 42.81 628 TRP A O 1
ATOM 5012 N N . GLN A 1 629 ? -4.597 -1.141 -33.821 1.00 42.69 629 GLN A N 1
ATOM 5013 C CA . GLN A 1 629 ? -5.570 -2.136 -34.301 1.00 42.69 629 GLN A CA 1
ATOM 5014 C C . GLN A 1 629 ? -6.647 -2.453 -33.236 1.00 42.69 629 GLN A C 1
ATOM 5016 O O . GLN A 1 629 ? -7.207 -3.540 -33.223 1.00 42.69 629 GLN A O 1
ATOM 5021 N N . ALA A 1 630 ? -6.953 -1.507 -32.340 1.00 42.78 630 ALA A N 1
ATOM 5022 C CA . ALA A 1 630 ? -8.168 -1.500 -31.556 1.00 42.78 630 ALA A CA 1
ATOM 5023 C C . ALA A 1 630 ? -9.343 -1.539 -32.537 1.00 42.78 630 ALA A C 1
ATOM 5025 O O . ALA A 1 630 ? -9.478 -0.640 -33.370 1.00 42.78 630 ALA A O 1
ATOM 5026 N N . GLY A 1 631 ? -10.105 -2.631 -32.477 1.00 42.16 631 GLY A N 1
ATOM 5027 C CA . GLY A 1 631 ? -11.266 -2.976 -33.288 1.00 42.16 631 GLY A CA 1
ATOM 5028 C C . GLY A 1 631 ? -11.818 -1.820 -34.094 1.00 42.16 631 GLY A C 1
ATOM 5029 O O . GLY A 1 631 ? -12.576 -0.997 -33.589 1.00 42.16 631 GLY A O 1
ATOM 5030 N N . ALA A 1 632 ? -11.424 -1.761 -35.362 1.00 43.91 632 ALA A N 1
ATOM 5031 C CA . ALA A 1 632 ? -11.957 -0.798 -36.299 1.00 43.91 632 ALA A CA 1
ATOM 5032 C C . ALA A 1 632 ? -13.489 -0.968 -36.394 1.00 43.91 632 ALA A C 1
ATOM 5034 O O . ALA A 1 632 ? -13.976 -1.802 -37.152 1.00 43.91 632 ALA A O 1
ATOM 5035 N N . GLY A 1 633 ? -14.237 -0.153 -35.642 1.00 54.88 633 GLY A N 1
ATOM 5036 C CA . GLY A 1 633 ? -15.618 0.224 -35.945 1.00 54.88 633 GLY A CA 1
ATOM 5037 C C . GLY A 1 633 ? -16.760 -0.414 -35.147 1.00 54.88 633 GLY A C 1
ATOM 5038 O O . GLY A 1 633 ? -17.891 -0.322 -35.626 1.00 54.88 633 GLY A O 1
ATOM 5039 N N . GLN A 1 634 ? -16.538 -1.049 -33.987 1.00 72.94 634 GLN A N 1
ATOM 5040 C CA . GLN A 1 634 ? -17.640 -1.573 -33.154 1.00 72.94 634 GLN A CA 1
ATOM 5041 C C . GLN A 1 634 ? -17.426 -1.301 -31.655 1.00 72.94 634 GLN A C 1
ATOM 5043 O O . GLN A 1 634 ? -16.317 -1.432 -31.148 1.00 72.94 634 GLN A O 1
ATOM 5048 N N . GLY A 1 635 ? -18.504 -0.922 -30.959 1.00 86.50 635 GLY A N 1
ATOM 5049 C CA . GLY A 1 635 ? -18.513 -0.642 -29.519 1.00 86.50 635 GLY A CA 1
ATOM 5050 C C . GLY A 1 635 ? -18.280 0.823 -29.119 1.00 86.50 635 GLY A C 1
ATOM 5051 O O . GLY A 1 635 ? -18.211 1.731 -29.955 1.00 86.50 635 GLY A O 1
ATOM 5052 N N . ALA A 1 636 ? -18.199 1.052 -27.809 1.00 90.38 636 ALA A N 1
ATOM 5053 C CA . ALA A 1 636 ? -17.992 2.358 -27.186 1.00 90.38 636 ALA A CA 1
ATOM 5054 C C . ALA A 1 636 ? -17.106 2.234 -25.937 1.00 90.38 636 ALA A C 1
ATOM 5056 O O . ALA A 1 636 ? -17.141 1.227 -25.235 1.00 90.38 636 ALA A O 1
ATOM 5057 N N . SER A 1 637 ? -16.325 3.270 -25.644 1.00 90.69 637 SER A N 1
ATOM 5058 C CA . SER A 1 637 ? -15.402 3.315 -24.501 1.00 90.69 637 SER A CA 1
ATOM 5059 C C . SER A 1 637 ? -15.407 4.711 -23.868 1.00 90.69 637 SER A C 1
ATOM 5061 O O . SER A 1 637 ? -16.146 5.595 -24.304 1.00 90.69 637 SER A O 1
ATOM 5063 N N . TRP A 1 638 ? -14.592 4.926 -22.841 1.00 89.81 638 TRP A N 1
ATOM 5064 C CA . TRP A 1 638 ? -14.410 6.223 -22.194 1.00 89.81 638 TRP A CA 1
ATOM 5065 C C . TRP A 1 638 ? -13.078 6.828 -22.609 1.00 89.81 638 TRP A C 1
ATOM 5067 O O . TRP A 1 638 ? -12.078 6.130 -22.786 1.00 89.81 638 TRP A O 1
ATOM 5077 N N . ARG A 1 639 ? -13.053 8.152 -22.769 1.00 74.06 639 ARG A N 1
ATOM 5078 C CA . ARG A 1 639 ? -11.825 8.844 -23.156 1.00 74.06 639 ARG A CA 1
ATOM 5079 C C . ARG A 1 639 ? -10.793 8.757 -22.041 1.00 74.06 639 ARG A C 1
ATOM 5081 O O . ARG A 1 639 ? -11.064 9.067 -20.884 1.00 74.06 639 ARG A O 1
ATOM 5088 N N . PHE A 1 640 ? -9.568 8.438 -22.426 1.00 71.31 640 PHE A N 1
ATOM 5089 C CA . PHE A 1 640 ? -8.403 8.746 -21.618 1.00 71.31 640 PHE A CA 1
ATOM 5090 C C . PHE A 1 640 ? -8.011 10.195 -21.874 1.00 71.31 640 PHE A C 1
ATOM 5092 O O . PHE A 1 640 ? -7.266 10.502 -22.802 1.00 71.31 640 PHE A O 1
ATOM 5099 N N . ASP A 1 641 ? -8.522 11.105 -21.054 1.00 63.38 641 ASP A N 1
ATOM 5100 C CA . ASP A 1 641 ? -8.228 12.540 -21.155 1.00 63.38 641 ASP A CA 1
ATOM 5101 C C . ASP A 1 641 ? -6.855 12.888 -20.555 1.00 63.38 641 ASP A C 1
ATOM 5103 O O . ASP A 1 641 ? -6.708 13.852 -19.796 1.00 63.38 641 ASP A O 1
ATOM 5107 N N . HIS A 1 642 ? -5.851 12.047 -20.832 1.00 66.06 642 HIS A N 1
ATOM 5108 C CA . HIS A 1 642 ? -4.505 12.130 -20.267 1.00 66.06 642 HIS A CA 1
ATOM 5109 C C . HIS A 1 642 ? -4.480 12.127 -18.723 1.00 66.06 642 HIS A C 1
ATOM 5111 O O . HIS A 1 642 ? -3.465 12.423 -18.107 1.00 66.06 642 HIS A O 1
ATOM 5117 N N . ALA A 1 643 ? -5.575 11.731 -18.070 1.00 77.75 643 ALA A N 1
ATOM 5118 C CA . ALA A 1 643 ? -5.621 11.537 -16.629 1.00 77.75 643 ALA A CA 1
ATOM 5119 C C . ALA A 1 643 ? -4.857 10.254 -16.277 1.00 77.75 643 ALA A C 1
ATOM 5121 O O . ALA A 1 643 ? -5.380 9.144 -16.426 1.00 77.75 643 ALA A O 1
ATOM 5122 N N . TYR A 1 644 ? -3.608 10.404 -15.839 1.00 89.19 644 TYR A N 1
ATOM 5123 C CA . TYR A 1 644 ? -2.820 9.282 -15.340 1.00 89.19 644 TYR A CA 1
ATOM 5124 C C . TYR A 1 644 ? -3.463 8.789 -14.045 1.00 89.19 644 TYR A C 1
ATOM 5126 O O . TYR A 1 644 ? -3.537 9.508 -13.053 1.00 89.19 644 TYR A O 1
ATOM 5134 N N . VAL A 1 645 ? -3.973 7.562 -14.095 1.00 86.00 645 VAL A N 1
ATOM 5135 C CA . VAL A 1 645 ? -4.644 6.885 -12.975 1.00 86.00 645 VAL A CA 1
ATOM 5136 C C . VAL A 1 645 ? -3.793 5.759 -12.386 1.00 86.00 645 VAL A C 1
ATOM 5138 O O . VAL A 1 645 ? -4.241 5.058 -11.482 1.00 86.00 645 VAL A O 1
ATOM 5141 N N . GLY A 1 646 ? -2.579 5.584 -12.909 1.00 87.31 646 GLY A N 1
ATOM 5142 C CA . GLY A 1 646 ? -1.576 4.638 -12.451 1.00 87.31 646 GLY A CA 1
ATOM 5143 C C . GLY A 1 646 ? -0.331 5.338 -11.929 1.00 87.31 646 GLY A C 1
ATOM 5144 O O . GLY A 1 646 ? -0.031 6.490 -12.259 1.00 87.31 646 GLY A O 1
ATOM 5145 N N . THR A 1 647 ? 0.427 4.612 -11.127 1.00 86.69 647 THR A N 1
ATOM 5146 C CA . THR A 1 647 ? 1.607 5.114 -10.424 1.00 86.69 647 THR A CA 1
ATOM 5147 C C . THR A 1 647 ? 2.672 4.024 -10.424 1.00 86.69 647 THR A C 1
ATOM 5149 O O . THR A 1 647 ? 2.382 2.862 -10.163 1.00 86.69 647 THR A O 1
ATOM 5152 N N . GLY A 1 648 ? 3.917 4.391 -10.727 1.00 83.62 648 GLY A N 1
ATOM 5153 C CA . GLY A 1 648 ? 5.071 3.536 -10.442 1.00 83.62 648 GLY A CA 1
ATOM 5154 C C . GLY A 1 648 ? 5.653 3.904 -9.081 1.00 83.62 648 GLY A C 1
ATOM 5155 O O . GLY A 1 648 ? 5.698 3.101 -8.152 1.00 83.62 648 GLY A O 1
ATOM 5156 N N . PHE A 1 649 ? 6.031 5.176 -8.942 1.00 85.44 649 PHE A N 1
ATOM 5157 C CA . PHE A 1 649 ? 6.574 5.745 -7.712 1.00 85.44 649 PHE A CA 1
ATOM 5158 C C . PHE A 1 649 ? 5.914 7.102 -7.457 1.00 85.44 649 PHE A C 1
ATOM 5160 O O . PHE A 1 649 ? 6.134 8.029 -8.242 1.00 85.44 649 PHE A O 1
ATOM 5167 N N . PRO A 1 650 ? 5.107 7.251 -6.394 1.00 86.56 650 PRO A N 1
ATOM 5168 C CA . PRO A 1 650 ? 4.491 8.527 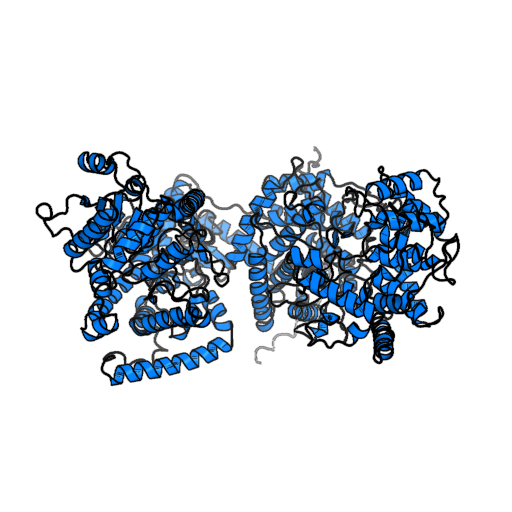-6.050 1.00 86.56 650 PRO A CA 1
ATOM 5169 C C . PRO A 1 650 ? 5.487 9.692 -6.090 1.00 86.56 650 PRO A C 1
ATOM 5171 O O . PRO A 1 650 ? 6.609 9.572 -5.603 1.00 86.56 650 PRO A O 1
ATOM 5174 N N . SER A 1 651 ? 5.083 10.807 -6.699 1.00 86.19 651 SER A N 1
ATOM 5175 C CA . SER A 1 651 ? 5.897 12.022 -6.896 1.00 86.19 651 SER A CA 1
ATOM 5176 C C . SER A 1 651 ? 7.141 11.878 -7.784 1.00 86.19 651 SER A C 1
ATOM 5178 O O . SER A 1 651 ? 7.889 12.843 -7.937 1.00 86.19 651 SER A O 1
ATOM 5180 N N . VAL A 1 652 ? 7.362 10.712 -8.395 1.00 87.38 652 VAL A N 1
ATOM 5181 C CA . VAL A 1 652 ? 8.589 10.398 -9.145 1.00 87.38 652 VAL A CA 1
ATOM 5182 C C . VAL A 1 652 ? 8.291 9.824 -10.528 1.00 87.38 652 VAL A C 1
ATOM 5184 O O . VAL A 1 652 ? 8.933 10.217 -11.496 1.00 87.38 652 VAL A O 1
ATOM 5187 N N . LEU A 1 653 ? 7.344 8.892 -10.620 1.00 90.88 653 LEU A N 1
ATOM 5188 C CA . LEU A 1 653 ? 6.946 8.220 -11.850 1.00 90.88 653 LEU A CA 1
ATOM 5189 C C . LEU A 1 653 ? 5.458 7.879 -11.789 1.00 90.88 653 LEU A C 1
ATOM 5191 O O . LEU A 1 653 ? 5.034 7.019 -11.012 1.00 90.88 653 LEU A O 1
ATOM 5195 N N . TYR A 1 654 ? 4.685 8.519 -12.655 1.00 93.31 654 TYR A N 1
ATOM 5196 C CA . TYR A 1 654 ? 3.273 8.228 -12.860 1.00 93.31 654 TYR A CA 1
ATOM 5197 C C . TYR A 1 654 ? 3.079 7.493 -14.180 1.00 93.31 654 TYR A C 1
ATOM 5199 O O . TYR A 1 654 ? 3.854 7.683 -15.117 1.00 93.31 654 TYR A O 1
ATOM 5207 N N . LEU A 1 655 ? 2.050 6.650 -14.239 1.00 91.75 655 LEU A N 1
ATOM 5208 C CA . LEU A 1 655 ? 1.792 5.773 -15.373 1.00 91.75 655 LEU A CA 1
ATOM 5209 C C . LEU A 1 655 ? 0.388 6.013 -15.926 1.00 91.75 655 LEU A C 1
ATOM 5211 O O . LEU A 1 655 ? -0.612 6.039 -15.201 1.00 91.75 655 LEU A O 1
ATOM 5215 N N . GLY A 1 656 ? 0.309 6.178 -17.239 1.00 88.88 656 GLY A N 1
ATOM 5216 C CA . GLY A 1 656 ? -0.955 6.207 -17.950 1.00 88.88 656 GLY A CA 1
ATOM 5217 C C . GLY A 1 656 ? -1.355 4.795 -18.360 1.00 88.88 656 GLY A C 1
ATOM 5218 O O . GLY A 1 656 ? -0.707 4.223 -19.233 1.00 88.88 656 GLY A O 1
ATOM 5219 N N . TYR A 1 657 ? -2.436 4.272 -17.770 1.00 88.19 657 TYR A N 1
ATOM 5220 C CA . TYR A 1 657 ? -3.056 3.000 -18.158 1.00 88.19 657 TYR A CA 1
ATOM 5221 C C . TYR A 1 657 ? -4.353 3.240 -18.937 1.00 88.19 657 TYR A C 1
ATOM 5223 O O . TYR A 1 657 ? -5.386 3.541 -18.329 1.00 88.19 657 TYR A O 1
ATOM 5231 N N . PRO A 1 658 ? -4.336 3.094 -20.272 1.00 83.94 658 PRO A N 1
ATOM 5232 C CA . PRO A 1 658 ? -5.517 3.233 -21.113 1.00 83.94 658 PRO A CA 1
ATOM 5233 C C . PRO A 1 658 ? -6.728 2.442 -20.634 1.00 83.94 658 PRO A C 1
ATOM 5235 O O . PRO A 1 658 ? -7.810 2.996 -20.434 1.00 83.94 658 PRO A O 1
ATOM 5238 N N . TYR A 1 659 ? -6.532 1.147 -20.390 1.00 89.88 659 TYR A N 1
ATOM 5239 C CA . TYR A 1 659 ? -7.638 0.247 -20.108 1.00 89.88 659 TYR A CA 1
ATOM 5240 C C . TYR A 1 659 ? -8.277 0.454 -18.736 1.00 89.88 659 TYR A C 1
ATOM 5242 O O . TYR A 1 659 ? -9.394 -0.013 -18.542 1.00 89.88 659 TYR A O 1
ATOM 5250 N N . TYR A 1 660 ? -7.670 1.204 -17.810 1.00 92.00 660 TYR A N 1
ATOM 5251 C CA . TYR A 1 660 ? -8.300 1.493 -16.513 1.00 92.00 660 TYR A CA 1
ATOM 5252 C C . TYR A 1 660 ? -9.609 2.275 -16.676 1.00 92.00 660 TYR A C 1
ATOM 5254 O O . TYR A 1 660 ? -10.567 2.050 -15.941 1.00 92.00 660 TYR A O 1
ATOM 5262 N N . HIS A 1 661 ? -9.690 3.147 -17.682 1.00 91.38 661 HIS A N 1
ATOM 5263 C CA . HIS A 1 661 ? -10.919 3.883 -17.990 1.00 91.38 661 HIS A CA 1
ATOM 5264 C C . HIS A 1 661 ? -11.953 3.036 -18.736 1.00 91.38 661 HIS A C 1
ATOM 5266 O O . HIS A 1 661 ? -13.039 3.525 -19.003 1.00 91.38 661 HIS A O 1
ATOM 5272 N N . HIS A 1 662 ? -11.645 1.779 -19.061 1.00 92.69 662 HIS A N 1
ATOM 5273 C CA . HIS A 1 662 ? -12.526 0.883 -19.810 1.00 92.69 662 HIS A CA 1
ATOM 5274 C C . HIS A 1 662 ? -12.971 -0.328 -18.988 1.00 92.69 662 HIS A C 1
ATOM 5276 O O . HIS A 1 662 ? -14.164 -0.575 -18.833 1.00 92.69 662 HIS A O 1
ATOM 5282 N N . LEU A 1 663 ? -12.018 -1.056 -18.401 1.00 93.56 663 LEU A N 1
ATOM 5283 C CA . LEU A 1 663 ? -12.287 -2.310 -17.699 1.00 93.56 663 LEU A CA 1
ATOM 5284 C C . LEU A 1 663 ? -13.009 -2.101 -16.364 1.00 93.56 663 LEU A C 1
ATOM 5286 O O . LEU A 1 663 ? -13.934 -2.845 -16.058 1.00 93.56 663 LEU A O 1
ATOM 5290 N N . PHE A 1 664 ? -12.654 -1.076 -15.579 1.00 95.75 664 PHE A N 1
ATOM 5291 C CA . PHE A 1 664 ? -13.302 -0.851 -14.283 1.00 95.75 664 PHE A CA 1
ATOM 5292 C C . PHE A 1 664 ? -14.762 -0.398 -14.453 1.00 95.75 664 PHE A C 1
ATOM 5294 O O . PHE A 1 664 ? -15.621 -0.926 -13.742 1.00 95.75 664 PHE A O 1
ATOM 5301 N N . PRO A 1 665 ? -15.102 0.493 -15.410 1.00 97.00 665 PRO A N 1
ATOM 5302 C CA . PRO A 1 665 ? -16.496 0.769 -15.750 1.00 97.00 665 PRO A CA 1
ATOM 5303 C C . PRO A 1 665 ? -17.307 -0.465 -16.146 1.00 97.00 665 PRO A C 1
ATOM 5305 O O . PRO A 1 665 ? -18.445 -0.581 -15.699 1.00 97.00 665 PRO A O 1
ATOM 5308 N N . ILE A 1 666 ? -16.732 -1.410 -16.906 1.00 97.81 666 ILE A N 1
ATOM 5309 C CA . ILE A 1 666 ? -17.390 -2.698 -17.196 1.00 97.81 666 ILE A CA 1
ATOM 5310 C C . ILE A 1 666 ? -17.753 -3.401 -15.883 1.00 97.81 666 ILE A C 1
ATOM 5312 O O . ILE A 1 666 ? -18.915 -3.743 -15.681 1.00 97.81 666 ILE A O 1
ATOM 5316 N N . GLN A 1 667 ? -16.805 -3.549 -14.950 1.00 96.56 667 GLN A N 1
ATOM 5317 C CA . GLN A 1 667 ? -17.070 -4.213 -13.666 1.00 96.56 667 GLN A CA 1
ATOM 5318 C C . GLN A 1 667 ? -18.159 -3.503 -12.845 1.00 96.56 667 GLN A C 1
ATOM 5320 O O . GLN A 1 667 ? -19.059 -4.150 -12.298 1.00 96.56 667 GLN A O 1
ATOM 5325 N N . ALA A 1 668 ? -18.108 -2.169 -12.781 1.00 97.44 668 ALA A N 1
ATOM 5326 C CA . ALA A 1 668 ? -19.083 -1.362 -12.056 1.00 97.44 668 ALA A CA 1
ATOM 5327 C C . ALA A 1 668 ? -20.497 -1.488 -12.654 1.00 97.44 668 ALA A C 1
ATOM 5329 O O . ALA A 1 668 ? -21.457 -1.728 -11.915 1.00 97.44 668 ALA A O 1
ATOM 5330 N N . LEU A 1 669 ? -20.628 -1.379 -13.982 1.00 98.06 669 LEU A N 1
ATOM 5331 C CA . LEU A 1 669 ? -21.904 -1.517 -14.689 1.00 98.06 669 LEU A CA 1
ATOM 5332 C C . LEU A 1 669 ? -22.471 -2.931 -14.554 1.00 98.06 669 LEU A C 1
ATOM 5334 O O . LEU A 1 669 ? -23.644 -3.079 -14.209 1.00 98.06 669 LEU A O 1
ATOM 5338 N N . SER A 1 670 ? -21.649 -3.967 -14.739 1.00 96.31 670 SER A N 1
ATOM 5339 C CA . SER A 1 670 ? -22.060 -5.363 -14.558 1.00 96.31 670 SER A CA 1
ATOM 5340 C C . SER A 1 670 ? -22.623 -5.616 -13.162 1.00 96.31 670 SER A C 1
ATOM 5342 O O . SER A 1 670 ? -23.710 -6.176 -13.012 1.00 96.31 670 SER A O 1
ATOM 5344 N N . ARG A 1 671 ? -21.938 -5.126 -12.121 1.00 92.25 671 ARG A N 1
ATOM 5345 C CA . ARG A 1 671 ? -22.388 -5.269 -10.730 1.00 92.25 671 ARG A CA 1
ATOM 5346 C C . ARG A 1 671 ? -23.682 -4.504 -10.449 1.00 92.25 671 ARG A C 1
ATOM 5348 O O . ARG A 1 671 ? -24.535 -5.006 -9.716 1.00 92.25 671 ARG A O 1
ATOM 5355 N N . TYR A 1 672 ? -23.839 -3.306 -11.016 1.00 94.44 672 TYR A N 1
ATOM 5356 C CA . TYR A 1 672 ? -25.090 -2.550 -10.927 1.00 94.44 672 TYR A CA 1
ATOM 5357 C C . TYR A 1 672 ? -26.248 -3.330 -11.558 1.00 94.44 672 TYR A C 1
ATOM 5359 O O . TYR A 1 672 ? -27.288 -3.497 -10.921 1.00 94.44 672 TYR A O 1
ATOM 5367 N N . ILE A 1 673 ? -26.050 -3.860 -12.769 1.00 93.00 673 ILE A N 1
ATOM 5368 C CA . ILE A 1 673 ? -27.068 -4.603 -13.521 1.00 93.00 673 ILE A CA 1
ATOM 5369 C C . ILE A 1 673 ? -27.481 -5.882 -12.789 1.00 93.00 673 ILE A C 1
ATOM 5371 O O . ILE A 1 673 ? -28.682 -6.125 -12.643 1.00 93.00 673 ILE A O 1
ATOM 5375 N N . ASP A 1 674 ? -26.521 -6.678 -12.312 1.00 84.69 674 ASP A N 1
ATOM 5376 C CA . ASP A 1 674 ? -26.794 -7.908 -11.557 1.00 84.69 674 ASP A CA 1
ATOM 5377 C C . ASP A 1 674 ? -27.616 -7.599 -10.297 1.00 84.69 674 ASP A C 1
ATOM 5379 O O . ASP A 1 674 ? -28.701 -8.150 -10.090 1.00 84.69 674 ASP A O 1
ATOM 5383 N N . LYS A 1 675 ? -27.178 -6.619 -9.496 1.00 80.88 675 LYS A N 1
ATOM 5384 C CA . LYS A 1 675 ? -27.868 -6.259 -8.252 1.00 80.88 675 LYS A CA 1
ATOM 5385 C C . LYS A 1 675 ? -29.253 -5.651 -8.493 1.00 80.88 675 LYS A C 1
ATOM 5387 O O . LYS A 1 675 ? -30.186 -5.967 -7.755 1.00 80.88 675 LYS A O 1
ATOM 5392 N N . ALA A 1 676 ? -29.408 -4.804 -9.511 1.00 81.12 676 ALA A N 1
ATOM 5393 C CA . ALA A 1 676 ? -30.692 -4.198 -9.868 1.00 81.12 676 ALA A CA 1
ATOM 5394 C C . ALA A 1 676 ? -31.690 -5.234 -10.407 1.00 81.12 676 ALA A C 1
ATOM 5396 O O . ALA A 1 676 ? -32.884 -5.135 -10.136 1.00 81.12 676 ALA A O 1
ATOM 5397 N N . SER A 1 677 ? -31.209 -6.266 -11.107 1.00 73.25 677 SER A N 1
ATOM 5398 C CA . SER A 1 677 ? -32.063 -7.332 -11.646 1.00 73.25 677 SER A CA 1
ATOM 5399 C C . SER A 1 677 ? -32.625 -8.257 -10.550 1.00 73.25 677 SER A C 1
ATOM 5401 O O . SER A 1 677 ? -33.716 -8.797 -10.712 1.00 73.25 677 SER A O 1
ATOM 5403 N N . ARG A 1 678 ? -31.934 -8.410 -9.407 1.00 63.44 678 ARG A N 1
ATOM 5404 C CA . ARG A 1 678 ? -32.347 -9.288 -8.288 1.00 63.44 678 ARG A CA 1
ATOM 5405 C C . ARG A 1 678 ? -33.436 -8.711 -7.365 1.00 63.44 678 ARG A C 1
ATOM 5407 O O . ARG A 1 678 ? -34.009 -9.460 -6.579 1.00 63.44 678 ARG A O 1
ATOM 5414 N N . GLN A 1 679 ? -33.758 -7.415 -7.426 1.00 57.91 679 GLN A N 1
ATOM 5415 C CA . GLN A 1 679 ? -34.712 -6.768 -6.499 1.00 57.91 679 GLN A CA 1
ATOM 5416 C C . GLN A 1 679 ? -36.203 -7.144 -6.698 1.00 57.91 679 GLN A C 1
ATOM 5418 O O . GLN A 1 679 ? -37.059 -6.600 -6.008 1.00 57.91 679 GLN A O 1
ATOM 5423 N N . GLY A 1 680 ? -36.545 -8.086 -7.586 1.00 50.00 680 GLY A N 1
ATOM 5424 C CA . GLY A 1 680 ? -37.935 -8.451 -7.908 1.00 50.00 680 GLY A CA 1
ATOM 5425 C C . GLY A 1 680 ? -38.713 -9.310 -6.888 1.00 50.00 680 GLY A C 1
ATOM 5426 O O . GLY A 1 680 ? -39.866 -9.627 -7.160 1.00 50.00 680 GLY A O 1
ATOM 5427 N N . ILE A 1 681 ? -38.142 -9.713 -5.742 1.00 53.03 681 ILE A N 1
ATOM 5428 C CA . ILE A 1 681 ? -38.827 -10.556 -4.732 1.00 53.03 681 ILE A CA 1
ATOM 5429 C C . ILE A 1 681 ? -39.422 -9.669 -3.627 1.00 53.03 681 ILE A C 1
ATOM 5431 O O . ILE A 1 681 ? -38.684 -9.138 -2.795 1.00 53.03 681 ILE A O 1
ATOM 5435 N N . GLU A 1 682 ? -40.750 -9.522 -3.596 1.00 56.25 682 GLU A N 1
ATOM 5436 C CA . GLU A 1 682 ? -41.451 -8.670 -2.624 1.00 56.25 682 GLU A CA 1
ATOM 5437 C C . GLU A 1 682 ? -41.264 -9.188 -1.182 1.00 56.25 682 GLU A C 1
ATOM 5439 O O . GLU A 1 682 ? -41.404 -10.379 -0.902 1.00 56.25 682 GLU A O 1
ATOM 5444 N N . THR A 1 683 ? -40.899 -8.309 -0.247 1.00 66.75 683 THR A N 1
ATOM 5445 C CA . THR A 1 683 ? -40.785 -8.625 1.187 1.00 66.75 683 THR A CA 1
ATOM 5446 C C . THR A 1 683 ? -42.101 -8.348 1.903 1.00 66.75 683 THR A C 1
ATOM 5448 O O . THR A 1 683 ? -42.803 -7.390 1.580 1.00 66.75 683 THR A O 1
ATOM 5451 N N . LEU A 1 684 ? -42.447 -9.165 2.903 1.00 72.38 684 LEU A N 1
ATOM 5452 C CA . LEU A 1 684 ? -43.641 -8.912 3.705 1.00 72.38 684 LEU A CA 1
ATOM 5453 C C . LEU A 1 684 ? -43.345 -7.813 4.726 1.00 72.38 684 LEU A C 1
ATOM 5455 O O . LEU A 1 684 ? -42.319 -7.846 5.398 1.00 72.38 684 LEU A O 1
ATOM 5459 N N . ARG A 1 685 ? -44.259 -6.847 4.840 1.00 76.81 685 ARG A N 1
ATOM 5460 C CA . ARG A 1 685 ? -44.171 -5.726 5.784 1.00 76.81 685 ARG A CA 1
ATOM 5461 C C . ARG A 1 685 ? -45.140 -5.941 6.942 1.00 76.81 685 ARG A C 1
ATOM 5463 O O . ARG A 1 685 ? -46.292 -6.319 6.725 1.00 76.81 685 ARG A O 1
ATOM 5470 N N . ILE A 1 686 ? -44.691 -5.650 8.157 1.00 76.81 686 ILE A N 1
ATOM 5471 C CA . ILE A 1 686 ? -45.522 -5.635 9.370 1.00 76.81 686 ILE A CA 1
ATOM 5472 C C . ILE A 1 686 ? -45.845 -4.172 9.717 1.00 76.81 686 ILE A C 1
ATOM 5474 O O . ILE A 1 686 ? -44.994 -3.303 9.502 1.00 76.81 686 ILE A O 1
ATOM 5478 N N . PRO A 1 687 ? -47.039 -3.855 10.259 1.00 74.81 687 PRO A N 1
ATOM 5479 C CA . PRO A 1 687 ? -47.334 -2.516 10.763 1.00 74.81 687 PRO A CA 1
ATOM 5480 C C . PRO A 1 687 ? -46.246 -2.014 11.721 1.00 74.81 687 PRO A C 1
ATOM 5482 O O . PRO A 1 687 ? -45.873 -2.712 12.667 1.00 74.81 687 PRO A O 1
ATOM 5485 N N . SER A 1 688 ? -45.758 -0.790 11.502 1.00 71.88 688 SER A N 1
ATOM 5486 C CA . SER A 1 688 ? -44.600 -0.240 12.223 1.00 71.88 688 SER A CA 1
ATOM 5487 C C . SER A 1 688 ? -44.774 -0.250 13.744 1.00 71.88 688 SER A C 1
ATOM 5489 O O . SER A 1 688 ? -43.813 -0.485 14.465 1.00 71.88 688 SER A O 1
ATOM 5491 N N . SER A 1 689 ? -46.000 -0.064 14.245 1.00 73.00 689 SER A N 1
ATOM 5492 C CA . SER A 1 689 ? -46.302 -0.133 15.680 1.00 73.00 689 SER A CA 1
ATOM 5493 C C . SER A 1 689 ? -45.996 -1.501 16.292 1.00 73.00 689 SER A C 1
ATOM 5495 O O . SER A 1 689 ? -45.515 -1.570 17.418 1.00 73.00 689 SER A O 1
ATOM 5497 N N . SER A 1 690 ? -46.256 -2.584 15.557 1.00 74.25 690 SER A N 1
ATOM 5498 C CA . SER A 1 690 ? -45.992 -3.950 16.015 1.00 74.25 690 SER A CA 1
ATOM 5499 C C . SER A 1 690 ? -44.536 -4.336 15.789 1.00 74.25 690 SER A C 1
ATOM 5501 O O . SER A 1 690 ? -43.936 -4.953 16.664 1.00 74.25 690 SER A O 1
ATOM 5503 N N . ALA A 1 691 ? -43.943 -3.918 14.664 1.00 75.94 691 ALA A N 1
ATOM 5504 C CA . ALA A 1 691 ? -42.526 -4.141 14.383 1.00 75.94 691 ALA A CA 1
ATOM 5505 C C . ALA A 1 691 ? -41.629 -3.539 15.481 1.00 75.94 691 ALA A C 1
ATOM 5507 O O . ALA A 1 691 ? -40.764 -4.231 16.002 1.00 75.94 691 ALA A O 1
ATOM 5508 N N . VAL A 1 692 ? -41.913 -2.308 15.927 1.00 72.81 692 VAL A N 1
ATOM 5509 C CA . VAL A 1 692 ? -41.162 -1.633 17.006 1.00 72.81 692 VAL A CA 1
ATOM 5510 C C . VAL A 1 692 ? -41.230 -2.385 18.340 1.00 72.81 692 VAL A C 1
ATOM 5512 O O . VAL A 1 692 ? -40.282 -2.332 19.117 1.00 72.81 692 VAL A O 1
ATOM 5515 N N . ILE A 1 693 ? -42.334 -3.076 18.637 1.00 74.38 693 ILE A N 1
ATOM 5516 C CA . ILE A 1 693 ? -42.474 -3.862 19.874 1.00 74.38 693 ILE A CA 1
ATOM 5517 C C . ILE A 1 693 ? -41.718 -5.192 19.763 1.00 74.38 693 ILE A C 1
ATOM 5519 O O . ILE A 1 693 ? -41.074 -5.616 20.723 1.00 74.38 693 ILE A O 1
ATOM 5523 N N . LEU A 1 694 ? -41.817 -5.853 18.609 1.00 79.12 694 LEU A N 1
ATOM 5524 C CA . LEU A 1 694 ? -41.297 -7.203 18.384 1.00 79.12 694 LEU A CA 1
ATOM 5525 C C . LEU A 1 694 ? -39.791 -7.229 18.141 1.00 79.12 694 LEU A C 1
ATOM 5527 O O . LEU A 1 694 ? -39.110 -8.119 18.649 1.00 79.12 694 LEU A O 1
ATOM 5531 N N . ASP A 1 695 ? -39.281 -6.242 17.411 1.00 81.50 695 ASP A N 1
ATOM 5532 C CA . ASP A 1 695 ? -37.854 -6.093 17.129 1.00 81.50 695 ASP A CA 1
ATOM 5533 C C . ASP A 1 695 ? -37.125 -5.293 18.213 1.00 81.50 695 ASP A C 1
ATOM 5535 O O . ASP A 1 695 ? -35.948 -4.979 18.079 1.00 81.50 695 ASP A O 1
ATOM 5539 N N . ARG A 1 696 ? -37.808 -4.957 19.320 1.00 84.19 696 ARG A N 1
ATOM 5540 C CA . ARG A 1 696 ? -37.176 -4.258 20.437 1.00 84.19 696 ARG A CA 1
ATOM 5541 C C . ARG A 1 696 ? -36.124 -5.173 21.087 1.00 84.19 696 ARG A C 1
ATOM 5543 O O . ARG A 1 696 ? -36.512 -6.162 21.716 1.00 84.19 696 ARG A O 1
ATOM 5550 N N . PRO A 1 697 ? -34.824 -4.844 21.015 1.00 87.88 697 PRO A N 1
ATOM 5551 C CA . PRO A 1 697 ? -33.764 -5.699 21.541 1.00 87.88 697 PRO A CA 1
ATOM 5552 C C . PRO A 1 697 ? -33.755 -5.699 23.066 1.00 87.88 697 PRO A C 1
ATOM 5554 O O . PRO A 1 697 ? -33.920 -4.646 23.695 1.00 87.88 697 PRO A O 1
ATOM 5557 N N . ASN A 1 698 ? -33.499 -6.856 23.667 1.00 90.81 698 ASN A N 1
ATOM 5558 C CA . ASN A 1 698 ? -33.352 -6.998 25.111 1.00 90.81 698 ASN A CA 1
ATOM 5559 C C . ASN A 1 698 ? -31.882 -6.833 25.521 1.00 90.81 698 ASN A C 1
ATOM 5561 O O . ASN A 1 698 ? -31.034 -7.664 25.189 1.00 90.81 698 ASN A O 1
ATOM 5565 N N . VAL A 1 699 ? -31.582 -5.794 26.299 1.00 93.56 699 VAL A N 1
ATOM 5566 C CA . VAL A 1 699 ? -30.231 -5.529 26.815 1.00 93.56 699 VAL A CA 1
ATOM 5567 C C . VAL A 1 699 ? -30.181 -5.835 28.306 1.00 93.56 699 VAL A C 1
ATOM 5569 O O . VAL A 1 699 ? -30.920 -5.242 29.096 1.00 93.56 699 VAL A O 1
ATOM 5572 N N . LEU A 1 700 ? -29.280 -6.737 28.699 1.00 94.88 700 LEU A N 1
ATOM 5573 C CA . LEU A 1 700 ? -29.005 -7.046 30.100 1.00 94.88 700 LEU A CA 1
ATOM 5574 C C . LEU A 1 700 ? -27.732 -6.338 30.566 1.00 94.88 700 LEU A C 1
ATOM 5576 O O . LEU A 1 700 ? -26.644 -6.643 30.085 1.00 94.88 700 LEU A O 1
ATOM 5580 N N . LEU A 1 701 ? -27.860 -5.452 31.551 1.00 94.62 701 LEU A N 1
ATOM 5581 C CA . LEU A 1 701 ? -26.744 -4.786 32.222 1.00 94.62 701 LEU A CA 1
ATOM 5582 C C . LEU A 1 701 ? -26.448 -5.489 33.549 1.00 94.62 701 LEU A C 1
ATOM 5584 O O . LEU A 1 701 ? -27.255 -5.454 34.477 1.00 94.62 701 LEU A O 1
ATOM 5588 N N . MET A 1 702 ? -25.279 -6.116 33.649 1.00 94.19 702 MET A N 1
ATOM 5589 C CA . MET A 1 702 ? -24.785 -6.758 34.864 1.00 94.19 702 MET A CA 1
ATOM 5590 C C . MET A 1 702 ? -23.816 -5.823 35.590 1.00 94.19 702 MET A C 1
ATOM 5592 O O . MET A 1 702 ? -22.721 -5.547 35.093 1.00 94.19 702 MET A O 1
ATOM 5596 N N . ALA A 1 703 ? -24.183 -5.362 36.786 1.00 90.31 703 ALA A N 1
ATOM 5597 C CA . ALA A 1 703 ? -23.355 -4.424 37.536 1.00 90.31 703 ALA A CA 1
ATOM 5598 C C . ALA A 1 703 ? -23.238 -4.807 39.018 1.00 90.31 703 ALA A C 1
ATOM 5600 O O . ALA A 1 703 ? -24.237 -4.990 39.714 1.00 90.31 703 ALA A O 1
ATOM 5601 N N . MET A 1 704 ? -21.999 -4.882 39.510 1.00 85.62 704 MET A N 1
ATOM 5602 C CA . MET A 1 704 ? -21.672 -5.011 40.933 1.00 85.62 704 MET A CA 1
ATOM 5603 C C . MET A 1 704 ? -20.816 -3.833 41.375 1.00 85.62 704 MET A C 1
ATOM 5605 O O . MET A 1 704 ? -19.831 -3.510 40.708 1.00 85.62 704 MET A O 1
ATOM 5609 N N . GLY A 1 705 ? -21.163 -3.241 42.516 1.00 79.19 705 GLY A N 1
ATOM 5610 C CA . GLY A 1 705 ? -20.408 -2.137 43.092 1.00 79.19 705 GLY A CA 1
ATOM 5611 C C . GLY A 1 705 ? -21.259 -1.124 43.850 1.00 79.19 705 GLY A C 1
ATOM 5612 O O . GLY A 1 705 ? -22.440 -1.326 44.151 1.00 79.19 705 GLY A O 1
ATOM 5613 N N . SER A 1 706 ? -20.604 -0.021 44.183 1.00 75.25 706 SER A N 1
ATOM 5614 C CA . SER A 1 706 ? -21.162 1.118 44.902 1.00 75.25 706 SER A CA 1
ATOM 5615 C C . SER A 1 706 ? -22.073 1.972 44.010 1.00 75.25 706 SER A C 1
ATOM 5617 O O . SER A 1 706 ? -22.279 1.700 42.827 1.00 75.25 706 SER A O 1
ATOM 5619 N N . ARG A 1 707 ? -22.591 3.076 44.562 1.00 71.38 707 ARG A N 1
ATOM 5620 C CA . ARG A 1 707 ? -23.397 4.055 43.813 1.00 71.38 707 ARG A CA 1
ATOM 5621 C C . ARG A 1 707 ? -22.692 4.573 42.550 1.00 71.38 707 ARG A C 1
ATOM 5623 O O . ARG A 1 707 ? -23.382 4.821 41.559 1.00 71.38 707 ARG A O 1
ATOM 5630 N N . GLY A 1 708 ? -21.370 4.765 42.599 1.00 72.00 708 GLY A N 1
ATOM 5631 C CA . GLY A 1 708 ? -20.583 5.281 41.475 1.00 72.00 708 GLY A CA 1
ATOM 5632 C C . GLY A 1 708 ? -20.543 4.304 40.304 1.00 72.00 708 GLY A C 1
ATOM 5633 O O . GLY A 1 708 ? -20.782 4.703 39.168 1.00 72.00 708 GLY A O 1
ATOM 5634 N N . ASP A 1 709 ? -20.359 3.016 40.600 1.00 77.12 709 ASP A N 1
ATOM 5635 C CA . ASP A 1 709 ? -20.319 1.949 39.598 1.00 77.12 709 ASP A CA 1
ATOM 5636 C C . ASP A 1 709 ? -21.657 1.827 38.861 1.00 77.12 709 ASP A C 1
ATOM 5638 O O . ASP A 1 709 ? -21.694 1.749 37.637 1.00 77.12 709 ASP A O 1
ATOM 5642 N N . ILE A 1 710 ? -22.778 1.897 39.588 1.00 85.00 710 ILE A N 1
ATOM 5643 C CA . ILE A 1 710 ? -24.116 1.813 38.983 1.00 85.00 710 ILE A CA 1
ATOM 5644 C C . ILE A 1 710 ? -24.465 3.068 38.177 1.00 85.00 710 ILE A C 1
ATOM 5646 O O . ILE A 1 710 ? -25.147 2.972 37.159 1.00 85.00 710 ILE A O 1
ATOM 5650 N N . GLN A 1 711 ? -23.999 4.251 38.598 1.00 83.38 711 GLN A N 1
ATOM 5651 C CA . GLN A 1 711 ? -24.263 5.492 37.861 1.00 83.38 711 GLN A CA 1
ATOM 5652 C C . GLN A 1 711 ? -23.692 5.447 36.442 1.00 83.38 711 GLN A C 1
ATOM 5654 O O . GLN A 1 711 ? -24.332 5.934 35.517 1.00 83.38 711 GLN A O 1
ATOM 5659 N N . VAL A 1 712 ? -22.526 4.826 36.269 1.00 86.06 712 VAL A N 1
ATOM 5660 C CA . VAL A 1 712 ? -21.902 4.657 34.956 1.00 86.06 712 VAL A CA 1
ATOM 5661 C C . VAL A 1 712 ? -22.824 3.896 34.004 1.00 86.06 712 VAL A C 1
ATOM 5663 O O . VAL A 1 712 ? -23.082 4.373 32.904 1.00 86.06 712 VAL A O 1
ATOM 5666 N N . PHE A 1 713 ? -23.391 2.767 34.438 1.00 89.00 713 PHE A N 1
ATOM 5667 C CA . PHE A 1 713 ? -24.326 1.998 33.610 1.00 89.00 713 PHE A CA 1
ATOM 5668 C C . PHE A 1 713 ? -25.617 2.769 33.319 1.00 89.00 713 PHE A C 1
ATOM 5670 O O . PHE A 1 713 ? -26.099 2.730 32.193 1.00 89.00 713 PHE A O 1
ATOM 5677 N N . LEU A 1 714 ? -26.146 3.521 34.289 1.00 89.44 714 LEU A N 1
ATOM 5678 C CA . LEU A 1 714 ? -27.332 4.365 34.086 1.00 89.44 714 LEU A CA 1
ATOM 5679 C C . LEU A 1 714 ? -27.095 5.517 33.099 1.00 89.44 714 LEU A C 1
ATOM 5681 O O . LEU A 1 714 ? -28.026 5.969 32.445 1.00 89.44 714 LEU A O 1
ATOM 5685 N N . ASN A 1 715 ? -25.865 6.012 32.974 1.00 88.31 715 ASN A N 1
ATOM 5686 C CA . ASN A 1 715 ? -25.564 7.038 31.980 1.00 88.31 715 ASN A CA 1
ATOM 5687 C C . ASN A 1 715 ? -25.571 6.450 30.562 1.00 88.31 715 ASN A C 1
ATOM 5689 O O . ASN A 1 715 ? -26.074 7.090 29.644 1.00 88.31 715 ASN A O 1
ATOM 5693 N N . VAL A 1 716 ? -25.077 5.220 30.398 1.00 90.06 716 VAL A N 1
ATOM 5694 C CA . VAL A 1 716 ? -25.046 4.505 29.109 1.00 90.06 716 VAL A CA 1
ATOM 5695 C C . VAL A 1 716 ? -26.455 4.226 28.582 1.00 90.06 716 VAL A C 1
ATOM 5697 O O . VAL A 1 716 ? -26.699 4.289 27.377 1.00 90.06 716 VAL A O 1
ATOM 5700 N N . THR A 1 717 ? -27.424 3.970 29.466 1.00 89.19 717 THR A N 1
ATOM 5701 C CA . THR A 1 717 ? -28.797 3.656 29.046 1.00 89.19 717 THR A CA 1
ATOM 5702 C C . THR A 1 717 ? -29.530 4.816 28.377 1.00 89.19 717 THR A C 1
ATOM 5704 O O . THR A 1 717 ? -30.534 4.571 27.710 1.00 89.19 717 THR A O 1
ATOM 5707 N N . LYS A 1 718 ? -29.028 6.056 28.466 1.00 86.19 718 LYS A N 1
ATOM 5708 C CA . LYS A 1 718 ? -29.598 7.223 27.767 1.00 86.19 718 LYS A CA 1
ATOM 5709 C C . LYS A 1 718 ? -29.665 7.024 26.247 1.00 86.19 718 LYS A C 1
ATOM 5711 O O . LYS A 1 718 ? -30.591 7.522 25.611 1.00 86.19 718 LYS A O 1
ATOM 5716 N N . ARG A 1 719 ? -28.727 6.260 25.676 1.00 88.00 719 ARG A N 1
ATOM 5717 C CA . ARG A 1 719 ? -28.706 5.890 24.249 1.00 88.00 719 ARG A CA 1
ATOM 5718 C C . ARG A 1 719 ? -29.543 4.654 23.918 1.00 88.00 719 ARG A C 1
ATOM 5720 O O . ARG A 1 719 ? -29.787 4.385 22.752 1.00 88.00 719 ARG A O 1
ATOM 5727 N N . LEU A 1 720 ? -30.023 3.918 24.919 1.00 89.94 720 LEU A N 1
ATOM 5728 C CA . LEU A 1 720 ? -30.697 2.625 24.753 1.00 89.94 720 LEU A CA 1
ATOM 5729 C C . LEU A 1 720 ? -32.228 2.734 24.837 1.00 89.94 720 LEU A C 1
ATOM 5731 O O . LEU A 1 720 ? -32.902 1.776 25.210 1.00 89.94 720 LEU A O 1
ATOM 5735 N N . SER A 1 721 ? -32.802 3.894 24.505 1.00 85.38 721 SER A N 1
ATOM 5736 C CA . SER A 1 721 ? -34.256 4.121 24.548 1.00 85.38 721 SER A CA 1
ATOM 5737 C C . SER A 1 721 ? -35.026 3.230 23.563 1.00 85.38 721 SER A C 1
ATOM 5739 O O . SER A 1 721 ? -36.151 2.813 23.854 1.00 85.38 721 SER A O 1
ATOM 5741 N N . SER A 1 722 ? -34.399 2.866 22.441 1.00 84.06 722 SER A N 1
ATOM 5742 C CA . SER A 1 722 ? -34.902 1.883 21.476 1.00 84.06 722 SER A CA 1
ATOM 5743 C C . SER A 1 722 ? -34.873 0.446 22.006 1.00 84.06 722 SER A C 1
ATOM 5745 O O . SER A 1 722 ? -35.549 -0.409 21.450 1.00 84.06 722 SER A O 1
ATOM 5747 N N . CYS A 1 723 ? -34.175 0.161 23.107 1.00 89.56 723 CYS A N 1
ATOM 5748 C CA . CYS A 1 723 ? -34.046 -1.177 23.681 1.00 89.56 723 CYS A CA 1
ATOM 5749 C C . CYS A 1 723 ? -34.967 -1.382 24.889 1.00 89.56 723 CYS A C 1
ATOM 5751 O O . CYS A 1 723 ? -35.379 -0.435 25.563 1.00 89.56 723 CYS A O 1
ATOM 5753 N N . ARG A 1 724 ? -35.275 -2.643 25.195 1.00 90.00 724 ARG A N 1
ATOM 5754 C CA . ARG A 1 724 ? -35.821 -3.049 26.492 1.00 90.00 724 ARG A CA 1
ATOM 5755 C C . ARG A 1 724 ? -34.644 -3.365 27.410 1.00 90.00 724 ARG A C 1
ATOM 5757 O O . ARG A 1 724 ? -33.920 -4.332 27.184 1.00 90.00 724 ARG A O 1
ATOM 5764 N N . VAL A 1 725 ? -34.433 -2.540 28.430 1.00 92.25 725 VAL A N 1
ATOM 5765 C CA . VAL A 1 725 ? -33.247 -2.629 29.289 1.00 92.25 725 VAL A CA 1
ATOM 5766 C C . VAL A 1 725 ? -33.603 -3.206 30.655 1.00 92.25 725 VAL A C 1
ATOM 5768 O O . VAL A 1 725 ? -34.505 -2.707 31.332 1.00 92.25 725 VAL A O 1
ATOM 5771 N N . ARG A 1 726 ? -32.833 -4.214 31.076 1.00 92.94 726 ARG A N 1
ATOM 5772 C CA . ARG A 1 726 ? -32.862 -4.794 32.421 1.00 92.94 726 ARG A CA 1
ATOM 5773 C C . ARG A 1 726 ? -31.514 -4.609 33.104 1.00 92.94 726 ARG A C 1
ATOM 5775 O O . ARG A 1 726 ? -30.481 -4.957 32.536 1.00 92.94 726 ARG A O 1
ATOM 5782 N N . ILE A 1 727 ? -31.520 -4.098 34.331 1.00 93.50 727 ILE A N 1
ATOM 5783 C CA . ILE A 1 727 ? -30.322 -3.906 35.151 1.00 93.50 727 ILE A CA 1
ATOM 5784 C C . ILE A 1 727 ? -30.349 -4.897 36.312 1.00 93.50 727 ILE A C 1
ATOM 5786 O O . ILE A 1 727 ? -31.164 -4.787 37.229 1.00 93.50 727 ILE A O 1
ATOM 5790 N N . ALA A 1 728 ? -29.428 -5.855 36.270 1.00 93.25 728 ALA A N 1
ATOM 5791 C CA . ALA A 1 728 ? -29.198 -6.816 37.335 1.00 93.25 728 ALA A CA 1
ATOM 5792 C C . ALA A 1 728 ? -28.144 -6.257 38.301 1.00 93.25 728 ALA A C 1
ATOM 5794 O O . ALA A 1 728 ? -26.984 -6.062 37.925 1.00 93.25 728 ALA A O 1
ATOM 5795 N N . THR A 1 729 ? -28.543 -5.956 39.539 1.00 92.75 729 THR A N 1
ATOM 5796 C CA . THR A 1 729 ? -27.637 -5.397 40.554 1.00 92.75 729 THR A CA 1
ATOM 5797 C C . THR A 1 729 ? -28.165 -5.591 41.980 1.00 92.75 729 THR A C 1
ATOM 5799 O O . THR A 1 729 ? -29.180 -6.251 42.198 1.00 92.75 729 THR A O 1
ATOM 5802 N N . HIS A 1 730 ? -27.439 -5.072 42.972 1.00 90.19 730 HIS A N 1
ATOM 5803 C CA . HIS A 1 730 ? -27.776 -5.207 44.387 1.00 90.19 730 HIS A CA 1
ATOM 5804 C C . HIS A 1 730 ? -29.120 -4.526 44.730 1.00 90.19 730 HIS A C 1
ATOM 5806 O O . HIS A 1 730 ? -29.394 -3.439 44.207 1.00 90.19 730 HIS A O 1
ATOM 5812 N N . PRO A 1 731 ? -29.898 -5.071 45.688 1.00 88.44 731 PRO A N 1
ATOM 5813 C CA . PRO A 1 731 ? -31.171 -4.505 46.153 1.00 88.44 731 PRO A CA 1
ATOM 5814 C C . PRO A 1 731 ? -31.107 -3.022 46.536 1.00 88.44 731 PRO A C 1
ATOM 5816 O O . PRO A 1 731 ? -32.050 -2.272 46.297 1.00 88.44 731 PRO A O 1
ATOM 5819 N N . ALA A 1 732 ? -29.975 -2.574 47.092 1.00 85.12 732 ALA A N 1
ATOM 5820 C CA . ALA A 1 732 ? -29.760 -1.187 47.510 1.00 85.12 732 ALA A CA 1
ATOM 5821 C C . ALA A 1 732 ? -29.936 -0.161 46.372 1.00 85.12 732 ALA A C 1
ATOM 5823 O O . ALA A 1 732 ? -30.167 1.018 46.637 1.00 85.12 732 ALA A O 1
ATOM 5824 N N . HIS A 1 733 ? -29.844 -0.598 45.112 1.00 88.75 733 HIS A N 1
ATOM 5825 C CA . HIS A 1 733 ? -29.970 0.262 43.936 1.00 88.75 733 HIS A CA 1
ATOM 5826 C C . HIS A 1 733 ? -31.325 0.139 43.225 1.00 88.75 733 HIS A C 1
ATOM 5828 O O . HIS A 1 733 ? -31.530 0.843 42.238 1.00 88.75 733 HIS A O 1
ATOM 5834 N N . GLN A 1 734 ? -32.260 -0.688 43.715 1.00 89.69 734 GLN A N 1
ATOM 5835 C CA . GLN A 1 734 ? -33.565 -0.924 43.076 1.00 89.69 734 GLN A CA 1
ATOM 5836 C C . GLN A 1 734 ? -34.315 0.380 42.781 1.00 89.69 734 GLN A C 1
ATOM 5838 O O . GLN A 1 734 ? -34.614 0.675 41.626 1.00 89.69 734 GLN A O 1
ATOM 5843 N N . ALA A 1 735 ? -34.536 1.205 43.810 1.00 87.06 735 ALA A N 1
ATOM 5844 C CA . ALA A 1 735 ? -35.263 2.467 43.671 1.00 87.06 735 ALA A CA 1
ATOM 5845 C C . ALA A 1 735 ? -34.602 3.418 42.658 1.00 87.06 735 ALA A C 1
ATOM 5847 O O . ALA A 1 735 ? -35.278 4.191 41.983 1.00 87.06 735 ALA A O 1
ATOM 5848 N N . LYS A 1 736 ? -33.272 3.346 42.523 1.00 84.44 736 LYS A N 1
ATOM 5849 C CA . LYS A 1 736 ? -32.520 4.147 41.558 1.00 84.44 736 LYS A CA 1
ATOM 5850 C C . LYS A 1 736 ? -32.738 3.644 40.132 1.00 84.44 736 LYS A C 1
ATOM 5852 O O . LYS A 1 736 ? -32.964 4.462 39.250 1.00 84.44 736 LYS A O 1
ATOM 5857 N N . VAL A 1 737 ? -32.674 2.332 39.910 1.00 86.75 737 VAL A N 1
ATOM 5858 C CA . VAL A 1 737 ? -32.902 1.709 38.594 1.00 86.75 737 VAL A CA 1
ATOM 5859 C C . VAL A 1 737 ? -34.332 1.966 38.119 1.00 86.75 737 VAL A C 1
ATOM 5861 O O . VAL A 1 737 ? -34.532 2.507 37.032 1.00 86.75 737 VAL A O 1
ATOM 5864 N N . GLU A 1 738 ? -35.315 1.652 38.962 1.00 89.12 738 GLU A N 1
ATOM 5865 C CA . GLU A 1 738 ? -36.736 1.827 38.645 1.00 89.12 738 GLU A CA 1
ATOM 5866 C C . GLU A 1 738 ? -37.100 3.309 38.482 1.00 89.12 738 GLU A C 1
ATOM 5868 O O . GLU A 1 738 ? -37.867 3.662 37.589 1.00 89.12 738 GLU A O 1
ATOM 5873 N N . GLY A 1 739 ? -36.487 4.202 39.269 1.00 83.00 739 GLY A N 1
ATOM 5874 C CA . GLY A 1 739 ? -36.657 5.651 39.137 1.00 83.00 739 GLY A CA 1
ATOM 5875 C C . GLY A 1 739 ? -36.186 6.226 37.793 1.00 83.00 739 GLY A C 1
ATOM 5876 O O . GLY A 1 739 ? -36.640 7.300 37.411 1.00 83.00 739 GLY A O 1
ATOM 5877 N N . HIS A 1 740 ? -35.325 5.513 37.056 1.00 84.44 740 HIS A N 1
ATOM 5878 C CA . HIS A 1 740 ? -34.930 5.864 35.685 1.00 84.44 740 HIS A CA 1
ATOM 5879 C C . HIS A 1 740 ? -35.775 5.147 34.610 1.00 84.44 740 HIS A C 1
ATOM 5881 O O . HIS A 1 740 ? -35.514 5.310 33.422 1.00 84.44 740 HIS A O 1
ATOM 5887 N N . GLY A 1 741 ? -36.790 4.367 35.003 1.00 83.75 741 GLY A N 1
ATOM 5888 C CA . GLY A 1 741 ? -37.716 3.693 34.087 1.00 83.75 741 GLY A CA 1
ATOM 5889 C C . GLY A 1 741 ? -37.216 2.365 33.507 1.00 83.75 741 GLY A C 1
ATOM 5890 O O . GLY A 1 741 ? -37.761 1.910 32.503 1.00 83.75 741 GLY A O 1
ATOM 5891 N N . PHE A 1 742 ? -36.197 1.742 34.107 1.00 88.69 742 PHE A N 1
ATOM 5892 C CA . PHE A 1 742 ? -35.636 0.464 33.645 1.00 88.69 742 PHE A CA 1
ATOM 5893 C C . PHE A 1 742 ? -36.103 -0.724 34.495 1.00 88.69 742 PHE A C 1
ATOM 5895 O O . PHE A 1 742 ? -36.451 -0.562 35.665 1.00 88.69 742 PHE A O 1
ATOM 5902 N N . GLU A 1 743 ? -36.078 -1.935 33.925 1.00 90.00 743 GLU A N 1
ATOM 5903 C CA . GLU A 1 743 ? -36.394 -3.155 34.676 1.00 90.00 743 GLU A CA 1
ATOM 5904 C C . GLU A 1 743 ? -35.267 -3.478 35.665 1.00 90.00 743 GLU A C 1
ATOM 5906 O O . GLU A 1 743 ? -34.108 -3.620 35.274 1.00 90.00 743 GLU A O 1
ATOM 5911 N N . PHE A 1 744 ? -35.599 -3.630 36.945 1.00 91.62 744 PHE A N 1
ATOM 5912 C CA . PHE A 1 744 ? -34.657 -4.063 37.974 1.00 91.62 744 PHE A CA 1
ATOM 5913 C C . PHE A 1 744 ? -34.695 -5.585 38.153 1.00 91.62 744 PHE A C 1
ATOM 5915 O O . PHE A 1 744 ? -35.767 -6.190 38.172 1.00 91.62 744 PHE A O 1
ATOM 5922 N N . TYR A 1 745 ? -33.522 -6.198 38.326 1.00 91.50 745 TYR A N 1
ATOM 5923 C CA . TYR A 1 745 ? -33.395 -7.593 38.735 1.00 91.50 745 TYR A CA 1
ATOM 5924 C C . TYR A 1 745 ? -32.482 -7.724 39.961 1.00 91.50 745 TYR A C 1
ATOM 5926 O O . TYR A 1 745 ? -31.326 -7.291 39.940 1.00 91.50 745 TYR A O 1
ATOM 5934 N N . ASP A 1 746 ? -32.995 -8.364 41.013 1.00 90.56 746 ASP A N 1
ATOM 5935 C CA . ASP A 1 746 ? -32.280 -8.557 42.273 1.00 90.56 746 ASP A CA 1
ATOM 5936 C C . ASP A 1 746 ? -31.262 -9.703 42.174 1.00 90.56 746 ASP A C 1
ATOM 5938 O O . ASP A 1 746 ? -31.613 -10.879 42.047 1.00 90.56 746 ASP A O 1
ATOM 5942 N N . VAL A 1 747 ? -29.973 -9.366 42.268 1.00 88.81 747 VAL A N 1
ATOM 5943 C CA . VAL A 1 747 ? -28.897 -10.373 42.330 1.00 88.81 747 VAL A CA 1
ATOM 5944 C C . VAL A 1 747 ? -28.486 -10.744 43.757 1.00 88.81 747 VAL A C 1
ATOM 5946 O O . VAL A 1 747 ? -27.758 -11.718 43.953 1.00 88.81 747 VAL A O 1
ATOM 5949 N N . GLY A 1 748 ? -28.958 -10.002 44.755 1.00 86.44 748 GLY A N 1
ATOM 5950 C CA . GLY A 1 748 ? -28.604 -10.126 46.161 1.00 86.44 748 GLY A CA 1
ATOM 5951 C C . GLY A 1 748 ? -27.293 -9.428 46.548 1.00 86.44 748 GLY A C 1
ATOM 5952 O O . GLY A 1 748 ? -26.622 -8.774 45.746 1.00 86.44 748 GLY A O 1
ATOM 5953 N N . GLY A 1 749 ? -26.914 -9.582 47.820 1.00 81.50 749 GLY A N 1
ATOM 5954 C CA . GLY A 1 749 ? -25.721 -8.968 48.417 1.00 81.50 749 GLY A CA 1
ATOM 5955 C C . GLY A 1 749 ? -25.834 -7.462 48.659 1.00 81.50 749 GLY A C 1
ATOM 5956 O O . GLY A 1 749 ? -26.854 -6.848 48.361 1.00 81.50 749 GLY A O 1
ATOM 5957 N N . SER A 1 750 ? -24.786 -6.863 49.231 1.00 75.38 750 SER A N 1
ATOM 5958 C CA . SER A 1 750 ? -24.713 -5.411 49.429 1.00 75.38 750 SER A CA 1
ATOM 5959 C C . SER A 1 750 ? -23.297 -4.880 49.151 1.00 75.38 750 SER A C 1
ATOM 5961 O O . SER A 1 750 ? -22.321 -5.588 49.434 1.00 75.38 750 SER A O 1
ATOM 5963 N N . PRO A 1 751 ? -23.159 -3.653 48.610 1.00 68.69 751 PRO A N 1
ATOM 5964 C CA . PRO A 1 751 ? -21.857 -3.042 48.324 1.00 68.69 751 PRO A CA 1
ATOM 5965 C C . PRO A 1 751 ? -20.964 -2.888 49.564 1.00 68.69 751 PRO A C 1
ATOM 5967 O O . PRO A 1 751 ? -19.741 -2.999 49.476 1.00 68.69 751 PRO A O 1
ATOM 5970 N N . GLU A 1 752 ? -21.566 -2.660 50.732 1.00 65.56 752 GLU A N 1
ATOM 5971 C CA . GLU A 1 752 ? -20.861 -2.442 51.998 1.00 65.56 752 GLU A CA 1
ATOM 5972 C C . GLU A 1 752 ? -20.080 -3.689 52.428 1.00 65.56 752 GLU A C 1
ATOM 5974 O O . GLU A 1 752 ? -18.943 -3.578 52.887 1.00 65.56 752 GLU A O 1
ATOM 5979 N N . VAL A 1 753 ? -20.646 -4.884 52.217 1.00 65.69 753 VAL A N 1
ATOM 5980 C CA . VAL A 1 753 ? -19.982 -6.163 52.524 1.00 65.69 753 VAL A CA 1
ATOM 5981 C C . VAL A 1 753 ? -18.722 -6.344 51.671 1.00 65.69 753 VAL A C 1
ATOM 5983 O O . VAL A 1 753 ? -17.691 -6.792 52.177 1.00 65.69 753 VAL A O 1
ATOM 5986 N N . PHE A 1 754 ? -18.780 -5.953 50.394 1.00 65.19 754 PHE A N 1
ATOM 5987 C CA . PHE A 1 754 ? -17.628 -5.993 49.489 1.00 65.19 754 PHE A CA 1
ATOM 5988 C C . PHE A 1 754 ? -16.537 -5.005 49.903 1.00 65.19 754 PHE A C 1
ATOM 5990 O O . PHE A 1 754 ? -15.370 -5.389 49.997 1.00 65.19 754 PHE A O 1
ATOM 5997 N N . SER A 1 755 ? -16.915 -3.758 50.198 1.00 61.41 755 SER A N 1
ATOM 5998 C CA . SER A 1 755 ? -15.972 -2.730 50.652 1.00 61.41 755 SER A CA 1
ATOM 5999 C C . SER A 1 755 ? -15.291 -3.142 51.960 1.00 61.41 755 SER A C 1
ATOM 6001 O O . SER A 1 755 ? -14.066 -3.142 52.045 1.00 61.41 755 SER A O 1
ATOM 6003 N N . ALA A 1 756 ? -16.053 -3.623 52.948 1.00 61.25 756 ALA A N 1
ATOM 6004 C CA . ALA A 1 756 ? -15.518 -4.064 54.237 1.00 61.25 756 ALA A CA 1
ATOM 6005 C C . ALA A 1 756 ? -14.548 -5.258 54.118 1.00 61.25 756 ALA A C 1
ATOM 6007 O O . ALA A 1 756 ? -13.596 -5.370 54.897 1.00 61.25 756 ALA A O 1
ATOM 6008 N N . ALA A 1 757 ? -14.764 -6.152 53.147 1.00 59.41 757 ALA A N 1
ATOM 6009 C CA . ALA A 1 757 ? -13.869 -7.280 52.891 1.00 59.41 757 ALA A CA 1
ATOM 6010 C C . ALA A 1 757 ? -12.531 -6.857 52.252 1.00 59.41 757 ALA A C 1
ATOM 6012 O O . ALA A 1 757 ? -11.514 -7.509 52.500 1.00 59.41 757 ALA A O 1
ATOM 6013 N N . LEU A 1 758 ? -12.527 -5.779 51.456 1.00 57.16 758 LEU A N 1
ATOM 6014 C CA . LEU A 1 758 ? -11.351 -5.270 50.736 1.00 57.16 758 LEU A CA 1
ATOM 6015 C C . LEU A 1 758 ? -10.588 -4.172 51.502 1.00 57.16 758 LEU A C 1
ATOM 6017 O O . LEU A 1 758 ? -9.365 -4.106 51.397 1.00 57.16 758 LEU A O 1
ATOM 6021 N N . ALA A 1 759 ? -11.283 -3.338 52.282 1.00 54.66 759 ALA A N 1
ATOM 6022 C CA . ALA A 1 759 ? -10.719 -2.175 52.973 1.00 54.66 759 ALA A CA 1
ATOM 6023 C C . ALA A 1 759 ? -9.830 -2.539 54.173 1.00 54.66 759 ALA A C 1
ATOM 6025 O O . ALA A 1 759 ? -8.892 -1.806 54.487 1.00 54.66 759 ALA A O 1
ATOM 6026 N N . ASN A 1 760 ? -10.071 -3.681 54.832 1.00 47.50 760 ASN A N 1
ATOM 6027 C CA . ASN A 1 760 ? -9.241 -4.124 55.952 1.00 47.50 760 ASN A CA 1
ATOM 6028 C C . ASN A 1 760 ? -7.817 -4.431 55.464 1.00 47.50 760 ASN A C 1
ATOM 6030 O O . ASN A 1 760 ? -7.530 -5.494 54.912 1.00 47.50 760 ASN A O 1
ATOM 6034 N N . GLY A 1 761 ? -6.912 -3.476 55.697 1.00 44.50 761 GLY A N 1
ATOM 6035 C CA . GLY A 1 761 ? -5.597 -3.335 55.069 1.00 44.50 761 GLY A CA 1
ATOM 6036 C C . GLY A 1 761 ? -4.562 -4.439 55.305 1.00 44.50 761 GLY A C 1
ATOM 6037 O O . GLY A 1 761 ? -3.408 -4.271 54.903 1.00 44.50 761 GLY A O 1
ATOM 6038 N N . HIS A 1 762 ? -4.959 -5.565 55.898 1.00 43.03 762 HIS A N 1
ATOM 6039 C CA . HIS A 1 762 ? -4.116 -6.726 56.185 1.00 43.03 762 HIS A CA 1
ATOM 6040 C C . HIS A 1 762 ? -4.032 -7.743 55.027 1.00 43.03 762 HIS A C 1
ATOM 6042 O O . HIS A 1 762 ? -3.383 -8.780 55.170 1.00 43.03 762 HIS A O 1
ATOM 6048 N N . GLY A 1 763 ? -4.620 -7.417 53.869 1.00 48.69 763 GLY A N 1
ATOM 6049 C CA . GLY A 1 763 ? -4.469 -8.146 52.608 1.00 48.69 763 GLY A CA 1
ATOM 6050 C C . GLY A 1 763 ? -5.370 -9.377 52.484 1.00 48.69 763 GLY A C 1
ATOM 6051 O O . GLY A 1 763 ? -5.764 -9.983 53.478 1.00 48.69 763 GLY A O 1
ATOM 6052 N N . ILE A 1 764 ? -5.648 -9.772 51.235 1.00 48.50 764 ILE A N 1
ATOM 6053 C CA . ILE A 1 764 ? -6.463 -10.945 50.845 1.00 48.50 764 ILE A CA 1
ATOM 6054 C C . ILE A 1 764 ? -6.065 -12.213 51.627 1.00 48.50 764 ILE A C 1
ATOM 6056 O O . ILE A 1 764 ? -6.907 -13.038 51.975 1.00 48.50 764 ILE A O 1
ATOM 6060 N N . LEU A 1 765 ? -4.778 -12.351 51.965 1.00 43.62 765 LEU A N 1
ATOM 6061 C CA . LEU A 1 765 ? -4.256 -13.482 52.730 1.00 43.62 765 LEU A CA 1
ATOM 6062 C C . LEU A 1 765 ? -4.863 -13.591 54.140 1.00 43.62 765 LEU A C 1
ATOM 6064 O O . LEU A 1 765 ? -5.138 -14.696 54.600 1.00 43.62 765 LEU A O 1
ATOM 6068 N N . ARG A 1 766 ? -5.089 -12.468 54.837 1.00 46.00 766 ARG A N 1
ATOM 6069 C CA . ARG A 1 766 ? -5.660 -12.478 56.193 1.00 46.00 766 ARG A CA 1
ATOM 6070 C C . ARG A 1 766 ? -7.164 -12.715 56.162 1.00 46.00 766 ARG A C 1
ATOM 6072 O O . ARG A 1 766 ? -7.658 -13.482 56.973 1.00 46.00 766 ARG A O 1
ATOM 6079 N N . SER A 1 767 ? -7.875 -12.170 55.176 1.00 51.69 767 SER A N 1
ATOM 6080 C CA . SER A 1 767 ? -9.296 -12.477 54.956 1.00 51.69 767 SER A CA 1
ATOM 6081 C C . SER A 1 767 ? -9.532 -13.951 54.603 1.00 51.69 767 SER A C 1
ATOM 6083 O O . SER A 1 767 ? -10.574 -14.500 54.969 1.00 51.69 767 SER A O 1
ATOM 6085 N N . ILE A 1 768 ? -8.562 -14.614 53.955 1.00 45.44 768 ILE A N 1
ATOM 6086 C CA . ILE A 1 768 ? -8.540 -16.077 53.792 1.00 45.44 768 ILE A CA 1
ATOM 6087 C C . ILE A 1 768 ? -8.364 -16.781 55.149 1.00 45.44 768 ILE A C 1
ATOM 6089 O O . ILE A 1 768 ? -9.119 -17.707 55.445 1.00 45.44 768 ILE A O 1
ATOM 6093 N N . ILE A 1 769 ? -7.412 -16.336 55.979 1.00 48.09 769 ILE A N 1
ATOM 6094 C CA . ILE A 1 769 ? -7.139 -16.910 57.313 1.00 48.09 769 ILE A CA 1
ATOM 6095 C C . ILE A 1 769 ? -8.337 -16.742 58.263 1.00 48.09 769 ILE A C 1
ATOM 6097 O O . ILE A 1 769 ? -8.706 -17.689 58.954 1.00 48.09 769 ILE A O 1
ATOM 6101 N N . ASP A 1 770 ? -8.980 -15.576 58.255 1.00 57.16 770 ASP A N 1
ATOM 6102 C CA . ASP A 1 770 ? -10.087 -15.220 59.150 1.00 57.16 770 ASP A CA 1
ATOM 6103 C C . ASP A 1 770 ? -11.431 -15.852 58.726 1.00 57.16 770 ASP A C 1
ATOM 6105 O O . ASP A 1 770 ? -12.467 -15.581 59.328 1.00 57.16 770 ASP A O 1
ATOM 6109 N N . GLY A 1 771 ? -11.462 -16.656 57.656 1.00 56.34 771 GLY A N 1
ATOM 6110 C CA . GLY A 1 771 ? -12.671 -17.322 57.156 1.00 56.34 771 GLY A CA 1
ATOM 6111 C C . GLY A 1 771 ? -13.654 -16.419 56.396 1.00 56.34 771 GLY A C 1
ATOM 6112 O O . GLY A 1 771 ? -14.489 -16.939 55.654 1.00 56.34 771 GLY A O 1
ATOM 6113 N N . ARG A 1 772 ? -13.511 -15.089 56.479 1.00 56.81 772 ARG A N 1
ATOM 6114 C CA . ARG A 1 772 ? -14.341 -14.097 55.760 1.00 56.81 772 ARG A CA 1
ATOM 6115 C C . ARG A 1 772 ? -14.329 -14.291 54.245 1.00 56.81 772 ARG A C 1
ATOM 6117 O O . ARG A 1 772 ? -15.328 -14.047 53.576 1.00 56.81 772 ARG A O 1
ATOM 6124 N N . PHE A 1 773 ? -13.221 -14.787 53.692 1.00 60.91 773 PHE A N 1
ATOM 6125 C CA . PHE A 1 773 ? -13.139 -15.109 52.269 1.00 60.91 773 PHE A CA 1
ATOM 6126 C C . PHE A 1 773 ? -14.133 -16.205 51.857 1.00 60.91 773 PHE A C 1
ATOM 6128 O O . PHE A 1 773 ? -14.684 -16.140 50.762 1.00 60.91 773 PHE A O 1
ATOM 6135 N N . ARG A 1 774 ? -14.433 -17.182 52.729 1.00 65.94 774 ARG A N 1
ATOM 6136 C CA . ARG A 1 774 ? -15.447 -18.210 52.430 1.00 65.94 774 ARG A CA 1
ATOM 6137 C C . ARG A 1 774 ? -16.852 -17.622 52.390 1.00 65.94 774 ARG A C 1
ATOM 6139 O O . ARG A 1 774 ? -17.614 -17.986 51.498 1.00 65.94 774 ARG A O 1
ATOM 6146 N N . GLU A 1 775 ? -17.189 -16.724 53.314 1.00 66.38 775 GLU A N 1
ATOM 6147 C CA . GLU A 1 775 ? -18.475 -16.008 53.308 1.00 66.38 775 GLU A CA 1
ATOM 6148 C C . GLU A 1 775 ? -18.630 -15.179 52.029 1.00 66.38 775 GLU A C 1
ATOM 6150 O O . GLU A 1 775 ? -19.630 -15.321 51.325 1.00 66.38 775 GLU A O 1
ATOM 6155 N N . LEU A 1 776 ? -17.592 -14.421 51.656 1.00 66.62 776 LEU A N 1
ATOM 6156 C CA . LEU A 1 776 ? -17.550 -13.668 50.402 1.00 66.62 776 LEU A CA 1
ATOM 6157 C C . LEU A 1 776 ? -17.700 -14.585 49.176 1.00 66.62 776 LEU A C 1
ATOM 6159 O O . LEU A 1 776 ? -18.492 -14.298 48.283 1.00 66.62 776 LEU A O 1
ATOM 6163 N N . GLN A 1 777 ? -17.005 -15.729 49.145 1.00 68.44 777 GLN A N 1
ATOM 6164 C CA . GLN A 1 777 ? -17.141 -16.728 48.079 1.00 68.44 777 GLN A CA 1
ATOM 6165 C C . GLN A 1 777 ? -18.546 -17.341 48.005 1.00 68.44 777 GLN A C 1
ATOM 6167 O O . GLN A 1 777 ? -18.993 -17.714 46.920 1.00 68.44 777 GLN A O 1
ATOM 6172 N N . HIS A 1 778 ? -19.226 -17.543 49.136 1.00 72.56 778 HIS A N 1
ATOM 6173 C CA . HIS A 1 778 ? -20.601 -18.046 49.159 1.00 72.56 778 HIS A CA 1
ATOM 6174 C C . HIS A 1 778 ? -21.588 -16.995 48.646 1.00 72.56 778 HIS A C 1
ATOM 6176 O O . HIS A 1 778 ? -22.427 -17.324 47.806 1.00 72.56 778 HIS A O 1
ATOM 6182 N N . LEU A 1 779 ? -21.436 -15.741 49.077 1.00 74.50 779 LEU A N 1
ATOM 6183 C CA . LEU A 1 779 ? -22.240 -14.617 48.605 1.00 74.50 779 LEU A CA 1
ATOM 6184 C C . LEU A 1 779 ? -22.071 -14.399 47.095 1.00 74.50 779 LEU A C 1
ATOM 6186 O O . LEU A 1 779 ? -23.058 -14.371 46.362 1.00 74.50 779 LEU A O 1
ATOM 6190 N N . LEU A 1 780 ? -20.824 -14.344 46.616 1.00 78.00 780 LEU A N 1
ATOM 6191 C CA . LEU A 1 780 ? -20.503 -14.201 45.195 1.00 78.00 780 LEU A CA 1
ATOM 6192 C C . LEU A 1 780 ? -21.087 -15.335 44.354 1.00 78.00 780 LEU A C 1
ATOM 6194 O O . LEU A 1 780 ? -21.673 -15.079 43.312 1.00 78.00 780 LEU A O 1
ATOM 6198 N N . ARG A 1 781 ? -21.014 -16.589 44.823 1.00 77.31 781 ARG A N 1
ATOM 6199 C CA . ARG A 1 781 ? -21.639 -17.728 44.128 1.00 77.31 781 ARG A CA 1
ATOM 6200 C C . ARG A 1 781 ? -23.151 -17.569 43.959 1.00 77.31 781 ARG A C 1
ATOM 6202 O O . ARG A 1 781 ? -23.672 -17.978 42.923 1.00 77.31 781 ARG A O 1
ATOM 6209 N N . SER A 1 782 ? -23.837 -17.007 44.954 1.00 79.25 782 SER A N 1
ATOM 6210 C CA . SER A 1 782 ? -25.271 -16.711 44.862 1.00 79.25 782 SER A CA 1
ATOM 6211 C C . SER A 1 782 ? -25.536 -15.624 43.821 1.00 79.25 782 SER A C 1
ATOM 6213 O O . SER A 1 782 ? -26.322 -15.846 42.906 1.00 79.25 782 SER A O 1
ATOM 6215 N N . ILE A 1 783 ? -24.809 -14.505 43.904 1.00 84.25 783 ILE A N 1
ATOM 6216 C CA . ILE A 1 783 ? -24.924 -13.371 42.973 1.00 84.25 783 ILE A CA 1
ATOM 6217 C C . ILE A 1 783 ? -24.674 -13.813 41.523 1.00 84.25 783 ILE A C 1
ATOM 6219 O O . ILE A 1 783 ? -25.453 -13.522 40.618 1.00 84.25 783 ILE A O 1
ATOM 6223 N N . TYR A 1 784 ? -23.617 -14.591 41.306 1.00 83.75 784 TYR A N 1
ATOM 6224 C CA . TYR A 1 784 ? -23.249 -15.144 40.007 1.00 83.75 784 TYR A CA 1
ATOM 6225 C C . TYR A 1 784 ? -24.334 -16.032 39.395 1.00 83.75 784 TYR A C 1
ATOM 6227 O O . TYR A 1 784 ? -24.531 -16.012 38.182 1.00 83.75 784 TYR A O 1
ATOM 6235 N N . ARG A 1 785 ? -25.055 -16.807 40.214 1.00 81.06 785 ARG A N 1
ATOM 6236 C CA . ARG A 1 785 ? -26.186 -17.609 39.736 1.00 81.06 785 ARG A CA 1
ATOM 6237 C C . ARG A 1 785 ? -27.361 -16.715 39.335 1.00 81.06 785 ARG A C 1
ATOM 6239 O O . ARG A 1 785 ? -27.976 -16.982 38.308 1.00 81.06 785 ARG A O 1
ATOM 6246 N N . SER A 1 786 ? -27.643 -15.667 40.105 1.00 85.50 786 SER A N 1
ATOM 6247 C CA . SER A 1 786 ? -28.721 -14.716 39.814 1.00 85.50 786 SER A CA 1
ATOM 6248 C C . SER A 1 786 ? -28.505 -13.956 38.502 1.00 85.50 786 SER A C 1
ATOM 6250 O O . SER A 1 786 ? -29.463 -13.740 37.769 1.00 85.50 786 SER A O 1
ATOM 6252 N N . PHE A 1 787 ? -27.258 -13.622 38.149 1.00 88.38 787 PHE A N 1
ATOM 6253 C CA . PHE A 1 787 ? -26.948 -12.979 36.865 1.00 88.38 787 PHE A CA 1
ATOM 6254 C C . PHE A 1 787 ? -27.328 -13.822 35.643 1.00 88.38 787 PHE A C 1
ATOM 6256 O O . PHE A 1 787 ? -27.781 -13.266 34.647 1.00 88.38 787 PHE A O 1
ATOM 6263 N N . TRP A 1 788 ? -27.163 -15.149 35.700 1.00 83.50 788 TRP A N 1
ATOM 6264 C CA . TRP A 1 788 ? -27.624 -16.019 34.611 1.00 83.50 788 TRP A CA 1
ATOM 6265 C C . TRP A 1 788 ? -29.134 -15.954 34.451 1.00 83.50 788 TRP A C 1
ATOM 6267 O O . TRP A 1 788 ? -29.654 -15.780 33.356 1.00 83.50 788 TRP A O 1
ATOM 6277 N N . VAL A 1 789 ? -29.822 -16.100 35.575 1.00 83.06 789 VAL A N 1
ATOM 6278 C CA . VAL A 1 789 ? -31.275 -16.181 35.632 1.00 83.06 789 VAL A CA 1
ATOM 6279 C C . VAL A 1 789 ? -31.898 -14.870 35.115 1.00 83.06 789 VAL A C 1
ATOM 6281 O O . VAL A 1 789 ? -32.811 -14.901 34.292 1.00 83.06 789 VAL A O 1
ATOM 6284 N N . ALA A 1 790 ? -31.270 -13.725 35.410 1.00 87.94 790 ALA A N 1
ATOM 6285 C CA . ALA A 1 790 ? -31.638 -12.419 34.858 1.00 87.94 790 ALA A CA 1
ATOM 6286 C C . ALA A 1 790 ? -31.655 -12.346 33.314 1.00 87.94 790 ALA A C 1
ATOM 6288 O O . ALA A 1 790 ? -32.341 -11.481 32.763 1.00 87.94 790 ALA A O 1
ATOM 6289 N N . ALA A 1 791 ? -30.922 -13.226 32.617 1.00 87.44 791 ALA A N 1
ATOM 6290 C CA . ALA A 1 791 ? -30.834 -13.261 31.155 1.00 87.44 791 ALA A CA 1
ATOM 6291 C C . ALA A 1 791 ? -31.987 -13.999 30.455 1.00 87.44 791 ALA A C 1
ATOM 6293 O O . ALA A 1 791 ? -32.120 -13.839 29.242 1.00 87.44 791 ALA A O 1
ATOM 6294 N N . LEU A 1 792 ? -32.790 -14.788 31.183 1.00 77.50 792 LEU A N 1
ATOM 6295 C CA . LEU A 1 792 ? -33.858 -15.634 30.620 1.00 77.50 792 LEU A CA 1
ATOM 6296 C C . LEU A 1 792 ? -35.253 -15.433 31.256 1.00 77.50 792 LEU A C 1
ATOM 6298 O O . LEU A 1 792 ? -36.238 -15.930 30.720 1.00 77.50 792 LEU A O 1
ATOM 6302 N N . ASP A 1 793 ? -35.341 -14.771 32.412 1.00 66.62 793 ASP A N 1
ATOM 6303 C CA . ASP A 1 793 ? -36.502 -14.832 33.316 1.00 66.62 793 ASP A CA 1
ATOM 6304 C C . ASP A 1 793 ? -37.790 -14.077 32.921 1.00 66.62 793 ASP A C 1
ATOM 6306 O O . ASP A 1 793 ? -37.729 -12.946 32.422 1.00 66.62 793 ASP A O 1
ATOM 6310 N N . ASP A 1 794 ? -38.933 -14.630 33.380 1.00 53.00 794 ASP A N 1
ATOM 6311 C CA . ASP A 1 794 ? -40.233 -13.955 33.642 1.00 53.00 794 ASP A CA 1
ATOM 6312 C C . ASP A 1 794 ? -40.582 -13.900 35.165 1.00 53.00 794 ASP A C 1
ATOM 6314 O O . ASP A 1 794 ? -41.734 -14.019 35.578 1.00 53.00 794 ASP A O 1
ATOM 6318 N N . VAL A 1 795 ? -39.586 -13.789 36.061 1.00 43.72 795 VAL A N 1
ATOM 6319 C CA . VAL A 1 795 ? -39.674 -14.104 37.519 1.00 43.72 795 VAL A CA 1
ATOM 6320 C C . VAL A 1 795 ? -40.476 -13.138 38.415 1.00 43.72 795 VAL A C 1
ATOM 6322 O O . VAL A 1 795 ? -40.251 -13.032 39.618 1.00 43.72 795 VAL A O 1
ATOM 6325 N N . GLN A 1 796 ? -41.567 -12.555 37.919 1.00 35.84 796 GLN A N 1
ATOM 6326 C CA . GLN A 1 796 ? -42.674 -12.213 38.829 1.00 35.84 796 GLN A CA 1
ATOM 6327 C C . GLN A 1 796 ? -43.535 -13.434 39.235 1.00 35.84 796 GLN A C 1
ATOM 6329 O O . GLN A 1 796 ? -44.421 -13.302 40.080 1.00 35.84 796 GLN A O 1
ATOM 6334 N N . SER A 1 797 ? -43.251 -14.648 38.743 1.00 34.94 797 SER A N 1
ATOM 6335 C CA . SER A 1 797 ? -44.067 -15.855 38.990 1.00 34.94 797 SER A CA 1
ATOM 6336 C C . SER A 1 797 ? -43.788 -16.651 40.282 1.00 34.94 797 SER A C 1
ATOM 6338 O O . SER A 1 797 ? -44.449 -17.661 40.524 1.00 34.94 797 SER A O 1
ATOM 6340 N N . HIS A 1 798 ? -42.905 -16.205 41.186 1.00 31.08 798 HIS A N 1
ATOM 6341 C CA . HIS A 1 798 ? -42.808 -16.810 42.532 1.00 31.08 798 HIS A CA 1
ATOM 6342 C C . HIS A 1 798 ? -43.776 -16.216 43.574 1.00 31.08 798 HIS A C 1
ATOM 6344 O O . HIS A 1 798 ? -43.777 -16.649 44.726 1.00 31.08 798 HIS A O 1
ATOM 6350 N N . SER A 1 799 ? -44.671 -15.307 43.173 1.00 28.03 799 SER A N 1
ATOM 6351 C CA . SER A 1 799 ? -45.888 -15.006 43.937 1.00 28.03 799 SER A CA 1
ATOM 6352 C C . SER A 1 799 ? -47.042 -15.881 43.416 1.00 28.03 799 SER A C 1
ATOM 6354 O O . SER A 1 799 ? -47.421 -15.717 42.257 1.00 28.03 799 SER A O 1
ATOM 6356 N N . PRO A 1 800 ? -47.649 -16.786 44.213 1.00 30.34 800 PRO A N 1
ATOM 6357 C CA . PRO A 1 800 ? -48.708 -17.704 43.756 1.00 30.34 800 PRO A CA 1
ATOM 6358 C C . PRO A 1 800 ? -50.050 -17.043 43.369 1.00 30.34 800 PRO A C 1
ATOM 6360 O O . PRO A 1 800 ? -51.082 -17.710 43.340 1.00 30.34 800 PRO A O 1
ATOM 6363 N N . LEU A 1 801 ? -50.082 -15.736 43.104 1.00 29.06 801 LEU A N 1
ATOM 6364 C CA . LEU A 1 801 ? -51.288 -14.965 42.811 1.00 29.06 801 LEU A CA 1
ATOM 6365 C C . LEU A 1 801 ? -51.049 -14.021 41.624 1.00 29.06 801 LEU A C 1
ATOM 6367 O O . LEU A 1 801 ? -50.896 -12.819 41.827 1.00 29.06 801 LEU A O 1
ATOM 6371 N N . LYS A 1 802 ? -51.025 -14.564 40.399 1.00 28.44 802 LYS A N 1
ATOM 6372 C CA . LYS A 1 802 ? -51.559 -13.938 39.167 1.00 28.44 802 LYS A CA 1
ATOM 6373 C C . LYS A 1 802 ? -51.441 -14.912 37.973 1.00 28.44 802 LYS A C 1
ATOM 6375 O O . LYS A 1 802 ? -50.334 -15.144 37.497 1.00 28.44 802 LYS A O 1
ATOM 6380 N N . PRO A 1 803 ? -52.551 -15.513 37.511 1.00 33.25 803 PRO A N 1
ATOM 6381 C CA . PRO A 1 803 ? -52.603 -16.207 36.228 1.00 33.25 803 PRO A CA 1
ATOM 6382 C C . PRO A 1 803 ? -52.582 -15.176 35.085 1.00 33.25 803 PRO A C 1
ATOM 6384 O O . PRO A 1 803 ? -53.139 -14.094 35.241 1.00 33.25 803 PRO A O 1
ATOM 6387 N N . GLU A 1 804 ? -51.945 -15.536 33.966 1.00 37.03 804 GLU A N 1
ATOM 6388 C CA . GLU A 1 804 ? -51.777 -14.737 32.732 1.00 37.03 804 GLU A CA 1
ATOM 6389 C C . GLU A 1 804 ? -50.792 -13.551 32.845 1.00 37.03 804 GLU A C 1
ATOM 6391 O O . GLU A 1 804 ? -51.171 -12.385 32.945 1.00 37.03 804 GLU A O 1
ATOM 6396 N N . SER A 1 805 ? -49.487 -13.850 32.791 1.00 42.69 805 SER A N 1
ATOM 6397 C CA . SER A 1 805 ? -48.452 -12.862 32.446 1.00 42.69 805 SER A CA 1
ATOM 6398 C C . SER A 1 805 ? -48.715 -12.372 31.015 1.00 42.69 805 SER A C 1
ATOM 6400 O O . SER A 1 805 ? -48.608 -13.137 30.061 1.00 42.69 805 SER A O 1
ATOM 6402 N N . SER A 1 806 ? -49.129 -11.113 30.855 1.00 54.00 806 SER A N 1
ATOM 6403 C CA . SER A 1 806 ? -49.397 -10.488 29.551 1.00 54.00 806 SER A CA 1
ATOM 6404 C C . SER A 1 806 ? -48.137 -9.939 28.864 1.00 54.00 806 SER A C 1
ATOM 6406 O O . SER A 1 806 ? -48.237 -9.296 27.818 1.00 54.00 806 SER A O 1
ATOM 6408 N N . SER A 1 807 ? -46.947 -10.153 29.439 1.00 68.44 807 SER A N 1
ATOM 6409 C CA . SER A 1 807 ? -45.686 -9.590 28.948 1.00 68.44 807 SER A CA 1
ATOM 6410 C C . SER A 1 807 ? -44.858 -10.584 28.138 1.00 68.44 807 SER A C 1
ATOM 6412 O O . SER A 1 807 ? -44.699 -11.740 28.515 1.00 68.44 807 SER A O 1
ATOM 6414 N N . ARG A 1 808 ? -44.258 -10.099 27.044 1.00 74.81 808 ARG A N 1
ATOM 6415 C CA . ARG A 1 808 ? -43.288 -10.841 26.223 1.00 74.81 808 ARG A CA 1
ATOM 6416 C C . ARG A 1 808 ? -42.102 -11.328 27.086 1.00 74.81 808 ARG A C 1
ATOM 6418 O O . ARG A 1 808 ? -41.513 -10.489 27.781 1.00 74.81 808 ARG A O 1
ATOM 6425 N N . PRO A 1 809 ? -41.688 -12.610 27.014 1.00 79.50 809 PRO A N 1
ATOM 6426 C CA . PRO A 1 809 ? -40.522 -13.128 27.741 1.00 79.50 809 PRO A CA 1
ATOM 6427 C C . PRO A 1 809 ? -39.237 -12.327 27.469 1.00 79.50 809 PRO A C 1
ATOM 6429 O O . PRO A 1 809 ? -39.004 -11.886 26.337 1.00 79.50 809 PRO A O 1
ATOM 6432 N N . PHE A 1 810 ? -38.399 -12.128 28.494 1.00 86.88 810 PHE A N 1
ATOM 6433 C CA . PHE A 1 810 ? -37.111 -11.437 28.360 1.00 86.88 810 PHE A CA 1
ATOM 6434 C C . PHE A 1 810 ? -35.993 -12.447 28.105 1.00 86.88 810 PHE A C 1
ATOM 6436 O O . PHE A 1 810 ? -35.684 -13.274 28.957 1.00 86.88 810 PHE A O 1
ATOM 6443 N N . ILE A 1 811 ? -35.356 -12.343 26.944 1.00 88.81 811 ILE A N 1
ATOM 6444 C CA . ILE A 1 811 ? -34.204 -13.165 26.569 1.00 88.81 811 ILE A CA 1
ATOM 6445 C C . ILE A 1 811 ? -33.137 -12.194 26.105 1.00 88.81 811 ILE A C 1
ATOM 6447 O O . ILE A 1 811 ? -33.367 -11.498 25.121 1.00 88.81 811 ILE A O 1
ATOM 6451 N N . ALA A 1 812 ? -32.021 -12.105 26.828 1.00 90.75 812 ALA A N 1
ATOM 6452 C CA . ALA A 1 812 ? -30.975 -11.135 26.521 1.00 90.75 812 ALA A CA 1
ATOM 6453 C C . ALA A 1 812 ? -30.434 -11.350 25.098 1.00 90.75 812 ALA A C 1
ATOM 6455 O O . ALA A 1 812 ? -29.882 -12.407 24.793 1.00 90.75 812 ALA A O 1
ATOM 6456 N N . ASP A 1 813 ? -30.569 -10.332 24.250 1.00 89.38 813 ASP A N 1
ATOM 6457 C CA . ASP A 1 813 ? -29.987 -10.306 22.908 1.00 89.38 813 ASP A CA 1
ATOM 6458 C C . ASP A 1 813 ? -28.554 -9.770 22.958 1.00 89.38 813 ASP A C 1
ATOM 6460 O O . ASP A 1 813 ? -27.724 -10.187 22.160 1.00 89.38 813 ASP A O 1
ATOM 6464 N N . VAL A 1 814 ? -28.243 -8.911 23.940 1.00 93.12 814 VAL A N 1
ATOM 6465 C CA . VAL A 1 814 ? -26.888 -8.438 24.269 1.00 93.12 814 VAL A CA 1
ATOM 6466 C C . VAL A 1 814 ? -26.686 -8.427 25.786 1.00 93.12 814 VAL A C 1
ATOM 6468 O O . VAL A 1 814 ? -27.557 -7.997 26.549 1.00 93.12 814 VAL A O 1
ATOM 6471 N N . VAL A 1 815 ? -25.506 -8.871 26.228 1.00 95.00 815 VAL A N 1
ATOM 6472 C CA . VAL A 1 815 ? -25.058 -8.778 27.623 1.00 95.00 815 VAL A CA 1
ATOM 6473 C C . VAL A 1 815 ? -24.014 -7.677 27.744 1.00 95.00 815 VAL A C 1
ATOM 6475 O O . VAL A 1 815 ? -23.013 -7.661 27.033 1.00 95.00 815 VAL A O 1
ATOM 6478 N N . VAL A 1 816 ? -24.215 -6.772 28.690 1.00 95.25 816 VAL A N 1
ATOM 6479 C CA . VAL A 1 816 ? -23.297 -5.677 28.996 1.00 95.25 816 VAL A CA 1
ATOM 6480 C C . VAL A 1 816 ? -22.881 -5.801 30.450 1.00 95.25 816 VAL A C 1
ATOM 6482 O O . VAL A 1 816 ? -23.719 -6.033 31.319 1.00 95.25 816 VAL A O 1
ATOM 6485 N N . SER A 1 817 ? -21.591 -5.683 30.744 1.00 94.44 817 SER A N 1
ATOM 6486 C CA . SER A 1 817 ? -21.108 -5.951 32.096 1.00 94.44 817 SER A CA 1
ATOM 6487 C C . SER A 1 817 ? -19.849 -5.187 32.465 1.00 94.44 817 SER A C 1
ATOM 6489 O O . SER A 1 817 ? -19.017 -4.884 31.619 1.00 94.44 817 SER A O 1
ATOM 6491 N N . GLY A 1 818 ? -19.653 -4.960 33.762 1.00 89.81 818 GLY A N 1
ATOM 6492 C CA . GLY A 1 818 ? -18.336 -4.629 34.307 1.00 89.81 818 GLY A CA 1
ATOM 6493 C C . GLY A 1 818 ? -17.455 -5.879 34.467 1.00 89.81 818 GLY A C 1
ATOM 6494 O O . GLY A 1 818 ? -18.001 -6.978 34.621 1.00 89.81 818 GLY A O 1
ATOM 6495 N N . PRO A 1 819 ? -16.113 -5.750 34.506 1.00 83.81 819 PRO A N 1
ATOM 6496 C CA . PRO A 1 819 ? -15.207 -6.883 34.745 1.00 83.81 819 PRO A CA 1
ATOM 6497 C C . PRO A 1 819 ? -15.419 -7.573 36.099 1.00 83.81 819 PRO A C 1
ATOM 6499 O O . PRO A 1 819 ? -15.150 -8.763 36.250 1.00 83.81 819 PRO A O 1
ATOM 6502 N N . SER A 1 820 ? -15.916 -6.831 37.093 1.00 78.00 820 SER A N 1
ATOM 6503 C CA . SER A 1 820 ? -16.131 -7.322 38.457 1.00 78.00 820 SER A CA 1
ATOM 6504 C C . SER A 1 820 ? -17.205 -8.408 38.555 1.00 78.00 820 SER A C 1
ATOM 6506 O O . SER A 1 820 ? -17.208 -9.156 39.532 1.00 78.00 820 SER A O 1
ATOM 6508 N N . THR A 1 821 ? -18.108 -8.533 37.571 1.00 83.38 821 THR A N 1
ATOM 6509 C CA . THR A 1 821 ? -19.179 -9.543 37.625 1.00 83.38 821 THR A CA 1
ATOM 6510 C C . THR A 1 821 ? -18.689 -10.956 37.335 1.00 83.38 821 THR A C 1
ATOM 6512 O O . THR A 1 821 ? -19.302 -11.904 37.812 1.00 83.38 821 THR A O 1
ATOM 6515 N N . SER A 1 822 ? -17.596 -11.101 36.576 1.00 82.12 822 SER A N 1
ATOM 6516 C CA . SER A 1 822 ? -16.881 -12.345 36.240 1.00 82.12 822 SER A CA 1
ATOM 6517 C C . SER A 1 822 ? -17.669 -13.467 35.532 1.00 82.12 822 SER A C 1
ATOM 6519 O O . SER A 1 822 ? -17.057 -14.281 34.848 1.00 82.12 822 SER A O 1
ATOM 6521 N N . VAL A 1 823 ? -19.001 -13.540 35.640 1.00 86.31 823 VAL A N 1
ATOM 6522 C CA . VAL A 1 823 ? -19.842 -14.562 34.979 1.00 86.31 823 VAL A CA 1
ATOM 6523 C C . VAL A 1 823 ? -20.427 -14.130 33.641 1.00 86.31 823 VAL A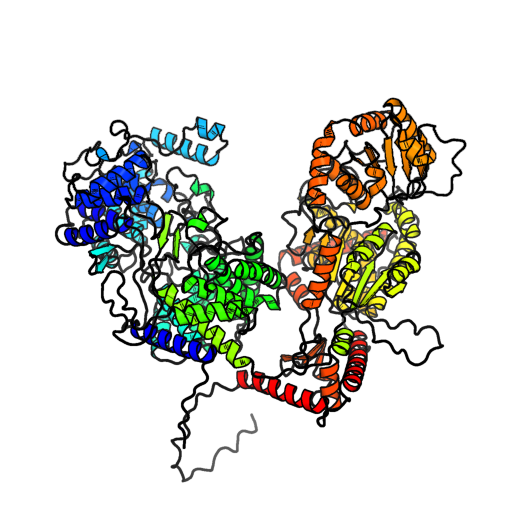 C 1
ATOM 6525 O O . VAL A 1 823 ? -20.999 -14.957 32.930 1.00 86.31 823 VAL A O 1
ATOM 6528 N N . HIS A 1 824 ? -20.247 -12.862 33.279 1.00 89.62 824 HIS A N 1
ATOM 6529 C CA . HIS A 1 824 ? -20.791 -12.247 32.070 1.00 89.62 824 HIS A CA 1
ATOM 6530 C C . HIS A 1 824 ? -20.530 -13.067 30.795 1.00 89.62 824 HIS A C 1
ATOM 6532 O O . HIS A 1 824 ? -21.435 -13.257 29.991 1.00 89.62 824 HIS A O 1
ATOM 6538 N N . VAL A 1 825 ? -19.321 -13.618 30.627 1.00 88.94 825 VAL A N 1
ATOM 6539 C CA . VAL A 1 825 ? -18.937 -14.385 29.430 1.00 88.94 825 VAL A CA 1
ATOM 6540 C C . VAL A 1 825 ? -19.667 -15.718 29.353 1.00 88.94 825 VAL A C 1
ATOM 6542 O O . VAL A 1 825 ? -20.043 -16.143 28.271 1.00 88.94 825 VAL A O 1
ATOM 6545 N N . HIS A 1 826 ? -19.921 -16.363 30.489 1.00 89.00 826 HIS A N 1
ATOM 6546 C CA . HIS A 1 826 ? -20.623 -17.644 30.522 1.00 89.00 826 HIS A CA 1
ATOM 6547 C C . HIS A 1 826 ? -22.114 -17.469 30.232 1.00 89.00 826 HIS A C 1
ATOM 6549 O O . HIS A 1 826 ? -22.690 -18.271 29.499 1.00 89.00 826 HIS A O 1
ATOM 6555 N N . ALA A 1 827 ? -22.713 -16.404 30.771 1.00 87.75 827 ALA A N 1
ATOM 6556 C CA . ALA A 1 827 ? -24.091 -16.041 30.472 1.00 87.75 827 ALA A CA 1
ATOM 6557 C C . ALA A 1 827 ? -24.256 -15.650 28.996 1.00 87.75 827 ALA A C 1
ATOM 6559 O O . ALA A 1 827 ? -25.162 -16.154 28.341 1.00 87.75 827 ALA A O 1
ATOM 6560 N N . ALA A 1 828 ? -23.350 -14.829 28.453 1.00 91.12 828 ALA A N 1
ATOM 6561 C CA . ALA A 1 828 ? -23.370 -14.426 27.047 1.00 91.12 828 ALA A CA 1
ATOM 6562 C C . ALA A 1 828 ? -23.152 -15.613 26.091 1.00 91.12 828 ALA A C 1
ATOM 6564 O O . ALA A 1 828 ? -23.899 -15.764 25.129 1.00 91.12 828 ALA A O 1
ATOM 6565 N N . GLU A 1 829 ? -22.191 -16.498 26.388 1.00 88.94 829 GLU A N 1
ATOM 6566 C CA . GLU A 1 829 ? -21.951 -17.731 25.622 1.00 88.94 829 GLU A CA 1
ATOM 6567 C C . GLU A 1 829 ? -23.200 -18.608 25.591 1.00 88.94 829 GLU A C 1
ATOM 6569 O O . GLU A 1 829 ? -23.593 -19.090 24.530 1.00 88.94 829 GLU A O 1
ATOM 6574 N N . ARG A 1 830 ? -23.865 -18.784 26.740 1.00 85.38 830 ARG A N 1
ATOM 6575 C CA . ARG A 1 830 ? -25.058 -19.625 26.802 1.00 85.38 830 ARG A CA 1
ATOM 6576 C C . ARG A 1 830 ? -26.273 -18.995 26.135 1.00 85.38 830 ARG A C 1
ATOM 6578 O O . ARG A 1 830 ? -27.020 -19.716 25.480 1.00 85.38 830 ARG A O 1
ATOM 6585 N N . ALA A 1 831 ? -26.470 -17.690 26.302 1.00 84.06 831 ALA A N 1
ATOM 6586 C CA . ALA A 1 831 ? -27.506 -16.933 25.604 1.00 84.06 831 ALA A CA 1
ATOM 6587 C C . ALA A 1 831 ? -27.216 -16.794 24.097 1.00 84.06 831 ALA A C 1
ATOM 6589 O O . ALA A 1 831 ? -28.079 -16.336 23.356 1.00 84.06 831 ALA A O 1
ATOM 6590 N N . GLN A 1 832 ? -26.007 -17.173 23.653 1.00 84.38 832 GLN A N 1
ATOM 6591 C CA . GLN A 1 832 ? -25.475 -16.914 22.313 1.00 84.38 832 GLN A CA 1
ATOM 6592 C C . GLN A 1 832 ? -25.544 -15.428 21.922 1.00 84.38 832 GLN A C 1
ATOM 6594 O O . GLN A 1 832 ? -25.665 -15.080 20.747 1.00 84.38 832 GLN A O 1
ATOM 6599 N N . ALA A 1 833 ? -25.450 -14.561 22.929 1.00 89.50 833 ALA A N 1
ATOM 6600 C CA . ALA A 1 833 ? -25.529 -13.116 22.816 1.00 89.50 833 ALA A CA 1
ATOM 6601 C C . ALA A 1 833 ? -24.119 -12.508 22.718 1.00 89.50 833 ALA A C 1
ATOM 6603 O O . ALA A 1 833 ? -23.163 -13.057 23.290 1.00 89.50 833 ALA A O 1
ATOM 6604 N N . PRO A 1 834 ? -23.948 -11.361 22.044 1.00 91.81 834 PRO A N 1
ATOM 6605 C CA . PRO A 1 834 ? -22.753 -10.554 22.169 1.00 91.81 834 PRO A CA 1
ATOM 6606 C C . PRO A 1 834 ? -22.540 -10.088 23.612 1.00 91.81 834 PRO A C 1
ATOM 6608 O O . PRO A 1 834 ? -23.475 -9.938 24.399 1.00 91.81 834 PRO A O 1
ATOM 6611 N N . LEU A 1 835 ? -21.273 -9.848 23.940 1.00 94.12 835 LEU A N 1
ATOM 6612 C CA . LEU A 1 835 ? -20.839 -9.327 25.229 1.00 94.12 835 LEU A CA 1
ATOM 6613 C C . LEU A 1 835 ? -20.133 -7.993 25.002 1.00 94.12 835 LEU A C 1
ATOM 6615 O O . LEU A 1 835 ? -19.215 -7.942 24.187 1.00 94.12 835 LEU A O 1
ATOM 6619 N N . VAL A 1 836 ? -20.510 -6.966 25.757 1.00 94.81 836 VAL A N 1
ATOM 6620 C CA . VAL A 1 836 ? -19.783 -5.694 25.850 1.00 94.81 836 VAL A CA 1
ATOM 6621 C C . VAL A 1 836 ? -19.302 -5.514 27.283 1.00 94.81 836 VAL A C 1
ATOM 6623 O O . VAL A 1 836 ? -20.085 -5.619 28.229 1.00 94.81 836 VAL A O 1
ATOM 6626 N N . ILE A 1 837 ? -18.011 -5.249 27.460 1.00 94.75 837 ILE A N 1
ATOM 6627 C CA . ILE A 1 837 ? -17.439 -4.937 28.768 1.00 94.75 837 ILE A CA 1
ATOM 6628 C C . ILE A 1 837 ? -17.263 -3.435 28.905 1.00 94.75 837 ILE A C 1
ATOM 6630 O O . ILE A 1 837 ? -16.675 -2.803 28.036 1.00 94.75 837 ILE A O 1
ATOM 6634 N N . ILE A 1 838 ? -17.744 -2.870 30.009 1.00 93.62 838 ILE A N 1
ATOM 6635 C CA . ILE A 1 838 ? -17.564 -1.458 30.347 1.00 93.62 838 ILE A CA 1
ATOM 6636 C C . ILE A 1 838 ? -16.669 -1.364 31.576 1.00 93.62 838 ILE A C 1
ATOM 6638 O O . ILE A 1 838 ? -16.962 -1.935 32.627 1.00 93.62 838 ILE A O 1
ATOM 6642 N N . SER A 1 839 ? -15.572 -0.626 31.448 1.00 90.75 839 SER A N 1
ATOM 6643 C CA . SER A 1 839 ? -14.561 -0.481 32.487 1.00 90.75 839 SER A CA 1
ATOM 6644 C C . SER A 1 839 ? -14.272 0.972 32.794 1.00 90.75 839 SER A C 1
ATOM 6646 O O . SER A 1 839 ? -13.922 1.749 31.914 1.00 90.75 839 SER A O 1
ATOM 6648 N N . THR A 1 840 ? -14.291 1.307 34.076 1.00 86.94 840 THR A N 1
ATOM 6649 C CA . THR A 1 840 ? -13.778 2.578 34.602 1.00 86.94 840 THR A CA 1
ATOM 6650 C C . THR A 1 840 ? -12.282 2.532 34.903 1.00 86.94 840 THR A C 1
ATOM 6652 O O . THR A 1 840 ? -11.697 3.572 35.168 1.00 86.94 840 THR A O 1
ATOM 6655 N N . GLN A 1 841 ? -11.659 1.349 34.850 1.00 85.25 841 GLN A N 1
ATOM 6656 C CA . GLN A 1 841 ? -10.236 1.128 35.107 1.00 85.25 841 GLN A CA 1
ATOM 6657 C C . GLN A 1 841 ? -9.642 0.087 34.142 1.00 85.25 841 GLN A C 1
ATOM 6659 O O . GLN A 1 841 ? -10.359 -0.839 33.740 1.00 85.25 841 GLN A O 1
ATOM 6664 N N . PRO A 1 842 ? -8.343 0.171 33.801 1.00 84.38 842 PRO A N 1
ATOM 6665 C CA . PRO A 1 842 ? -7.694 -0.826 32.955 1.00 84.38 842 PRO A CA 1
ATOM 6666 C C . PRO A 1 842 ? -7.734 -2.230 33.568 1.00 84.38 842 PRO A C 1
ATOM 6668 O O . PRO A 1 842 ? -7.219 -2.461 34.662 1.00 84.38 842 PRO A O 1
ATOM 6671 N N . ALA A 1 843 ? -8.317 -3.183 32.842 1.00 82.19 843 ALA A N 1
ATOM 6672 C CA . ALA A 1 843 ? -8.429 -4.583 33.265 1.00 82.19 843 ALA A CA 1
ATOM 6673 C C . ALA A 1 843 ? -7.862 -5.578 32.232 1.00 82.19 843 ALA A C 1
ATOM 6675 O O . ALA A 1 843 ? -7.997 -6.787 32.400 1.00 82.19 843 ALA A O 1
ATOM 6676 N N . ILE A 1 844 ? -7.226 -5.074 31.172 1.00 87.56 844 ILE A N 1
ATOM 6677 C CA . ILE A 1 844 ? -6.743 -5.859 30.029 1.00 87.56 844 ILE A CA 1
ATOM 6678 C C . ILE A 1 844 ? -5.224 -5.985 30.099 1.00 87.56 844 ILE A C 1
ATOM 6680 O O . ILE A 1 844 ? -4.531 -5.021 30.427 1.00 87.56 844 ILE A O 1
ATOM 6684 N N . ILE A 1 845 ? -4.712 -7.175 29.775 1.00 88.31 845 ILE A N 1
ATOM 6685 C CA . ILE A 1 845 ? -3.278 -7.479 29.792 1.00 88.31 845 ILE A CA 1
ATOM 6686 C C . ILE A 1 845 ? -2.519 -6.515 28.876 1.00 88.31 845 ILE A C 1
ATOM 6688 O O . ILE A 1 845 ? -2.901 -6.317 27.729 1.00 88.31 845 ILE A O 1
ATOM 6692 N N . THR A 1 846 ? -1.419 -5.951 29.372 1.00 89.62 846 THR A N 1
ATOM 6693 C CA . THR A 1 846 ? -0.497 -5.130 28.577 1.00 89.62 846 THR A CA 1
ATOM 6694 C C . THR A 1 846 ? 0.932 -5.240 29.100 1.00 89.62 846 THR A C 1
ATOM 6696 O O . THR A 1 846 ? 1.173 -5.595 30.258 1.00 89.62 846 THR A O 1
ATOM 6699 N N . GLY A 1 847 ? 1.899 -4.964 28.227 1.00 89.38 847 GLY A N 1
ATOM 6700 C CA . GLY A 1 847 ? 3.281 -4.704 28.605 1.00 89.38 847 GLY A CA 1
ATOM 6701 C C . GLY A 1 847 ? 3.535 -3.294 29.144 1.00 89.38 847 GLY A C 1
ATOM 6702 O O . GLY A 1 847 ? 4.591 -3.089 29.735 1.00 89.38 847 GLY A O 1
ATOM 6703 N N . ASP A 1 848 ? 2.625 -2.333 28.984 1.00 87.06 848 ASP A N 1
ATOM 6704 C CA . ASP A 1 848 ? 2.920 -0.919 29.266 1.00 87.06 848 ASP A CA 1
ATOM 6705 C C . ASP A 1 848 ? 2.764 -0.524 30.740 1.00 87.06 848 ASP A C 1
ATOM 6707 O O . ASP A 1 848 ? 3.478 0.356 31.216 1.00 87.06 848 ASP A O 1
ATOM 6711 N N . PHE A 1 849 ? 1.898 -1.197 31.499 1.00 87.12 849 PHE A N 1
ATOM 6712 C CA . PHE A 1 849 ? 1.753 -0.976 32.941 1.00 87.12 849 PHE A CA 1
ATOM 6713 C C . PHE A 1 849 ? 1.294 -2.238 33.671 1.00 87.12 849 PHE A C 1
ATOM 6715 O O . PHE A 1 849 ? 0.712 -3.147 33.085 1.00 87.12 849 PHE A O 1
ATOM 6722 N N . GLN A 1 850 ? 1.572 -2.298 34.971 1.00 86.50 850 GLN A N 1
ATOM 6723 C CA . GLN A 1 850 ? 1.133 -3.383 35.842 1.00 86.50 850 GLN A CA 1
ATOM 6724 C C . GLN A 1 850 ? -0.395 -3.350 36.016 1.00 86.50 850 GLN A C 1
ATOM 6726 O O . GLN A 1 850 ? -0.991 -2.275 36.009 1.00 86.50 850 GLN A O 1
ATOM 6731 N N . SER A 1 851 ? -1.031 -4.506 36.236 1.00 86.00 851 SER A N 1
ATOM 6732 C CA . SER A 1 851 ? -2.449 -4.581 36.595 1.00 86.00 851 SER A CA 1
ATOM 6733 C C . SER A 1 851 ? -2.746 -3.631 37.762 1.00 86.00 851 SER A C 1
ATOM 6735 O O . SER A 1 851 ? -2.147 -3.815 38.833 1.00 86.00 851 SER A O 1
ATOM 6737 N N . PRO A 1 852 ? -3.671 -2.661 37.601 1.00 83.50 852 PRO A N 1
ATOM 6738 C CA . PRO A 1 852 ? -3.982 -1.676 38.636 1.00 83.50 852 PRO A CA 1
ATOM 6739 C C . PRO A 1 852 ? -4.325 -2.308 39.987 1.00 83.50 852 PRO A C 1
ATOM 6741 O O . PRO A 1 852 ? -3.928 -1.802 41.028 1.00 83.50 852 PRO A O 1
ATOM 6744 N N . LEU A 1 853 ? -4.961 -3.485 39.980 1.00 78.44 853 LEU A N 1
ATOM 6745 C CA . LEU A 1 853 ? -5.341 -4.212 41.196 1.00 78.44 853 LEU A CA 1
ATOM 6746 C C . LEU A 1 853 ? -4.161 -4.804 41.980 1.00 78.44 853 LEU A C 1
ATOM 6748 O O . LEU A 1 853 ? -4.322 -5.207 43.130 1.00 78.44 853 LEU A O 1
ATOM 6752 N N . THR A 1 854 ? -2.983 -4.876 41.367 1.00 76.44 854 THR A N 1
ATOM 6753 C CA . THR A 1 854 ? -1.759 -5.414 41.979 1.00 76.44 854 THR A CA 1
ATOM 6754 C C . THR A 1 854 ? -0.745 -4.323 42.330 1.00 76.44 854 THR A C 1
ATOM 6756 O O . THR A 1 854 ? 0.323 -4.623 42.869 1.00 76.44 854 THR A O 1
ATOM 6759 N N . MET A 1 855 ? -1.057 -3.058 42.033 1.00 77.56 855 MET A N 1
ATOM 6760 C CA . MET A 1 855 ? -0.206 -1.926 42.376 1.00 77.56 855 MET A CA 1
ATOM 6761 C C . MET A 1 855 ? -0.322 -1.613 43.869 1.00 77.56 855 MET A C 1
ATOM 6763 O O . MET A 1 855 ? -1.410 -1.399 44.394 1.00 77.56 855 MET A O 1
ATOM 6767 N N . SER A 1 856 ? 0.818 -1.561 44.557 1.00 70.88 856 SER A N 1
ATOM 6768 C CA . SER A 1 856 ? 0.895 -1.166 45.972 1.00 70.88 856 SER A CA 1
ATOM 6769 C C . SER A 1 856 ? 1.699 0.115 46.204 1.00 70.88 856 SER A C 1
ATOM 6771 O O . SER A 1 856 ? 1.806 0.572 47.338 1.00 70.88 856 SER A O 1
ATOM 6773 N N . ARG A 1 857 ? 2.329 0.659 45.155 1.00 68.69 857 ARG A N 1
ATOM 6774 C CA . ARG A 1 857 ? 3.121 1.896 45.174 1.00 68.69 857 ARG A CA 1
ATOM 6775 C C . ARG A 1 857 ? 2.925 2.647 43.861 1.00 68.69 857 ARG A C 1
ATOM 6777 O O . ARG A 1 857 ? 2.915 2.025 42.800 1.00 68.69 857 ARG A O 1
ATOM 6784 N N . ALA A 1 858 ? 2.801 3.970 43.937 1.00 61.97 858 ALA A N 1
ATOM 6785 C CA . ALA A 1 858 ? 2.849 4.828 42.756 1.00 61.97 858 ALA A CA 1
ATOM 6786 C C . ALA A 1 858 ? 4.288 4.871 42.204 1.00 61.97 858 ALA A C 1
ATOM 6788 O O . ALA A 1 858 ? 5.240 4.763 42.976 1.00 61.97 858 ALA A O 1
ATOM 6789 N N . GLN A 1 859 ? 4.448 5.016 40.883 1.00 63.22 859 GLN A N 1
ATOM 6790 C CA . GLN A 1 859 ? 5.754 5.119 40.192 1.00 63.22 859 GLN A CA 1
ATOM 6791 C C . GLN A 1 859 ? 6.657 3.869 40.241 1.00 63.22 859 GLN A C 1
ATOM 6793 O O . GLN A 1 859 ? 7.842 3.932 39.906 1.00 63.22 859 GLN A O 1
ATOM 6798 N N . PHE A 1 860 ? 6.124 2.704 40.612 1.00 62.50 860 PHE A N 1
ATOM 6799 C CA . PHE A 1 860 ? 6.833 1.447 40.386 1.00 62.50 860 PHE A CA 1
ATOM 6800 C C . PHE A 1 860 ? 6.834 1.151 38.879 1.00 62.50 860 PHE A C 1
ATOM 6802 O O . PHE A 1 860 ? 5.781 0.863 38.317 1.00 62.50 860 PHE A O 1
ATOM 6809 N N . ASN A 1 861 ? 7.999 1.251 38.224 1.00 63.41 861 ASN A N 1
ATOM 6810 C CA . ASN A 1 861 ? 8.162 0.995 36.787 1.00 63.41 861 ASN A CA 1
ATOM 6811 C C . ASN A 1 861 ? 8.943 -0.311 36.543 1.00 63.41 861 ASN A C 1
ATOM 6813 O O . ASN A 1 861 ? 10.169 -0.294 36.398 1.00 63.41 861 ASN A O 1
ATOM 6817 N N . PRO A 1 862 ? 8.272 -1.470 36.582 1.00 70.31 862 PRO A N 1
ATOM 6818 C CA . PRO A 1 862 ? 8.905 -2.752 36.332 1.00 70.31 862 PRO A CA 1
ATOM 6819 C C . PRO A 1 862 ? 9.027 -3.024 34.822 1.00 70.31 862 PRO A C 1
ATOM 6821 O O . PRO A 1 862 ? 8.519 -2.293 33.978 1.00 70.31 862 PRO A O 1
ATOM 6824 N N . SER A 1 863 ? 9.723 -4.102 34.453 1.00 81.44 863 SER A N 1
ATOM 6825 C CA . SER A 1 863 ? 9.866 -4.479 33.039 1.00 81.44 863 SER A CA 1
ATOM 6826 C C . SER A 1 863 ? 8.512 -4.764 32.367 1.00 81.44 863 SER A C 1
ATOM 6828 O O . SER A 1 863 ? 7.589 -5.268 33.011 1.00 81.44 863 SER A O 1
ATOM 6830 N N . ARG A 1 864 ? 8.428 -4.578 31.040 1.00 85.00 864 ARG A N 1
ATOM 6831 C CA . ARG A 1 864 ? 7.240 -4.952 30.241 1.00 85.00 864 ARG A CA 1
ATOM 6832 C C . ARG A 1 864 ? 6.779 -6.398 30.472 1.00 85.00 864 ARG A C 1
ATOM 6834 O O . ARG A 1 864 ? 5.591 -6.701 30.408 1.00 85.00 864 ARG A O 1
ATOM 6841 N N . LEU A 1 865 ? 7.717 -7.303 30.762 1.00 83.25 865 LEU A N 1
ATOM 6842 C CA . LEU A 1 865 ? 7.407 -8.694 31.090 1.00 83.25 865 LEU A CA 1
ATOM 6843 C C . LEU A 1 865 ? 6.671 -8.817 32.433 1.00 83.25 865 LEU A C 1
ATOM 6845 O O . LEU A 1 865 ? 5.692 -9.552 32.525 1.00 83.25 865 LEU A O 1
ATOM 6849 N N . TRP A 1 866 ? 7.111 -8.087 33.460 1.00 83.44 866 TRP A N 1
ATOM 6850 C CA . TRP A 1 866 ? 6.448 -8.081 34.767 1.00 83.44 866 TRP A CA 1
ATOM 6851 C C . TRP A 1 866 ? 5.035 -7.501 34.693 1.00 83.44 866 TRP A C 1
ATOM 6853 O O . TRP A 1 866 ? 4.120 -8.044 35.311 1.00 83.44 866 TRP A O 1
ATOM 6863 N N . ASN A 1 867 ? 4.845 -6.452 33.888 1.00 89.06 867 ASN A N 1
ATOM 6864 C CA . ASN A 1 867 ? 3.528 -5.873 33.632 1.00 89.06 867 ASN A CA 1
ATOM 6865 C C . ASN A 1 867 ? 2.544 -6.950 33.165 1.00 89.06 867 ASN A C 1
ATOM 6867 O O . ASN A 1 867 ? 1.524 -7.166 33.815 1.00 89.06 867 ASN A O 1
ATOM 6871 N N . ARG A 1 868 ? 2.921 -7.756 32.167 1.00 85.56 868 ARG A N 1
ATOM 6872 C CA . ARG A 1 868 ? 2.107 -8.893 31.703 1.00 85.56 868 ARG A CA 1
ATOM 6873 C C . ARG A 1 868 ? 1.901 -9.963 32.774 1.00 85.56 868 ARG A C 1
ATOM 6875 O O . ARG A 1 868 ? 0.781 -10.437 32.961 1.00 85.56 868 ARG A O 1
ATOM 6882 N N . ILE A 1 869 ? 2.962 -10.326 33.501 1.00 84.19 869 ILE A N 1
ATOM 6883 C CA . ILE A 1 869 ? 2.894 -11.322 34.583 1.00 84.19 869 ILE A CA 1
ATOM 6884 C C . ILE A 1 869 ? 1.868 -10.911 35.641 1.00 84.19 869 ILE A C 1
ATOM 6886 O O . ILE A 1 869 ? 1.117 -11.763 36.106 1.00 84.19 869 ILE A O 1
ATOM 6890 N N . SER A 1 870 ? 1.782 -9.628 35.989 1.00 84.38 870 SER A N 1
ATOM 6891 C CA . SER A 1 870 ? 0.858 -9.156 37.024 1.00 84.38 870 SER A CA 1
ATOM 6892 C C . SER A 1 870 ? -0.618 -9.438 36.711 1.00 84.38 870 SER A C 1
ATOM 6894 O O . SER A 1 870 ? -1.359 -9.854 37.601 1.00 84.38 870 SER A O 1
ATOM 6896 N N . PHE A 1 871 ? -1.036 -9.312 35.445 1.00 86.94 871 PHE A N 1
ATOM 6897 C CA . PHE A 1 871 ? -2.394 -9.670 35.029 1.00 86.94 871 PHE A CA 1
ATOM 6898 C C . PHE A 1 871 ? -2.619 -11.182 35.063 1.00 86.94 871 PHE A C 1
ATOM 6900 O O . PHE A 1 871 ? -3.652 -11.643 35.545 1.00 86.94 871 PHE A O 1
ATOM 6907 N N . HIS A 1 872 ? -1.642 -11.969 34.601 1.00 84.56 872 HIS A N 1
ATOM 6908 C CA . HIS A 1 872 ? -1.732 -13.428 34.666 1.00 84.56 872 HIS A CA 1
ATOM 6909 C C . HIS A 1 872 ? -1.774 -13.941 36.112 1.00 84.56 872 HIS A C 1
ATOM 6911 O O . HIS A 1 872 ? -2.480 -14.906 36.393 1.00 84.56 872 HIS A O 1
ATOM 6917 N N . MET A 1 873 ? -1.063 -13.297 37.043 1.00 79.06 873 MET A N 1
ATOM 6918 C CA . MET A 1 873 ? -1.134 -13.633 38.467 1.00 79.06 873 MET A CA 1
ATOM 6919 C C . MET A 1 873 ? -2.538 -13.400 39.024 1.00 79.06 873 MET A C 1
ATOM 6921 O O . MET A 1 873 ? -3.061 -14.270 39.716 1.00 79.06 873 MET A O 1
ATOM 6925 N N . LEU A 1 874 ? -3.164 -12.267 38.700 1.00 78.19 874 LEU A N 1
ATOM 6926 C CA . LEU A 1 874 ? -4.534 -11.982 39.122 1.00 78.19 874 LEU A CA 1
ATOM 6927 C C . LEU A 1 874 ? -5.517 -13.022 38.560 1.00 78.19 874 LEU A C 1
ATOM 6929 O O . LEU A 1 874 ? -6.226 -13.667 39.327 1.00 78.19 874 LEU A O 1
ATOM 6933 N N . ALA A 1 875 ? -5.467 -13.278 37.249 1.00 82.94 875 ALA A N 1
ATOM 6934 C CA . ALA A 1 875 ? -6.312 -14.279 36.598 1.00 82.94 875 ALA A CA 1
ATOM 6935 C C . ALA A 1 875 ? -6.104 -15.697 37.171 1.00 82.94 875 ALA A C 1
ATOM 6937 O O . ALA A 1 875 ? -7.053 -16.473 37.291 1.00 82.94 875 ALA A O 1
ATOM 6938 N N . PHE A 1 876 ? -4.875 -16.037 37.577 1.00 80.56 876 PHE A N 1
ATOM 6939 C CA . PHE A 1 876 ? -4.573 -17.293 38.263 1.00 80.56 876 PHE A CA 1
ATOM 6940 C C . PHE A 1 876 ? -5.276 -17.391 39.623 1.00 80.56 876 PHE A C 1
ATOM 6942 O O . PHE A 1 876 ? -5.896 -18.415 39.919 1.00 80.56 876 PHE A O 1
ATOM 6949 N N . PHE A 1 877 ? -5.198 -16.344 40.450 1.00 72.25 877 PHE A N 1
ATOM 6950 C CA . PHE A 1 877 ? -5.840 -16.327 41.767 1.00 72.25 877 PHE A CA 1
ATOM 6951 C C . PHE A 1 877 ? -7.368 -16.289 41.675 1.00 72.25 877 PHE A C 1
ATOM 6953 O O . PHE A 1 877 ? -8.036 -16.979 42.453 1.00 72.25 877 PHE A O 1
ATOM 6960 N N . ASP A 1 878 ? -7.922 -15.569 40.701 1.00 74.88 878 ASP A N 1
ATOM 6961 C CA . ASP A 1 878 ? -9.359 -15.564 40.424 1.00 74.88 878 ASP A CA 1
ATOM 6962 C C . ASP A 1 878 ? -9.837 -16.959 40.006 1.00 74.88 878 ASP A C 1
ATOM 6964 O O . ASP A 1 878 ? -10.816 -17.477 40.549 1.00 74.88 878 ASP A O 1
ATOM 6968 N N . TRP A 1 879 ? -9.101 -17.636 39.118 1.00 81.69 879 TRP A N 1
ATOM 6969 C CA . TRP A 1 879 ? -9.423 -19.004 38.712 1.00 81.69 879 TRP A CA 1
ATOM 6970 C C . TRP A 1 879 ? -9.304 -20.007 39.864 1.00 81.69 879 TRP A C 1
ATOM 6972 O O . TRP A 1 879 ? -10.157 -20.879 40.028 1.00 81.69 879 TRP A O 1
ATOM 6982 N N . LEU A 1 880 ? -8.271 -19.883 40.697 1.00 76.44 880 LEU A N 1
ATOM 6983 C CA . LEU A 1 880 ? -8.116 -20.708 41.894 1.00 76.44 880 LEU A CA 1
ATOM 6984 C C . LEU A 1 880 ? -9.305 -20.528 42.855 1.00 76.44 880 LEU A C 1
ATOM 6986 O O . LEU A 1 880 ? -9.752 -21.497 43.470 1.00 76.44 880 LEU A O 1
ATOM 6990 N N . SER A 1 881 ? -9.832 -19.305 42.949 1.00 69.94 881 SER A N 1
ATOM 6991 C CA . SER A 1 881 ? -10.926 -18.940 43.852 1.00 69.94 881 SER A CA 1
ATOM 6992 C C . SER A 1 881 ? -12.307 -19.330 43.319 1.00 69.94 881 SER A C 1
ATOM 6994 O O . SER A 1 881 ? -13.149 -19.790 44.093 1.00 69.94 881 SER A O 1
ATOM 6996 N N . PHE A 1 882 ? -12.553 -19.172 42.015 1.00 77.56 882 PHE A N 1
ATOM 6997 C CA . PHE A 1 882 ? -13.893 -19.285 41.427 1.00 77.56 882 PHE A CA 1
ATOM 6998 C C . PHE A 1 882 ? -14.017 -20.311 40.296 1.00 77.56 882 PHE A C 1
ATOM 7000 O O . PHE A 1 882 ? -15.127 -20.778 40.044 1.00 77.56 882 PHE A O 1
ATOM 7007 N N . GLY A 1 883 ? -12.921 -20.753 39.676 1.00 80.94 883 GLY A N 1
ATOM 7008 C CA . GLY A 1 883 ? -12.911 -21.678 38.533 1.00 80.94 883 GLY A CA 1
ATOM 7009 C C . GLY A 1 883 ? -13.740 -22.956 38.738 1.00 80.94 883 GLY A C 1
ATOM 7010 O O . GLY A 1 883 ? -14.616 -23.245 37.920 1.00 80.94 883 GLY A O 1
ATOM 7011 N N . PRO A 1 884 ? -13.583 -23.700 39.854 1.00 81.44 884 PRO A N 1
ATOM 7012 C CA . PRO A 1 884 ? -14.428 -24.864 40.145 1.00 81.44 884 PRO A CA 1
ATOM 7013 C C . PRO A 1 884 ? -15.922 -24.530 40.280 1.00 81.44 884 PRO A C 1
ATOM 7015 O O . PRO A 1 884 ? -16.780 -25.354 39.959 1.00 81.44 884 PRO A O 1
ATOM 7018 N N . SER A 1 885 ? -16.247 -23.327 40.758 1.00 77.75 885 SER A N 1
ATOM 7019 C CA . SER A 1 885 ? -17.629 -22.850 40.874 1.00 77.75 885 SER A CA 1
ATOM 7020 C C . SER A 1 885 ? -18.199 -22.481 39.507 1.00 77.75 885 SER A C 1
ATOM 7022 O O . SER A 1 885 ? -19.324 -22.876 39.203 1.00 77.75 885 SER A O 1
ATOM 7024 N N . PHE A 1 886 ? -17.411 -21.810 38.661 1.00 83.88 886 PHE A N 1
ATOM 7025 C CA . PHE A 1 886 ? -17.774 -21.528 37.274 1.00 83.88 886 PHE A CA 1
ATOM 7026 C C . PHE A 1 886 ? -18.008 -22.819 36.495 1.00 83.88 886 PHE A C 1
ATOM 7028 O O . PHE A 1 886 ? -19.056 -22.959 35.881 1.00 83.88 886 PHE A O 1
ATOM 7035 N N . ASN A 1 887 ? -17.123 -23.814 36.596 1.00 86.00 887 ASN A N 1
ATOM 7036 C CA . ASN A 1 887 ? -17.307 -25.103 35.921 1.00 86.00 887 ASN A CA 1
ATOM 7037 C C . ASN A 1 887 ? -18.553 -25.857 36.385 1.00 86.00 887 ASN A C 1
ATOM 7039 O O . ASN A 1 887 ? -19.247 -26.454 35.568 1.00 86.00 887 ASN A O 1
ATOM 7043 N N . ARG A 1 888 ? -18.879 -25.792 37.679 1.00 81.38 888 ARG A N 1
ATOM 7044 C CA . ARG A 1 888 ? -20.120 -26.372 38.203 1.00 81.38 888 ARG A CA 1
ATOM 7045 C C . ARG A 1 888 ? -21.351 -25.663 37.645 1.00 81.38 888 ARG A C 1
ATOM 7047 O O . ARG A 1 888 ? -22.325 -26.322 37.306 1.00 81.38 888 ARG A O 1
ATOM 7054 N N . MET A 1 889 ? -21.304 -24.337 37.527 1.00 79.75 889 MET A N 1
ATOM 7055 C CA . MET A 1 889 ? -22.372 -23.553 36.907 1.00 79.75 889 MET A CA 1
ATOM 7056 C C . MET A 1 889 ? -22.476 -23.840 35.404 1.00 79.75 889 MET A C 1
ATOM 7058 O O . MET A 1 889 ? -23.578 -24.007 34.893 1.00 79.75 889 MET A O 1
ATOM 7062 N N . ARG A 1 890 ? -21.339 -23.984 34.710 1.00 86.38 890 ARG A N 1
ATOM 7063 C CA . ARG A 1 890 ? -21.265 -24.380 33.297 1.00 86.38 890 ARG A CA 1
ATOM 7064 C C . ARG A 1 890 ? -21.905 -25.735 33.065 1.00 86.38 890 ARG A C 1
ATOM 7066 O O . ARG A 1 890 ? -22.805 -25.811 32.245 1.00 86.38 890 ARG A O 1
ATOM 7073 N N . ALA A 1 891 ? -21.540 -26.748 33.843 1.00 82.06 891 ALA A N 1
ATOM 7074 C CA . ALA A 1 891 ? -22.123 -28.077 33.714 1.00 82.06 891 ALA A CA 1
ATOM 7075 C C . ALA A 1 891 ? -23.617 -28.111 34.093 1.00 82.06 891 ALA A C 1
ATOM 7077 O O . ALA A 1 891 ? -24.423 -28.654 33.345 1.00 82.06 891 ALA A O 1
ATOM 7078 N N . ASN A 1 892 ? -23.995 -27.518 35.233 1.00 77.75 892 ASN A N 1
ATOM 7079 C CA . ASN A 1 892 ? -25.321 -27.738 35.823 1.00 77.75 892 ASN A CA 1
ATOM 7080 C C . ASN A 1 892 ? -26.386 -26.727 35.380 1.00 77.75 892 ASN A C 1
ATOM 7082 O O . ASN A 1 892 ? -27.553 -27.091 35.286 1.00 77.75 892 ASN A O 1
ATOM 7086 N N . SER A 1 893 ? -26.011 -25.461 35.178 1.00 73.75 893 SER A N 1
ATOM 7087 C CA . SER A 1 893 ? -26.955 -24.370 34.889 1.00 73.75 893 SER A CA 1
ATOM 7088 C C . SER A 1 893 ? -26.894 -23.922 33.434 1.00 73.75 893 SER A C 1
ATOM 7090 O O . SER A 1 893 ? -27.934 -23.672 32.834 1.00 73.75 893 SER A O 1
ATOM 7092 N N . TYR A 1 894 ? -25.688 -23.821 32.867 1.00 75.44 894 TYR A N 1
ATOM 7093 C CA . TYR A 1 894 ? -25.509 -23.375 31.487 1.00 75.44 894 TYR A CA 1
ATOM 7094 C C . TYR A 1 894 ? -25.455 -24.532 30.480 1.00 75.44 894 TYR A C 1
ATOM 7096 O O . TYR A 1 894 ? -25.549 -24.274 29.293 1.00 75.44 894 TYR A O 1
ATOM 7104 N N . GLN A 1 895 ? -25.301 -25.792 30.899 1.00 76.62 895 GLN A N 1
ATOM 7105 C CA . GLN A 1 895 ? -25.084 -26.935 29.989 1.00 76.62 895 GLN A CA 1
ATOM 7106 C C . GLN A 1 895 ? -23.908 -26.718 29.006 1.00 76.62 895 GLN A C 1
ATOM 7108 O O . GLN A 1 895 ? -23.915 -27.190 27.873 1.00 76.62 895 GLN A O 1
ATOM 7113 N N . LEU A 1 896 ? -22.881 -25.989 29.445 1.00 83.81 896 LEU A N 1
ATOM 7114 C CA . LEU A 1 896 ? -21.660 -25.707 28.697 1.00 83.81 896 LEU A CA 1
ATOM 7115 C C . LEU A 1 896 ? -20.511 -26.604 29.167 1.00 83.81 896 LEU A C 1
ATOM 7117 O O . LEU A 1 896 ? -20.439 -27.014 30.328 1.00 83.81 896 LEU A O 1
ATOM 7121 N N . ARG A 1 897 ? -19.543 -26.843 28.276 1.00 82.25 897 ARG A N 1
ATOM 7122 C CA . ARG A 1 897 ? -18.326 -27.601 28.599 1.00 82.25 897 ARG A CA 1
ATOM 7123 C C . ARG A 1 897 ? -17.512 -26.901 29.689 1.00 82.25 897 ARG A C 1
ATOM 7125 O O . ARG A 1 897 ? -17.337 -25.683 29.641 1.00 82.25 897 ARG A O 1
ATOM 7132 N N . SER A 1 898 ? -16.951 -27.667 30.625 1.00 83.88 898 SER A N 1
ATOM 7133 C CA . SER A 1 898 ? -15.991 -27.156 31.609 1.00 83.88 898 SER A CA 1
ATOM 7134 C C . SER A 1 898 ? -14.749 -26.553 30.947 1.00 83.88 898 SER A C 1
ATOM 7136 O O . SER A 1 898 ? -14.253 -27.058 29.939 1.00 83.88 898 SER A O 1
ATOM 7138 N N . LEU A 1 899 ? -14.220 -25.504 31.558 1.00 85.31 899 LEU A N 1
ATOM 7139 C CA . LEU A 1 899 ? -13.017 -24.792 31.143 1.00 85.31 899 LEU A CA 1
ATOM 7140 C C . LEU A 1 899 ? -11.844 -25.142 32.071 1.00 85.31 899 LEU A C 1
ATOM 7142 O O . LEU A 1 899 ? -12.039 -25.680 33.163 1.00 85.31 899 LEU A O 1
ATOM 7146 N N . ASP A 1 900 ? -10.621 -24.845 31.641 1.00 82.69 900 ASP A N 1
ATOM 7147 C CA . ASP A 1 900 ? -9.405 -25.057 32.428 1.00 82.69 900 ASP A CA 1
ATOM 7148 C C . ASP A 1 900 ? -8.680 -23.735 32.734 1.00 82.69 900 ASP A C 1
ATOM 7150 O O . ASP A 1 900 ? -9.092 -22.657 32.313 1.00 82.69 900 ASP A O 1
ATOM 7154 N N . LEU A 1 901 ? -7.586 -23.798 33.494 1.00 79.38 901 LEU A N 1
ATOM 7155 C CA . LEU A 1 901 ? -6.819 -22.599 33.845 1.00 79.38 901 LEU A CA 1
ATOM 7156 C C . LEU A 1 901 ? -6.182 -21.920 32.618 1.00 79.38 901 LEU A C 1
ATOM 7158 O O . LEU A 1 901 ? -5.991 -20.705 32.618 1.00 79.38 901 LEU A O 1
ATOM 7162 N N . ALA A 1 902 ? -5.849 -22.671 31.564 1.00 79.25 902 ALA A N 1
ATOM 7163 C CA . ALA A 1 902 ? -5.275 -22.073 30.363 1.00 79.25 902 ALA A CA 1
ATOM 7164 C C . ALA A 1 902 ? -6.294 -21.200 29.631 1.00 79.25 902 ALA A C 1
ATOM 7166 O O . ALA A 1 902 ? -5.910 -20.171 29.072 1.00 79.25 902 ALA A O 1
ATOM 7167 N N . TRP A 1 903 ? -7.579 -21.558 29.705 1.00 83.88 903 TRP A N 1
ATOM 7168 C CA . TRP A 1 903 ? -8.645 -20.686 29.240 1.00 83.88 903 TRP A CA 1
ATOM 7169 C C . TRP A 1 903 ? -8.597 -19.313 29.921 1.00 83.88 903 TRP A C 1
ATOM 7171 O O . TRP A 1 903 ? -8.544 -18.293 29.233 1.00 83.88 903 TRP A O 1
ATOM 7181 N N . ALA A 1 904 ? -8.527 -19.290 31.254 1.00 78.69 904 ALA A N 1
ATOM 7182 C CA . ALA A 1 904 ? -8.528 -18.051 32.032 1.00 78.69 904 ALA A CA 1
ATOM 7183 C C . ALA A 1 904 ? -7.274 -17.198 31.793 1.00 78.69 904 ALA A C 1
ATOM 7185 O O . ALA A 1 904 ? -7.361 -15.977 31.707 1.00 78.69 904 ALA A O 1
ATOM 7186 N N . LEU A 1 905 ? -6.105 -17.835 31.675 1.00 77.12 905 LEU A N 1
ATOM 7187 C CA . LEU A 1 905 ? -4.838 -17.118 31.523 1.00 77.12 905 LEU A CA 1
ATOM 7188 C C . LEU A 1 905 ? -4.566 -16.638 30.098 1.00 77.12 905 LEU A C 1
ATOM 7190 O O . LEU A 1 905 ? -3.877 -15.632 29.934 1.00 77.12 905 LEU A O 1
ATOM 7194 N N . PHE A 1 906 ? -5.037 -17.364 29.080 1.00 78.12 906 PHE A N 1
ATOM 7195 C CA . PHE A 1 906 ? -4.573 -17.160 27.706 1.00 78.12 906 PHE A CA 1
ATOM 7196 C C . PHE 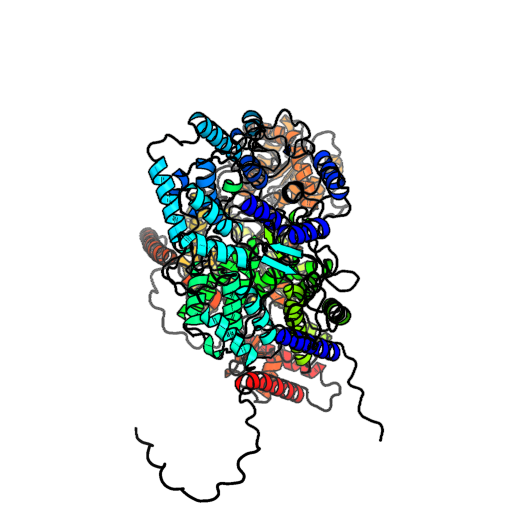A 1 906 ? -5.668 -17.161 26.645 1.00 78.12 906 PHE A C 1
ATOM 7198 O O . PHE A 1 906 ? -5.476 -16.516 25.617 1.00 78.12 906 PHE A O 1
ATOM 7205 N N . GLU A 1 907 ? -6.764 -17.905 26.821 1.00 77.44 907 GLU A N 1
ATOM 7206 C CA . GLU A 1 907 ? -7.783 -18.004 25.767 1.00 77.44 907 GLU A CA 1
ATOM 7207 C C . GLU A 1 907 ? -8.772 -16.849 25.839 1.00 77.44 907 GLU A C 1
ATOM 7209 O O . GLU A 1 907 ? -9.011 -16.208 24.822 1.00 77.44 907 GLU A O 1
ATOM 7214 N N . PHE A 1 908 ? -9.314 -16.547 27.022 1.00 78.19 908 PHE A N 1
ATOM 7215 C CA . PHE A 1 908 ? -10.342 -15.514 27.158 1.00 78.19 908 PHE A CA 1
ATOM 7216 C C . PHE A 1 908 ? -9.844 -14.137 26.704 1.00 78.19 908 PHE A C 1
ATOM 7218 O O . PHE A 1 908 ? -10.544 -13.438 25.980 1.00 78.19 908 PHE A O 1
ATOM 7225 N N . VAL A 1 909 ? -8.595 -13.796 27.032 1.00 75.69 909 VAL A N 1
ATOM 7226 C CA . VAL A 1 909 ? -7.963 -12.527 26.628 1.00 75.69 909 VAL A CA 1
ATOM 7227 C C . VAL A 1 909 ? -7.760 -12.384 25.118 1.00 75.69 909 VAL A C 1
ATOM 7229 O O . VAL A 1 909 ? -7.518 -11.281 24.649 1.00 75.69 909 VAL A O 1
ATOM 7232 N N . LYS A 1 910 ? -7.848 -13.481 24.355 1.00 74.56 910 LYS A N 1
ATOM 7233 C CA . LYS A 1 910 ? -7.764 -13.480 22.887 1.00 74.56 910 LYS A CA 1
ATOM 7234 C C . LYS A 1 910 ? -9.131 -13.453 22.208 1.00 74.56 910 LYS A C 1
ATOM 7236 O O . LYS A 1 910 ? -9.201 -13.418 20.982 1.00 74.56 910 LYS A O 1
ATOM 7241 N N . VAL A 1 911 ? -10.216 -13.541 22.973 1.00 77.12 911 VAL A N 1
ATOM 7242 C CA . VAL A 1 911 ? -11.558 -13.428 22.411 1.00 77.12 911 VAL A CA 1
ATOM 7243 C C . VAL A 1 911 ? -11.837 -11.961 22.130 1.00 77.12 911 VAL A C 1
ATOM 7245 O O . VAL A 1 911 ? -11.721 -11.121 23.019 1.00 77.12 911 VAL A O 1
ATOM 7248 N N . SER A 1 912 ? -12.250 -11.656 20.901 1.00 80.00 912 SER A N 1
ATOM 7249 C CA . SER A 1 912 ? -12.619 -10.297 20.506 1.00 80.00 912 SER A CA 1
ATOM 7250 C C . SER A 1 912 ? -13.984 -9.927 21.107 1.00 80.00 912 SER A C 1
ATOM 7252 O O . SER A 1 912 ? -15.054 -10.140 20.523 1.00 80.00 912 SER A O 1
ATOM 7254 N N . VAL A 1 913 ? -13.948 -9.471 22.357 1.00 88.00 913 VAL A N 1
ATOM 7255 C CA . VAL A 1 913 ? -15.073 -8.908 23.110 1.00 88.00 913 VAL A CA 1
ATOM 7256 C C . VAL A 1 913 ? -14.873 -7.392 23.160 1.00 88.00 913 VAL A C 1
ATOM 7258 O O . VAL A 1 913 ? -13.825 -6.964 23.647 1.00 88.00 913 VAL A O 1
ATOM 7261 N N . PRO A 1 914 ? -15.817 -6.575 22.659 1.00 91.06 914 PRO A N 1
ATOM 7262 C CA . PRO A 1 914 ? -15.763 -5.127 22.818 1.00 91.06 914 PRO A CA 1
ATOM 7263 C C . PRO A 1 914 ? -15.561 -4.727 24.279 1.00 91.06 914 PRO A C 1
ATOM 7265 O O . PRO A 1 914 ? -16.313 -5.151 25.160 1.00 91.06 914 PRO A O 1
ATOM 7268 N N . HIS A 1 915 ? -14.537 -3.921 24.531 1.00 93.44 915 HIS A N 1
ATOM 7269 C CA . HIS A 1 915 ? -14.175 -3.448 25.858 1.00 93.44 915 HIS A CA 1
ATOM 7270 C C . HIS A 1 915 ? -14.088 -1.926 25.829 1.00 93.44 915 HIS A C 1
ATOM 7272 O O . HIS A 1 915 ? -13.123 -1.352 25.328 1.00 93.44 915 HIS A O 1
ATOM 7278 N N . VAL A 1 916 ? -15.120 -1.278 26.357 1.00 94.06 916 VAL A N 1
ATOM 7279 C CA . VAL A 1 916 ? -15.257 0.174 26.399 1.00 94.06 916 VAL A CA 1
ATOM 7280 C C . VAL A 1 916 ? -14.676 0.701 27.708 1.00 94.06 916 VAL A C 1
ATOM 7282 O O . VAL A 1 916 ? -15.136 0.395 28.808 1.00 94.06 916 VAL A O 1
ATOM 7285 N N . CYS A 1 917 ? -13.624 1.487 27.572 1.00 93.56 917 CYS A N 1
ATOM 7286 C CA . CYS A 1 917 ? -12.804 2.038 28.631 1.00 93.56 917 CYS A CA 1
ATOM 7287 C C . CYS A 1 917 ? -13.182 3.505 28.852 1.00 93.56 917 CYS A C 1
ATOM 7289 O O . CYS A 1 917 ? -12.917 4.355 28.004 1.00 93.56 917 CYS A O 1
ATOM 7291 N N . LEU A 1 918 ? -13.810 3.804 29.987 1.00 92.00 918 LEU A N 1
ATOM 7292 C CA . LEU A 1 918 ? -14.414 5.104 30.281 1.00 92.00 918 LEU A CA 1
ATOM 7293 C C . LEU A 1 918 ? -13.424 6.097 30.901 1.00 92.00 918 LEU A C 1
ATOM 7295 O O . LEU A 1 918 ? -13.614 6.592 32.015 1.00 92.00 918 LEU A O 1
ATOM 7299 N N . TRP A 1 919 ? -12.350 6.372 30.168 1.00 91.06 919 TRP A N 1
ATOM 7300 C CA . TRP A 1 919 ? -11.400 7.440 30.458 1.00 91.06 919 TRP A CA 1
ATOM 7301 C C . TRP A 1 919 ? -10.913 8.087 29.161 1.00 91.06 919 TRP A C 1
ATOM 7303 O O . TRP A 1 919 ? -11.111 7.544 28.078 1.00 91.06 919 TRP A O 1
ATOM 7313 N N . SER A 1 920 ? -10.283 9.256 29.263 1.00 90.44 920 SER A N 1
ATOM 7314 C CA . SER A 1 920 ? -9.754 9.986 28.106 1.00 90.44 920 SER A CA 1
ATOM 7315 C C . SER A 1 920 ? -8.390 9.457 27.662 1.00 90.44 920 SER A C 1
ATOM 7317 O O . SER A 1 920 ? -7.506 9.226 28.496 1.00 90.44 920 SER A O 1
ATOM 7319 N N . THR A 1 921 ? -8.168 9.371 26.348 1.00 90.81 921 THR A N 1
ATOM 7320 C CA . THR A 1 921 ? -6.845 9.091 25.762 1.00 90.81 921 THR A CA 1
ATOM 7321 C C . THR A 1 921 ? -5.799 10.129 26.157 1.00 90.81 921 THR A C 1
ATOM 7323 O O . THR A 1 921 ? -4.614 9.807 26.192 1.00 90.81 921 THR A O 1
ATOM 7326 N N . SER A 1 922 ? -6.230 11.348 26.494 1.00 89.31 922 SER A N 1
ATOM 7327 C CA . SER A 1 922 ? -5.353 12.423 26.963 1.00 89.31 922 SER A CA 1
ATOM 7328 C C . SER A 1 922 ? -4.744 12.113 28.334 1.00 89.31 922 SER A C 1
ATOM 7330 O O . SER A 1 922 ? -3.599 12.479 28.586 1.00 89.31 922 SER A O 1
ATOM 7332 N N . LEU A 1 923 ? -5.465 11.394 29.208 1.00 88.75 923 LEU A N 1
ATOM 7333 C CA . LEU A 1 923 ? -4.944 10.986 30.520 1.00 88.75 923 LEU A CA 1
ATOM 7334 C C . LEU A 1 923 ? -4.221 9.634 30.471 1.00 88.75 923 LEU A C 1
ATOM 7336 O O . LEU A 1 923 ? -3.163 9.467 31.077 1.00 88.75 923 LEU A O 1
ATOM 7340 N N . ALA A 1 924 ? -4.803 8.651 29.785 1.00 89.31 924 ALA A N 1
ATOM 7341 C CA . ALA A 1 924 ? -4.223 7.322 29.640 1.00 89.31 924 ALA A CA 1
ATOM 7342 C C . ALA A 1 924 ? -4.417 6.827 28.195 1.00 89.31 924 ALA A C 1
ATOM 7344 O O . ALA A 1 924 ? -5.502 6.338 27.859 1.00 89.31 924 ALA A O 1
ATOM 7345 N N . PRO A 1 925 ? -3.384 6.957 27.338 1.00 89.44 925 PRO A N 1
ATOM 7346 C CA . PRO A 1 925 ? -3.472 6.550 25.942 1.00 89.44 925 PRO A CA 1
ATOM 7347 C C . PRO A 1 925 ? -3.646 5.035 25.818 1.00 89.44 925 PRO A C 1
ATOM 7349 O O . PRO A 1 925 ? -3.280 4.276 26.718 1.00 89.44 925 PRO A O 1
ATOM 7352 N N . LYS A 1 926 ? -4.197 4.599 24.683 1.00 90.69 926 LYS A N 1
ATOM 7353 C CA . LYS A 1 926 ? -4.338 3.180 24.349 1.00 90.69 926 LYS A CA 1
ATOM 7354 C C . LYS A 1 926 ? -2.943 2.548 24.162 1.00 90.69 926 LYS A C 1
ATOM 7356 O O . LYS A 1 926 ? -2.209 3.022 23.296 1.00 90.69 926 LYS A O 1
ATOM 7361 N N . PRO A 1 927 ? -2.576 1.501 24.924 1.00 90.06 927 PRO A N 1
ATOM 7362 C CA . PRO A 1 927 ? -1.378 0.703 24.673 1.00 90.06 927 PRO A CA 1
ATOM 7363 C C . PRO A 1 927 ? -1.334 0.136 23.251 1.00 90.06 927 PRO A C 1
ATOM 7365 O O . PRO A 1 927 ? -2.357 -0.288 22.714 1.00 90.06 927 PRO A O 1
ATOM 7368 N N . GLU A 1 928 ? -0.138 0.065 22.666 1.00 85.25 928 GLU A N 1
ATOM 7369 C CA . GLU A 1 928 ? 0.069 -0.479 21.312 1.00 85.25 928 GLU A CA 1
ATOM 7370 C C . GLU A 1 928 ? -0.262 -1.975 21.211 1.00 85.25 928 GLU A C 1
ATOM 7372 O O . GLU A 1 928 ? -0.525 -2.476 20.120 1.00 85.25 928 GLU A O 1
ATOM 7377 N N . ASP A 1 929 ? -0.228 -2.698 22.336 1.00 85.94 929 ASP A N 1
ATOM 7378 C CA . ASP A 1 929 ? -0.544 -4.126 22.404 1.00 85.94 929 ASP A CA 1
ATOM 7379 C C . ASP A 1 929 ? -2.020 -4.430 22.711 1.00 85.94 929 ASP A C 1
ATOM 7381 O O . ASP A 1 929 ? -2.361 -5.591 22.937 1.00 85.94 929 ASP A O 1
ATOM 7385 N N . TRP A 1 930 ? -2.898 -3.419 22.699 1.00 86.94 930 TRP A N 1
ATOM 7386 C CA . TRP A 1 930 ? -4.349 -3.601 22.782 1.00 86.94 930 TRP A CA 1
ATOM 7387 C C . TRP A 1 930 ? -5.011 -3.612 21.405 1.00 86.94 930 TRP A C 1
ATOM 7389 O O . TRP A 1 930 ? -4.885 -2.670 20.623 1.00 86.94 930 TRP A O 1
ATOM 7399 N N . ASP A 1 931 ? -5.813 -4.645 21.162 1.00 82.12 931 ASP A N 1
ATOM 7400 C CA . ASP A 1 931 ? -6.552 -4.843 19.916 1.00 82.12 931 ASP A CA 1
ATOM 7401 C C . ASP A 1 931 ? -7.678 -3.807 19.708 1.00 82.12 931 ASP A C 1
ATOM 7403 O O . ASP A 1 931 ? -8.066 -3.044 20.601 1.00 82.12 931 ASP A O 1
ATOM 7407 N N . ASN A 1 932 ? -8.236 -3.760 18.497 1.00 83.44 932 ASN A N 1
ATOM 7408 C CA . ASN A 1 932 ? -9.244 -2.770 18.092 1.00 83.44 932 ASN A CA 1
ATOM 7409 C C . ASN A 1 932 ? -10.607 -2.911 18.780 1.00 83.44 932 ASN A C 1
ATOM 7411 O O . ASN A 1 932 ? -11.364 -1.946 18.814 1.00 83.44 932 ASN A O 1
ATOM 7415 N N . ASN A 1 933 ? -10.903 -4.060 19.387 1.00 85.94 933 ASN A N 1
ATOM 7416 C CA . ASN A 1 933 ? -12.082 -4.223 20.237 1.00 85.94 933 ASN A CA 1
ATOM 7417 C C . ASN A 1 933 ? -11.976 -3.451 21.564 1.00 85.94 933 ASN A C 1
ATOM 7419 O O . ASN A 1 933 ? -12.984 -3.316 22.251 1.00 85.94 933 ASN A O 1
ATOM 7423 N N . VAL A 1 934 ? -10.796 -2.940 21.933 1.00 91.44 934 VAL A N 1
ATOM 7424 C CA . VAL A 1 934 ? -10.626 -2.073 23.105 1.00 91.44 934 VAL A CA 1
ATOM 7425 C C . VAL A 1 934 ? -10.754 -0.607 22.696 1.00 91.44 934 VAL A C 1
ATOM 7427 O O . VAL A 1 934 ? -9.916 -0.082 21.953 1.00 91.44 934 VAL A O 1
ATOM 7430 N N . ILE A 1 935 ? -11.794 0.052 23.203 1.00 91.44 935 ILE A N 1
ATOM 7431 C CA . ILE A 1 935 ? -12.179 1.422 22.855 1.00 91.44 935 ILE A CA 1
ATOM 7432 C C . ILE A 1 935 ? -11.950 2.312 24.072 1.00 91.44 935 ILE A C 1
ATOM 7434 O O . ILE A 1 935 ? -12.601 2.130 25.094 1.00 91.44 935 ILE A O 1
ATOM 7438 N N . ILE A 1 936 ? -11.051 3.291 23.970 1.00 93.00 936 ILE A N 1
ATOM 7439 C CA . ILE A 1 936 ? -10.924 4.356 24.975 1.00 93.00 936 ILE A CA 1
ATOM 7440 C C . ILE A 1 936 ? -11.945 5.437 24.625 1.00 93.00 936 ILE A C 1
ATOM 7442 O O . ILE A 1 936 ? -11.766 6.155 23.648 1.00 93.00 936 ILE A O 1
ATOM 7446 N N . ALA A 1 937 ? -13.042 5.488 25.372 1.00 89.06 937 ALA A N 1
ATOM 7447 C CA . ALA A 1 937 ? -14.255 6.197 24.975 1.00 89.06 937 ALA A CA 1
ATOM 7448 C C . ALA A 1 937 ? -14.359 7.632 25.504 1.00 89.06 937 ALA A C 1
ATOM 7450 O O . ALA A 1 937 ? -15.269 8.351 25.111 1.00 89.06 937 ALA A O 1
ATOM 7451 N N . GLY A 1 938 ? -13.469 8.050 26.403 1.00 90.00 938 GLY A N 1
ATOM 7452 C CA . GLY A 1 938 ? -13.671 9.264 27.187 1.00 90.00 938 GLY A CA 1
ATOM 7453 C C . GLY A 1 938 ? -14.478 8.993 28.456 1.00 90.00 938 GLY A C 1
ATOM 7454 O O . GLY A 1 938 ? -14.893 7.872 28.755 1.00 90.00 938 GLY A O 1
ATOM 7455 N N . TYR A 1 939 ? -14.665 10.030 29.263 1.00 88.38 939 TYR A N 1
ATOM 7456 C CA . TYR A 1 939 ? -15.386 9.913 30.529 1.00 88.38 939 TYR A CA 1
ATOM 7457 C C . TYR A 1 939 ? -16.886 10.075 30.333 1.00 88.38 939 TYR A C 1
ATOM 7459 O O . TYR A 1 939 ? -17.317 10.983 29.628 1.00 88.38 939 TYR A O 1
ATOM 7467 N N . SER A 1 940 ? -17.674 9.308 31.086 1.00 83.44 940 SER A N 1
ATOM 7468 C CA . SER A 1 940 ? -19.114 9.551 31.179 1.00 83.44 940 SER A CA 1
ATOM 7469 C C . SER A 1 940 ? -19.399 10.930 31.797 1.00 83.44 940 SER A C 1
ATOM 7471 O O . SER A 1 940 ? -18.803 11.289 32.823 1.00 83.44 940 SER A O 1
ATOM 7473 N N . SER A 1 941 ? -20.268 11.735 31.180 1.00 70.50 941 SER A N 1
ATOM 7474 C CA . SER A 1 941 ? -20.727 12.993 31.783 1.00 70.50 941 SER A CA 1
ATOM 7475 C C . SER A 1 941 ? -21.727 12.728 32.923 1.00 70.50 941 SER A C 1
ATOM 7477 O O . SER A 1 941 ? -22.574 11.836 32.847 1.00 70.50 941 SER A O 1
ATOM 7479 N N . MET A 1 942 ? -21.618 13.485 34.020 1.00 61.12 942 MET A N 1
ATOM 7480 C CA . MET A 1 942 ? -22.642 13.523 35.069 1.00 61.12 942 MET A CA 1
ATOM 7481 C C . MET A 1 942 ? -23.406 14.832 34.916 1.00 61.12 942 MET A C 1
ATOM 7483 O O . MET A 1 942 ? -22.793 15.890 34.925 1.00 61.12 942 MET A O 1
ATOM 7487 N N . SER A 1 943 ? -24.726 14.761 34.765 1.00 51.16 943 SER A N 1
ATOM 7488 C CA . SER A 1 943 ? -25.601 15.913 34.514 1.00 51.16 943 SER A CA 1
ATOM 7489 C C . SER A 1 943 ? -25.940 16.733 35.768 1.00 51.16 943 SER A C 1
ATOM 7491 O O . SER A 1 943 ? -26.929 17.458 35.765 1.00 51.16 943 SER A O 1
ATOM 7493 N N . ASP A 1 944 ? -25.162 16.625 36.845 1.00 49.69 944 ASP A N 1
ATOM 7494 C CA . ASP A 1 944 ? -25.485 17.254 38.134 1.00 49.69 944 ASP A CA 1
ATOM 7495 C C . ASP A 1 944 ? -24.930 18.694 38.243 1.00 49.69 944 ASP A C 1
ATOM 7497 O O . ASP A 1 944 ? -24.485 19.117 39.311 1.00 49.69 944 ASP A O 1
ATOM 7501 N N . ASP A 1 945 ? -24.988 19.462 37.148 1.00 44.88 945 ASP A N 1
ATOM 7502 C CA . ASP A 1 945 ? -24.688 20.906 37.091 1.00 44.88 945 ASP A CA 1
ATOM 7503 C C . ASP A 1 945 ? -25.905 21.743 37.538 1.00 44.88 945 ASP A C 1
ATOM 7505 O O . ASP A 1 945 ? -26.311 22.704 36.887 1.00 44.88 945 ASP A O 1
ATOM 7509 N N . ALA A 1 946 ? -26.557 21.358 38.637 1.00 49.59 946 ALA A N 1
ATOM 7510 C CA . ALA A 1 946 ? -27.604 22.197 39.208 1.00 49.59 946 ALA A CA 1
ATOM 7511 C C . ALA A 1 946 ? -26.952 23.420 39.881 1.00 49.59 946 ALA A C 1
ATOM 7513 O O . ALA A 1 946 ? -26.227 23.280 40.865 1.00 49.59 946 ALA A O 1
ATOM 7514 N N . ASP A 1 947 ? -27.229 24.619 39.361 1.00 51.78 947 ASP A N 1
ATOM 7515 C CA . ASP A 1 947 ? -26.662 25.892 39.841 1.00 51.78 947 ASP A CA 1
ATOM 7516 C C . ASP A 1 947 ? -27.033 26.237 41.302 1.00 51.78 947 ASP A C 1
ATOM 7518 O O . ASP A 1 947 ? -26.386 27.077 41.927 1.00 51.78 947 ASP A O 1
ATOM 7522 N N . ASP A 1 948 ? -28.047 25.577 41.876 1.00 54.03 948 ASP A N 1
ATOM 7523 C CA . ASP A 1 948 ? -28.685 25.963 43.146 1.00 54.03 948 ASP A CA 1
ATOM 7524 C C . ASP A 1 948 ? -28.456 24.947 44.288 1.00 54.03 948 ASP A C 1
ATOM 7526 O O . ASP A 1 948 ? -29.352 24.635 45.072 1.00 54.03 948 ASP A O 1
ATOM 7530 N N . VAL A 1 949 ? -27.256 24.353 44.359 1.00 65.88 949 VAL A N 1
ATOM 7531 C CA . VAL A 1 949 ? -26.952 23.264 45.319 1.00 65.88 949 VAL A CA 1
ATOM 7532 C C . VAL A 1 949 ? -26.249 23.756 46.593 1.00 65.88 949 VAL A C 1
ATOM 7534 O O . VAL A 1 949 ? -26.287 23.087 47.628 1.00 65.88 949 VAL A O 1
ATOM 7537 N N . ALA A 1 950 ? -25.605 24.923 46.560 1.00 66.94 950 ALA A N 1
ATOM 7538 C CA . ALA A 1 950 ? -24.774 25.384 47.667 1.00 66.94 950 ALA A CA 1
ATOM 7539 C C . ALA A 1 950 ? -25.580 26.101 48.758 1.00 66.94 950 ALA A C 1
ATOM 7541 O O . ALA A 1 950 ? -26.307 27.060 48.504 1.00 66.94 950 ALA A O 1
ATOM 7542 N N . SER A 1 951 ? -25.394 25.690 50.014 1.00 78.69 951 SER A N 1
ATOM 7543 C CA . SER A 1 951 ? -25.918 26.446 51.150 1.00 78.69 951 SER A CA 1
ATOM 7544 C C . SER A 1 951 ? -25.263 27.833 51.215 1.00 78.69 951 SER A C 1
ATOM 7546 O O . SER A 1 951 ? -24.081 27.997 50.905 1.00 78.69 951 SER A O 1
ATOM 7548 N N . LYS A 1 952 ? -26.003 28.847 51.688 1.00 82.00 952 LYS A N 1
ATOM 7549 C CA . LYS A 1 952 ? -25.459 30.209 51.876 1.00 82.00 952 LYS A CA 1
ATOM 7550 C C . LYS A 1 952 ? -24.188 30.230 52.736 1.00 82.00 952 LYS A C 1
ATOM 7552 O O . LYS A 1 952 ? -23.326 31.076 52.533 1.00 82.00 952 LYS A O 1
ATOM 7557 N N . SER A 1 953 ? -24.071 29.307 53.693 1.00 85.12 953 SER A N 1
ATOM 7558 C CA . SER A 1 953 ? -22.882 29.164 54.537 1.00 85.12 953 SER A CA 1
ATOM 7559 C C . SER A 1 953 ? -21.672 28.631 53.769 1.00 85.12 953 SER A C 1
ATOM 7561 O O . SER A 1 953 ? -20.568 29.115 54.001 1.00 85.12 953 SER A O 1
ATOM 7563 N N . LEU A 1 954 ? -21.866 27.691 52.837 1.00 88.50 954 LEU A N 1
ATOM 7564 C CA . LEU A 1 954 ? -20.787 27.202 51.982 1.00 88.50 954 LEU A CA 1
ATOM 7565 C C . LEU A 1 954 ? -20.325 28.287 51.003 1.00 88.50 954 LEU A C 1
ATOM 7567 O O . LEU A 1 954 ? -19.125 28.497 50.868 1.00 88.50 954 LEU A O 1
ATOM 7571 N N . GLN A 1 955 ? -21.252 29.016 50.370 1.00 85.81 955 GLN A N 1
ATOM 7572 C CA . GLN A 1 955 ? -20.894 30.141 49.493 1.00 85.81 955 GLN A CA 1
ATOM 7573 C C . GLN A 1 955 ? -20.069 31.195 50.246 1.00 85.81 955 GLN A C 1
ATOM 7575 O O . GLN A 1 955 ? -18.994 31.569 49.788 1.00 85.81 955 GLN A O 1
ATOM 7580 N N . ALA A 1 956 ? -20.495 31.584 51.453 1.00 87.00 956 ALA A N 1
ATOM 7581 C CA . ALA A 1 956 ? -19.744 32.527 52.285 1.00 87.00 956 ALA A CA 1
ATOM 7582 C C . ALA A 1 956 ? -18.337 32.021 52.672 1.00 87.00 956 ALA A C 1
ATOM 7584 O O . ALA A 1 956 ? -17.423 32.824 52.848 1.00 87.00 956 ALA A O 1
ATOM 7585 N N . PHE A 1 957 ? -18.151 30.704 52.811 1.00 89.12 957 PHE A N 1
ATOM 7586 C CA . PHE A 1 957 ? -16.842 30.097 53.073 1.00 89.12 957 PHE A CA 1
ATOM 7587 C C . PHE A 1 957 ? -15.937 30.094 51.827 1.00 89.12 957 PHE A C 1
ATOM 7589 O O . PHE A 1 957 ? -14.735 30.339 51.934 1.00 89.12 957 PHE A O 1
ATOM 7596 N N . LEU A 1 958 ? -16.512 29.855 50.646 1.00 89.12 958 LEU A N 1
ATOM 7597 C CA . LEU A 1 958 ? -15.797 29.871 49.364 1.00 89.12 958 LEU A CA 1
ATOM 7598 C C . LEU A 1 958 ? -15.408 31.293 48.921 1.00 89.12 958 LEU A C 1
ATOM 7600 O O . LEU A 1 958 ? -14.393 31.466 48.262 1.00 89.12 958 LEU A O 1
ATOM 7604 N N . GLU A 1 959 ? -16.146 32.326 49.339 1.00 85.31 959 GLU A N 1
ATOM 7605 C CA . GLU A 1 959 ? -15.831 33.743 49.066 1.00 85.31 959 GLU A CA 1
ATOM 7606 C C . GLU A 1 959 ? -14.681 34.316 49.930 1.00 85.31 959 GLU A C 1
ATOM 7608 O O . GLU A 1 959 ? -14.427 35.527 49.950 1.00 85.31 959 GLU A O 1
ATOM 7613 N N . THR A 1 960 ? -13.966 33.472 50.676 1.00 76.69 960 THR A N 1
ATOM 7614 C CA . THR A 1 960 ? -12.831 33.906 51.499 1.00 76.69 960 THR A CA 1
ATOM 7615 C C . THR A 1 960 ? -11.612 34.291 50.644 1.00 76.69 960 THR A C 1
ATOM 7617 O O . THR A 1 960 ? -11.449 33.870 49.506 1.00 76.69 960 THR A O 1
ATOM 7620 N N . ARG A 1 961 ? -10.711 35.133 51.179 1.00 73.56 961 ARG A N 1
ATOM 7621 C CA . ARG A 1 961 ? -9.491 35.578 50.460 1.00 73.56 961 ARG A CA 1
ATOM 7622 C C . ARG A 1 961 ? -8.356 34.541 50.425 1.00 73.56 961 ARG A C 1
ATOM 7624 O O . ARG A 1 961 ? -7.282 34.859 49.921 1.00 73.56 961 ARG A O 1
ATOM 7631 N N . GLN A 1 962 ? -8.536 33.374 51.036 1.00 87.62 962 GLN A N 1
ATOM 7632 C CA . GLN A 1 962 ? -7.503 32.341 51.146 1.00 87.62 962 GLN A CA 1
ATOM 7633 C C . GLN A 1 962 ? -7.808 31.192 50.180 1.00 87.62 962 GLN A C 1
ATOM 7635 O O . GLN A 1 962 ? -8.985 30.914 49.971 1.00 87.62 962 GLN A O 1
ATOM 7640 N N . PRO A 1 963 ? -6.788 30.495 49.644 1.00 93.25 963 PRO A N 1
ATOM 7641 C CA . PRO A 1 963 ? -7.010 29.307 48.827 1.00 93.25 963 PRO A CA 1
ATOM 7642 C C . PRO A 1 963 ? -7.816 28.243 49.579 1.00 93.25 963 PRO A C 1
ATOM 7644 O O . PRO A 1 963 ? -7.571 27.988 50.766 1.00 93.25 963 PRO A O 1
ATOM 7647 N N . VAL A 1 964 ? -8.742 27.594 48.883 1.00 95.31 964 VAL A N 1
ATOM 7648 C CA . VAL A 1 964 ? -9.582 26.515 49.398 1.00 95.31 964 VAL A CA 1
ATOM 7649 C C . VAL A 1 964 ? -9.219 25.208 48.697 1.00 95.31 964 VAL A C 1
ATOM 7651 O O . VAL A 1 964 ? -9.060 25.148 47.482 1.00 95.31 964 VAL A O 1
ATOM 7654 N N . VAL A 1 965 ? -9.098 24.130 49.471 1.00 96.12 965 VAL A N 1
ATOM 7655 C CA . VAL A 1 965 ? -8.838 22.777 48.965 1.00 96.12 965 VAL A CA 1
ATOM 7656 C C . VAL A 1 965 ? -10.060 21.890 49.191 1.00 96.12 965 VAL A C 1
ATOM 7658 O O . VAL A 1 965 ? -10.518 21.720 50.322 1.00 96.12 965 VAL A O 1
ATOM 7661 N N . ALA A 1 966 ? -10.585 21.281 48.129 1.00 94.94 966 ALA A N 1
ATOM 7662 C CA . ALA A 1 966 ? -11.622 20.260 48.251 1.00 94.94 966 ALA A CA 1
ATOM 7663 C C . ALA A 1 966 ? -11.004 18.921 48.680 1.00 94.94 966 ALA A C 1
ATOM 7665 O O . ALA A 1 966 ? -9.963 18.515 48.168 1.00 94.94 966 ALA A O 1
ATOM 7666 N N . ILE A 1 967 ? -11.653 18.208 49.601 1.00 93.56 967 ILE A N 1
ATOM 7667 C CA . ILE A 1 967 ? -11.191 16.914 50.116 1.00 93.56 967 ILE A CA 1
ATOM 7668 C C . ILE A 1 967 ? -12.323 15.888 50.005 1.00 93.56 967 ILE A C 1
ATOM 7670 O O . ILE A 1 967 ? -13.388 16.059 50.603 1.00 93.56 967 ILE A O 1
ATOM 7674 N N . SER A 1 968 ? -12.100 14.794 49.267 1.00 90.56 968 SER A N 1
ATOM 7675 C CA . SER A 1 968 ? -13.080 13.706 49.140 1.00 90.56 968 SER A CA 1
ATOM 7676 C C . SER A 1 968 ? -12.444 12.323 48.942 1.00 90.56 968 SER A C 1
ATOM 7678 O O . SER A 1 968 ? -11.841 12.022 47.913 1.00 90.56 968 SER A O 1
ATOM 7680 N N . PHE A 1 969 ? -12.654 11.416 49.896 1.00 86.25 969 PHE A N 1
ATOM 7681 C CA . PHE A 1 969 ? -12.202 10.022 49.840 1.00 86.25 969 PHE A CA 1
ATOM 7682 C C . PHE A 1 969 ? -13.302 9.042 49.383 1.00 86.25 969 PHE A C 1
ATOM 7684 O O . PHE A 1 969 ? -13.150 7.832 49.519 1.00 86.25 969 PHE A O 1
ATOM 7691 N N . GLY A 1 970 ? -14.392 9.548 48.794 1.00 77.00 970 GLY A N 1
ATOM 7692 C CA . GLY A 1 970 ? -15.474 8.714 48.260 1.00 77.00 970 GLY A CA 1
ATOM 7693 C C . GLY A 1 970 ? -16.126 7.835 49.332 1.00 77.00 970 GLY A C 1
ATOM 7694 O O . GLY A 1 970 ? -16.304 8.272 50.468 1.00 77.00 970 GLY A O 1
ATOM 7695 N N . SER A 1 971 ? -16.483 6.603 48.963 1.00 66.25 971 SER A N 1
ATOM 7696 C CA . SER A 1 971 ? -17.043 5.589 49.869 1.00 66.25 971 SER A CA 1
ATOM 7697 C C . SER A 1 971 ? -15.970 4.723 50.550 1.00 66.25 971 SER A C 1
ATOM 7699 O O . SER A 1 971 ? -16.278 3.627 51.022 1.00 66.25 971 SER A O 1
ATOM 7701 N N . ALA A 1 972 ? -14.701 5.150 50.546 1.00 66.25 972 ALA A N 1
ATOM 7702 C CA . ALA A 1 972 ? -13.625 4.413 51.202 1.00 66.25 972 ALA A CA 1
ATOM 7703 C C . ALA A 1 972 ? -13.775 4.496 52.726 1.00 66.25 972 ALA A C 1
ATOM 7705 O O . ALA A 1 972 ? -13.950 5.580 53.273 1.00 66.25 972 ALA A O 1
ATOM 7706 N N . THR A 1 973 ? -13.671 3.364 53.422 1.00 65.69 973 THR A N 1
ATOM 7707 C CA . THR A 1 973 ? -13.734 3.329 54.888 1.00 65.69 973 THR A CA 1
ATOM 7708 C C . THR A 1 973 ? -12.435 3.871 55.483 1.00 65.69 973 THR A C 1
ATOM 7710 O O . THR A 1 973 ? -11.367 3.307 55.256 1.00 65.69 973 THR A O 1
ATOM 7713 N N . ILE A 1 974 ? -12.522 4.955 56.256 1.00 71.50 974 ILE A N 1
ATOM 7714 C CA . ILE A 1 974 ? -11.389 5.550 56.978 1.00 71.50 974 ILE A CA 1
ATOM 7715 C C . ILE A 1 974 ? -11.538 5.205 58.462 1.00 71.50 974 ILE A C 1
ATOM 7717 O O . ILE A 1 974 ? -12.568 5.511 59.049 1.00 71.50 974 ILE A O 1
ATOM 7721 N N . GLU A 1 975 ? -10.522 4.580 59.067 1.00 68.56 975 GLU A N 1
ATOM 7722 C CA . GLU A 1 975 ? -10.576 4.131 60.473 1.00 68.56 975 GLU A CA 1
ATOM 7723 C C . GLU A 1 975 ? -10.761 5.281 61.478 1.00 68.56 975 GLU A C 1
ATOM 7725 O O . GLU A 1 975 ? -11.495 5.129 62.449 1.00 68.56 975 GLU A O 1
ATOM 7730 N N . ASP A 1 976 ? -10.102 6.425 61.257 1.00 78.94 976 ASP A N 1
ATOM 7731 C CA . ASP A 1 976 ? -10.190 7.605 62.131 1.00 78.94 976 ASP A CA 1
ATOM 7732 C C . ASP A 1 976 ? -10.346 8.896 61.299 1.00 78.94 976 ASP A C 1
ATOM 7734 O O . ASP A 1 976 ? -9.363 9.596 61.010 1.00 78.94 976 ASP A O 1
ATOM 7738 N N . PRO A 1 977 ? -11.583 9.215 60.867 1.00 80.12 977 PRO A N 1
ATOM 7739 C CA . PRO A 1 977 ? -11.874 10.388 60.048 1.00 80.12 977 PRO A CA 1
ATOM 7740 C C . PRO A 1 977 ? -11.431 11.706 60.682 1.00 80.12 977 PRO A C 1
ATOM 7742 O O . PRO A 1 977 ? -10.904 12.579 59.992 1.00 80.12 977 PRO A O 1
ATOM 7745 N N . MET A 1 978 ? -11.616 11.861 61.996 1.00 83.00 978 MET A N 1
ATOM 7746 C CA . MET A 1 978 ? -11.326 13.124 62.674 1.00 83.00 978 MET A CA 1
ATOM 7747 C C . MET A 1 978 ? -9.839 13.372 62.852 1.00 83.00 978 MET A C 1
ATOM 7749 O O . MET A 1 978 ? -9.390 14.513 62.719 1.00 83.00 978 MET A O 1
ATOM 7753 N N . LYS A 1 979 ? -9.047 12.325 63.083 1.00 84.19 979 LYS A N 1
ATOM 7754 C CA . LYS A 1 979 ? -7.589 12.444 63.051 1.00 84.19 979 LYS A CA 1
ATOM 7755 C C . LYS A 1 979 ? -7.089 12.863 61.671 1.00 84.19 979 LYS A C 1
ATOM 7757 O O . LYS A 1 979 ? -6.214 13.725 61.596 1.00 84.19 979 LYS A O 1
ATOM 7762 N N . LEU A 1 980 ? -7.659 12.310 60.597 1.00 87.19 980 LEU A N 1
ATOM 7763 C CA . LEU A 1 980 ? -7.318 12.705 59.229 1.00 87.19 980 LEU A CA 1
ATOM 7764 C C . LEU A 1 980 ? -7.683 14.172 58.963 1.00 87.19 980 LEU A C 1
ATOM 7766 O O . LEU A 1 980 ? -6.827 14.936 58.523 1.00 87.19 980 LEU A O 1
ATOM 7770 N N . ILE A 1 981 ? -8.906 14.591 59.304 1.00 88.56 981 ILE A N 1
ATOM 7771 C CA . ILE A 1 981 ? -9.359 15.983 59.148 1.00 88.56 981 ILE A CA 1
ATOM 7772 C C . ILE A 1 981 ? -8.454 16.944 59.930 1.00 88.56 981 ILE A C 1
ATOM 7774 O O . ILE A 1 981 ? -7.996 17.939 59.369 1.00 88.56 981 ILE A O 1
ATOM 7778 N N . LYS A 1 982 ? -8.133 16.641 61.197 1.00 88.56 982 LYS A N 1
ATOM 7779 C CA . LYS A 1 982 ? -7.238 17.468 62.029 1.00 88.56 982 LYS A CA 1
ATOM 7780 C C . LYS A 1 982 ? -5.828 17.560 61.434 1.00 88.56 982 LYS A C 1
ATOM 7782 O O . LYS A 1 982 ? -5.238 18.639 61.430 1.00 88.56 982 LYS A O 1
ATOM 7787 N N . LEU A 1 983 ? -5.296 16.463 60.894 1.00 89.75 983 LEU A N 1
ATOM 7788 C CA . LEU A 1 983 ? -3.980 16.439 60.250 1.00 89.75 983 LEU A CA 1
ATOM 7789 C C . LEU A 1 983 ? -3.952 17.249 58.942 1.00 89.75 983 LEU A C 1
ATOM 7791 O O . LEU A 1 983 ? -3.016 18.019 58.724 1.00 89.75 983 LEU A O 1
ATOM 7795 N N . MET A 1 984 ? -4.980 17.119 58.097 1.00 91.06 984 MET A N 1
ATOM 7796 C CA . MET A 1 984 ? -5.106 17.884 56.848 1.00 91.06 984 MET A CA 1
ATOM 7797 C C . MET A 1 984 ? -5.307 19.373 57.128 1.00 91.06 984 MET A C 1
ATOM 7799 O O . MET A 1 984 ? -4.641 20.205 56.517 1.00 91.06 984 MET A O 1
ATOM 7803 N N . SER A 1 985 ? -6.148 19.702 58.110 1.00 91.00 985 SER A N 1
ATOM 7804 C CA . SER A 1 985 ? -6.329 21.066 58.604 1.00 91.00 985 SER A CA 1
ATOM 7805 C C . SER A 1 985 ? -5.002 21.673 59.059 1.00 91.00 985 SER A C 1
ATOM 7807 O O . SER A 1 985 ? -4.642 22.744 58.577 1.00 91.00 985 SER A O 1
ATOM 7809 N N . ALA A 1 986 ? -4.233 20.982 59.907 1.00 91.69 986 ALA A N 1
ATOM 7810 C CA . ALA A 1 986 ? -2.939 21.467 60.382 1.00 91.69 986 ALA A CA 1
ATOM 7811 C C . ALA A 1 986 ? -1.932 21.704 59.240 1.00 91.69 986 ALA A C 1
ATOM 7813 O O . ALA A 1 986 ? -1.179 22.678 59.280 1.00 91.69 986 ALA A O 1
ATOM 7814 N N . ALA A 1 987 ? -1.924 20.847 58.214 1.00 93.25 987 ALA A N 1
ATOM 7815 C CA . ALA A 1 987 ? -1.082 21.034 57.032 1.00 93.25 987 ALA A CA 1
ATOM 7816 C C . ALA A 1 987 ? -1.513 22.254 56.198 1.00 93.25 987 ALA A C 1
ATOM 7818 O O . ALA A 1 987 ? -0.660 23.032 55.780 1.00 93.25 987 ALA A O 1
ATOM 7819 N N . LEU A 1 988 ? -2.821 22.458 56.013 1.00 93.88 988 LEU A N 1
ATOM 7820 C CA . LEU A 1 988 ? -3.371 23.596 55.271 1.00 93.88 988 LEU A CA 1
ATOM 7821 C C . LEU A 1 988 ? -3.171 24.930 56.000 1.00 93.88 988 LEU A C 1
ATOM 7823 O O . LEU A 1 988 ? -2.807 25.918 55.369 1.00 93.88 988 LEU A O 1
ATOM 7827 N N . VAL A 1 989 ? -3.295 24.956 57.334 1.00 92.25 989 VAL A N 1
ATOM 7828 C CA . VAL A 1 989 ? -2.981 26.146 58.146 1.00 92.25 989 VAL A CA 1
ATOM 7829 C C . VAL A 1 989 ? -1.527 26.584 57.944 1.00 92.25 989 VAL A C 1
ATOM 7831 O O . VAL A 1 989 ? -1.270 27.781 57.828 1.00 92.25 989 VAL A O 1
ATOM 7834 N N . LYS A 1 990 ? -0.572 25.642 57.848 1.00 91.06 990 LYS A N 1
ATOM 7835 C CA . LYS A 1 990 ? 0.847 25.964 57.597 1.00 91.06 990 LYS A CA 1
ATOM 7836 C C . LYS A 1 990 ? 1.080 26.658 56.249 1.00 91.06 990 LYS A C 1
ATOM 7838 O O . LYS A 1 990 ? 2.016 27.444 56.153 1.00 91.06 990 LYS A O 1
ATOM 7843 N N . VAL A 1 991 ? 0.245 26.386 55.245 1.00 92.75 991 VAL A N 1
ATOM 7844 C CA . VAL A 1 991 ? 0.338 26.987 53.900 1.00 92.75 991 VAL A CA 1
ATOM 7845 C C . VAL A 1 991 ? -0.689 28.108 53.674 1.00 92.75 991 VAL A C 1
ATOM 7847 O O . VAL A 1 991 ? -0.804 28.622 52.567 1.00 92.75 991 VAL A O 1
ATOM 7850 N N . GLY A 1 992 ? -1.423 28.514 54.718 1.00 92.31 992 GLY A N 1
ATOM 7851 C CA . GLY A 1 992 ? -2.389 29.616 54.660 1.00 92.31 992 GLY A CA 1
ATOM 7852 C C . GLY A 1 992 ? -3.671 29.309 53.878 1.00 92.31 992 GLY A C 1
ATOM 7853 O O . GLY A 1 992 ? -4.246 30.229 53.299 1.00 92.31 992 GLY A O 1
ATOM 7854 N N . ALA A 1 993 ? -4.102 28.045 53.853 1.00 94.81 993 ALA A N 1
ATOM 7855 C CA . ALA A 1 993 ? -5.267 27.573 53.109 1.00 94.81 993 ALA A CA 1
ATOM 7856 C C . ALA A 1 993 ? -6.371 26.992 54.016 1.00 94.81 993 ALA A C 1
ATOM 7858 O O . ALA A 1 993 ? -6.141 26.577 55.160 1.00 94.81 993 ALA A O 1
ATOM 7859 N N . SER A 1 994 ? -7.582 26.934 53.467 1.00 95.19 994 SER A N 1
ATOM 7860 C CA . SER A 1 994 ? -8.771 26.328 54.076 1.00 95.19 994 SER A CA 1
ATOM 7861 C C . SER A 1 994 ? -9.224 25.097 53.284 1.00 95.19 994 SER A C 1
ATOM 7863 O O . SER A 1 994 ? -8.683 24.804 52.219 1.00 95.19 994 SER A O 1
ATOM 7865 N N . SER A 1 995 ? -10.195 24.331 53.790 1.00 94.56 995 SER A N 1
ATOM 7866 C CA . SER A 1 995 ? -10.715 23.162 53.065 1.00 94.56 995 SER A CA 1
ATOM 7867 C C . SER A 1 995 ? -12.209 22.933 53.194 1.00 94.56 995 SER A C 1
ATOM 7869 O O . SER A 1 995 ? -12.806 23.218 54.230 1.00 94.56 995 SER A O 1
ATOM 7871 N N . VAL A 1 996 ? -12.783 22.341 52.145 1.00 93.56 996 VAL A N 1
ATOM 7872 C CA . VAL A 1 996 ? -14.138 21.779 52.136 1.00 93.56 996 VAL A CA 1
ATOM 7873 C C . VAL A 1 996 ? -14.027 20.257 52.112 1.00 93.56 996 VAL A C 1
ATOM 7875 O O . VAL A 1 996 ? -13.464 19.685 51.179 1.00 93.56 996 VAL A O 1
ATOM 7878 N N . VAL A 1 997 ? -14.557 19.587 53.132 1.00 90.44 997 VAL A N 1
ATOM 7879 C CA . VAL A 1 997 ? -14.448 18.133 53.319 1.00 90.44 997 VAL A CA 1
ATOM 7880 C C . VAL A 1 997 ? -15.802 17.469 53.059 1.00 90.44 997 VAL A C 1
ATOM 7882 O O . VAL A 1 997 ? -16.773 17.730 53.767 1.00 90.44 997 VAL A O 1
ATOM 7885 N N . CYS A 1 998 ? -15.858 16.580 52.063 1.00 86.56 998 CYS A N 1
ATOM 7886 C CA . CYS A 1 998 ? -17.060 15.819 51.701 1.00 86.56 998 CYS A CA 1
ATOM 7887 C C . CYS A 1 998 ? -17.164 14.510 52.504 1.00 86.56 998 CYS A C 1
ATOM 7889 O O . CYS A 1 998 ? -16.384 13.593 52.258 1.00 86.56 998 CYS A O 1
ATOM 7891 N N . ARG A 1 999 ? -18.144 14.385 53.408 1.00 74.19 999 ARG A N 1
ATOM 7892 C CA . ARG A 1 999 ? -18.279 13.316 54.426 1.00 74.19 999 ARG A CA 1
ATOM 7893 C C . ARG A 1 999 ? -18.778 11.950 53.934 1.00 74.19 999 ARG A C 1
ATOM 7895 O O . ARG A 1 999 ? -19.242 11.145 54.738 1.00 74.19 999 ARG A O 1
ATOM 7902 N N . SER A 1 1000 ? -18.669 11.628 52.650 1.00 64.56 1000 SER A N 1
ATOM 7903 C CA . SER A 1 1000 ? -19.292 10.427 52.065 1.00 64.56 1000 SER A CA 1
ATOM 7904 C C . SER A 1 1000 ? -18.849 9.069 52.653 1.00 64.56 1000 SER A C 1
ATOM 7906 O O . SER A 1 1000 ? -19.414 8.046 52.273 1.00 64.56 1000 SER A O 1
ATOM 7908 N N . TRP A 1 1001 ? -17.858 9.033 53.551 1.00 59.19 1001 TRP A N 1
ATOM 7909 C CA . TRP A 1 1001 ? -17.305 7.817 54.155 1.00 59.19 1001 TRP A CA 1
ATOM 7910 C C . TRP A 1 1001 ? -17.810 7.481 55.570 1.00 59.19 1001 TRP A C 1
ATOM 7912 O O . TRP A 1 1001 ? -17.640 6.335 55.981 1.00 59.19 1001 TRP A O 1
ATOM 7922 N N . ASP A 1 1002 ? -18.393 8.427 56.323 1.00 52.44 1002 ASP A N 1
ATOM 7923 C CA . ASP A 1 1002 ? -18.928 8.168 57.674 1.00 52.44 1002 ASP A CA 1
ATOM 7924 C C . ASP A 1 1002 ? -19.897 9.275 58.155 1.00 52.44 1002 ASP A C 1
ATOM 7926 O O . ASP A 1 1002 ? -19.505 10.413 58.452 1.00 52.44 1002 ASP A O 1
ATOM 7930 N N . SER A 1 1003 ? -21.185 8.938 58.269 1.00 53.62 1003 SER A N 1
ATOM 7931 C CA . SER A 1 1003 ? -22.224 9.840 58.780 1.00 53.62 1003 SER A CA 1
ATOM 7932 C C . SER A 1 1003 ? -22.344 9.835 60.311 1.00 53.62 1003 SER A C 1
ATOM 7934 O O . SER A 1 1003 ? -23.134 10.604 60.847 1.00 53.62 1003 SER A O 1
ATOM 7936 N N . SER A 1 1004 ? -21.601 8.984 61.031 1.00 51.47 1004 SER A N 1
ATOM 7937 C CA . SER A 1 1004 ? -21.857 8.692 62.452 1.00 51.47 1004 SER A CA 1
ATOM 7938 C C . SER A 1 1004 ? -21.252 9.681 63.458 1.00 51.47 1004 SER A C 1
ATOM 7940 O O . SER A 1 1004 ? -21.660 9.679 64.618 1.00 51.47 1004 SER A O 1
ATOM 7942 N N . PHE A 1 1005 ? -20.319 10.551 63.054 1.00 56.78 1005 PHE A N 1
ATOM 7943 C CA . PHE A 1 1005 ? -19.708 11.516 63.976 1.00 56.78 1005 PHE A CA 1
ATOM 7944 C C . PHE A 1 1005 ? -20.449 12.872 63.981 1.00 56.78 1005 PHE A C 1
ATOM 7946 O O . PHE A 1 1005 ? -20.537 13.560 62.960 1.00 56.78 1005 PHE A O 1
ATOM 7953 N N . GLU A 1 1006 ? -21.006 13.262 65.132 1.00 53.50 1006 GLU A N 1
ATOM 7954 C CA . GLU A 1 1006 ? -21.571 14.598 65.376 1.00 53.50 1006 GLU A CA 1
ATOM 7955 C C . GLU A 1 1006 ? -20.420 15.583 65.637 1.00 53.50 1006 GLU A C 1
ATOM 7957 O O . GLU A 1 1006 ? -19.764 15.559 66.675 1.00 53.50 1006 GLU A O 1
ATOM 7962 N N . ALA A 1 1007 ? -20.099 16.392 64.631 1.00 53.31 1007 ALA A N 1
ATOM 7963 C CA . ALA A 1 1007 ? -18.764 16.954 64.455 1.00 53.31 1007 ALA A CA 1
ATOM 7964 C C . ALA A 1 1007 ? -18.533 18.387 64.922 1.00 53.31 1007 ALA A C 1
ATOM 7966 O O . ALA A 1 1007 ? -17.386 18.830 64.941 1.00 53.31 1007 ALA A O 1
ATOM 7967 N N . GLU A 1 1008 ? -19.590 19.158 65.171 1.00 58.03 1008 GLU A N 1
ATOM 7968 C CA . GLU A 1 1008 ? -19.455 20.619 65.113 1.00 58.03 1008 GLU A CA 1
ATOM 7969 C C . GLU A 1 1008 ? -18.598 21.195 66.247 1.00 58.03 1008 GLU A C 1
ATOM 7971 O O . GLU A 1 1008 ? -17.922 22.199 66.040 1.00 58.03 1008 GLU A O 1
ATOM 7976 N N . ALA A 1 1009 ? -18.549 20.551 67.418 1.00 60.31 1009 ALA A N 1
ATOM 7977 C CA . ALA A 1 1009 ? -17.832 21.100 68.572 1.00 60.31 1009 ALA A CA 1
ATOM 7978 C C . ALA A 1 1009 ? -16.294 21.057 68.444 1.00 60.31 1009 ALA A C 1
ATOM 7980 O O . ALA A 1 1009 ? -15.611 21.850 69.086 1.00 60.31 1009 ALA A O 1
ATOM 7981 N N . ASP A 1 1010 ? -15.754 20.149 67.624 1.00 70.06 1010 ASP A N 1
ATOM 7982 C CA . ASP A 1 1010 ? -14.325 19.795 67.604 1.00 70.06 1010 ASP A CA 1
ATOM 7983 C C . ASP A 1 1010 ? -13.665 20.038 66.229 1.00 70.06 1010 ASP A C 1
ATOM 7985 O O . ASP A 1 1010 ? -12.525 19.618 65.982 1.00 70.06 1010 ASP A O 1
ATOM 7989 N N . LEU A 1 1011 ? -14.397 20.686 65.313 1.00 82.25 1011 LEU A N 1
ATOM 7990 C CA . LEU A 1 1011 ? -13.954 20.952 63.951 1.00 82.25 1011 LEU A CA 1
ATOM 7991 C C . LEU A 1 1011 ? -13.010 22.170 63.904 1.00 82.25 1011 LEU A C 1
ATOM 7993 O O . LEU A 1 1011 ? -13.358 23.237 64.413 1.00 82.25 1011 LEU A O 1
ATOM 7997 N N . PRO A 1 1012 ? -11.826 22.060 63.275 1.00 86.31 1012 PRO A N 1
ATOM 7998 C CA . PRO A 1 1012 ? -10.956 23.211 63.058 1.00 86.31 1012 PRO A CA 1
ATOM 7999 C C . PRO A 1 1012 ? -11.653 24.301 62.232 1.00 86.31 1012 PRO A C 1
ATOM 8001 O O . PRO A 1 1012 ? -12.336 24.005 61.256 1.00 86.31 1012 PRO A O 1
ATOM 8004 N N . SER A 1 1013 ? -11.434 25.572 62.573 1.00 86.75 1013 SER A N 1
ATOM 8005 C CA . SER A 1 1013 ? -12.129 26.710 61.947 1.00 86.75 1013 SER A CA 1
ATOM 8006 C C . SER A 1 1013 ? -11.838 26.915 60.453 1.00 86.75 1013 SER A C 1
ATOM 8008 O O . SER A 1 1013 ? -12.582 27.631 59.789 1.00 86.75 1013 SER A O 1
ATOM 8010 N N . ASN A 1 1014 ? -10.772 26.311 59.916 1.00 92.31 1014 ASN A N 1
ATOM 8011 C CA . ASN A 1 1014 ? -10.421 26.348 58.490 1.00 92.31 1014 ASN A CA 1
ATOM 8012 C C . ASN A 1 1014 ? -11.009 25.169 57.687 1.00 92.31 1014 ASN A C 1
ATOM 8014 O O . ASN A 1 1014 ? -10.606 24.941 56.545 1.00 92.31 1014 ASN A O 1
ATOM 8018 N N . VAL A 1 1015 ? -11.912 24.387 58.283 1.00 90.94 1015 VAL A N 1
ATOM 8019 C CA . VAL A 1 1015 ? -12.570 23.241 57.649 1.00 90.94 1015 VAL A CA 1
ATOM 8020 C C . VAL A 1 1015 ? -14.071 23.491 57.587 1.00 90.94 1015 VAL A C 1
ATOM 8022 O O . VAL A 1 1015 ? -14.703 23.762 58.603 1.00 90.94 1015 VAL A O 1
ATOM 8025 N N . PHE A 1 1016 ? -14.653 23.331 56.402 1.00 90.44 1016 PHE A N 1
ATOM 8026 C CA . PHE A 1 1016 ? -16.095 23.303 56.196 1.00 90.44 1016 PHE A CA 1
ATOM 8027 C C . PHE A 1 1016 ? -16.527 21.883 55.817 1.00 90.44 1016 PHE A C 1
ATOM 8029 O O . PHE A 1 1016 ? -16.001 21.304 54.866 1.00 90.44 1016 PHE A O 1
ATOM 8036 N N . LEU A 1 1017 ? -17.474 21.302 56.553 1.00 87.75 1017 LEU A N 1
ATOM 8037 C CA . LEU A 1 1017 ? -17.987 19.959 56.274 1.00 87.75 1017 LEU A CA 1
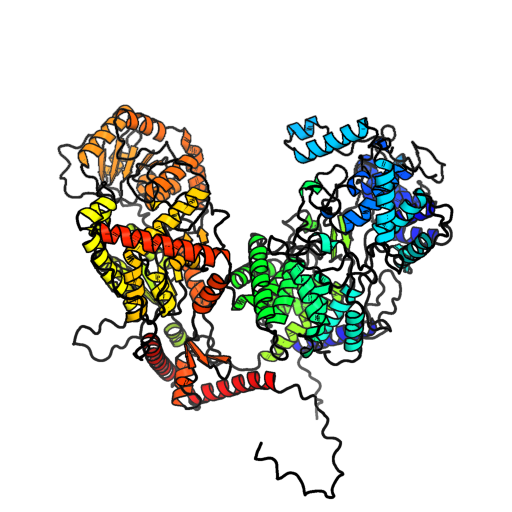ATOM 8038 C C . LEU A 1 1017 ? -19.240 20.017 55.396 1.00 87.75 1017 LEU A C 1
ATOM 8040 O O . LEU A 1 1017 ? -20.151 20.798 55.659 1.00 87.75 1017 LEU A O 1
ATOM 8044 N N . VAL A 1 1018 ? -19.303 19.145 54.389 1.00 85.62 1018 VAL A N 1
ATOM 8045 C CA . VAL A 1 1018 ? -20.489 18.919 53.548 1.00 85.62 1018 VAL A CA 1
ATOM 8046 C C . VAL A 1 1018 ? -20.772 17.425 53.430 1.00 85.62 1018 VAL A C 1
ATOM 8048 O O . VAL A 1 1018 ? -19.846 16.628 53.296 1.00 85.62 1018 VAL A O 1
ATOM 8051 N N . ASP A 1 1019 ? -22.043 17.027 53.463 1.00 75.81 1019 ASP A N 1
ATOM 8052 C CA . ASP A 1 1019 ? -22.412 15.607 53.376 1.00 75.81 1019 ASP A CA 1
ATOM 8053 C C . ASP A 1 1019 ? -22.323 15.076 51.941 1.00 75.81 1019 ASP A C 1
ATOM 8055 O O . ASP A 1 1019 ? -21.683 14.057 51.678 1.00 75.81 1019 ASP A O 1
ATOM 8059 N N . SER A 1 1020 ? -22.936 15.789 50.994 1.00 72.75 1020 SER A N 1
ATOM 8060 C CA . SER A 1 1020 ? -22.940 15.439 49.575 1.00 72.75 1020 SER A CA 1
ATOM 8061 C C . SER A 1 1020 ? -23.043 16.704 48.734 1.00 72.75 1020 SER A C 1
ATOM 8063 O O . SER A 1 1020 ? -23.957 17.499 48.926 1.00 72.75 1020 SER A O 1
ATOM 8065 N N . ILE A 1 1021 ? -22.130 16.867 47.778 1.00 81.38 1021 ILE A N 1
ATOM 8066 C CA . ILE A 1 1021 ? -22.125 17.982 46.830 1.00 81.38 1021 ILE A CA 1
ATOM 8067 C C . ILE A 1 1021 ? -21.614 17.500 45.465 1.00 81.38 1021 ILE A C 1
ATOM 8069 O O . ILE A 1 1021 ? -20.699 16.670 45.436 1.00 81.38 1021 ILE A O 1
ATOM 8073 N N . PRO A 1 1022 ? -22.171 17.981 44.339 1.00 79.31 1022 PRO A N 1
ATOM 8074 C CA . PRO A 1 1022 ? -21.631 17.690 43.019 1.00 79.31 1022 PRO A CA 1
ATOM 8075 C C . PRO A 1 1022 ? -20.196 18.209 42.899 1.00 79.31 1022 PRO A C 1
ATOM 8077 O O . PRO A 1 1022 ? -19.940 19.412 42.994 1.00 79.31 1022 PRO A O 1
ATOM 8080 N N . HIS A 1 1023 ? -19.241 17.304 42.674 1.00 83.69 1023 HIS A N 1
ATOM 8081 C CA . HIS A 1 1023 ? -17.834 17.681 42.508 1.00 83.69 1023 HIS A CA 1
ATOM 8082 C C . HIS A 1 1023 ? -17.620 18.595 41.303 1.00 83.69 1023 HIS A C 1
ATOM 8084 O O . HIS A 1 1023 ? -16.765 19.467 41.373 1.00 83.69 1023 HIS A O 1
ATOM 8090 N N . GLY A 1 1024 ? -18.411 18.446 40.235 1.00 80.00 1024 GLY A N 1
ATOM 8091 C CA . GLY A 1 1024 ? -18.345 19.326 39.062 1.00 80.00 1024 GLY A CA 1
ATOM 8092 C C . GLY A 1 1024 ? -18.558 20.801 39.411 1.00 80.00 1024 GLY A C 1
ATOM 8093 O O . GLY A 1 1024 ? -17.827 21.650 38.910 1.00 80.00 1024 GLY A O 1
ATOM 8094 N N . TRP A 1 1025 ? -19.480 21.088 40.335 1.00 85.12 1025 TRP A N 1
ATOM 8095 C CA . TRP A 1 1025 ? -19.724 22.435 40.846 1.00 85.12 1025 TRP A CA 1
ATOM 8096 C C . TRP A 1 1025 ? -18.656 22.863 41.861 1.00 85.12 1025 TRP A C 1
ATOM 8098 O O . TRP A 1 1025 ? -18.059 23.930 41.727 1.00 85.12 1025 TRP A O 1
ATOM 8108 N N . LEU A 1 1026 ? -18.361 22.022 42.864 1.00 89.00 1026 LEU A N 1
ATOM 8109 C CA . LEU A 1 1026 ? -17.412 22.379 43.929 1.00 89.00 1026 LEU A CA 1
ATOM 8110 C C . LEU A 1 1026 ? -16.015 22.678 43.370 1.00 89.00 1026 LEU A C 1
ATOM 8112 O O . LEU A 1 1026 ? -15.368 23.626 43.806 1.00 89.00 1026 LEU A O 1
ATOM 8116 N N . LEU A 1 1027 ? -15.557 21.889 42.396 1.00 91.75 1027 LEU A N 1
ATOM 8117 C CA . LEU A 1 1027 ? -14.212 22.014 41.840 1.00 91.75 1027 LEU A CA 1
ATOM 8118 C C . LEU A 1 1027 ? -14.004 23.293 41.017 1.00 91.75 1027 LEU A C 1
ATOM 8120 O O . LEU A 1 1027 ? -12.867 23.666 40.769 1.00 91.75 1027 LEU A O 1
ATOM 8124 N N . GLN A 1 1028 ? -15.067 24.009 40.647 1.00 87.50 1028 GLN A N 1
ATOM 8125 C CA . GLN A 1 1028 ? -14.951 25.325 40.006 1.00 87.50 1028 GLN A CA 1
ATOM 8126 C C . GLN A 1 1028 ? -14.616 26.449 41.002 1.00 87.50 1028 GLN A C 1
ATOM 8128 O O . GLN A 1 1028 ? -14.264 27.548 40.582 1.00 87.50 1028 GLN A O 1
ATOM 8133 N N . HIS A 1 1029 ? -14.717 26.178 42.309 1.00 90.06 1029 HIS A N 1
ATOM 8134 C CA . HIS A 1 1029 ? -14.612 27.170 43.384 1.00 90.06 1029 HIS A CA 1
ATOM 8135 C C . HIS A 1 1029 ? -13.428 26.914 44.335 1.00 90.06 1029 HIS A C 1
ATOM 8137 O O . HIS A 1 1029 ? -13.413 27.436 45.447 1.00 90.06 1029 HIS A O 1
ATOM 8143 N N . VAL A 1 1030 ? -12.470 26.067 43.946 1.00 93.50 1030 VAL A N 1
ATOM 8144 C CA . VAL A 1 1030 ? -11.330 25.658 44.786 1.00 93.50 1030 VAL A CA 1
ATOM 8145 C C . VAL A 1 1030 ? -10.038 25.603 43.969 1.00 93.50 1030 VAL A C 1
ATOM 8147 O O . VAL A 1 1030 ? -10.059 25.355 42.766 1.00 93.50 1030 VAL A O 1
ATOM 8150 N N . GLU A 1 1031 ? -8.894 25.782 44.627 1.00 93.75 1031 GLU A N 1
ATOM 8151 C CA . GLU A 1 1031 ? -7.569 25.820 43.993 1.00 93.75 1031 GLU A CA 1
ATOM 8152 C C . GLU A 1 1031 ? -6.852 24.462 43.977 1.00 93.75 1031 GLU A C 1
ATOM 8154 O O . GLU A 1 1031 ? -5.884 24.273 43.238 1.00 93.75 1031 GLU A O 1
ATOM 8159 N N . GLY A 1 1032 ? -7.312 23.500 44.777 1.00 96.25 1032 GLY A N 1
ATOM 8160 C CA . GLY A 1 1032 ? -6.726 22.164 44.841 1.00 96.25 1032 GLY A CA 1
ATOM 8161 C C . GLY A 1 1032 ? -7.741 21.093 45.212 1.00 96.25 1032 GLY A C 1
ATOM 8162 O O . GLY A 1 1032 ? -8.726 21.358 45.905 1.00 96.25 1032 GLY A O 1
ATOM 8163 N N . PHE A 1 1033 ? -7.483 19.860 44.778 1.00 97.00 1033 PHE A N 1
ATOM 8164 C CA . PHE A 1 1033 ? -8.332 18.712 45.075 1.00 97.00 1033 PHE A CA 1
ATOM 8165 C C . PHE A 1 1033 ? -7.532 17.552 45.662 1.00 97.00 1033 PHE A C 1
ATOM 8167 O O . PHE A 1 1033 ? -6.602 17.041 45.043 1.00 97.00 1033 PHE A O 1
ATOM 8174 N N . VAL A 1 1034 ? -7.918 17.104 46.854 1.00 95.88 1034 VAL A N 1
ATOM 8175 C CA . VAL A 1 1034 ? -7.339 15.935 47.515 1.00 95.88 1034 VAL A CA 1
ATOM 8176 C C . VAL A 1 1034 ? -8.355 14.806 47.523 1.00 95.88 1034 VAL A C 1
ATOM 8178 O O . VAL A 1 1034 ? -9.473 14.958 48.021 1.00 95.88 1034 VAL A O 1
ATOM 8181 N N . HIS A 1 1035 ? -7.974 13.648 46.997 1.00 94.00 1035 HIS A N 1
ATOM 8182 C CA . HIS A 1 1035 ? -8.875 12.502 46.936 1.00 94.00 1035 HIS A CA 1
ATOM 8183 C C . HIS A 1 1035 ? -8.137 11.167 46.954 1.00 94.00 1035 HIS A C 1
ATOM 8185 O O . HIS A 1 1035 ? -6.935 11.078 46.728 1.00 94.00 1035 HIS A O 1
ATOM 8191 N N . HIS A 1 1036 ? -8.891 10.097 47.194 1.00 89.88 1036 HIS A N 1
ATOM 8192 C CA . HIS A 1 1036 ? -8.382 8.726 47.278 1.00 89.88 1036 HIS A CA 1
ATOM 8193 C C . HIS A 1 1036 ? -7.865 8.142 45.951 1.00 89.88 1036 HIS A C 1
ATOM 8195 O O . HIS A 1 1036 ? -7.260 7.082 45.963 1.00 89.88 1036 HIS A O 1
ATOM 8201 N N . GLY A 1 1037 ? -8.112 8.790 44.810 1.00 89.94 1037 GLY A N 1
ATOM 8202 C CA . GLY A 1 1037 ? -7.682 8.295 43.494 1.00 89.94 1037 GLY A CA 1
ATOM 8203 C C . GLY A 1 1037 ? -8.645 7.362 42.766 1.00 89.94 1037 GLY A C 1
ATOM 8204 O O . GLY A 1 1037 ? -8.214 6.697 41.836 1.00 89.94 1037 GLY A O 1
ATOM 8205 N N . GLY A 1 1038 ? -9.922 7.284 43.147 1.00 86.50 1038 GLY A N 1
ATOM 8206 C CA . GLY A 1 1038 ? -10.908 6.575 42.326 1.00 86.50 1038 GLY A CA 1
ATOM 8207 C C . GLY A 1 1038 ? -11.115 7.256 40.969 1.00 86.50 1038 GLY A C 1
ATOM 8208 O O . GLY A 1 1038 ? -11.079 8.488 40.884 1.00 86.50 1038 GLY A O 1
ATOM 8209 N N . ALA A 1 1039 ? -11.384 6.463 39.926 1.00 85.88 1039 ALA A N 1
ATOM 8210 C CA . ALA A 1 1039 ? -11.522 6.938 38.544 1.00 85.88 1039 ALA A CA 1
ATOM 8211 C C . ALA A 1 1039 ? -12.462 8.152 38.389 1.00 85.88 1039 ALA A C 1
ATOM 8213 O O . ALA A 1 1039 ? -12.129 9.110 37.693 1.00 85.88 1039 ALA A O 1
ATOM 8214 N N . GLY A 1 1040 ? -13.613 8.147 39.074 1.00 84.56 1040 GLY A N 1
ATOM 8215 C CA . GLY A 1 1040 ? -14.585 9.247 39.025 1.00 84.56 1040 GLY A CA 1
ATOM 8216 C C . GLY A 1 1040 ? -14.060 10.559 39.618 1.00 84.56 1040 GLY A C 1
ATOM 8217 O O . GLY A 1 1040 ? -14.260 11.622 39.035 1.00 84.56 1040 GLY A O 1
ATOM 8218 N N . HIS A 1 1041 ? -13.332 10.495 40.737 1.00 88.94 1041 HIS A N 1
ATOM 8219 C CA . HIS A 1 1041 ? -12.710 11.674 41.349 1.00 88.94 1041 HIS A CA 1
ATOM 8220 C C . HIS A 1 1041 ? -11.570 12.211 40.483 1.00 88.94 1041 HIS A C 1
ATOM 8222 O O . HIS A 1 1041 ? -11.510 13.415 40.247 1.00 88.94 1041 HIS A O 1
ATOM 8228 N N . THR A 1 1042 ? -10.716 11.331 39.951 1.00 92.00 1042 THR A N 1
ATOM 8229 C CA . THR A 1 1042 ? -9.650 11.728 39.016 1.00 92.00 1042 THR A CA 1
ATOM 8230 C C . THR A 1 1042 ? -10.222 12.419 37.776 1.00 92.00 1042 THR A C 1
ATOM 8232 O O . THR A 1 1042 ? -9.716 13.453 37.341 1.00 92.00 1042 THR A O 1
ATOM 8235 N N . ALA A 1 1043 ? -11.320 11.889 37.230 1.00 89.44 1043 ALA A N 1
ATOM 8236 C CA . ALA A 1 1043 ? -12.022 12.499 36.108 1.00 89.44 1043 ALA A CA 1
ATOM 8237 C C . ALA A 1 1043 ? -12.571 13.887 36.459 1.00 89.44 1043 ALA A C 1
ATOM 8239 O O . ALA A 1 1043 ? -12.396 14.825 35.684 1.00 89.44 1043 ALA A O 1
ATOM 8240 N N . ALA A 1 1044 ? -13.211 14.031 37.623 1.00 89.38 1044 ALA A N 1
ATOM 8241 C CA . ALA A 1 1044 ? -13.775 15.302 38.071 1.00 89.38 1044 ALA A CA 1
ATOM 8242 C C . ALA A 1 1044 ? -12.692 16.386 38.209 1.00 89.38 1044 ALA A C 1
ATOM 8244 O O . ALA A 1 1044 ? -12.864 17.488 37.689 1.00 89.38 1044 ALA A O 1
ATOM 8245 N N . GLY A 1 1045 ? -11.549 16.054 38.822 1.00 93.00 1045 GLY A N 1
ATOM 8246 C CA . GLY A 1 1045 ? -10.404 16.962 38.935 1.00 93.00 1045 GLY A CA 1
ATOM 8247 C C . GLY A 1 1045 ? -9.825 17.364 37.577 1.00 93.00 1045 GLY A C 1
ATOM 8248 O O . GLY A 1 1045 ? -9.609 18.549 37.319 1.00 93.00 1045 GLY A O 1
ATOM 8249 N N . ALA A 1 1046 ? -9.633 16.393 36.676 1.00 92.31 1046 ALA A N 1
ATOM 8250 C CA . ALA A 1 1046 ? -9.098 16.646 35.339 1.00 92.31 1046 ALA A CA 1
ATOM 8251 C C . ALA A 1 1046 ? -10.048 17.493 34.472 1.00 92.31 1046 ALA A C 1
ATOM 8253 O O . ALA A 1 1046 ? -9.591 18.415 33.799 1.00 92.31 1046 ALA A O 1
ATOM 8254 N N . LYS A 1 1047 ? -11.363 17.227 34.519 1.00 89.94 1047 LYS A N 1
ATOM 8255 C CA . LYS A 1 1047 ? -12.387 18.006 33.798 1.00 89.94 1047 LYS A CA 1
ATOM 8256 C C . LYS A 1 1047 ? -12.464 19.450 34.294 1.00 89.94 1047 LYS A C 1
ATOM 8258 O O . LYS A 1 1047 ? -12.582 20.361 33.480 1.00 89.94 1047 LYS A O 1
ATOM 8263 N N . ALA A 1 1048 ? -12.370 19.658 35.607 1.00 91.44 1048 ALA A N 1
ATOM 8264 C CA . ALA A 1 1048 ? -12.383 20.991 36.203 1.00 91.44 1048 ALA A CA 1
ATOM 8265 C C . ALA A 1 1048 ? -11.072 21.770 35.973 1.00 91.44 1048 ALA A C 1
ATOM 8267 O O . ALA A 1 1048 ? -11.046 22.985 36.140 1.00 91.44 1048 ALA A O 1
ATOM 8268 N N . GLY A 1 1049 ? -9.985 21.094 35.576 1.00 93.50 1049 GLY A N 1
ATOM 8269 C CA . GLY A 1 1049 ? -8.670 21.719 35.427 1.00 93.50 1049 GLY A CA 1
ATOM 8270 C C . GLY A 1 1049 ? -8.039 22.095 36.768 1.00 93.50 1049 GLY A C 1
ATOM 8271 O O . GLY A 1 1049 ? -7.277 23.059 36.836 1.00 93.50 1049 GLY A O 1
ATOM 8272 N N . VAL A 1 1050 ? -8.344 21.335 37.823 1.00 95.00 1050 VAL A N 1
ATOM 8273 C CA . VAL A 1 1050 ? -7.840 21.561 39.183 1.00 95.00 1050 VAL A CA 1
ATOM 8274 C C . VAL A 1 1050 ? -6.649 20.646 39.460 1.00 95.00 1050 VAL A C 1
ATOM 8276 O O . VAL A 1 1050 ? -6.652 19.469 39.092 1.00 95.00 1050 VAL A O 1
ATOM 8279 N N . SER A 1 1051 ? -5.634 21.194 40.134 1.00 97.12 1051 SER A N 1
ATOM 8280 C CA . SER A 1 1051 ? -4.455 20.455 40.595 1.00 97.12 1051 SER A CA 1
ATOM 8281 C C . SER A 1 1051 ? -4.863 19.384 41.616 1.00 97.12 1051 SER A C 1
ATOM 8283 O O . SER A 1 1051 ? -5.648 19.655 42.528 1.00 97.12 1051 SER A O 1
ATOM 8285 N N . GLN A 1 1052 ? -4.354 18.160 41.467 1.00 97.56 1052 GLN A N 1
ATOM 8286 C CA . GLN A 1 1052 ? -4.811 16.984 42.215 1.00 97.56 1052 GLN A CA 1
ATOM 8287 C C . GLN A 1 1052 ? -3.703 16.365 43.075 1.00 97.56 1052 GLN A C 1
ATOM 8289 O O . GLN A 1 1052 ? -2.672 15.933 42.563 1.00 97.56 1052 GLN A O 1
ATOM 8294 N N . LEU A 1 1053 ? -3.948 16.227 44.381 1.00 96.44 1053 LEU A N 1
ATOM 8295 C CA . LEU A 1 1053 ? -3.138 15.396 45.272 1.00 96.44 1053 LEU A CA 1
ATOM 8296 C C . LEU A 1 1053 ? -3.870 14.079 45.531 1.00 96.44 1053 LEU A C 1
ATOM 8298 O O . LEU A 1 1053 ? -4.845 14.015 46.283 1.00 96.44 1053 LEU A O 1
ATOM 8302 N N . VAL A 1 1054 ? -3.368 13.012 44.917 1.00 95.25 1054 VAL A N 1
ATOM 8303 C CA . VAL A 1 1054 ? -3.958 11.681 45.053 1.00 95.25 1054 VAL A CA 1
ATOM 8304 C C . VAL A 1 1054 ? -3.357 10.949 46.251 1.00 95.25 1054 VAL A C 1
ATOM 8306 O O . VAL A 1 1054 ? -2.137 10.799 46.358 1.00 95.25 1054 VAL A O 1
ATOM 8309 N N . MET A 1 1055 ? -4.228 10.463 47.133 1.00 92.62 1055 MET A N 1
ATOM 8310 C CA . MET A 1 1055 ? -3.885 9.726 48.349 1.00 92.62 1055 MET A CA 1
ATOM 8311 C C . MET A 1 1055 ? -4.409 8.284 48.295 1.00 92.62 1055 MET A C 1
ATOM 8313 O O . MET A 1 1055 ? -5.432 7.969 48.913 1.00 92.62 1055 MET A O 1
ATOM 8317 N N . PRO A 1 1056 ? -3.736 7.399 47.539 1.00 89.62 1056 PRO A N 1
ATOM 8318 C CA . PRO A 1 1056 ? -4.223 6.049 47.293 1.00 89.62 1056 PRO A CA 1
ATOM 8319 C C . PRO A 1 1056 ? -4.167 5.161 48.542 1.00 89.62 1056 PRO A C 1
ATOM 8321 O O . PRO A 1 1056 ? -3.296 5.301 49.406 1.00 89.62 1056 PRO A O 1
ATOM 8324 N N . GLN A 1 1057 ? -5.094 4.207 48.609 1.00 80.81 1057 GLN A N 1
ATOM 8325 C CA . GLN A 1 1057 ? -5.215 3.205 49.667 1.00 80.81 1057 GLN A CA 1
ATOM 8326 C C . GLN A 1 1057 ? -5.164 1.769 49.118 1.00 80.81 1057 GLN A C 1
ATOM 8328 O O . GLN A 1 1057 ? -4.434 0.941 49.668 1.00 80.81 1057 GLN A O 1
ATOM 8333 N N . PHE A 1 1058 ? -5.935 1.457 48.066 1.00 74.62 1058 PHE A N 1
ATOM 8334 C CA . PHE A 1 1058 ? -6.044 0.114 47.468 1.00 74.62 1058 PHE A CA 1
ATOM 8335 C C . PHE A 1 1058 ? -6.572 0.162 46.014 1.00 74.62 1058 PHE A C 1
ATOM 8337 O O . PHE A 1 1058 ? -7.102 1.180 45.580 1.00 74.62 1058 PHE A O 1
ATOM 8344 N N . LEU A 1 1059 ? -6.444 -0.951 45.276 1.00 77.75 1059 LEU A N 1
ATOM 8345 C CA . LEU A 1 1059 ? -6.937 -1.146 43.895 1.00 77.75 1059 LEU A CA 1
ATOM 8346 C C . LEU A 1 1059 ? -6.359 -0.124 42.891 1.00 77.75 1059 LEU A C 1
ATOM 8348 O O . LEU A 1 1059 ? -5.177 0.211 42.940 1.00 77.75 1059 LEU A O 1
ATOM 8352 N N . ASP A 1 1060 ? -7.190 0.357 41.969 1.00 83.56 1060 ASP A N 1
ATOM 8353 C CA . ASP A 1 1060 ? -6.857 1.256 40.863 1.00 83.56 1060 ASP A CA 1
ATOM 8354 C C . ASP A 1 1060 ? -6.373 2.643 41.294 1.00 83.56 1060 ASP A C 1
ATOM 8356 O O . ASP A 1 1060 ? -5.766 3.364 40.504 1.00 83.56 1060 ASP A O 1
ATOM 8360 N N . GLN A 1 1061 ? -6.560 2.997 42.561 1.00 89.25 1061 GLN A N 1
ATOM 8361 C CA . GLN A 1 1061 ? -6.167 4.288 43.112 1.00 89.25 1061 GLN A CA 1
ATOM 8362 C C . GLN A 1 1061 ? -4.688 4.618 42.867 1.00 89.25 1061 GLN A C 1
ATOM 8364 O O . GLN A 1 1061 ? -4.346 5.755 42.545 1.00 89.25 1061 GLN A O 1
ATOM 8369 N N . PHE A 1 1062 ? -3.796 3.626 42.964 1.00 88.88 1062 PHE A N 1
ATOM 8370 C CA . PHE A 1 1062 ? -2.365 3.813 42.690 1.00 88.88 1062 PHE A CA 1
ATOM 8371 C C . PHE A 1 1062 ? -2.062 4.043 41.204 1.00 88.88 1062 PHE A C 1
ATOM 8373 O O . PHE A 1 1062 ? -1.113 4.761 40.869 1.00 88.88 1062 PHE A O 1
ATOM 8380 N N . PHE A 1 1063 ? -2.858 3.450 40.314 1.00 90.81 1063 PHE A N 1
ATOM 8381 C CA . PHE A 1 1063 ? -2.724 3.639 38.875 1.00 90.81 1063 PHE A CA 1
ATOM 8382 C C . PHE A 1 1063 ? -3.080 5.078 38.495 1.00 90.81 1063 PHE A C 1
ATOM 8384 O O . PHE A 1 1063 ? -2.262 5.776 37.892 1.00 90.81 1063 PHE A O 1
ATOM 8391 N N . TRP A 1 1064 ? -4.245 5.562 38.931 1.00 92.06 1064 TRP A N 1
ATOM 8392 C CA . TRP A 1 1064 ? -4.673 6.934 38.655 1.00 92.06 1064 TRP A CA 1
ATOM 8393 C C . TRP A 1 1064 ? -3.766 7.972 39.301 1.00 92.06 1064 TRP A C 1
ATOM 8395 O O . TRP A 1 1064 ? -3.433 8.969 38.665 1.00 92.06 1064 TRP A O 1
ATOM 8405 N N . ALA A 1 1065 ? -3.282 7.703 40.515 1.00 92.56 1065 ALA A N 1
ATOM 8406 C CA . ALA A 1 1065 ? -2.275 8.529 41.167 1.00 92.56 1065 ALA A CA 1
ATOM 8407 C C . ALA A 1 1065 ? -1.003 8.681 40.313 1.00 92.56 1065 ALA A C 1
ATOM 8409 O O . ALA A 1 1065 ? -0.466 9.779 40.167 1.00 92.56 1065 ALA A O 1
ATOM 8410 N N . THR A 1 1066 ? -0.543 7.582 39.710 1.00 90.38 1066 THR A N 1
ATOM 8411 C CA . THR A 1 1066 ? 0.621 7.594 38.817 1.00 90.38 1066 THR A CA 1
ATOM 8412 C C . THR A 1 1066 ? 0.335 8.416 37.558 1.00 90.38 1066 THR A C 1
ATOM 8414 O O . THR A 1 1066 ? 1.145 9.267 37.207 1.00 90.38 1066 THR A O 1
ATOM 8417 N N . LYS A 1 1067 ? -0.838 8.252 36.929 1.00 92.00 1067 LYS A N 1
ATOM 8418 C CA . LYS A 1 1067 ? -1.206 8.997 35.711 1.00 92.00 1067 LYS A CA 1
ATOM 8419 C C . LYS A 1 1067 ? -1.386 10.496 35.927 1.00 92.00 1067 LYS A C 1
ATOM 8421 O O . LYS A 1 1067 ? -0.892 11.280 35.122 1.00 92.00 1067 LYS A O 1
ATOM 8426 N N . VAL A 1 1068 ? -2.007 10.905 37.032 1.00 93.81 1068 VAL A N 1
ATOM 8427 C CA . VAL A 1 1068 ? -2.104 12.322 37.425 1.00 93.81 1068 VAL A CA 1
ATOM 8428 C C . VAL A 1 1068 ? -0.709 12.942 37.562 1.00 93.81 1068 VAL A C 1
ATOM 8430 O O . VAL A 1 1068 ? -0.464 14.032 37.047 1.00 93.81 1068 VAL A O 1
ATOM 8433 N N . SER A 1 1069 ? 0.225 12.227 38.196 1.00 92.25 1069 SER A N 1
ATOM 8434 C CA . SER A 1 1069 ? 1.601 12.697 38.383 1.00 92.25 1069 SER A CA 1
ATOM 8435 C C . SER A 1 1069 ? 2.394 12.749 37.070 1.00 92.25 1069 SER A C 1
ATOM 8437 O O . SER A 1 1069 ? 3.049 13.755 36.802 1.00 92.25 1069 SER A O 1
ATOM 8439 N N . GLU A 1 1070 ? 2.309 11.710 36.231 1.00 90.00 1070 GLU A N 1
ATOM 8440 C CA . GLU A 1 1070 ? 2.992 11.635 34.926 1.00 90.00 1070 GLU A CA 1
ATOM 8441 C C . GLU A 1 1070 ? 2.543 12.744 33.966 1.00 90.00 1070 GLU A C 1
ATOM 8443 O O . GLU A 1 1070 ? 3.372 13.321 33.264 1.00 90.00 1070 GLU A O 1
ATOM 8448 N N . MET A 1 1071 ? 1.251 13.083 33.974 1.00 92.12 1071 MET A N 1
ATOM 8449 C CA . MET A 1 1071 ? 0.688 14.149 33.138 1.00 92.12 1071 MET A CA 1
ATOM 8450 C C . MET A 1 1071 ? 0.893 15.556 33.721 1.00 92.12 1071 MET A C 1
ATOM 8452 O O . MET A 1 1071 ? 0.459 16.542 33.125 1.00 92.12 1071 MET A O 1
ATOM 8456 N N . GLY A 1 1072 ? 1.550 15.676 34.881 1.00 93.75 1072 GLY A N 1
ATOM 8457 C CA . GLY A 1 1072 ? 1.796 16.961 35.532 1.00 93.75 1072 GLY A CA 1
ATOM 8458 C C . GLY A 1 1072 ? 0.518 17.652 36.013 1.00 93.75 1072 GLY A C 1
ATOM 8459 O O . GLY A 1 1072 ? 0.442 18.877 35.977 1.00 93.75 1072 GLY A O 1
ATOM 8460 N N . LEU A 1 1073 ? -0.486 16.882 36.445 1.00 96.06 1073 LEU A N 1
ATOM 8461 C CA . LEU A 1 1073 ? -1.773 17.387 36.943 1.00 96.06 1073 LEU A CA 1
ATOM 8462 C C . LEU A 1 1073 ? -1.797 17.589 38.466 1.00 96.06 1073 LEU A C 1
ATOM 8464 O O . LEU A 1 1073 ? -2.847 17.861 39.041 1.00 96.06 1073 LEU A O 1
ATOM 8468 N N . GLY A 1 1074 ? -0.652 17.439 39.128 1.00 96.00 1074 GLY A N 1
ATOM 8469 C CA . GLY A 1 1074 ? -0.501 17.690 40.553 1.00 96.00 1074 GLY A CA 1
ATOM 8470 C C . GLY A 1 1074 ? 0.794 17.110 41.130 1.00 96.00 1074 GLY A C 1
ATOM 8471 O O . GLY A 1 1074 ? 1.629 16.586 40.381 1.00 96.00 1074 GLY A O 1
ATOM 8472 N N . PRO A 1 1075 ? 0.979 17.215 42.458 1.00 94.69 1075 PRO A N 1
ATOM 8473 C CA . PRO A 1 1075 ? 2.159 16.715 43.161 1.00 94.69 1075 PRO A CA 1
ATOM 8474 C C . PRO A 1 1075 ? 2.340 15.197 43.063 1.00 94.69 1075 PRO A C 1
ATOM 8476 O O . PRO A 1 1075 ? 1.455 14.453 42.635 1.00 94.69 1075 PRO A O 1
ATOM 8479 N N . THR A 1 1076 ? 3.489 14.709 43.538 1.00 91.50 1076 THR A N 1
ATOM 8480 C CA . THR A 1 1076 ? 3.695 13.263 43.685 1.00 91.50 1076 THR A CA 1
ATOM 8481 C C . THR A 1 1076 ? 2.702 12.668 44.695 1.00 91.50 1076 THR A C 1
ATOM 8483 O O . THR A 1 1076 ? 2.485 13.271 45.752 1.00 91.50 1076 THR A O 1
ATOM 8486 N N . PRO A 1 1077 ? 2.110 11.491 44.405 1.00 91.44 1077 PRO A N 1
ATOM 8487 C CA . PRO A 1 1077 ? 1.102 10.875 45.266 1.00 91.44 1077 PRO A CA 1
ATOM 8488 C C . PRO A 1 1077 ? 1.599 10.607 46.683 1.00 91.44 1077 PRO A C 1
ATOM 8490 O O . PRO A 1 1077 ? 2.771 10.284 46.875 1.00 91.44 1077 PRO A O 1
ATOM 8493 N N . LEU A 1 1078 ? 0.687 10.659 47.656 1.00 90.38 1078 LEU A N 1
ATOM 8494 C CA . LEU A 1 1078 ? 0.988 10.387 49.063 1.00 90.38 1078 LEU A CA 1
ATOM 8495 C C . LEU A 1 1078 ? 0.037 9.309 49.607 1.00 90.38 1078 LEU A C 1
ATOM 8497 O O . LEU A 1 1078 ? -1.093 9.635 49.974 1.00 90.38 1078 LEU A O 1
ATOM 8501 N N . PRO A 1 1079 ? 0.440 8.024 49.639 1.00 87.31 1079 PRO A N 1
ATOM 8502 C CA . PRO A 1 1079 ? -0.412 6.950 50.142 1.00 87.31 1079 PRO A CA 1
ATOM 8503 C C . PRO A 1 1079 ? -0.904 7.238 51.563 1.00 87.31 1079 PRO A C 1
ATOM 8505 O O . PRO A 1 1079 ? -0.121 7.638 52.423 1.00 87.31 1079 PRO A O 1
ATOM 8508 N N . LEU A 1 1080 ? -2.183 6.976 51.852 1.00 82.12 1080 LEU A N 1
ATOM 8509 C CA . LEU A 1 1080 ? -2.782 7.350 53.146 1.00 82.12 1080 LEU A CA 1
ATOM 8510 C C . LEU A 1 1080 ? -2.079 6.686 54.351 1.00 82.12 1080 LEU A C 1
ATOM 8512 O O . LEU A 1 1080 ? -2.079 7.220 55.456 1.00 82.12 1080 LEU A O 1
ATOM 8516 N N . ARG A 1 1081 ? -1.441 5.528 54.135 1.00 74.81 1081 ARG A N 1
ATOM 8517 C CA . ARG A 1 1081 ? -0.669 4.795 55.157 1.00 74.81 1081 ARG A CA 1
ATOM 8518 C C . ARG A 1 1081 ? 0.677 5.445 55.500 1.00 74.81 1081 ARG A C 1
ATOM 8520 O O . ARG A 1 1081 ? 1.253 5.116 56.531 1.00 74.81 1081 ARG A O 1
ATOM 8527 N N . GLU A 1 1082 ? 1.171 6.334 54.646 1.00 75.38 1082 GLU A N 1
ATOM 8528 C CA . GLU A 1 1082 ? 2.453 7.042 54.779 1.00 75.38 1082 GLU A CA 1
ATOM 8529 C C . GLU A 1 1082 ? 2.238 8.507 55.213 1.00 75.38 1082 GLU A C 1
ATOM 8531 O O . GLU A 1 1082 ? 3.139 9.339 55.141 1.00 75.38 1082 GLU A O 1
ATOM 8536 N N . LEU A 1 1083 ? 1.026 8.841 55.670 1.00 78.69 1083 LEU A N 1
ATOM 8537 C CA . LEU A 1 1083 ? 0.603 10.205 55.964 1.00 78.69 1083 LEU A CA 1
ATOM 8538 C C . LEU A 1 1083 ? 1.203 10.724 57.287 1.00 78.69 1083 LEU A C 1
ATOM 8540 O O . LEU A 1 1083 ? 0.650 10.516 58.370 1.00 78.69 1083 LEU A O 1
ATOM 8544 N N . PHE A 1 1084 ? 2.311 11.459 57.189 1.00 77.38 1084 PHE A N 1
ATOM 8545 C CA . PHE A 1 1084 ? 2.900 12.243 58.282 1.00 77.38 1084 PHE A CA 1
ATOM 8546 C C . PHE A 1 1084 ? 2.781 13.748 58.001 1.00 77.38 1084 PHE A C 1
ATOM 8548 O O . PHE A 1 1084 ? 2.797 14.173 56.847 1.00 77.38 1084 PHE A O 1
ATOM 8555 N N . LEU A 1 1085 ? 2.682 14.579 59.048 1.00 75.25 1085 LEU A N 1
ATOM 8556 C CA . LEU A 1 1085 ? 2.489 16.031 58.887 1.00 75.25 1085 LEU A CA 1
ATOM 8557 C C . LEU A 1 1085 ? 3.616 16.691 58.072 1.00 75.25 1085 LEU A C 1
ATOM 8559 O O . LEU A 1 1085 ? 3.348 17.584 57.269 1.00 75.25 1085 LEU A O 1
ATOM 8563 N N . ASP A 1 1086 ? 4.855 16.239 58.274 1.00 80.62 1086 ASP A N 1
ATOM 8564 C CA . ASP A 1 1086 ? 6.045 16.796 57.621 1.00 80.62 1086 ASP A CA 1
ATOM 8565 C C . ASP A 1 1086 ? 6.148 16.414 56.134 1.00 80.62 1086 ASP A C 1
ATOM 8567 O O . ASP A 1 1086 ? 6.797 17.115 55.366 1.00 80.62 1086 ASP A O 1
ATOM 8571 N N . GLU A 1 1087 ? 5.453 15.356 55.708 1.00 84.00 1087 GLU A N 1
ATOM 8572 C CA . GLU A 1 1087 ? 5.297 14.975 54.297 1.00 84.00 1087 GLU A CA 1
ATOM 8573 C C . GLU A 1 1087 ? 4.100 15.696 53.657 1.00 84.00 1087 GLU A C 1
ATOM 8575 O O . GLU A 1 1087 ? 4.156 16.116 52.499 1.00 84.00 1087 GLU A O 1
ATOM 8580 N N . LEU A 1 1088 ? 3.016 15.872 54.422 1.00 90.56 1088 LEU A N 1
ATOM 8581 C CA . LEU A 1 1088 ? 1.751 16.408 53.928 1.00 90.56 1088 LEU A CA 1
ATOM 8582 C C . LEU A 1 1088 ? 1.807 17.912 53.637 1.00 90.56 1088 LEU A C 1
ATOM 8584 O O . LEU A 1 1088 ? 1.328 18.341 52.589 1.00 90.56 1088 LEU A O 1
ATOM 8588 N N . ALA A 1 1089 ? 2.384 18.721 54.532 1.00 90.62 1089 ALA A N 1
ATOM 8589 C CA . ALA A 1 1089 ? 2.418 20.176 54.345 1.00 90.62 1089 ALA A CA 1
ATOM 8590 C C . ALA A 1 1089 ? 3.176 20.606 53.067 1.00 90.62 1089 ALA A C 1
ATOM 8592 O O . ALA A 1 1089 ? 2.604 21.377 52.297 1.00 90.62 1089 ALA A O 1
ATOM 8593 N N . PRO A 1 1090 ? 4.367 20.055 52.743 1.00 92.56 1090 PRO A N 1
ATOM 8594 C CA . PRO A 1 1090 ? 5.031 20.337 51.467 1.00 92.56 1090 PRO A CA 1
ATOM 8595 C C . PRO A 1 1090 ? 4.221 19.910 50.236 1.00 92.56 1090 PRO A C 1
ATOM 8597 O O . PRO A 1 1090 ? 4.281 20.570 49.203 1.00 92.56 1090 PRO A O 1
ATOM 8600 N N . ARG A 1 1091 ? 3.447 18.814 50.314 1.00 93.50 1091 ARG A N 1
ATOM 8601 C CA . ARG A 1 1091 ? 2.561 18.404 49.207 1.00 93.50 1091 ARG A CA 1
ATOM 8602 C C . ARG A 1 1091 ? 1.387 19.356 49.025 1.00 93.50 1091 ARG A C 1
ATOM 8604 O O . ARG A 1 1091 ? 1.002 19.593 47.889 1.00 93.50 1091 ARG A O 1
ATOM 8611 N N . MET A 1 1092 ? 0.842 19.903 50.111 1.00 94.56 1092 MET A N 1
ATOM 8612 C CA . MET A 1 1092 ? -0.209 20.924 50.047 1.00 94.56 1092 MET A CA 1
ATOM 8613 C C . MET A 1 1092 ? 0.320 22.243 49.470 1.00 94.56 1092 MET A C 1
ATOM 8615 O O . MET A 1 1092 ? -0.364 22.871 48.670 1.00 94.56 1092 MET A O 1
ATOM 8619 N N . GLU A 1 1093 ? 1.548 22.635 49.820 1.00 94.94 1093 GLU A N 1
ATOM 8620 C CA . GLU A 1 1093 ? 2.213 23.800 49.222 1.00 94.94 1093 GLU A CA 1
ATOM 8621 C C . GLU A 1 1093 ? 2.434 23.609 47.713 1.00 94.94 1093 GLU A C 1
ATOM 8623 O O . GLU A 1 1093 ? 2.081 24.478 46.919 1.00 94.94 1093 GLU A O 1
ATOM 8628 N N . ASP A 1 1094 ? 2.950 22.445 47.300 1.00 95.69 1094 ASP A N 1
ATOM 8629 C CA . ASP A 1 1094 ? 3.157 22.121 45.884 1.00 95.69 1094 ASP A CA 1
ATOM 8630 C C . ASP A 1 1094 ? 1.824 22.028 45.119 1.00 95.69 1094 ASP A C 1
ATOM 8632 O O . ASP A 1 1094 ? 1.729 22.535 44.001 1.00 95.69 1094 ASP A O 1
ATOM 8636 N N . LEU A 1 1095 ? 0.774 21.456 45.730 1.00 96.69 1095 LEU A N 1
ATOM 8637 C CA . LEU A 1 1095 ? -0.580 21.353 45.163 1.00 96.69 1095 LEU A CA 1
ATOM 8638 C C . LEU A 1 1095 ? -1.130 22.722 44.755 1.00 96.69 1095 LEU A C 1
ATOM 8640 O O . LEU A 1 1095 ? -1.687 22.846 43.666 1.00 96.69 1095 LEU A O 1
ATOM 8644 N N . LEU A 1 1096 ? -0.943 23.718 45.626 1.00 95.06 1096 LEU A N 1
ATOM 8645 C CA . LEU A 1 1096 ? -1.410 25.096 45.464 1.00 95.06 1096 LEU A CA 1
ATOM 8646 C C . LEU A 1 1096 ? -0.451 25.973 44.642 1.00 95.06 1096 LEU A C 1
ATOM 8648 O O . LEU A 1 1096 ? -0.721 27.153 44.417 1.00 95.06 1096 LEU A O 1
ATOM 8652 N N . SER A 1 1097 ? 0.678 25.426 44.187 1.00 93.94 1097 SER A N 1
ATOM 8653 C CA . SER A 1 1097 ? 1.617 26.158 43.343 1.00 93.94 1097 SER A CA 1
ATOM 8654 C C . SER A 1 1097 ? 1.077 26.337 41.918 1.00 93.94 1097 SER A C 1
ATOM 8656 O O . SER A 1 1097 ? 0.346 25.507 41.378 1.00 93.94 1097 SER A O 1
ATOM 8658 N N . SER A 1 1098 ? 1.520 27.392 41.232 1.00 92.06 1098 SER A N 1
ATOM 8659 C CA . SER A 1 1098 ? 1.153 27.650 39.830 1.00 92.06 1098 SER A CA 1
ATOM 8660 C C . SER A 1 1098 ? 1.819 26.700 38.819 1.00 92.06 1098 SER A C 1
ATOM 8662 O O . SER A 1 1098 ? 1.609 26.821 37.610 1.00 92.06 1098 SER A O 1
ATOM 8664 N N . LYS A 1 1099 ? 2.625 25.739 39.292 1.00 94.44 1099 LYS A N 1
ATOM 8665 C CA . LYS A 1 1099 ? 3.406 24.803 38.471 1.00 94.44 1099 LYS A CA 1
ATOM 8666 C C . LYS A 1 1099 ? 2.530 23.954 37.546 1.00 94.44 1099 LYS A C 1
ATOM 8668 O O . LYS A 1 1099 ? 2.935 23.667 36.421 1.00 94.44 1099 LYS A O 1
ATOM 8673 N N . TYR A 1 1100 ? 1.342 23.571 38.009 1.00 95.88 1100 TYR A N 1
ATOM 8674 C CA . TYR A 1 1100 ? 0.462 22.622 37.320 1.00 95.88 1100 TYR A CA 1
ATOM 8675 C C . TYR A 1 1100 ? -0.641 23.297 36.495 1.00 95.88 1100 TYR A C 1
ATOM 8677 O O . TYR A 1 1100 ? -1.267 22.641 35.663 1.00 95.88 1100 TYR A O 1
ATOM 8685 N N . THR A 1 1101 ? -0.849 24.611 36.652 1.00 92.38 1101 THR A N 1
ATOM 8686 C CA . THR A 1 1101 ? -1.975 25.349 36.054 1.00 92.38 1101 THR A CA 1
ATOM 8687 C C . THR A 1 1101 ? -2.057 25.156 34.542 1.00 92.38 1101 THR A C 1
ATOM 8689 O O . THR A 1 1101 ? -3.112 24.818 34.019 1.00 92.38 1101 THR A O 1
ATOM 8692 N N . LYS A 1 1102 ? -0.936 25.297 33.823 1.00 93.56 1102 LYS A N 1
ATOM 8693 C CA . LYS A 1 1102 ? -0.924 25.145 32.359 1.00 93.56 1102 LYS A CA 1
ATOM 8694 C C . LYS A 1 1102 ? -1.324 23.732 31.919 1.00 93.56 1102 LYS A C 1
ATOM 8696 O O . LYS A 1 1102 ? -2.091 23.589 30.971 1.00 93.56 1102 LYS A O 1
ATOM 8701 N N . ALA A 1 1103 ? -0.803 22.703 32.588 1.00 95.81 1103 ALA A N 1
ATOM 8702 C CA . ALA A 1 1103 ? -1.113 21.311 32.270 1.00 95.81 1103 ALA A CA 1
ATOM 8703 C C . ALA A 1 1103 ? -2.578 20.982 32.589 1.00 95.81 1103 ALA A C 1
ATOM 8705 O O . ALA A 1 1103 ? -3.263 20.404 31.749 1.00 95.81 1103 ALA A O 1
ATOM 8706 N N . CYS A 1 1104 ? -3.082 21.433 33.741 1.00 96.00 1104 CYS A N 1
ATOM 8707 C CA . CYS A 1 1104 ? -4.472 21.231 34.141 1.00 96.00 1104 CYS A CA 1
ATOM 8708 C C . CYS A 1 1104 ? -5.456 21.935 33.194 1.00 96.00 1104 CYS A C 1
ATOM 8710 O O . CYS A 1 1104 ? -6.424 21.316 32.758 1.00 96.00 1104 CYS A O 1
ATOM 8712 N N . THR A 1 1105 ? -5.180 23.182 32.794 1.00 94.12 1105 THR A N 1
ATOM 8713 C CA . THR A 1 1105 ? -6.002 23.908 31.812 1.00 94.12 1105 THR A CA 1
ATOM 8714 C C . THR A 1 1105 ? -6.007 23.212 30.454 1.00 94.12 1105 THR A C 1
ATOM 8716 O O . THR A 1 1105 ? -7.068 23.049 29.855 1.00 94.12 1105 THR A O 1
ATOM 8719 N N . ASN A 1 1106 ? -4.841 22.774 29.968 1.00 94.06 1106 ASN A N 1
ATOM 8720 C CA . ASN A 1 1106 ? -4.741 22.052 28.699 1.00 94.06 1106 ASN A CA 1
ATOM 8721 C C . ASN A 1 1106 ? -5.508 20.724 28.743 1.00 94.06 1106 ASN A C 1
ATOM 8723 O O . ASN A 1 1106 ? -6.247 20.425 27.810 1.00 94.06 1106 ASN A O 1
ATOM 8727 N N . MET A 1 1107 ? -5.377 19.969 29.835 1.00 94.31 1107 MET A N 1
ATOM 8728 C CA . MET A 1 1107 ? -6.107 18.720 30.046 1.00 94.31 1107 MET A CA 1
ATOM 8729 C C . MET A 1 1107 ? -7.620 18.970 30.061 1.00 94.31 1107 MET A C 1
ATOM 8731 O O . MET A 1 1107 ? -8.354 18.332 29.318 1.00 94.31 1107 MET A O 1
ATOM 8735 N N . ALA A 1 1108 ? -8.099 19.972 30.802 1.00 92.38 1108 ALA A N 1
ATOM 8736 C CA . ALA A 1 1108 ? -9.517 20.336 30.824 1.00 92.38 1108 ALA A CA 1
ATOM 8737 C C . ALA A 1 1108 ? -10.057 20.793 29.455 1.00 92.38 1108 ALA A C 1
ATOM 8739 O O . ALA A 1 1108 ? -11.232 20.591 29.154 1.00 92.38 1108 ALA A O 1
ATOM 8740 N N . LEU A 1 1109 ? -9.231 21.437 28.621 1.00 91.75 1109 LEU A N 1
ATOM 8741 C CA . LEU A 1 1109 ? -9.598 21.778 27.241 1.00 91.75 1109 LEU A CA 1
ATOM 8742 C C . LEU A 1 1109 ? -9.699 20.529 26.360 1.00 91.75 1109 LEU A C 1
ATOM 8744 O O . LEU A 1 1109 ? -10.652 20.414 25.597 1.00 91.75 1109 LEU A O 1
ATOM 8748 N N . GLN A 1 1110 ? -8.762 19.588 26.499 1.00 90.12 1110 GLN A N 1
ATOM 8749 C CA . GLN A 1 1110 ? -8.793 18.313 25.781 1.00 90.12 1110 GLN A CA 1
ATOM 8750 C C . GLN A 1 1110 ? -10.022 17.485 26.172 1.00 90.12 1110 GLN A C 1
ATOM 8752 O O . GLN A 1 1110 ? -10.791 17.109 25.298 1.00 90.12 1110 GLN A O 1
ATOM 8757 N N . LEU A 1 1111 ? -10.282 17.303 27.474 1.00 88.44 1111 LEU A N 1
ATOM 8758 C CA . LEU A 1 1111 ? -11.457 16.564 27.953 1.00 88.44 1111 LEU A CA 1
ATOM 8759 C C . LEU A 1 1111 ? -12.789 17.221 27.566 1.00 88.44 1111 LEU A C 1
ATOM 8761 O O . LEU A 1 1111 ? -13.793 16.524 27.478 1.00 88.44 1111 LEU A O 1
ATOM 8765 N N . ARG A 1 1112 ? -12.832 18.545 27.367 1.00 83.94 1112 ARG A N 1
ATOM 8766 C CA . ARG A 1 1112 ? -14.030 19.235 26.855 1.00 83.94 1112 ARG A CA 1
ATOM 8767 C C . ARG A 1 1112 ? -14.293 18.955 25.377 1.00 83.94 1112 ARG A C 1
ATOM 8769 O O . ARG A 1 1112 ? -15.429 19.109 24.945 1.00 83.94 1112 ARG A O 1
ATOM 8776 N N . GLY A 1 1113 ? -13.258 18.592 24.621 1.00 83.00 1113 GLY A N 1
ATOM 8777 C CA . GLY A 1 1113 ? -13.374 18.151 23.233 1.00 83.00 1113 GLY A CA 1
ATOM 8778 C C . GLY A 1 1113 ? -13.666 16.655 23.084 1.00 83.00 1113 GLY A C 1
ATOM 8779 O O . GLY A 1 1113 ? -13.980 16.223 21.977 1.00 83.00 1113 GLY A O 1
ATOM 8780 N N . ASP A 1 1114 ? -13.570 15.872 24.163 1.00 85.31 1114 ASP A N 1
ATOM 8781 C CA . ASP A 1 1114 ? -13.901 14.448 24.136 1.00 85.31 1114 ASP A CA 1
ATOM 8782 C C . ASP A 1 1114 ? -15.415 14.249 23.980 1.00 85.31 1114 ASP A C 1
ATOM 8784 O O . ASP A 1 1114 ? -16.230 14.945 24.592 1.00 85.31 1114 ASP A O 1
ATOM 8788 N N . VAL A 1 1115 ? -15.790 13.240 23.195 1.00 85.88 1115 VAL A N 1
ATOM 8789 C CA . VAL A 1 1115 ? -17.159 12.715 23.171 1.00 85.88 1115 VAL A CA 1
ATOM 8790 C C . VAL A 1 1115 ? -17.528 12.106 24.528 1.00 85.88 1115 VAL A C 1
ATOM 8792 O O . VAL A 1 1115 ? -16.662 11.648 25.278 1.00 85.88 1115 VAL A O 1
ATOM 8795 N N . ASP A 1 1116 ? -18.821 12.090 24.864 1.00 88.19 1116 ASP A N 1
ATOM 8796 C CA . ASP A 1 1116 ? -19.278 11.441 26.093 1.00 88.19 1116 ASP A CA 1
ATOM 8797 C C . ASP A 1 1116 ? -19.049 9.928 25.995 1.00 88.19 1116 ASP A C 1
ATOM 8799 O O . ASP A 1 1116 ? -19.625 9.241 25.149 1.00 88.19 1116 ASP A O 1
ATOM 8803 N N . GLY A 1 1117 ? -18.225 9.384 26.893 1.00 90.62 1117 GLY A N 1
ATOM 8804 C CA . GLY A 1 1117 ? -17.915 7.957 26.882 1.00 90.62 1117 GLY A CA 1
ATOM 8805 C C . GLY A 1 1117 ? -19.131 7.061 27.125 1.00 90.62 1117 GLY A C 1
ATOM 8806 O O . GLY A 1 1117 ? -19.133 5.911 26.686 1.00 90.62 1117 GLY A O 1
ATOM 8807 N N . ALA A 1 1118 ? -20.178 7.567 27.787 1.00 90.81 1118 ALA A N 1
ATOM 8808 C CA . ALA A 1 1118 ? -21.435 6.836 27.914 1.00 90.81 1118 ALA A CA 1
ATOM 8809 C C . ALA A 1 1118 ? -22.181 6.731 26.579 1.00 90.81 1118 ALA A C 1
ATOM 8811 O O . ALA A 1 1118 ? -22.778 5.687 26.314 1.00 90.81 1118 ALA A O 1
ATOM 8812 N N . ASP A 1 1119 ? -22.096 7.762 25.736 1.00 91.81 1119 ASP A N 1
ATOM 8813 C CA . ASP A 1 1119 ? -22.700 7.740 24.408 1.00 91.81 1119 ASP A CA 1
ATOM 8814 C C . ASP A 1 1119 ? -21.966 6.753 23.501 1.00 91.81 1119 ASP A C 1
ATOM 8816 O O . ASP A 1 1119 ? -22.601 5.896 22.895 1.00 91.81 1119 ASP A O 1
ATOM 8820 N N . VAL A 1 1120 ? -20.629 6.774 23.518 1.00 92.56 1120 VAL A N 1
ATOM 8821 C CA . VAL A 1 1120 ? -19.792 5.803 22.789 1.00 92.56 1120 VAL A CA 1
ATOM 8822 C C . VAL A 1 1120 ? -20.087 4.365 23.226 1.00 92.56 1120 VAL A C 1
ATOM 8824 O O . VAL A 1 1120 ? -20.190 3.467 22.392 1.00 92.56 1120 VAL A O 1
ATOM 8827 N N . ALA A 1 1121 ? -20.238 4.123 24.533 1.00 93.69 1121 ALA A N 1
ATOM 8828 C CA . ALA A 1 1121 ? -20.618 2.807 25.043 1.00 93.69 1121 ALA A CA 1
ATOM 8829 C C . ALA A 1 1121 ? -22.023 2.396 24.579 1.00 93.69 1121 ALA A C 1
ATOM 8831 O O . ALA A 1 1121 ? -22.230 1.241 24.212 1.00 93.69 1121 ALA A O 1
ATOM 8832 N N . GLY A 1 1122 ? -22.977 3.330 24.588 1.00 93.06 1122 GLY A N 1
ATOM 8833 C CA . GLY A 1 1122 ? -24.338 3.112 24.106 1.00 93.06 1122 GLY A CA 1
ATOM 8834 C C . GLY A 1 1122 ? -24.382 2.765 22.620 1.00 93.06 1122 GLY A C 1
ATOM 8835 O O . GLY A 1 1122 ? -25.025 1.790 22.241 1.00 93.06 1122 GLY A O 1
ATOM 8836 N N . ASP A 1 1123 ? -23.636 3.503 21.803 1.00 91.12 1123 ASP A N 1
ATOM 8837 C CA . ASP A 1 1123 ? -23.522 3.273 20.363 1.00 91.12 1123 ASP A CA 1
ATOM 8838 C C . ASP A 1 1123 ? -22.868 1.916 20.061 1.00 91.12 1123 ASP A C 1
ATOM 8840 O O . ASP A 1 1123 ? -23.332 1.186 19.189 1.00 91.12 1123 ASP A O 1
ATOM 8844 N N . GLU A 1 1124 ? -21.846 1.512 20.824 1.00 92.44 1124 GLU A N 1
ATOM 8845 C CA . GLU A 1 1124 ? -21.246 0.181 20.675 1.00 92.44 1124 GLU A CA 1
ATOM 8846 C C . GLU A 1 1124 ? -22.230 -0.942 21.040 1.00 92.44 1124 GLU A C 1
ATOM 8848 O O . GLU A 1 1124 ? -22.252 -1.975 20.374 1.00 92.44 1124 GLU A O 1
ATOM 8853 N N . ILE A 1 1125 ? -23.076 -0.752 22.058 1.00 92.31 1125 ILE A N 1
ATOM 8854 C CA . ILE A 1 1125 ? -24.132 -1.715 22.411 1.00 92.31 1125 ILE A CA 1
ATOM 8855 C C . ILE A 1 1125 ? -25.168 -1.812 21.288 1.00 92.31 1125 ILE A C 1
ATOM 8857 O O . ILE A 1 1125 ? -25.510 -2.922 20.880 1.00 92.31 1125 ILE A O 1
ATOM 8861 N N . LEU A 1 1126 ? -25.641 -0.676 20.766 1.00 88.94 1126 LEU A N 1
ATOM 8862 C CA . LEU A 1 1126 ? -26.576 -0.638 19.638 1.00 88.94 1126 LEU A CA 1
ATOM 8863 C C . LEU A 1 1126 ? -25.982 -1.308 18.402 1.00 88.94 1126 LEU A C 1
ATOM 8865 O O . LEU A 1 1126 ? -26.653 -2.091 17.744 1.00 88.94 1126 LEU A O 1
ATOM 8869 N N . ARG A 1 1127 ? -24.691 -1.115 18.145 1.00 84.94 1127 ARG A N 1
ATOM 8870 C CA . ARG A 1 1127 ? -24.005 -1.796 17.052 1.00 84.94 1127 ARG A CA 1
ATOM 8871 C C . ARG A 1 1127 ? -23.983 -3.317 17.215 1.00 84.94 1127 ARG A C 1
ATOM 8873 O O . ARG A 1 1127 ? -24.145 -4.037 16.232 1.00 84.94 1127 ARG A O 1
ATOM 8880 N N . GLN A 1 1128 ? -23.773 -3.826 18.434 1.00 85.62 1128 GLN A N 1
ATOM 8881 C CA . GLN A 1 1128 ? -23.846 -5.273 18.692 1.00 85.62 1128 GLN A CA 1
ATOM 8882 C C . GLN A 1 1128 ? -25.247 -5.831 18.428 1.00 85.62 1128 GLN A C 1
ATOM 8884 O O . GLN A 1 1128 ? -25.375 -6.972 17.991 1.00 85.62 1128 GLN A O 1
ATOM 8889 N N . VAL A 1 1129 ? -26.279 -5.029 18.684 1.00 80.31 1129 VAL A N 1
ATOM 8890 C CA . VAL A 1 1129 ? -27.665 -5.362 18.354 1.00 80.31 1129 VAL A CA 1
ATOM 8891 C C . VAL A 1 1129 ? -27.895 -5.327 16.839 1.00 80.31 1129 VAL A C 1
ATOM 8893 O O . VAL A 1 1129 ? -28.442 -6.274 16.290 1.00 80.31 1129 VAL A O 1
ATOM 8896 N N . GLU A 1 1130 ? -27.477 -4.267 16.147 1.00 72.38 1130 GLU A N 1
ATOM 8897 C CA . GLU A 1 1130 ? -27.697 -4.081 14.701 1.00 72.38 1130 GLU A CA 1
ATOM 8898 C C . GLU A 1 1130 ? -26.975 -5.129 13.843 1.00 72.38 1130 GLU A C 1
ATOM 8900 O O . GLU A 1 1130 ? -27.367 -5.393 12.708 1.00 72.38 1130 GLU A O 1
ATOM 8905 N N . ALA A 1 1131 ? -25.927 -5.755 14.383 1.00 68.25 1131 ALA A N 1
ATOM 8906 C CA . ALA A 1 1131 ? -25.237 -6.868 13.741 1.00 68.25 1131 ALA A CA 1
ATOM 8907 C C . ALA A 1 1131 ? -26.062 -8.173 13.715 1.00 68.25 1131 ALA A C 1
ATOM 8909 O O . ALA A 1 1131 ? -25.680 -9.125 13.029 1.00 68.25 1131 ALA A O 1
ATOM 8910 N N . ILE A 1 1132 ? -27.181 -8.245 14.445 1.00 71.62 1132 ILE A N 1
ATOM 8911 C CA . ILE A 1 1132 ? -28.080 -9.400 14.424 1.00 71.62 1132 ILE A CA 1
ATOM 8912 C C . ILE A 1 1132 ? -28.705 -9.518 13.027 1.00 71.62 1132 ILE A C 1
ATOM 8914 O O . ILE A 1 1132 ? -29.232 -8.563 12.464 1.00 71.62 1132 ILE A O 1
ATOM 8918 N N . THR A 1 1133 ? -28.630 -10.715 12.439 1.00 69.38 1133 THR A N 1
ATOM 8919 C CA . THR A 1 1133 ? -29.165 -10.978 11.095 1.00 69.38 1133 THR A CA 1
ATOM 8920 C C . THR A 1 1133 ? -30.670 -10.712 11.057 1.00 69.38 1133 THR A C 1
ATOM 8922 O O . THR A 1 1133 ? -31.388 -11.137 11.957 1.00 69.38 1133 THR A O 1
ATOM 8925 N N . THR A 1 1134 ? -31.169 -10.078 9.998 1.00 79.19 1134 THR A N 1
ATOM 8926 C CA . THR A 1 1134 ? -32.608 -9.864 9.799 1.00 79.19 1134 THR A CA 1
ATOM 8927 C C . THR A 1 1134 ? -33.291 -11.091 9.194 1.00 79.19 1134 THR A C 1
ATOM 8929 O O . THR A 1 1134 ? -32.675 -11.940 8.543 1.00 79.19 1134 THR A O 1
ATOM 8932 N N . CYS A 1 1135 ? -34.594 -11.213 9.422 1.00 82.06 1135 CYS A N 1
ATOM 8933 C CA . CYS A 1 1135 ? -35.409 -12.279 8.860 1.00 82.06 1135 CYS A CA 1
ATOM 8934 C C . CYS A 1 1135 ? -35.606 -12.072 7.357 1.00 82.06 1135 CYS A C 1
ATOM 8936 O O . CYS A 1 1135 ? -35.953 -10.986 6.897 1.00 82.06 1135 CYS A O 1
ATOM 8938 N N . CYS A 1 1136 ? -35.443 -13.140 6.573 1.00 78.44 1136 CYS A N 1
ATOM 8939 C CA . CYS A 1 1136 ? -35.607 -13.043 5.126 1.00 78.44 1136 CYS A CA 1
ATOM 8940 C C . CYS A 1 1136 ? -37.060 -12.764 4.707 1.00 78.44 1136 CYS A C 1
ATOM 8942 O O . CYS A 1 1136 ? -37.281 -12.180 3.652 1.00 78.44 1136 CYS A O 1
ATOM 8944 N N . ILE A 1 1137 ? -38.048 -13.169 5.513 1.00 83.56 1137 ILE A N 1
ATOM 8945 C CA . ILE A 1 1137 ? -39.479 -12.967 5.224 1.00 83.56 1137 ILE A CA 1
ATOM 8946 C C . ILE A 1 1137 ? -39.965 -11.603 5.734 1.00 83.56 1137 ILE A C 1
ATOM 8948 O O . ILE A 1 1137 ? -40.680 -10.910 5.011 1.00 83.56 1137 ILE A O 1
ATOM 8952 N N . PHE A 1 1138 ? -39.546 -11.224 6.947 1.00 84.88 1138 PHE A N 1
ATOM 8953 C CA . PHE A 1 1138 ? -39.886 -9.968 7.627 1.00 84.88 1138 PHE A CA 1
ATOM 8954 C C . PHE A 1 1138 ? -38.606 -9.184 7.941 1.00 84.88 1138 PHE A C 1
ATOM 8956 O O . PHE A 1 1138 ? -38.065 -9.332 9.037 1.00 84.88 1138 PHE A O 1
ATOM 8963 N N . PRO A 1 1139 ? -38.085 -8.378 7.003 1.00 77.38 1139 PRO A N 1
ATOM 8964 C CA . PRO A 1 1139 ? -36.792 -7.716 7.166 1.00 77.38 1139 PRO A CA 1
ATOM 8965 C C . PRO A 1 1139 ? -36.710 -6.757 8.359 1.00 77.38 1139 PRO A C 1
ATOM 8967 O O . PRO A 1 1139 ? -35.608 -6.421 8.774 1.00 77.38 1139 PRO A O 1
ATOM 8970 N N . GLU A 1 1140 ? -37.849 -6.308 8.894 1.00 78.94 1140 GLU A N 1
ATOM 8971 C CA . GLU A 1 1140 ? -37.928 -5.465 10.094 1.00 78.94 1140 GLU A CA 1
ATOM 8972 C C . GLU A 1 1140 ? -37.761 -6.242 11.400 1.00 78.94 1140 GLU A C 1
ATOM 8974 O O . GLU A 1 1140 ? -37.824 -5.633 12.459 1.00 78.94 1140 GLU A O 1
ATOM 8979 N N . LEU A 1 1141 ? -37.648 -7.572 11.346 1.00 84.44 1141 LEU A N 1
ATOM 8980 C CA . LEU A 1 1141 ? -37.510 -8.417 12.523 1.00 84.44 1141 LEU A CA 1
ATOM 8981 C C . LEU A 1 1141 ? -36.164 -9.137 12.524 1.00 84.44 1141 LEU A C 1
ATOM 8983 O O . LEU A 1 1141 ? -35.736 -9.709 11.517 1.00 84.44 1141 LEU A O 1
ATOM 8987 N N . SER A 1 1142 ? -35.568 -9.222 13.703 1.00 84.56 1142 SER A N 1
ATOM 8988 C CA . SER A 1 1142 ? -34.389 -10.026 13.996 1.00 84.56 1142 SER A CA 1
ATOM 8989 C C . SER A 1 1142 ? -34.635 -11.522 13.744 1.00 84.56 1142 SER A C 1
ATOM 8991 O O . SER A 1 1142 ? -35.673 -12.092 14.104 1.00 84.56 1142 SER A O 1
ATOM 8993 N N . ALA A 1 1143 ? -33.665 -12.189 13.117 1.00 86.62 1143 ALA A N 1
ATOM 8994 C CA . ALA A 1 1143 ? -33.687 -13.621 12.849 1.00 86.62 1143 ALA A CA 1
ATOM 8995 C C . ALA A 1 1143 ? -33.005 -14.408 13.972 1.00 86.62 1143 ALA A C 1
ATOM 8997 O O . ALA A 1 1143 ? -31.780 -14.477 14.059 1.00 86.62 1143 ALA A O 1
ATOM 8998 N N . HIS A 1 1144 ? -33.815 -15.057 14.805 1.00 86.62 1144 HIS A N 1
ATOM 8999 C CA . HIS A 1 1144 ? -33.342 -15.910 15.899 1.00 86.62 1144 HIS A CA 1
ATOM 9000 C C . HIS A 1 1144 ? -33.263 -17.395 15.522 1.00 86.62 1144 HIS A C 1
ATOM 9002 O O . HIS A 1 1144 ? -32.719 -18.192 16.284 1.00 86.62 1144 HIS A O 1
ATOM 9008 N N . TRP A 1 1145 ? -33.799 -17.773 14.360 1.00 88.12 1145 TRP A N 1
ATOM 9009 C CA . TRP A 1 1145 ? -33.840 -19.150 13.879 1.00 88.12 1145 TRP A CA 1
ATOM 9010 C C . TRP A 1 1145 ? -33.146 -19.276 12.528 1.00 88.12 1145 TRP A C 1
ATOM 9012 O O . TRP A 1 1145 ? -33.180 -18.371 11.694 1.00 88.12 1145 TRP A O 1
ATOM 9022 N N . TYR A 1 1146 ? -32.529 -20.427 12.312 1.00 86.25 1146 TYR A N 1
ATOM 9023 C CA . TYR A 1 1146 ? -31.840 -20.780 11.085 1.00 86.25 1146 TYR A CA 1
ATOM 9024 C C . TYR A 1 1146 ? -32.333 -22.140 10.594 1.00 86.25 1146 TYR A C 1
ATOM 9026 O O . TYR A 1 1146 ? -32.335 -23.106 11.357 1.00 86.25 1146 TYR A O 1
ATOM 9034 N N . CYS A 1 1147 ? -32.769 -22.208 9.335 1.00 83.62 1147 CYS A N 1
ATOM 9035 C CA . CYS A 1 1147 ? -33.153 -23.462 8.695 1.00 83.62 1147 CYS A CA 1
ATOM 9036 C C . CYS A 1 1147 ? -31.940 -24.070 7.994 1.00 83.62 1147 CYS A C 1
ATOM 9038 O O . CYS A 1 1147 ? -31.432 -23.506 7.025 1.00 83.62 1147 CYS A O 1
ATOM 9040 N N . THR A 1 1148 ? -31.497 -25.228 8.477 1.00 72.81 1148 THR A N 1
ATOM 9041 C CA . THR A 1 1148 ? -30.292 -25.909 7.982 1.00 72.81 1148 THR A CA 1
ATOM 9042 C C . THR A 1 1148 ? -30.455 -26.451 6.563 1.00 72.81 1148 THR A C 1
ATOM 9044 O O . THR A 1 1148 ? -29.484 -26.495 5.815 1.00 72.81 1148 THR A O 1
ATOM 9047 N N . GLU A 1 1149 ? -31.672 -26.830 6.167 1.00 72.31 1149 GLU A N 1
ATOM 9048 C CA . GLU A 1 1149 ? -31.951 -27.384 4.835 1.00 72.31 1149 GLU A CA 1
ATOM 9049 C C . GLU A 1 1149 ? -31.866 -26.322 3.729 1.00 72.31 1149 GLU A C 1
ATOM 9051 O O . GLU A 1 1149 ? -31.397 -26.606 2.630 1.00 72.31 1149 GLU A O 1
ATOM 9056 N N . SER A 1 1150 ? -32.332 -25.099 4.001 1.00 70.69 1150 SER A N 1
ATOM 9057 C CA . SER A 1 1150 ? -32.432 -24.036 2.993 1.00 70.69 1150 SER A CA 1
ATOM 9058 C C . SER A 1 1150 ? -31.419 -22.904 3.165 1.00 70.69 1150 SER A C 1
ATOM 9060 O O . SER A 1 1150 ? -31.423 -21.985 2.353 1.00 70.69 1150 SER A O 1
ATOM 9062 N N . ASP A 1 1151 ? -30.625 -22.907 4.239 1.00 73.31 1151 ASP A N 1
ATOM 9063 C CA . ASP A 1 1151 ? -29.685 -21.833 4.597 1.00 73.31 1151 ASP A CA 1
ATOM 9064 C C . ASP A 1 1151 ? -30.364 -20.453 4.789 1.00 73.31 1151 ASP A C 1
ATOM 9066 O O . ASP A 1 1151 ? -29.783 -19.397 4.543 1.00 73.31 1151 ASP A O 1
ATOM 9070 N N . LEU A 1 1152 ? -31.630 -20.441 5.233 1.00 80.38 1152 LEU A N 1
ATOM 9071 C CA . LEU A 1 1152 ? -32.424 -19.214 5.405 1.00 80.38 1152 LEU A CA 1
ATOM 9072 C C . LEU A 1 1152 ? -32.584 -18.837 6.882 1.00 80.38 1152 LEU A C 1
ATOM 9074 O O . LEU A 1 1152 ? -32.720 -19.692 7.759 1.00 80.38 1152 LEU A O 1
ATOM 9078 N N . SER A 1 1153 ? -32.593 -17.528 7.147 1.00 86.19 1153 SER A N 1
ATOM 9079 C CA . SER A 1 1153 ? -32.704 -16.950 8.492 1.00 86.19 1153 SER A CA 1
ATOM 9080 C C . SER A 1 1153 ? -34.114 -16.423 8.746 1.00 86.19 1153 SER A C 1
ATOM 9082 O O . SER A 1 1153 ? -34.642 -15.638 7.956 1.00 86.19 1153 SER A O 1
ATOM 9084 N N . LEU A 1 1154 ? -34.721 -16.845 9.854 1.00 87.94 1154 LEU A N 1
ATOM 9085 C CA . LEU A 1 1154 ? -36.125 -16.608 10.180 1.00 87.94 1154 LEU A CA 1
ATOM 9086 C C . LEU A 1 1154 ? -36.278 -15.944 11.553 1.00 87.94 1154 LEU A C 1
ATOM 9088 O O . LEU A 1 1154 ? -35.587 -16.281 12.517 1.00 87.94 1154 LEU A O 1
ATOM 9092 N N . SER A 1 1155 ? -37.235 -15.023 11.660 1.00 89.88 1155 SER A N 1
ATOM 9093 C CA . SER A 1 1155 ? -37.714 -14.512 12.948 1.00 89.88 1155 SER A CA 1
ATOM 9094 C C . SER A 1 1155 ? -38.526 -15.581 13.681 1.00 89.88 1155 SER A C 1
ATOM 9096 O O . SER A 1 1155 ? -38.993 -16.549 13.075 1.00 89.88 1155 SER A O 1
ATOM 9098 N N . GLY A 1 1156 ? -38.731 -15.400 14.991 1.00 89.50 1156 GLY A N 1
ATOM 9099 C CA . GLY A 1 1156 ? -39.562 -16.306 15.795 1.00 89.50 1156 GLY A CA 1
ATOM 9100 C C . GLY A 1 1156 ? -40.962 -16.487 15.209 1.00 89.50 1156 GLY A C 1
ATOM 9101 O O . GLY A 1 1156 ? -41.413 -17.614 15.021 1.00 89.50 1156 GLY A O 1
ATOM 9102 N N . ALA A 1 1157 ? -41.609 -15.388 14.820 1.00 88.88 1157 ALA A N 1
ATOM 9103 C CA . ALA A 1 1157 ? -42.938 -15.440 14.226 1.00 88.88 1157 ALA A CA 1
ATOM 9104 C C . ALA A 1 1157 ? -42.983 -16.169 12.872 1.00 88.88 1157 ALA A C 1
ATOM 9106 O O . ALA A 1 1157 ? -43.877 -16.984 12.650 1.00 88.88 1157 ALA A O 1
ATOM 9107 N N . ALA A 1 1158 ? -42.018 -15.913 11.978 1.00 90.56 1158 ALA A N 1
ATOM 9108 C CA . ALA A 1 1158 ? -41.949 -16.602 10.688 1.00 90.56 1158 ALA A CA 1
ATOM 9109 C C . ALA A 1 1158 ? -41.755 -18.114 10.877 1.00 90.56 1158 ALA A C 1
ATOM 9111 O O . ALA A 1 1158 ? -42.463 -18.911 10.265 1.00 90.56 1158 ALA A O 1
ATOM 9112 N N . ALA A 1 1159 ? -40.849 -18.505 11.779 1.00 91.31 1159 ALA A N 1
ATOM 9113 C CA . ALA A 1 1159 ? -40.633 -19.900 12.139 1.00 91.31 1159 ALA A CA 1
ATOM 9114 C C . ALA A 1 1159 ? -41.905 -20.548 12.713 1.00 91.31 1159 ALA A C 1
ATOM 9116 O O . ALA A 1 1159 ? -42.318 -21.609 12.248 1.00 91.31 1159 ALA A O 1
ATOM 9117 N N . ALA A 1 1160 ? -42.573 -19.893 13.667 1.00 91.12 1160 ALA A N 1
ATOM 9118 C CA . ALA A 1 1160 ? -43.792 -20.412 14.282 1.00 91.12 1160 ALA A CA 1
ATOM 9119 C C . ALA A 1 1160 ? -44.940 -20.594 13.272 1.00 91.12 1160 ALA A C 1
ATOM 9121 O O . ALA A 1 1160 ? -45.638 -21.604 13.341 1.00 91.12 1160 ALA A O 1
ATOM 9122 N N . SER A 1 1161 ? -45.106 -19.665 12.322 1.00 91.06 1161 SER A N 1
ATOM 9123 C CA . SER A 1 1161 ? -46.115 -19.756 11.253 1.00 91.06 1161 SER A CA 1
ATOM 9124 C C . SER A 1 1161 ? -45.832 -20.909 10.281 1.00 91.06 1161 SER A C 1
ATOM 9126 O O . SER A 1 1161 ? -46.725 -21.693 9.949 1.00 91.06 1161 SER A O 1
ATOM 9128 N N . LEU A 1 1162 ? -44.572 -21.080 9.862 1.00 90.94 1162 LEU A N 1
ATOM 9129 C CA . LEU A 1 1162 ? -44.182 -22.185 8.981 1.00 90.94 1162 LEU A CA 1
ATOM 9130 C C . LEU A 1 1162 ? -44.342 -23.548 9.672 1.00 90.94 1162 LEU A C 1
ATOM 9132 O O . LEU A 1 1162 ? -44.769 -24.513 9.034 1.00 90.94 1162 LEU A O 1
ATOM 9136 N N . VAL A 1 1163 ? -44.067 -23.625 10.979 1.00 89.56 1163 VAL A N 1
ATOM 9137 C CA . VAL A 1 1163 ? -44.268 -24.852 11.761 1.00 89.56 1163 VAL A CA 1
ATOM 9138 C C . VAL A 1 1163 ? -45.748 -25.151 12.001 1.00 89.56 1163 VAL A C 1
ATOM 9140 O O . VAL A 1 1163 ? -46.169 -26.296 11.827 1.00 89.56 1163 VAL A O 1
ATOM 9143 N N . SER A 1 1164 ? -46.564 -24.155 12.363 1.00 87.62 1164 SER A N 1
ATOM 9144 C CA . SER A 1 1164 ? -48.012 -24.349 12.547 1.00 87.62 1164 SER A CA 1
ATOM 9145 C C . SER A 1 1164 ? -48.692 -24.800 11.248 1.00 87.62 1164 SER A C 1
ATOM 9147 O O . SER A 1 1164 ? -49.608 -25.626 11.279 1.00 87.62 1164 SER A O 1
ATOM 9149 N N . SER A 1 1165 ? -48.171 -24.335 10.109 1.00 87.31 1165 SER A N 1
ATOM 9150 C CA . SER A 1 1165 ? -48.606 -24.707 8.759 1.00 87.31 1165 SER A CA 1
ATOM 9151 C C . SER A 1 1165 ? -47.991 -26.012 8.235 1.00 87.31 1165 SER A C 1
ATOM 9153 O O . SER A 1 1165 ? -48.370 -26.467 7.158 1.00 87.31 1165 SER A O 1
ATOM 9155 N N . LYS A 1 1166 ? -47.088 -26.651 8.997 1.00 86.19 1166 LYS A N 1
ATOM 9156 C CA . LYS A 1 1166 ? -46.385 -27.904 8.653 1.00 86.19 1166 LYS A CA 1
ATOM 9157 C C . LYS A 1 1166 ? -45.470 -27.831 7.419 1.00 86.19 1166 LYS A C 1
ATOM 9159 O O . LYS A 1 1166 ? -45.189 -28.867 6.824 1.00 86.19 1166 LYS A O 1
ATOM 9164 N N . GLU A 1 1167 ? -44.993 -26.645 7.040 1.00 86.12 1167 GLU A N 1
ATOM 9165 C CA . GLU A 1 1167 ? -44.006 -26.484 5.954 1.00 86.12 1167 GLU A CA 1
ATOM 9166 C C . GLU A 1 1167 ? -42.585 -26.858 6.409 1.00 86.12 1167 GLU A C 1
ATOM 9168 O O . GLU A 1 1167 ? -41.775 -27.300 5.600 1.00 86.12 1167 GLU A O 1
ATOM 9173 N N . ILE A 1 1168 ? -42.299 -26.706 7.706 1.00 89.06 1168 ILE A N 1
ATOM 9174 C CA . ILE A 1 1168 ? -41.072 -27.152 8.387 1.00 89.06 1168 ILE A CA 1
ATOM 9175 C C . ILE A 1 1168 ? -41.430 -27.677 9.784 1.00 89.06 1168 ILE A C 1
ATOM 9177 O O . ILE A 1 1168 ? -42.527 -27.422 10.286 1.00 89.06 1168 ILE A O 1
ATOM 9181 N N . GLN A 1 1169 ? -40.517 -28.379 10.451 1.00 87.38 1169 GLN A N 1
ATOM 9182 C CA . GLN A 1 1169 ? -40.640 -28.710 11.870 1.00 87.38 1169 GLN A CA 1
ATOM 9183 C C . GLN A 1 1169 ? -39.635 -27.930 12.714 1.00 87.38 1169 GLN A C 1
ATOM 9185 O O . GLN A 1 1169 ? -38.558 -27.562 12.258 1.00 87.38 1169 GLN A O 1
ATOM 9190 N N . TRP A 1 1170 ? -39.935 -27.748 14.006 1.00 88.00 1170 TRP A N 1
ATOM 9191 C CA . TRP A 1 1170 ? -38.979 -27.153 14.952 1.00 88.00 1170 TRP A CA 1
ATOM 9192 C C . TRP A 1 1170 ? -37.646 -27.907 15.019 1.00 88.00 1170 TRP A C 1
ATOM 9194 O O . TRP A 1 1170 ? -36.667 -27.339 15.480 1.00 88.00 1170 TRP A O 1
ATOM 9204 N N . GLN A 1 1171 ? -37.610 -29.175 14.604 1.00 84.38 1171 GLN A N 1
ATOM 9205 C CA . GLN A 1 1171 ? -36.411 -30.017 14.556 1.00 84.38 1171 GLN A CA 1
ATOM 9206 C C . GLN A 1 1171 ? -35.450 -29.596 13.435 1.00 84.38 1171 GLN A C 1
ATOM 9208 O O . GLN A 1 1171 ? -34.245 -29.779 13.576 1.00 84.38 1171 GLN A O 1
ATOM 9213 N N . ASP A 1 1172 ? -35.985 -28.986 12.375 1.00 83.56 1172 ASP A N 1
ATOM 9214 C CA . ASP A 1 1172 ? -35.246 -28.525 11.191 1.00 83.56 1172 ASP A CA 1
ATOM 9215 C C . ASP A 1 1172 ? -34.653 -27.119 11.398 1.00 83.56 1172 ASP A C 1
ATOM 9217 O O . ASP A 1 1172 ? -33.980 -26.565 10.525 1.00 83.56 1172 ASP A O 1
ATOM 9221 N N . LEU A 1 1173 ? -34.938 -26.521 12.560 1.00 86.38 1173 LEU A N 1
ATOM 9222 C CA . LEU A 1 1173 ? -34.496 -25.195 12.951 1.00 86.38 1173 LEU A CA 1
ATOM 9223 C C . LEU A 1 1173 ? -33.463 -25.271 14.074 1.00 86.38 1173 LEU A C 1
ATOM 9225 O O . LEU A 1 1173 ? -33.657 -25.917 15.112 1.00 86.38 1173 LEU A O 1
ATOM 9229 N N . GLU A 1 1174 ? -32.387 -24.521 13.895 1.00 85.69 1174 GLU A N 1
ATOM 9230 C CA . GLU A 1 1174 ? -31.394 -24.253 14.925 1.00 85.69 1174 GLU A CA 1
ATOM 9231 C C . GLU A 1 1174 ? -31.535 -22.813 15.421 1.00 85.69 1174 GLU A C 1
ATOM 9233 O O . GLU A 1 1174 ? -31.982 -21.924 14.691 1.00 85.69 1174 GLU A O 1
ATOM 9238 N N . LEU A 1 1175 ? -31.177 -22.581 16.686 1.00 83.31 1175 LEU A N 1
ATOM 9239 C CA . LEU A 1 1175 ? -31.058 -21.218 17.194 1.00 83.31 1175 LEU A CA 1
ATOM 9240 C C . LEU A 1 1175 ? -29.891 -20.554 16.474 1.00 83.31 1175 LEU A C 1
ATOM 9242 O O . LEU A 1 1175 ? -28.776 -21.077 16.479 1.00 83.31 1175 LEU A O 1
ATOM 9246 N N . ARG A 1 1176 ? -30.154 -19.407 15.852 1.00 79.94 1176 ARG A N 1
ATOM 9247 C CA . ARG A 1 1176 ? -29.115 -18.625 15.198 1.00 79.94 1176 ARG A CA 1
ATOM 9248 C C . ARG A 1 1176 ? -28.386 -17.826 16.278 1.00 79.94 1176 ARG A C 1
ATOM 9250 O O . ARG A 1 1176 ? -29.007 -16.959 16.897 1.00 79.94 1176 ARG A O 1
ATOM 9257 N N . PRO A 1 1177 ? -27.097 -18.097 16.534 1.00 75.19 1177 PRO A N 1
ATOM 9258 C CA . PRO A 1 1177 ? -26.360 -17.332 17.520 1.00 75.19 1177 PRO A CA 1
ATOM 9259 C C . PRO A 1 1177 ? -26.213 -15.889 17.027 1.00 75.19 1177 PRO A C 1
ATOM 9261 O O . PRO A 1 1177 ? -25.731 -15.663 15.919 1.00 75.19 1177 PRO A O 1
ATOM 9264 N N . ALA A 1 1178 ? -26.571 -14.909 17.859 1.00 75.06 1178 ALA A N 1
ATOM 9265 C CA . ALA A 1 1178 ? -26.231 -13.509 17.590 1.00 75.06 1178 ALA A CA 1
ATOM 9266 C C . ALA A 1 1178 ? -24.703 -13.307 17.613 1.00 75.06 1178 ALA A C 1
ATOM 9268 O O . ALA A 1 1178 ? -24.166 -12.436 16.935 1.00 75.06 1178 ALA A O 1
ATOM 9269 N N . LYS A 1 1179 ? -23.989 -14.162 18.358 1.00 78.50 1179 LYS A N 1
ATOM 9270 C CA . LYS A 1 1179 ? -22.531 -14.291 18.320 1.00 78.50 1179 LYS A CA 1
ATOM 9271 C C . LYS A 1 1179 ? -22.109 -15.760 18.347 1.00 78.50 1179 LYS A C 1
ATOM 9273 O O . LYS A 1 1179 ? -22.408 -16.469 19.308 1.00 78.50 1179 LYS A O 1
ATOM 9278 N N . ASP A 1 1180 ? -21.369 -16.213 17.331 1.00 79.62 1180 ASP A N 1
ATOM 9279 C CA . ASP A 1 1180 ? -20.815 -17.575 17.294 1.00 79.62 1180 ASP A CA 1
ATOM 9280 C C . ASP A 1 1180 ? -19.578 -17.701 18.203 1.00 79.62 1180 ASP A C 1
ATOM 9282 O O . ASP A 1 1180 ? -18.419 -17.536 17.805 1.00 79.62 1180 ASP A O 1
ATOM 9286 N N . TRP A 1 1181 ? -19.843 -17.988 19.476 1.00 81.88 1181 TRP A N 1
ATOM 9287 C CA . TRP A 1 1181 ? -18.810 -18.222 20.480 1.00 81.88 1181 TRP A CA 1
ATOM 9288 C C . TRP A 1 1181 ? -17.962 -19.464 20.182 1.00 81.88 1181 TRP A C 1
ATOM 9290 O O . TRP A 1 1181 ? -16.764 -19.461 20.462 1.00 81.88 1181 TRP A O 1
ATOM 9300 N N . GLU A 1 1182 ? -18.538 -20.518 19.598 1.00 78.06 1182 GLU A N 1
ATOM 9301 C CA . GLU A 1 1182 ? -17.816 -21.764 19.314 1.00 78.06 1182 GLU A CA 1
ATOM 9302 C C . GLU A 1 1182 ? -16.773 -21.548 18.213 1.00 78.06 1182 GLU A C 1
ATOM 9304 O O . GLU A 1 1182 ? -15.626 -21.990 18.348 1.00 78.06 1182 GLU A O 1
ATOM 9309 N N . GLN A 1 1183 ? -17.120 -20.799 17.163 1.00 75.00 1183 GLN A N 1
ATOM 9310 C CA . GLN A 1 1183 ? -16.163 -20.376 16.145 1.00 75.00 1183 GLN A CA 1
ATOM 9311 C C . GLN A 1 1183 ? -15.032 -19.538 16.757 1.00 75.00 1183 GLN A C 1
ATOM 9313 O O . GLN A 1 1183 ? -13.860 -19.819 16.490 1.00 75.00 1183 GLN A O 1
ATOM 9318 N N . GLN A 1 1184 ? -15.341 -18.571 17.632 1.00 77.19 1184 GLN A N 1
ATOM 9319 C CA . GLN A 1 1184 ? -14.306 -17.782 18.313 1.00 77.19 1184 GLN A CA 1
ATOM 9320 C C . GLN A 1 1184 ? -13.374 -18.660 19.160 1.00 77.19 1184 GLN A C 1
ATOM 9322 O O . GLN A 1 1184 ? -12.149 -18.539 19.061 1.00 77.19 1184 GLN A O 1
ATOM 9327 N N . TRP A 1 1185 ? -13.917 -19.600 19.940 1.00 79.25 1185 TRP A N 1
ATOM 9328 C CA . TRP A 1 1185 ? -13.103 -20.521 20.736 1.00 79.25 1185 TRP A CA 1
ATOM 9329 C C . TRP A 1 1185 ? -12.216 -21.419 19.873 1.00 79.25 1185 TRP A C 1
ATOM 9331 O O . TRP A 1 1185 ? -11.067 -21.679 20.243 1.00 79.25 1185 TRP A O 1
ATOM 9341 N N . ARG A 1 1186 ? -12.701 -21.879 18.714 1.00 73.38 1186 ARG A N 1
ATOM 9342 C CA . ARG A 1 1186 ? -11.898 -22.666 17.763 1.00 73.38 1186 ARG A CA 1
ATOM 9343 C C . ARG A 1 1186 ? -10.724 -21.864 17.220 1.00 73.38 1186 ARG A C 1
ATOM 9345 O O . ARG A 1 1186 ? -9.603 -22.373 17.239 1.00 73.38 1186 ARG A O 1
ATOM 9352 N N . THR A 1 1187 ? -10.957 -20.616 16.824 1.00 69.25 1187 THR A N 1
ATOM 9353 C CA . THR A 1 1187 ? -9.913 -19.705 16.333 1.00 69.25 1187 THR A CA 1
ATOM 9354 C C . THR A 1 1187 ? -8.847 -19.446 17.396 1.00 69.25 1187 THR A C 1
ATOM 9356 O O . THR A 1 1187 ? -7.647 -19.530 17.131 1.00 69.25 1187 THR A O 1
ATOM 9359 N N . VAL A 1 1188 ? -9.257 -19.209 18.644 1.00 71.81 1188 VAL A N 1
ATOM 9360 C CA . VAL A 1 1188 ? -8.314 -19.000 19.749 1.00 71.81 1188 VAL A CA 1
ATOM 9361 C C . VAL A 1 1188 ? -7.491 -20.265 20.022 1.00 71.81 1188 VAL A C 1
ATOM 9363 O O . VAL A 1 1188 ? -6.267 -20.186 20.179 1.00 71.81 1188 VAL A O 1
ATOM 9366 N N . ARG A 1 1189 ? -8.129 -21.443 20.030 1.00 69.31 1189 ARG A N 1
ATOM 9367 C CA . ARG A 1 1189 ? -7.479 -22.731 20.332 1.00 69.31 1189 ARG A CA 1
ATOM 9368 C C . ARG A 1 1189 ? -6.553 -23.236 19.225 1.00 69.31 1189 ARG A C 1
ATOM 9370 O O . ARG A 1 1189 ? -5.597 -23.940 19.552 1.00 69.31 1189 ARG A O 1
ATOM 9377 N N . SER A 1 1190 ? -6.791 -22.896 17.957 1.00 67.12 1190 SER A N 1
ATOM 9378 C CA . SER A 1 1190 ? -5.908 -23.281 16.842 1.00 67.12 1190 SER A CA 1
ATOM 9379 C C . SER A 1 1190 ? -4.618 -22.450 16.782 1.00 67.12 1190 SER A C 1
ATOM 9381 O O . SER A 1 1190 ? -3.639 -22.875 16.169 1.00 67.12 1190 SER A O 1
ATOM 9383 N N . SER A 1 1191 ? -4.579 -21.294 17.454 1.00 57.28 1191 SER A N 1
ATOM 9384 C CA . SER A 1 1191 ? -3.609 -20.237 17.147 1.00 57.28 1191 SER A CA 1
ATOM 9385 C C . SER A 1 1191 ? -2.141 -20.448 17.563 1.00 57.28 1191 SER A C 1
ATOM 9387 O O . SER A 1 1191 ? -1.309 -19.684 17.082 1.00 57.28 1191 SER A O 1
ATOM 9389 N N . SER A 1 1192 ? -1.725 -21.437 18.376 1.00 59.31 1192 SER A N 1
ATOM 9390 C CA . SER A 1 1192 ? -0.277 -21.747 18.495 1.00 59.31 1192 SER A CA 1
ATOM 9391 C C . SER A 1 1192 ? 0.088 -23.059 19.206 1.00 59.31 1192 SER A C 1
ATOM 9393 O O . SER A 1 1192 ? -0.512 -23.458 20.205 1.00 59.31 1192 SER A O 1
ATOM 9395 N N . ASN A 1 1193 ? 1.192 -23.680 18.767 1.00 63.69 1193 ASN A N 1
ATOM 9396 C CA . ASN A 1 1193 ? 1.867 -24.759 19.507 1.00 63.69 1193 ASN A CA 1
ATOM 9397 C C . ASN A 1 1193 ? 2.385 -24.294 20.883 1.00 63.69 1193 ASN A C 1
ATOM 9399 O O . ASN A 1 1193 ? 2.405 -25.077 21.832 1.00 63.69 1193 ASN A O 1
ATOM 9403 N N . LEU A 1 1194 ? 2.751 -23.013 21.016 1.00 62.12 1194 LEU A N 1
ATOM 9404 C CA . LEU A 1 1194 ? 3.196 -22.417 22.279 1.00 62.12 1194 LEU A CA 1
ATOM 9405 C C . LEU A 1 1194 ? 2.103 -22.462 23.354 1.00 62.12 1194 LEU A C 1
ATOM 9407 O O . LEU A 1 1194 ? 2.404 -22.787 24.498 1.00 62.12 1194 LEU A O 1
ATOM 9411 N N . VAL A 1 1195 ? 0.838 -22.211 22.999 1.00 63.56 1195 VAL A N 1
ATOM 9412 C CA . VAL A 1 1195 ? -0.290 -22.292 23.945 1.00 63.56 1195 VAL A CA 1
ATOM 9413 C C . VAL A 1 1195 ? -0.465 -23.718 24.469 1.00 63.56 1195 VAL A C 1
ATOM 9415 O O . VAL A 1 1195 ? -0.747 -23.887 25.650 1.00 63.56 1195 VAL A O 1
ATOM 9418 N N . ARG A 1 1196 ? -0.234 -24.757 23.651 1.00 64.56 1196 ARG A N 1
ATOM 9419 C CA . ARG A 1 1196 ? -0.291 -26.159 24.118 1.00 64.56 1196 ARG A CA 1
ATOM 9420 C C . ARG A 1 1196 ? 0.797 -26.469 25.149 1.00 64.56 1196 ARG A C 1
ATOM 9422 O O . ARG A 1 1196 ? 0.505 -27.124 26.147 1.00 64.56 1196 ARG A O 1
ATOM 9429 N N . ILE A 1 1197 ? 2.021 -25.985 24.927 1.00 69.38 1197 ILE A N 1
ATOM 9430 C CA . ILE A 1 1197 ? 3.142 -26.153 25.868 1.00 69.38 1197 ILE A CA 1
ATOM 9431 C C . ILE A 1 1197 ? 2.850 -25.401 27.171 1.00 69.38 1197 ILE A C 1
ATOM 9433 O O . ILE A 1 1197 ? 2.931 -25.983 28.252 1.00 69.38 1197 ILE A O 1
ATOM 9437 N N . TRP A 1 1198 ? 2.441 -24.134 27.074 1.00 65.19 1198 TRP A N 1
ATOM 9438 C CA . TRP A 1 1198 ? 2.074 -23.330 28.238 1.00 65.19 1198 TRP A CA 1
ATOM 9439 C C . TRP A 1 1198 ? 0.898 -23.925 29.009 1.00 65.19 1198 TRP A C 1
ATOM 9441 O O . TRP A 1 1198 ? 0.964 -23.979 30.232 1.00 65.19 1198 TRP A O 1
ATOM 9451 N N . ARG A 1 1199 ? -0.128 -24.452 28.326 1.00 66.94 1199 ARG A N 1
ATOM 9452 C CA . ARG A 1 1199 ? -1.254 -25.162 28.954 1.00 66.94 1199 ARG A CA 1
ATOM 9453 C C . ARG A 1 1199 ? -0.763 -26.336 29.803 1.00 66.94 1199 ARG A C 1
ATOM 9455 O O . ARG A 1 1199 ? -1.196 -26.458 30.943 1.00 66.94 1199 ARG A O 1
ATOM 9462 N N . ALA A 1 1200 ? 0.174 -27.146 29.303 1.00 70.19 1200 ALA A N 1
ATOM 9463 C CA . ALA A 1 1200 ? 0.739 -28.264 30.065 1.00 70.19 1200 ALA A CA 1
ATOM 9464 C C . ALA A 1 1200 ? 1.524 -27.798 31.307 1.00 70.19 1200 ALA A C 1
ATOM 9466 O O . ALA A 1 1200 ? 1.323 -28.324 32.402 1.00 70.19 1200 ALA A O 1
ATOM 9467 N N . ILE A 1 1201 ? 2.376 -26.776 31.162 1.00 70.12 1201 ILE A N 1
ATOM 9468 C CA . ILE A 1 1201 ? 3.163 -26.204 32.271 1.00 70.12 1201 ILE A CA 1
ATOM 9469 C C . ILE A 1 1201 ? 2.245 -25.606 33.345 1.00 70.12 1201 ILE A C 1
ATOM 9471 O O . ILE A 1 1201 ? 2.427 -25.836 34.539 1.00 70.12 1201 ILE A O 1
ATOM 9475 N N . VAL A 1 1202 ? 1.232 -24.856 32.920 1.00 69.50 1202 VAL A N 1
ATOM 9476 C CA . VAL A 1 1202 ? 0.270 -24.197 33.803 1.00 69.50 1202 VAL A CA 1
ATOM 9477 C C . VAL A 1 1202 ? -0.614 -25.212 34.526 1.00 69.50 1202 VAL A C 1
ATOM 9479 O O . VAL A 1 1202 ? -0.856 -25.050 35.720 1.00 69.50 1202 VAL A O 1
ATOM 9482 N N . GLN A 1 1203 ? -1.046 -26.287 33.859 1.00 70.31 1203 GLN A N 1
ATOM 9483 C CA . GLN A 1 1203 ? -1.784 -27.372 34.514 1.00 70.31 1203 GLN A CA 1
ATOM 9484 C C . GLN A 1 1203 ? -0.925 -28.103 35.560 1.00 70.31 1203 GLN A C 1
ATOM 9486 O O . GLN A 1 1203 ? -1.429 -28.413 36.639 1.00 70.31 1203 GLN A O 1
ATOM 9491 N N . LEU A 1 1204 ? 0.375 -28.306 35.304 1.00 70.44 1204 LEU A N 1
ATOM 9492 C CA . LEU A 1 1204 ? 1.318 -28.847 36.295 1.00 70.44 1204 LEU A CA 1
ATOM 9493 C C . LEU A 1 1204 ? 1.471 -27.921 37.511 1.00 70.44 1204 LEU A C 1
ATOM 9495 O O . LEU A 1 1204 ? 1.364 -28.379 38.648 1.00 70.44 1204 LEU A O 1
ATOM 9499 N N . LEU A 1 1205 ? 1.672 -26.618 37.287 1.00 67.31 1205 LEU A N 1
ATOM 9500 C CA . LEU A 1 1205 ? 1.774 -25.620 38.359 1.00 67.31 1205 LEU A CA 1
ATOM 9501 C C . LEU A 1 1205 ? 0.480 -25.518 39.175 1.00 67.31 1205 LEU A C 1
ATOM 9503 O O . LEU A 1 1205 ? 0.533 -25.415 40.402 1.00 67.31 1205 LEU A O 1
ATOM 9507 N N . TYR A 1 1206 ? -0.679 -25.593 38.520 1.00 69.12 1206 TYR A N 1
ATOM 9508 C CA . TYR A 1 1206 ? -1.984 -25.627 39.178 1.00 69.12 1206 TYR A CA 1
ATOM 9509 C C . TYR A 1 1206 ? -2.167 -26.894 40.016 1.00 69.12 1206 TYR A C 1
ATOM 9511 O O . TYR A 1 1206 ? -2.567 -26.812 41.176 1.00 69.12 1206 TYR A O 1
ATOM 9519 N N . GLY A 1 1207 ? -1.811 -28.063 39.477 1.00 70.62 1207 GLY A N 1
ATOM 9520 C CA . GLY A 1 1207 ? -1.819 -29.318 40.229 1.00 70.62 1207 GLY A CA 1
ATOM 9521 C C . GLY A 1 1207 ? -0.897 -29.261 41.449 1.00 70.62 1207 GLY A C 1
ATOM 9522 O O . GLY A 1 1207 ? -1.286 -29.668 42.539 1.00 70.62 1207 GLY A O 1
ATOM 9523 N N . PHE A 1 1208 ? 0.291 -28.670 41.320 1.00 68.00 1208 PHE A N 1
ATOM 9524 C CA . PHE A 1 1208 ? 1.229 -28.510 42.431 1.00 68.00 1208 PHE A CA 1
ATOM 9525 C C . PHE A 1 1208 ? 0.717 -27.537 43.506 1.00 68.00 1208 PHE A C 1
ATOM 9527 O O . PHE A 1 1208 ? 0.707 -27.865 44.691 1.00 68.00 1208 PHE A O 1
ATOM 9534 N N . THR A 1 1209 ? 0.232 -26.358 43.107 1.00 62.59 1209 THR A N 1
ATOM 9535 C CA . THR A 1 1209 ? -0.290 -25.334 44.032 1.00 62.59 1209 THR A CA 1
ATOM 9536 C C . THR A 1 1209 ? -1.562 -25.780 44.744 1.00 62.59 1209 THR A C 1
ATOM 9538 O O . THR A 1 1209 ? -1.661 -25.613 45.958 1.00 62.59 1209 THR A O 1
ATOM 9541 N N . THR A 1 1210 ? -2.510 -26.405 44.041 1.00 65.00 1210 THR A N 1
ATOM 9542 C CA . THR A 1 1210 ? -3.705 -26.988 44.675 1.00 65.00 1210 THR A CA 1
ATOM 9543 C C . THR A 1 1210 ? -3.344 -28.120 45.637 1.00 65.00 1210 THR A C 1
ATOM 9545 O O . THR A 1 1210 ? -3.934 -28.212 46.710 1.00 65.00 1210 THR A O 1
ATOM 9548 N N . THR A 1 1211 ? -2.321 -28.923 45.327 1.00 63.91 1211 THR A N 1
ATOM 9549 C CA . THR A 1 1211 ? -1.807 -29.961 46.237 1.00 63.91 1211 THR A CA 1
ATOM 9550 C C . THR A 1 1211 ? -1.178 -29.353 47.497 1.00 63.91 1211 THR A C 1
ATOM 9552 O O . THR A 1 1211 ? -1.477 -29.791 48.605 1.00 63.91 1211 THR A O 1
ATOM 9555 N N . ILE A 1 1212 ? -0.358 -28.303 47.360 1.00 59.91 1212 ILE A N 1
ATOM 9556 C CA . ILE A 1 1212 ? 0.230 -27.566 48.493 1.00 59.91 1212 ILE A CA 1
ATOM 9557 C C . ILE A 1 1212 ? -0.859 -26.950 49.375 1.00 59.91 1212 ILE A C 1
ATOM 9559 O O . ILE A 1 1212 ? -0.844 -27.101 50.595 1.00 59.91 1212 ILE A O 1
ATOM 9563 N N . LEU A 1 1213 ? -1.829 -26.271 48.770 1.00 59.56 1213 LEU A N 1
ATOM 9564 C CA . LEU A 1 1213 ? -2.928 -25.638 49.497 1.00 59.56 1213 LEU A CA 1
ATOM 9565 C C . LEU A 1 1213 ? -3.847 -26.676 50.168 1.00 59.56 1213 LEU A C 1
ATOM 9567 O O . LEU A 1 1213 ? -4.394 -26.412 51.240 1.00 59.56 1213 LEU A O 1
ATOM 9571 N N . ALA A 1 1214 ? -3.992 -27.869 49.583 1.00 57.75 1214 ALA A N 1
ATOM 9572 C CA . ALA A 1 1214 ? -4.662 -29.000 50.223 1.00 57.75 1214 ALA A CA 1
ATOM 9573 C C . ALA A 1 1214 ? -3.860 -29.537 51.423 1.00 57.75 1214 ALA A C 1
ATOM 9575 O O . ALA A 1 1214 ? -4.449 -29.762 52.481 1.00 57.75 1214 ALA A O 1
ATOM 9576 N N . LEU A 1 1215 ? -2.531 -29.658 51.304 1.00 54.19 1215 LEU A N 1
ATOM 9577 C CA . LEU A 1 1215 ? -1.628 -30.068 52.391 1.00 54.19 1215 LEU A CA 1
ATOM 9578 C C . LEU A 1 1215 ? -1.668 -29.106 53.587 1.00 54.19 1215 LEU A C 1
ATOM 9580 O O . LEU A 1 1215 ? -1.694 -29.556 54.730 1.00 54.19 1215 LEU A O 1
ATOM 9584 N N . PHE A 1 1216 ? -1.753 -27.795 53.345 1.00 49.06 1216 PHE A N 1
ATOM 9585 C CA . PHE A 1 1216 ? -1.925 -26.788 54.404 1.00 49.06 1216 PHE A CA 1
ATOM 9586 C C . PHE A 1 1216 ? -3.356 -26.722 54.973 1.00 49.06 1216 PHE A C 1
ATOM 9588 O O . PHE A 1 1216 ? -3.656 -25.880 55.818 1.00 49.06 1216 PHE A O 1
ATOM 9595 N N . GLY A 1 1217 ? -4.265 -27.602 54.535 1.00 44.50 1217 GLY A N 1
ATOM 9596 C CA . GLY A 1 1217 ? -5.654 -27.641 54.999 1.00 44.50 1217 GLY A CA 1
ATOM 9597 C C . GLY A 1 1217 ? -6.514 -26.473 54.505 1.00 44.50 1217 GLY A C 1
ATOM 9598 O O . GLY A 1 1217 ? -7.649 -26.316 54.959 1.00 44.50 1217 GLY A O 1
ATOM 9599 N N . TRP A 1 1218 ? -6.005 -25.665 53.571 1.00 45.56 1218 TRP A N 1
ATOM 9600 C CA . TRP A 1 1218 ? -6.690 -24.488 53.032 1.00 45.56 1218 TRP A CA 1
ATOM 9601 C C . TRP A 1 1218 ? -7.703 -24.860 51.938 1.00 45.56 1218 TRP A C 1
ATOM 9603 O O . TRP A 1 1218 ? -8.722 -24.186 51.798 1.00 45.56 1218 TRP A O 1
ATOM 9613 N N . LEU A 1 1219 ? -7.509 -25.995 51.251 1.00 44.94 1219 LEU A N 1
ATOM 9614 C CA . LEU A 1 1219 ? -8.429 -26.550 50.241 1.00 44.94 1219 LEU A CA 1
ATOM 9615 C C . LEU A 1 1219 ? -9.217 -27.786 50.723 1.00 44.94 1219 LEU A C 1
ATOM 9617 O O . LEU A 1 1219 ? -9.370 -28.768 49.994 1.00 44.94 1219 LEU A O 1
ATOM 9621 N N . LYS A 1 1220 ? -9.785 -27.763 51.937 1.00 37.69 1220 LYS A N 1
ATOM 9622 C CA . LYS A 1 1220 ? -10.834 -28.742 52.295 1.00 37.69 1220 LYS A CA 1
ATOM 9623 C C . LYS A 1 1220 ? -12.094 -28.473 51.456 1.00 37.69 1220 LYS A C 1
ATOM 9625 O O . LYS A 1 1220 ? -12.964 -27.717 51.875 1.00 37.69 1220 LYS A O 1
ATOM 9630 N N . GLY A 1 1221 ? -12.170 -29.069 50.264 1.00 41.97 1221 GLY A N 1
ATOM 9631 C CA . GLY A 1 1221 ? -13.366 -29.038 49.414 1.00 41.97 1221 GLY A CA 1
ATOM 9632 C C . GLY A 1 1221 ? -13.183 -29.343 47.921 1.00 41.97 1221 GLY A C 1
ATOM 9633 O O . GLY A 1 1221 ? -14.189 -29.432 47.224 1.00 41.97 1221 GLY A O 1
ATOM 9634 N N . THR A 1 1222 ? -11.959 -29.511 47.406 1.00 36.28 1222 THR A N 1
ATOM 9635 C CA . THR A 1 1222 ? -11.720 -29.643 45.948 1.00 36.28 1222 THR A CA 1
ATOM 9636 C C . THR A 1 1222 ? -11.168 -31.000 45.494 1.00 36.28 1222 THR A C 1
ATOM 9638 O O . THR A 1 1222 ? -10.707 -31.126 44.364 1.00 36.28 1222 THR A O 1
ATOM 9641 N N . HIS A 1 1223 ? -11.223 -32.041 46.330 1.00 27.47 1223 HIS A N 1
ATOM 9642 C CA . HIS A 1 1223 ? -10.882 -33.409 45.916 1.00 27.47 1223 HIS A CA 1
ATOM 9643 C C . HIS A 1 1223 ? -12.131 -34.192 45.512 1.00 27.47 1223 HIS A C 1
ATOM 9645 O O . HIS A 1 1223 ? -12.854 -34.732 46.344 1.00 27.47 1223 HIS A O 1
ATOM 9651 N N . GLY A 1 1224 ? -12.363 -34.227 44.206 1.00 29.56 1224 GLY A N 1
ATOM 9652 C CA . GLY A 1 1224 ? -13.360 -35.045 43.532 1.00 29.56 1224 GLY A CA 1
ATOM 9653 C C . GLY A 1 1224 ? -13.663 -34.431 42.171 1.00 29.56 1224 GLY A C 1
ATOM 9654 O O . GLY A 1 1224 ? -13.796 -33.215 42.087 1.00 29.56 1224 GLY A O 1
ATOM 9655 N N . TYR A 1 1225 ? -13.809 -35.267 41.145 1.00 31.70 1225 TYR A N 1
ATOM 9656 C CA . TYR A 1 1225 ? -14.228 -34.925 39.777 1.00 31.70 1225 TYR A CA 1
ATOM 9657 C C . TYR A 1 1225 ? -13.114 -34.572 38.779 1.00 31.70 1225 TYR A C 1
ATOM 9659 O O . TYR A 1 1225 ? -13.083 -33.500 38.183 1.00 31.70 1225 TYR A O 1
ATOM 9667 N N . LEU A 1 1226 ? -12.251 -35.562 38.533 1.00 29.67 1226 LEU A N 1
ATOM 9668 C CA . LEU A 1 1226 ? -11.714 -35.857 37.201 1.00 29.67 1226 LEU A CA 1
ATOM 9669 C C . LEU A 1 1226 ? -12.422 -37.114 36.673 1.00 29.67 1226 LEU A C 1
ATOM 9671 O O . LEU A 1 1226 ? -11.803 -38.159 36.554 1.00 29.67 1226 LEU A O 1
ATOM 9675 N N . ASP A 1 1227 ? -13.736 -37.044 36.475 1.00 30.61 1227 ASP A N 1
ATOM 9676 C CA . ASP A 1 1227 ? -14.457 -37.937 35.560 1.00 30.61 1227 ASP A CA 1
ATOM 9677 C C . ASP A 1 1227 ? -15.880 -37.395 35.420 1.00 30.61 1227 ASP A C 1
ATOM 9679 O O . ASP A 1 1227 ? -16.680 -37.428 36.356 1.00 30.61 1227 ASP A O 1
ATOM 9683 N N . GLY A 1 1228 ? -16.151 -36.755 34.293 1.00 31.25 1228 GLY A N 1
ATOM 9684 C CA . GLY A 1 1228 ? -17.417 -36.079 34.030 1.00 31.25 1228 GLY A CA 1
ATOM 9685 C C . GLY A 1 1228 ? -17.607 -35.766 32.554 1.00 31.25 1228 GLY A C 1
ATOM 9686 O O . GLY A 1 1228 ? -18.368 -34.869 32.218 1.00 31.25 1228 GLY A O 1
ATOM 9687 N N . ASP A 1 1229 ? -16.910 -36.488 31.676 1.00 31.03 1229 ASP A N 1
ATOM 9688 C CA . ASP A 1 1229 ? -17.382 -36.675 30.312 1.00 31.03 1229 ASP A CA 1
ATOM 9689 C C . ASP A 1 1229 ? -18.272 -37.919 30.347 1.00 31.03 1229 ASP A C 1
ATOM 9691 O O . ASP A 1 1229 ? -17.837 -38.970 30.811 1.00 31.03 1229 ASP A O 1
ATOM 9695 N N . ARG A 1 1230 ? -19.499 -37.798 29.824 1.00 30.92 1230 ARG A N 1
ATOM 9696 C CA . ARG A 1 1230 ? -20.618 -38.769 29.860 1.00 30.92 1230 ARG A CA 1
ATOM 9697 C C . ARG A 1 1230 ? -21.548 -38.575 31.055 1.00 30.92 1230 ARG A C 1
ATOM 9699 O O . ARG A 1 1230 ? -21.442 -39.254 32.058 1.00 30.92 1230 ARG A O 1
ATOM 9706 N N . HIS A 1 1231 ? -22.470 -37.631 30.906 1.00 31.31 1231 HIS A N 1
ATOM 9707 C CA . HIS A 1 1231 ? -23.917 -37.787 31.110 1.00 31.31 1231 HIS A CA 1
ATOM 9708 C C . HIS A 1 1231 ? -24.529 -36.383 30.988 1.00 31.31 1231 HIS A C 1
ATOM 9710 O O . HIS A 1 1231 ? -24.954 -35.783 31.970 1.00 31.31 1231 HIS A O 1
ATOM 9716 N N . LEU A 1 1232 ? -24.557 -35.835 29.765 1.00 32.09 1232 LEU A N 1
ATOM 9717 C CA . LEU A 1 1232 ? -25.510 -34.774 29.434 1.00 32.09 1232 LEU A CA 1
ATOM 9718 C C . LEU A 1 1232 ? -26.895 -35.422 29.514 1.00 32.09 1232 LEU A C 1
ATOM 9720 O O . LEU A 1 1232 ? -27.378 -36.031 28.561 1.00 32.09 1232 LEU A O 1
ATOM 9724 N N . ILE A 1 1233 ? -27.481 -35.397 30.709 1.00 29.89 1233 ILE A N 1
ATOM 9725 C CA . ILE A 1 1233 ? -28.894 -35.687 30.911 1.00 29.89 1233 ILE A CA 1
ATOM 9726 C C . ILE A 1 1233 ? -29.627 -34.715 29.984 1.00 29.89 1233 ILE A C 1
ATOM 9728 O O . ILE A 1 1233 ? -29.390 -33.512 30.072 1.00 29.89 1233 ILE A O 1
ATOM 9732 N N . LYS A 1 1234 ? -30.459 -35.235 29.070 1.00 35.06 1234 LYS A N 1
ATOM 9733 C CA . LYS A 1 1234 ? -31.383 -34.446 28.240 1.00 35.06 1234 LYS A CA 1
ATOM 9734 C C . LYS A 1 1234 ? -32.385 -33.727 29.158 1.00 35.06 1234 LYS A C 1
ATOM 9736 O O . LYS A 1 1234 ? -33.528 -34.149 29.277 1.00 35.06 1234 LYS A O 1
ATOM 9741 N N . MET A 1 1235 ? -31.946 -32.699 29.875 1.00 40.62 1235 MET A N 1
ATOM 9742 C CA . MET A 1 1235 ? -32.840 -31.644 30.327 1.00 40.62 1235 MET A CA 1
ATOM 9743 C C . MET A 1 1235 ? -33.191 -30.825 29.089 1.00 40.62 1235 MET A C 1
ATOM 9745 O O . MET A 1 1235 ? -32.320 -30.577 28.254 1.00 40.62 1235 MET A O 1
ATOM 9749 N N . GLU A 1 1236 ? -34.461 -30.457 28.949 1.00 57.50 1236 GLU A N 1
ATOM 9750 C CA . GLU A 1 1236 ? -34.901 -29.526 27.911 1.00 57.50 1236 GLU A CA 1
ATOM 9751 C C . GLU A 1 1236 ? -34.030 -28.262 27.960 1.00 57.50 1236 GLU A C 1
ATOM 9753 O O . GLU A 1 1236 ? -33.700 -27.767 29.039 1.00 57.50 1236 GLU A O 1
ATOM 9758 N N . ASP A 1 1237 ? -33.577 -27.800 26.792 1.00 72.50 1237 ASP A N 1
ATOM 9759 C CA . ASP A 1 1237 ? -32.745 -26.606 26.648 1.00 72.50 1237 ASP A CA 1
ATOM 9760 C C . ASP A 1 1237 ? -33.578 -25.371 27.046 1.00 72.50 1237 ASP A C 1
ATOM 9762 O O . ASP A 1 1237 ? -34.481 -24.993 26.293 1.00 72.50 1237 ASP A O 1
ATOM 9766 N N . PRO A 1 1238 ? -33.295 -24.719 28.192 1.00 71.31 1238 PRO A N 1
ATOM 9767 C CA . PRO A 1 1238 ? -34.120 -23.618 28.684 1.00 71.31 1238 PRO A CA 1
ATOM 9768 C C . PRO A 1 1238 ? -34.129 -22.405 27.746 1.00 71.31 1238 PRO A C 1
ATOM 9770 O O . PRO A 1 1238 ? -35.142 -21.718 27.658 1.00 71.31 1238 PRO A O 1
ATOM 9773 N N . LEU A 1 1239 ? -33.041 -22.151 27.005 1.00 80.19 1239 LEU A N 1
ATOM 9774 C CA . LEU A 1 1239 ? -33.006 -21.060 26.027 1.00 80.19 1239 LEU A CA 1
ATOM 9775 C C . LEU A 1 1239 ? -33.901 -21.379 24.831 1.00 80.19 1239 LEU A C 1
ATOM 9777 O O . LEU A 1 1239 ? -34.658 -20.519 24.383 1.00 80.19 1239 LEU A O 1
ATOM 9781 N N . ARG A 1 1240 ? -33.819 -22.611 24.313 1.00 82.31 1240 ARG A N 1
ATOM 9782 C CA . ARG A 1 1240 ? -34.673 -23.050 23.203 1.00 82.31 1240 ARG A CA 1
ATOM 9783 C C . ARG A 1 1240 ? -36.141 -22.975 23.601 1.00 82.31 1240 ARG A C 1
ATOM 9785 O O . ARG A 1 1240 ? -36.936 -22.468 22.819 1.00 82.31 1240 ARG A O 1
ATOM 9792 N N . GLN A 1 1241 ? -36.480 -23.401 24.816 1.00 80.75 1241 GLN A N 1
ATOM 9793 C CA . GLN A 1 1241 ? -37.840 -23.313 25.340 1.00 80.75 1241 GLN A CA 1
ATOM 9794 C C . GLN A 1 1241 ? -38.326 -21.858 25.434 1.00 80.75 1241 GLN A C 1
ATOM 9796 O O . GLN A 1 1241 ? -39.378 -21.533 24.888 1.00 80.75 1241 GLN A O 1
ATOM 9801 N N . ALA A 1 1242 ? -37.521 -20.960 26.009 1.00 81.56 1242 ALA A N 1
ATOM 9802 C CA . ALA A 1 1242 ? -37.859 -19.540 26.088 1.00 81.56 1242 ALA A CA 1
ATOM 9803 C C . ALA A 1 1242 ? -38.047 -18.905 24.694 1.00 81.56 1242 ALA A C 1
ATOM 9805 O O . ALA A 1 1242 ? -38.989 -18.143 24.472 1.00 81.56 1242 ALA A O 1
ATOM 9806 N N . ARG A 1 1243 ? -37.192 -19.243 23.716 1.00 86.38 1243 ARG A N 1
ATOM 9807 C CA . ARG A 1 1243 ? -37.316 -18.753 22.329 1.00 86.38 1243 ARG A CA 1
ATOM 9808 C C . ARG A 1 1243 ? -38.535 -19.326 21.603 1.00 86.38 1243 ARG A C 1
ATOM 9810 O O . ARG A 1 1243 ? -39.096 -18.630 20.761 1.00 86.38 1243 ARG A O 1
ATOM 9817 N N . LEU A 1 1244 ? -38.963 -20.551 21.915 1.00 85.62 1244 LEU A N 1
ATOM 9818 C CA . LEU A 1 1244 ? -40.205 -21.130 21.385 1.00 85.62 1244 LEU A CA 1
ATOM 9819 C C . LEU A 1 1244 ? -41.437 -20.392 21.923 1.00 85.62 1244 LEU A C 1
ATOM 9821 O O . LEU A 1 1244 ? -42.328 -20.043 21.150 1.00 85.62 1244 LEU A O 1
ATOM 9825 N N . GLU A 1 1245 ? -41.467 -20.109 23.224 1.00 83.06 1245 GLU A N 1
ATOM 9826 C CA . GLU A 1 1245 ? -42.544 -19.340 23.863 1.00 83.06 1245 GLU A CA 1
ATOM 9827 C C . GLU A 1 1245 ? -42.605 -17.908 23.316 1.00 83.06 1245 GLU A C 1
ATOM 9829 O O . GLU A 1 1245 ? -43.675 -17.423 22.943 1.00 83.06 1245 GLU A O 1
ATOM 9834 N N . GLN A 1 1246 ? -41.447 -17.260 23.158 1.00 86.19 1246 GLN A N 1
ATOM 9835 C CA . GLN A 1 1246 ? -41.346 -15.948 22.521 1.00 86.19 1246 GLN A CA 1
ATOM 9836 C C . GLN A 1 1246 ? -41.818 -15.983 21.057 1.00 86.19 1246 GLN A C 1
ATOM 9838 O O . GLN A 1 1246 ? -42.555 -15.099 20.636 1.00 86.19 1246 GLN A O 1
ATOM 9843 N N . ALA A 1 1247 ? -41.464 -17.017 20.288 1.00 88.38 1247 ALA A N 1
ATOM 9844 C CA . ALA A 1 1247 ? -41.902 -17.171 18.901 1.00 88.38 1247 ALA A CA 1
ATOM 9845 C C . ALA A 1 1247 ? -43.432 -17.296 18.770 1.00 88.38 1247 ALA A C 1
ATOM 9847 O O . ALA A 1 1247 ? -44.022 -16.712 17.859 1.00 88.38 1247 ALA A O 1
ATOM 9848 N N . GLN A 1 1248 ? -44.080 -18.024 19.688 1.00 85.62 1248 GLN A N 1
ATOM 9849 C CA . GLN A 1 1248 ? -45.542 -18.137 19.736 1.00 85.62 1248 GLN A CA 1
ATOM 9850 C C . GLN A 1 1248 ? -46.207 -16.808 20.109 1.00 85.62 1248 GLN A C 1
ATOM 9852 O O . GLN A 1 1248 ? -47.195 -16.421 19.481 1.00 85.62 1248 GLN A O 1
ATOM 9857 N N . PHE A 1 1249 ? -45.648 -16.092 21.088 1.00 85.19 1249 PHE A N 1
ATOM 9858 C CA . PHE A 1 1249 ? -46.112 -14.759 21.467 1.00 85.19 1249 PHE A CA 1
ATOM 9859 C C . PHE A 1 1249 ? -46.009 -13.771 20.294 1.00 85.19 1249 PHE A C 1
ATOM 9861 O O . PHE A 1 1249 ? -46.975 -13.076 19.975 1.00 85.19 1249 PHE A O 1
ATOM 9868 N N . ASP A 1 1250 ? -44.860 -13.751 19.615 1.00 86.94 1250 ASP A N 1
ATOM 9869 C CA . ASP A 1 1250 ? -44.588 -12.848 18.498 1.00 86.94 1250 ASP A CA 1
ATOM 9870 C C . ASP A 1 1250 ? -45.546 -13.111 17.322 1.00 86.94 1250 ASP A C 1
ATOM 9872 O O . ASP A 1 1250 ? -46.098 -12.168 16.752 1.00 86.94 1250 ASP A O 1
ATOM 9876 N N . LEU A 1 1251 ? -45.812 -14.384 16.992 1.00 86.50 1251 LEU A N 1
ATOM 9877 C CA . LEU A 1 1251 ? -46.789 -14.751 15.961 1.00 86.50 1251 LEU A CA 1
ATOM 9878 C C . LEU A 1 1251 ? -48.202 -14.267 16.315 1.00 86.50 1251 LEU A C 1
ATOM 9880 O O . LEU A 1 1251 ? -48.883 -13.691 15.465 1.00 86.50 1251 LEU A O 1
ATOM 9884 N N . HIS A 1 1252 ? -48.629 -14.464 17.566 1.00 83.62 1252 HIS A N 1
ATOM 9885 C CA . HIS A 1 1252 ? -49.950 -14.040 18.027 1.00 83.62 1252 HIS A CA 1
ATOM 9886 C C . HIS A 1 1252 ? -50.141 -12.521 17.904 1.00 83.62 1252 HIS A C 1
ATOM 9888 O O . HIS A 1 1252 ? -51.184 -12.066 17.431 1.00 83.62 1252 HIS A O 1
ATOM 9894 N N . LEU A 1 1253 ? -49.123 -11.731 18.263 1.00 82.25 1253 LEU A N 1
ATOM 9895 C CA . LEU A 1 1253 ? -49.169 -10.272 18.155 1.00 82.25 1253 LEU A CA 1
ATOM 9896 C C . LEU A 1 1253 ? -49.248 -9.800 16.692 1.00 82.25 1253 LEU A C 1
ATOM 9898 O O . LEU A 1 1253 ? -49.974 -8.854 16.382 1.00 82.25 1253 LEU A O 1
ATOM 9902 N N . ILE A 1 1254 ? -48.521 -10.456 15.781 1.00 82.69 1254 ILE A N 1
ATOM 9903 C CA . ILE A 1 1254 ? -48.573 -10.122 14.351 1.00 82.69 1254 ILE A CA 1
ATOM 9904 C C . ILE A 1 1254 ? -49.942 -10.476 13.761 1.00 82.69 1254 ILE A C 1
ATOM 9906 O O . ILE A 1 1254 ? -50.484 -9.676 13.002 1.00 82.69 1254 ILE A O 1
ATOM 9910 N N . HIS A 1 1255 ? -50.525 -11.627 14.117 1.00 81.75 1255 HIS A N 1
ATOM 9911 C CA . HIS A 1 1255 ? -51.885 -11.999 13.694 1.00 81.75 1255 HIS A CA 1
ATOM 9912 C C . HIS A 1 1255 ? -52.900 -10.930 14.118 1.00 81.75 1255 HIS A C 1
ATOM 9914 O O . HIS A 1 1255 ? -53.604 -10.387 13.268 1.00 81.75 1255 HIS A O 1
ATOM 9920 N N . GLN A 1 1256 ? -52.876 -10.511 15.390 1.00 79.62 1256 GLN A N 1
ATOM 9921 C CA . GLN A 1 1256 ? -53.742 -9.433 15.888 1.00 79.62 1256 GLN A CA 1
ATOM 9922 C C . GLN A 1 1256 ? -53.562 -8.108 15.128 1.00 79.62 1256 GLN A C 1
ATOM 9924 O O . GLN A 1 1256 ? -54.531 -7.383 14.908 1.00 79.62 1256 GLN A O 1
ATOM 9929 N N . ALA A 1 1257 ? -52.333 -7.777 14.726 1.00 75.31 1257 ALA A N 1
ATOM 9930 C CA . ALA A 1 1257 ? -52.039 -6.544 13.998 1.00 75.31 1257 ALA A CA 1
ATOM 9931 C C . ALA A 1 1257 ? -52.468 -6.595 12.519 1.00 75.31 1257 ALA A C 1
ATOM 9933 O O . ALA A 1 1257 ? -52.848 -5.570 11.948 1.00 75.31 1257 ALA A O 1
ATOM 9934 N N . CYS A 1 1258 ? -52.404 -7.773 11.895 1.00 71.75 1258 CYS A N 1
ATOM 9935 C CA . CYS A 1 1258 ? -52.656 -7.968 10.466 1.00 71.75 1258 CYS A CA 1
ATOM 9936 C C . CYS A 1 1258 ? -54.116 -8.326 10.124 1.00 71.75 1258 CYS A C 1
ATOM 9938 O O . CYS A 1 1258 ? -54.528 -8.099 8.986 1.00 71.75 1258 CYS A O 1
ATOM 9940 N N . ASP A 1 1259 ? -54.918 -8.819 11.076 1.00 61.69 1259 ASP A N 1
ATOM 9941 C CA . ASP A 1 1259 ? -56.299 -9.307 10.866 1.00 61.69 1259 ASP A CA 1
ATOM 9942 C C . ASP A 1 1259 ? -57.347 -8.227 10.499 1.00 61.69 1259 ASP A C 1
ATOM 9944 O O . ASP A 1 1259 ? -58.550 -8.486 10.463 1.00 61.69 1259 ASP A O 1
ATOM 9948 N N . SER A 1 1260 ? -56.934 -7.007 10.151 1.00 51.75 1260 SER A N 1
ATOM 9949 C CA . SER A 1 1260 ? -57.844 -5.879 9.906 1.00 51.75 1260 SER A CA 1
ATOM 9950 C C . SER A 1 1260 ? -58.346 -5.693 8.457 1.00 51.75 1260 SER A C 1
ATOM 9952 O O . SER A 1 1260 ? -59.001 -4.686 8.193 1.00 51.75 1260 SER A O 1
ATOM 9954 N N . GLY A 1 1261 ? -58.157 -6.640 7.518 1.00 52.09 1261 GLY A N 1
ATOM 9955 C CA . GLY A 1 1261 ? -58.901 -6.562 6.235 1.00 52.09 1261 GLY A CA 1
ATOM 9956 C C . GLY A 1 1261 ? -58.353 -7.224 4.961 1.00 52.09 1261 GLY A C 1
ATOM 9957 O O . GLY A 1 1261 ? -58.781 -6.847 3.872 1.00 52.09 1261 GLY A O 1
ATOM 9958 N N . SER A 1 1262 ? -57.434 -8.191 5.031 1.00 50.03 1262 SER A N 1
ATOM 9959 C CA . SER A 1 1262 ? -56.913 -8.909 3.848 1.00 50.03 1262 SER A CA 1
ATOM 9960 C C . SER A 1 1262 ? -57.618 -10.260 3.658 1.00 50.03 1262 SER A C 1
ATOM 9962 O O . SER A 1 1262 ? -57.668 -11.051 4.591 1.00 50.03 1262 SER A O 1
ATOM 9964 N N . SER A 1 1263 ? -58.128 -10.560 2.452 1.00 49.28 1263 SER A N 1
ATOM 9965 C CA . SER A 1 1263 ? -58.810 -11.842 2.152 1.00 49.28 1263 SER A CA 1
ATOM 9966 C C . SER A 1 1263 ? -57.882 -13.067 2.173 1.00 49.28 1263 SER A C 1
ATOM 9968 O O . SER A 1 1263 ? -58.329 -14.187 2.405 1.00 49.28 1263 SER A O 1
ATOM 9970 N N . THR A 1 1264 ? -56.584 -12.858 1.962 1.00 56.09 1264 THR A N 1
ATOM 9971 C CA . THR A 1 1264 ? -55.526 -13.861 2.144 1.00 56.09 1264 THR A CA 1
ATOM 9972 C C . THR A 1 1264 ? -55.032 -13.847 3.584 1.00 56.09 1264 THR A C 1
ATOM 9974 O O . THR A 1 1264 ? -54.627 -12.780 4.064 1.00 56.09 1264 THR A O 1
ATOM 9977 N N . SER A 1 1265 ? -55.019 -15.012 4.246 1.00 75.12 1265 SER A N 1
ATOM 9978 C CA . SER A 1 1265 ? -54.412 -15.146 5.574 1.00 75.12 1265 SER A CA 1
ATOM 9979 C C . SER A 1 1265 ? -52.923 -14.802 5.501 1.00 75.12 1265 SER A C 1
ATOM 9981 O O . SER A 1 1265 ? -52.251 -15.090 4.508 1.00 75.12 1265 SER A O 1
ATOM 9983 N N . LEU A 1 1266 ? -52.402 -14.153 6.542 1.00 82.19 1266 LEU A N 1
ATOM 9984 C CA . LEU A 1 1266 ? -50.985 -13.804 6.628 1.00 82.19 1266 LEU A CA 1
ATOM 9985 C C . LEU A 1 1266 ? -50.085 -15.037 6.455 1.00 82.19 1266 LEU A C 1
ATOM 9987 O O . LEU A 1 1266 ? -49.076 -14.962 5.757 1.00 82.19 1266 LEU A O 1
ATOM 9991 N N . ASP A 1 1267 ? -50.486 -16.170 7.035 1.00 83.31 1267 ASP A N 1
ATOM 9992 C CA . ASP A 1 1267 ? -49.748 -17.429 6.935 1.00 83.31 1267 ASP A CA 1
ATOM 9993 C C . ASP A 1 1267 ? -49.586 -17.877 5.473 1.00 83.31 1267 ASP A C 1
ATOM 9995 O O . ASP A 1 1267 ? -48.496 -18.272 5.074 1.00 83.31 1267 ASP A O 1
ATOM 9999 N N . ALA A 1 1268 ? -50.609 -17.714 4.622 1.00 81.88 1268 ALA A N 1
ATOM 10000 C CA . ALA A 1 1268 ? -50.493 -18.040 3.198 1.00 81.88 1268 ALA A CA 1
ATOM 10001 C C . ALA A 1 1268 ? -49.414 -17.197 2.490 1.00 81.88 1268 ALA A C 1
ATOM 10003 O O . ALA A 1 1268 ? -48.637 -17.731 1.699 1.00 81.88 1268 ALA A O 1
ATOM 10004 N N . LYS A 1 1269 ? -49.316 -15.901 2.822 1.00 82.56 1269 LYS A N 1
ATOM 10005 C CA . LYS A 1 1269 ? -48.285 -15.004 2.272 1.00 82.56 1269 LYS A CA 1
ATOM 10006 C C . LYS A 1 1269 ? -46.884 -15.390 2.744 1.00 82.56 1269 LYS A C 1
ATOM 10008 O O . LYS A 1 1269 ? -45.945 -15.362 1.953 1.00 82.56 1269 LYS A O 1
ATOM 10013 N N . ILE A 1 1270 ? -46.738 -15.757 4.022 1.00 86.56 1270 ILE A N 1
ATOM 10014 C CA . ILE A 1 1270 ? -45.467 -16.242 4.589 1.00 86.56 1270 ILE A CA 1
ATOM 10015 C C . ILE A 1 1270 ? -45.002 -17.489 3.828 1.00 86.56 1270 ILE A C 1
ATOM 10017 O O . ILE A 1 1270 ? -43.842 -17.559 3.423 1.00 86.56 1270 ILE A O 1
ATOM 10021 N N . ILE A 1 1271 ? -45.909 -18.440 3.584 1.00 83.88 1271 ILE A N 1
ATOM 10022 C CA . ILE A 1 1271 ? -45.620 -19.691 2.869 1.00 83.88 1271 ILE A CA 1
ATOM 10023 C C . ILE A 1 1271 ? -45.213 -19.427 1.414 1.00 83.88 1271 ILE A C 1
ATOM 10025 O O . ILE A 1 1271 ? -44.247 -20.016 0.929 1.00 83.88 1271 ILE A O 1
ATOM 10029 N N . GLU A 1 1272 ? -45.923 -18.547 0.707 1.00 79.44 1272 GLU A N 1
ATOM 10030 C CA . GLU A 1 1272 ? -45.594 -18.183 -0.676 1.00 79.44 1272 GLU A CA 1
ATOM 10031 C C . GLU A 1 1272 ? -44.209 -17.524 -0.768 1.00 79.44 1272 GLU A C 1
ATOM 10033 O O . GLU A 1 1272 ? -43.375 -17.933 -1.579 1.00 79.44 1272 GLU A O 1
ATOM 10038 N N . ASN A 1 1273 ? -43.923 -16.573 0.128 1.00 83.25 1273 ASN A N 1
ATOM 10039 C CA . ASN A 1 1273 ? -42.627 -15.901 0.203 1.00 83.25 1273 ASN A CA 1
ATOM 10040 C C . ASN A 1 1273 ? -41.487 -16.887 0.497 1.00 83.25 1273 ASN A C 1
ATOM 10042 O O . ASN A 1 1273 ? -40.437 -16.852 -0.147 1.00 83.25 1273 ASN A O 1
ATOM 10046 N N . TRP A 1 1274 ? -41.716 -17.799 1.446 1.00 83.69 1274 TRP A N 1
ATOM 10047 C CA . TRP A 1 1274 ? -40.792 -18.875 1.791 1.00 83.69 1274 TRP A CA 1
ATOM 10048 C C . TRP A 1 1274 ? -40.475 -19.765 0.585 1.00 83.69 1274 TRP A C 1
ATOM 10050 O O . TRP A 1 1274 ? -39.303 -19.988 0.278 1.00 83.69 1274 TRP A O 1
ATOM 10060 N N . LYS A 1 1275 ? -41.502 -20.222 -0.143 1.00 79.38 1275 LYS A N 1
ATOM 10061 C CA . LYS A 1 1275 ? -41.340 -21.075 -1.330 1.00 79.38 1275 LYS A CA 1
ATOM 10062 C C . LYS A 1 1275 ? -40.569 -20.366 -2.442 1.00 79.38 1275 LYS A C 1
ATOM 10064 O O . LYS A 1 1275 ? -39.662 -20.969 -3.011 1.00 79.38 1275 LYS A O 1
ATOM 10069 N N . ALA A 1 1276 ? -40.858 -19.089 -2.699 1.00 71.38 1276 ALA A N 1
ATOM 10070 C CA . ALA A 1 1276 ? -40.129 -18.292 -3.685 1.00 71.38 1276 ALA A CA 1
ATOM 10071 C C . ALA A 1 1276 ? -38.637 -18.156 -3.329 1.00 71.38 1276 ALA A C 1
ATOM 10073 O O . ALA A 1 1276 ? -37.771 -18.377 -4.173 1.00 71.38 1276 ALA A O 1
ATOM 10074 N N . ARG A 1 1277 ? -38.317 -17.863 -2.062 1.00 75.12 1277 ARG A N 1
ATOM 10075 C CA . ARG A 1 1277 ? -36.923 -17.748 -1.599 1.00 75.12 1277 ARG A CA 1
ATOM 10076 C C . ARG A 1 1277 ? -36.184 -19.080 -1.635 1.00 75.12 1277 ARG A C 1
ATOM 10078 O O . ARG A 1 1277 ? -35.044 -19.116 -2.086 1.00 75.12 1277 ARG A O 1
ATOM 10085 N N . LYS A 1 1278 ? -36.833 -20.172 -1.217 1.00 65.44 1278 LYS A N 1
ATOM 10086 C CA . LYS A 1 1278 ? -36.259 -21.522 -1.296 1.00 65.44 1278 LYS A CA 1
ATOM 10087 C C . LYS A 1 1278 ? -35.972 -21.912 -2.753 1.00 65.44 1278 LYS A C 1
ATOM 10089 O O . LYS A 1 1278 ? -34.912 -22.462 -3.023 1.00 65.44 1278 LYS A O 1
ATOM 10094 N N . ALA A 1 1279 ? -36.853 -21.567 -3.698 1.00 57.59 1279 ALA A N 1
ATOM 10095 C CA . ALA A 1 1279 ? -36.642 -21.828 -5.123 1.00 57.59 1279 ALA A CA 1
ATOM 10096 C C . ALA A 1 1279 ? -35.433 -21.072 -5.698 1.00 57.59 1279 ALA A C 1
ATOM 10098 O O . ALA A 1 1279 ? -34.655 -21.662 -6.436 1.00 57.59 1279 ALA A O 1
ATOM 10099 N N . VAL A 1 1280 ? -35.225 -19.805 -5.323 1.00 53.81 1280 VAL A N 1
ATOM 10100 C CA . VAL A 1 1280 ? -34.059 -19.019 -5.777 1.00 53.81 1280 VAL A CA 1
ATOM 10101 C C . VAL A 1 1280 ? -32.744 -19.616 -5.276 1.00 53.81 1280 VAL A C 1
ATOM 10103 O O . VAL A 1 1280 ? -31.791 -19.720 -6.042 1.00 53.81 1280 VAL A O 1
ATOM 10106 N N . VAL A 1 1281 ? -32.708 -20.080 -4.023 1.00 48.00 1281 VAL A N 1
ATOM 10107 C CA . VAL A 1 1281 ? -31.531 -20.771 -3.467 1.00 48.00 1281 VAL A CA 1
ATOM 10108 C C . VAL A 1 1281 ? -31.287 -22.113 -4.170 1.00 48.00 1281 VAL A C 1
ATOM 10110 O O . VAL A 1 1281 ? -30.139 -22.487 -4.388 1.00 48.00 1281 VAL A O 1
ATOM 10113 N N . ILE A 1 1282 ? -32.346 -22.830 -4.564 1.00 30.83 1282 ILE A N 1
ATOM 10114 C CA . ILE A 1 1282 ? -32.238 -24.106 -5.292 1.00 30.83 1282 ILE A CA 1
ATOM 10115 C C . ILE A 1 1282 ? -31.852 -23.897 -6.768 1.00 30.83 1282 ILE A C 1
ATOM 10117 O O . ILE A 1 1282 ? -31.125 -24.722 -7.314 1.00 30.83 1282 ILE A O 1
ATOM 10121 N N . HIS A 1 1283 ? -32.258 -22.804 -7.421 1.00 28.14 1283 HIS A N 1
ATOM 10122 C CA . HIS A 1 1283 ? -31.841 -22.510 -8.799 1.00 28.14 1283 HIS A CA 1
ATOM 10123 C C . HIS A 1 1283 ? -30.343 -22.178 -8.908 1.00 28.14 1283 HIS A C 1
ATOM 10125 O O . HIS A 1 1283 ? -29.724 -22.565 -9.895 1.00 28.14 1283 HIS A O 1
ATOM 10131 N N . GLU A 1 1284 ? -29.710 -21.622 -7.866 1.00 31.50 1284 GLU A N 1
ATOM 10132 C CA . GLU A 1 1284 ? -28.235 -21.550 -7.789 1.00 31.50 1284 GLU A CA 1
ATOM 10133 C C . GLU A 1 1284 ? -27.558 -22.940 -7.733 1.00 31.50 1284 GLU A C 1
ATOM 10135 O O . GLU A 1 1284 ? -26.348 -23.043 -7.942 1.00 31.50 1284 GLU A O 1
ATOM 10140 N N . VAL A 1 1285 ? -28.313 -24.016 -7.470 1.00 30.83 1285 VAL A N 1
ATOM 10141 C CA . VAL A 1 1285 ? -27.809 -25.399 -7.449 1.00 30.83 1285 VAL A CA 1
ATOM 10142 C C . VAL A 1 1285 ? -28.009 -26.120 -8.793 1.00 30.83 1285 VAL A C 1
ATOM 10144 O O . VAL A 1 1285 ? -27.243 -27.040 -9.071 1.00 30.83 1285 VAL A O 1
ATOM 10147 N N . PHE A 1 1286 ? -28.972 -25.716 -9.639 1.00 25.91 1286 PHE A N 1
ATOM 10148 C CA . PHE A 1 1286 ? -29.347 -26.490 -10.840 1.00 25.91 1286 PHE A CA 1
ATOM 10149 C C . PHE A 1 1286 ? -29.376 -25.747 -12.188 1.00 25.91 1286 PHE A C 1
ATOM 10151 O O . PHE A 1 1286 ? -29.360 -26.430 -13.210 1.00 25.91 1286 PHE A O 1
ATOM 10158 N N . ASP A 1 1287 ? -29.348 -24.411 -12.257 1.00 25.30 1287 ASP A N 1
ATOM 10159 C CA . ASP A 1 1287 ? -29.226 -23.717 -13.553 1.00 25.30 1287 ASP A CA 1
ATOM 10160 C C . ASP A 1 1287 ? -27.755 -23.519 -13.944 1.00 25.30 1287 ASP A C 1
ATOM 10162 O O . ASP A 1 1287 ? -27.170 -22.455 -13.774 1.00 25.30 1287 ASP A O 1
ATOM 10166 N N . ASP A 1 1288 ? -27.160 -24.593 -14.462 1.00 29.59 1288 ASP A N 1
ATOM 10167 C CA . ASP A 1 1288 ? -26.047 -24.542 -15.423 1.00 29.59 1288 ASP A CA 1
ATOM 10168 C C . ASP A 1 1288 ? -26.102 -25.715 -16.423 1.00 29.59 1288 ASP A C 1
ATOM 10170 O O . ASP A 1 1288 ? -25.127 -25.995 -17.124 1.00 29.59 1288 ASP A O 1
ATOM 10174 N N . ASP A 1 1289 ? -27.259 -26.377 -16.570 1.00 28.38 1289 ASP A N 1
ATOM 10175 C CA . ASP A 1 1289 ? -27.526 -27.164 -17.775 1.00 28.38 1289 ASP A CA 1
ATOM 10176 C C . ASP A 1 1289 ? -27.875 -26.187 -18.901 1.00 28.38 1289 ASP A C 1
ATOM 10178 O O . ASP A 1 1289 ? -29.028 -25.927 -19.248 1.00 28.38 1289 ASP A O 1
ATOM 10182 N N . SER A 1 1290 ? -26.807 -25.598 -19.444 1.00 32.50 1290 SER A N 1
ATOM 10183 C CA . SER A 1 1290 ? -26.787 -24.878 -20.709 1.00 32.50 1290 SER A CA 1
ATOM 10184 C C . SER A 1 1290 ? -27.731 -25.544 -21.709 1.00 32.50 1290 SER A C 1
ATOM 10186 O O . SER A 1 1290 ? -27.642 -26.745 -21.974 1.00 32.50 1290 SER A O 1
ATOM 10188 N N . GLY A 1 1291 ? -28.665 -24.746 -22.229 1.00 26.89 1291 GLY A N 1
ATOM 10189 C CA . GLY A 1 1291 ? -29.710 -25.177 -23.140 1.00 26.89 1291 GLY A CA 1
ATOM 10190 C C . GLY A 1 1291 ? -29.151 -25.928 -24.343 1.00 26.89 1291 GLY A C 1
ATOM 10191 O O . GLY A 1 1291 ? -28.829 -25.339 -25.375 1.00 26.89 1291 GLY A O 1
ATOM 10192 N N . ALA A 1 1292 ? -29.113 -27.254 -24.244 1.00 29.09 1292 ALA A N 1
ATOM 10193 C CA . ALA A 1 1292 ? -29.094 -28.130 -25.394 1.00 29.09 1292 ALA A CA 1
ATOM 10194 C C . ALA A 1 1292 ? -30.486 -28.039 -26.023 1.00 29.09 1292 ALA A C 1
ATOM 10196 O O . ALA A 1 1292 ? -31.412 -28.758 -25.661 1.00 29.09 1292 ALA A O 1
ATOM 10197 N N . SER A 1 1293 ? -30.624 -27.071 -26.928 1.00 30.22 1293 SER A N 1
ATOM 10198 C CA . SER A 1 1293 ? -31.777 -26.842 -27.790 1.00 30.22 1293 SER A CA 1
ATOM 10199 C C . SER A 1 1293 ? -32.530 -28.138 -28.124 1.00 30.22 1293 SER A C 1
ATOM 10201 O O . SER A 1 1293 ? -31.961 -29.042 -28.744 1.00 30.22 1293 SER A O 1
ATOM 10203 N N . GLU A 1 1294 ? -33.822 -28.184 -27.794 1.00 29.66 1294 GLU A N 1
ATOM 10204 C CA . GLU A 1 1294 ? -34.816 -29.212 -28.157 1.00 29.66 1294 GLU A CA 1
ATOM 10205 C C . GLU A 1 1294 ? -35.085 -29.308 -29.679 1.00 29.66 1294 GLU A C 1
ATOM 10207 O O . GLU A 1 1294 ? -36.204 -29.528 -30.134 1.00 29.66 1294 GLU A O 1
ATOM 10212 N N . SER A 1 1295 ? -34.059 -29.175 -30.518 1.00 31.75 1295 SER A N 1
ATOM 10213 C CA . SER A 1 1295 ? -34.171 -29.313 -31.973 1.00 31.75 1295 SER A CA 1
ATOM 10214 C C . SER A 1 1295 ? -33.316 -30.449 -32.531 1.00 31.75 1295 SER A C 1
ATOM 10216 O O . SER A 1 1295 ? -32.740 -30.340 -33.604 1.00 31.75 1295 SER A O 1
ATOM 10218 N N . SER A 1 1296 ? -33.222 -31.582 -31.833 1.00 30.56 1296 SER A N 1
ATOM 10219 C CA . SER A 1 1296 ? -32.790 -32.831 -32.480 1.00 30.56 1296 SER A CA 1
ATOM 10220 C C . SER A 1 1296 ? -33.133 -34.063 -31.646 1.00 30.56 1296 SER A C 1
ATOM 10222 O O . SER A 1 1296 ? -32.306 -34.552 -30.890 1.00 30.56 1296 SER A O 1
ATOM 10224 N N . ARG A 1 1297 ? -34.358 -34.588 -31.782 1.00 28.66 1297 ARG A N 1
ATOM 10225 C CA . ARG A 1 1297 ? -34.689 -36.010 -31.521 1.00 28.66 1297 ARG A CA 1
ATOM 10226 C C . ARG A 1 1297 ? -36.122 -36.335 -31.954 1.00 28.66 1297 ARG A C 1
ATOM 10228 O O . ARG A 1 1297 ? -36.919 -36.886 -31.211 1.00 28.66 1297 ARG A O 1
ATOM 10235 N N . SER A 1 1298 ? -36.445 -36.029 -33.208 1.00 29.80 1298 SER A N 1
ATOM 10236 C CA . SER A 1 1298 ? -37.568 -36.650 -33.922 1.00 29.80 1298 SER A CA 1
ATOM 10237 C C . SER A 1 1298 ? -37.031 -37.673 -34.925 1.00 29.80 1298 SER A C 1
ATOM 10239 O O . SER A 1 1298 ? -37.221 -37.544 -36.128 1.00 29.80 1298 SER A O 1
ATOM 10241 N N . SER A 1 1299 ? -36.268 -38.645 -34.444 1.00 32.00 1299 SER A N 1
ATOM 10242 C CA . SER A 1 1299 ? -35.952 -39.876 -35.169 1.00 32.00 1299 SER A CA 1
ATOM 10243 C C . SER A 1 1299 ? -35.093 -40.713 -34.244 1.00 32.00 1299 SER A C 1
ATOM 10245 O O . SER A 1 1299 ? -33.948 -40.343 -34.006 1.00 32.00 1299 SER A O 1
ATOM 10247 N N . LEU A 1 1300 ? -35.670 -41.762 -33.674 1.00 32.09 1300 LEU A N 1
ATOM 10248 C CA . LEU A 1 1300 ? -35.051 -43.053 -33.355 1.00 32.09 1300 LEU A CA 1
ATOM 10249 C C . LEU A 1 1300 ? -36.130 -43.872 -32.629 1.00 32.09 1300 LEU A C 1
ATOM 10251 O O . LEU A 1 1300 ? -36.012 -44.237 -31.464 1.00 32.09 1300 LEU A O 1
ATOM 10255 N N . ASP A 1 1301 ? -37.227 -44.106 -33.353 1.00 30.50 1301 ASP A N 1
ATOM 10256 C CA . ASP A 1 1301 ? -38.058 -45.285 -33.141 1.00 30.50 1301 ASP A CA 1
ATOM 10257 C C . ASP A 1 1301 ? -37.233 -46.506 -33.557 1.00 30.50 1301 ASP A C 1
ATOM 10259 O O . ASP A 1 1301 ? -36.635 -46.513 -34.637 1.00 30.50 1301 ASP A O 1
ATOM 10263 N N . GLY A 1 1302 ? -37.246 -47.549 -32.731 1.00 29.08 1302 GLY A N 1
ATOM 10264 C CA . GLY A 1 1302 ? -36.839 -48.886 -33.158 1.00 29.08 1302 GLY A CA 1
ATOM 10265 C C . GLY A 1 1302 ? -35.782 -49.553 -32.291 1.00 29.08 1302 GLY A C 1
ATOM 10266 O O . GLY A 1 1302 ? -34.646 -49.696 -32.717 1.00 29.08 1302 GLY A O 1
ATOM 10267 N N . GLY A 1 1303 ? -36.227 -50.054 -31.135 1.00 30.53 1303 GLY A N 1
ATOM 10268 C CA . GLY A 1 1303 ? -35.792 -51.329 -30.564 1.00 30.53 1303 GLY A CA 1
ATOM 10269 C C . GLY A 1 1303 ? -34.369 -51.400 -30.018 1.00 30.53 1303 GLY A C 1
ATOM 10270 O O . GLY A 1 1303 ? -33.413 -51.367 -30.774 1.00 30.53 1303 GLY A O 1
ATOM 10271 N N . HIS A 1 1304 ? -34.258 -51.610 -28.709 1.00 32.31 1304 HIS A N 1
ATOM 10272 C CA . HIS A 1 1304 ? -33.482 -52.678 -28.053 1.00 32.31 1304 HIS A CA 1
ATOM 10273 C C . HIS A 1 1304 ? -33.751 -52.527 -26.546 1.00 32.31 1304 HIS A C 1
ATOM 10275 O O . HIS A 1 1304 ? -32.940 -52.014 -25.781 1.00 32.31 1304 HIS A O 1
ATOM 10281 N N . ALA A 1 1305 ? -34.972 -52.891 -26.148 1.00 29.86 1305 ALA A N 1
ATOM 10282 C CA . ALA A 1 1305 ? -35.297 -53.193 -24.763 1.00 29.86 1305 ALA A CA 1
ATOM 10283 C C . ALA A 1 1305 ? -34.962 -54.672 -24.566 1.00 29.86 1305 ALA A C 1
ATOM 10285 O O . ALA A 1 1305 ? -35.585 -55.496 -25.224 1.00 29.86 1305 ALA A O 1
ATOM 10286 N N . ASP A 1 1306 ? -33.912 -54.950 -23.795 1.00 31.44 1306 ASP A N 1
ATOM 10287 C CA . ASP A 1 1306 ? -33.664 -56.179 -23.024 1.00 31.44 1306 ASP A CA 1
ATOM 10288 C C . ASP A 1 1306 ? -32.164 -56.241 -22.709 1.00 31.44 1306 ASP A C 1
ATOM 10290 O O . ASP A 1 1306 ? -31.392 -56.667 -23.561 1.00 31.44 1306 ASP A O 1
ATOM 10294 N N . SER A 1 1307 ? -31.755 -55.780 -21.515 1.00 32.22 1307 SER A N 1
ATOM 10295 C CA . SER A 1 1307 ? -30.629 -56.339 -20.727 1.00 32.22 1307 SER A CA 1
ATOM 10296 C C . SER A 1 1307 ? -30.073 -55.370 -19.665 1.00 32.22 1307 SER A C 1
ATOM 10298 O O . SER A 1 1307 ? -28.871 -55.128 -19.644 1.00 32.22 1307 SER A O 1
ATOM 10300 N N . VAL A 1 1308 ? -30.882 -54.795 -18.768 1.00 31.33 1308 VAL A N 1
ATOM 10301 C CA . VAL A 1 1308 ? -30.333 -54.212 -17.519 1.00 31.33 1308 VAL A CA 1
ATOM 10302 C C . VAL A 1 1308 ? -31.332 -54.381 -16.368 1.00 31.33 1308 VAL A C 1
ATOM 10304 O O . VAL A 1 1308 ? -31.862 -53.425 -15.817 1.00 31.33 1308 VAL A O 1
ATOM 10307 N N . LEU A 1 1309 ? -31.622 -55.633 -16.030 1.00 29.97 1309 LEU A N 1
ATOM 10308 C CA . LEU A 1 1309 ? -32.192 -56.037 -14.746 1.00 29.97 1309 LEU A CA 1
ATOM 10309 C C . LEU A 1 1309 ? -31.349 -57.225 -14.292 1.00 29.97 1309 LEU A C 1
ATOM 10311 O O . LEU A 1 1309 ? -31.683 -58.341 -14.656 1.00 29.97 1309 LEU A O 1
ATOM 10315 N N . ASP A 1 1310 ? -30.196 -56.964 -13.668 1.00 33.94 1310 ASP A N 1
ATOM 10316 C CA . ASP A 1 1310 ? -29.430 -57.954 -12.882 1.00 33.94 1310 ASP A CA 1
ATOM 10317 C C . ASP A 1 1310 ? -28.133 -57.338 -12.321 1.00 33.94 1310 ASP A C 1
ATOM 10319 O O . ASP A 1 1310 ? -27.037 -57.808 -12.604 1.00 33.94 1310 ASP A O 1
ATOM 10323 N N . ILE A 1 1311 ? -28.225 -56.259 -11.533 1.00 36.56 1311 ILE A N 1
ATOM 10324 C CA . ILE A 1 1311 ? -27.161 -55.891 -10.574 1.00 36.56 1311 ILE A CA 1
ATOM 10325 C C . ILE A 1 1311 ? -27.811 -55.279 -9.315 1.00 36.56 1311 ILE A C 1
ATOM 10327 O O . ILE A 1 1311 ? -27.567 -54.134 -8.956 1.00 36.56 1311 ILE A O 1
ATOM 10331 N N . GLU A 1 1312 ? -28.673 -56.050 -8.652 1.00 28.78 1312 GLU A N 1
ATOM 10332 C CA . GLU A 1 1312 ? -29.059 -55.857 -7.243 1.00 28.78 1312 GLU A CA 1
ATOM 10333 C C . GLU A 1 1312 ? -28.557 -57.080 -6.450 1.00 28.78 1312 GLU A C 1
ATOM 10335 O O . GLU A 1 1312 ? -29.339 -57.923 -6.043 1.00 28.78 1312 GLU A O 1
ATOM 10340 N N . GLU A 1 1313 ? -27.231 -57.235 -6.331 1.00 30.72 1313 GLU A N 1
ATOM 10341 C CA . GLU A 1 1313 ? -26.533 -58.001 -5.271 1.00 30.72 1313 GLU A CA 1
ATOM 10342 C C . GLU A 1 1313 ? -25.002 -57.944 -5.495 1.00 30.72 1313 GLU A C 1
ATOM 10344 O O . GLU A 1 1313 ? -24.353 -58.901 -5.920 1.00 30.72 1313 GLU A O 1
ATOM 10349 N N . LYS A 1 1314 ? -24.411 -56.775 -5.236 1.00 30.19 1314 LYS A N 1
ATOM 10350 C CA . LYS A 1 1314 ? -22.999 -56.560 -4.872 1.00 30.19 1314 LYS A CA 1
ATOM 10351 C C . LYS A 1 1314 ? -22.923 -55.295 -4.037 1.00 30.19 1314 LYS A C 1
ATOM 10353 O O . LYS A 1 1314 ? -22.106 -55.293 -3.091 1.00 30.19 1314 LYS A O 1
#